Protein 2FY9 (pdb70)

Organism: Bacillus subtilis (strain 168) (NCBI:txid224308)

Foldseek 3Di:
DDPVPDDWDADPVRDTDDDVVLCVVAPNDPHQAWDWDDDPHDIRIHGPPDDDPD/DDPVPDDWDADPVRDTDDDVVLCVVAPNDPHQAWDWDDDPHDIRIHGDPDDDDD

InterPro domains:
  IPR007159 SpoVT-AbrB domain [PF04014] (7-50)
  IPR007159 SpoVT-AbrB domain [PS51740] (5-50)
  IPR007159 SpoVT-AbrB domain [SM00966] (8-51)
  IPR007159 SpoVT-AbrB domain [TIGR01439] (8-49)
  IPR037914 SpoVT-AbrB domain superfamily [SSF89447] (1-52)
  IPR040678 AbrB, C-terminal [PF18277] (53-88)
  IPR052731 Bacillus subtilis Transition State Regulators [PTHR36432] (1-91)

Solvent-accessible surface area: 5842 Å² total; per-residue (Å²): 166,20,62,30,30,40,47,59,112,0,48,110,111,0,113,8,55,2,15,85,67,0,44,167,22,19,60,13,70,78,88,46,16,0,5,0,34,45,66,82,65,45,0,24,0,18,14,125,162,55,152,29,107,72,164,21,61,31,29,44,41,67,109,0,54,112,118,0,116,8,55,2,18,89,70,0,41,163,23,22,70,9,68,77,88,43,16,0,5,0,33,46,62,83,62,61,0,19,0,9,12,126,158,54,163,28,104,84

Nearest PDB structures (foldseek):
  2fy9-assembly1_A  TM=9.895E-01  e=4.750E-08  Bacillus subtilis
  1yfb-assembly1_A  TM=7.610E-01  e=4.349E-05  Bacillus subtilis
  2ro4-assembly1_B  TM=7.424E-01  e=1.575E-04  Bacillus subtilis
  1z0r-assembly1_B  TM=7.284E-01  e=4.133E-04  Bacillus subtilis
  2k1n-assembly1_B  TM=5.321E-01  e=6.080E-04  Bacillus subtilis

CATH classification: 2.10.260.10

B-factor: mean 0.77, std 0.91, range [0.09, 5.58]

Secondary structure (DSSP, 8-state):
--SS-EEE---SSSEEE--HHHHHHTT-SSS--EEEEEETTEEEEE-SSS----/--SS-EEE---SSSEEE--HHHHHHTT-SSS--EEEEEETTEEEEE-SSS----

Radius of gyration: 12.14 Å; Cα contacts (8 Å, |Δi|>4): 246; chains: 2; bounding box: 32×24×23 Å

Structure (mmCIF, N/CA/C/O backbone):
data_2FY9
#
_entry.id   2FY9
#
loop_
_atom_site.group_PDB
_atom_site.id
_atom_site.type_symbol
_atom_site.label_atom_id
_atom_site.label_alt_id
_atom_site.label_comp_id
_atom_site.label_asym_id
_atom_site.label_entity_id
_atom_site.label_seq_id
_atom_site.pdbx_PDB_ins_code
_atom_site.Cartn_x
_atom_site.Cartn_y
_atom_site.Cartn_z
_atom_site.occupancy
_atom_site.B_iso_or_equiv
_atom_site.auth_seq_id
_atom_site.auth_comp_id
_atom_site.auth_asym_id
_atom_site.auth_atom_id
_atom_site.pdbx_PDB_model_num
ATOM 1 N N . MET A 1 1 ? -9.905 4.115 -10.661 1.00 2.39 1 MET A N 1
ATOM 2 C CA . MET A 1 1 ? -8.956 4.476 -11.734 1.00 1.49 1 MET A CA 1
ATOM 3 C C . MET A 1 1 ? -8.111 5.670 -11.305 1.00 1.24 1 MET A C 1
ATOM 4 O O . MET A 1 1 ? -8.631 6.759 -11.071 1.00 1.91 1 MET A O 1
ATOM 20 N N . LYS A 1 2 ? -6.808 5.445 -11.192 1.00 0.91 2 LYS A N 1
ATOM 21 C CA . LYS A 1 2 ? -5.870 6.473 -10.752 1.00 0.58 2 LYS A CA 1
ATOM 22 C C . LYS A 1 2 ? -4.579 6.377 -11.557 1.00 0.56 2 LYS A C 1
ATOM 23 O O . LYS A 1 2 ? -4.567 5.777 -12.633 1.00 0.81 2 LYS A O 1
ATOM 42 N N . SER A 1 3 ? -3.503 6.963 -11.030 1.00 0.41 3 SER A N 1
ATOM 43 C CA . SER A 1 3 ? -2.188 6.906 -11.666 1.00 0.39 3 SER A CA 1
ATOM 44 C C . SER A 1 3 ? -1.829 5.479 -12.069 1.00 0.37 3 SER A C 1
ATOM 45 O O . SER A 1 3 ? -1.477 5.211 -13.218 1.00 0.48 3 SER A O 1
ATOM 53 N N . ILE A 1 4 ? -1.917 4.564 -11.114 1.00 0.29 4 ILE A N 1
ATOM 54 C CA . ILE A 1 4 ? -1.679 3.162 -11.399 1.00 0.27 4 ILE A CA 1
ATOM 55 C C . ILE A 1 4 ? -2.977 2.538 -11.888 1.00 0.29 4 ILE A C 1
ATOM 56 O O . ILE A 1 4 ? -2.983 1.651 -12.743 1.00 0.34 4 ILE A O 1
ATOM 72 N N . GLY A 1 5 ? -4.078 3.035 -11.335 1.00 0.31 5 GLY A N 1
ATOM 73 C CA . GLY A 1 5 ? -5.396 2.625 -11.771 1.00 0.35 5 GLY A CA 1
ATOM 74 C C . GLY A 1 5 ? -5.722 1.210 -11.372 1.00 0.33 5 GLY A C 1
ATOM 75 O O . GLY A 1 5 ? -6.616 0.588 -11.942 1.00 0.51 5 GLY A O 1
ATOM 79 N N . VAL A 1 6 ? -5.003 0.700 -10.389 1.00 0.18 6 VAL A N 1
ATOM 80 C CA . VAL A 1 6 ? -5.205 -0.667 -9.960 1.00 0.15 6 VAL A CA 1
ATOM 81 C C . VAL A 1 6 ? -5.7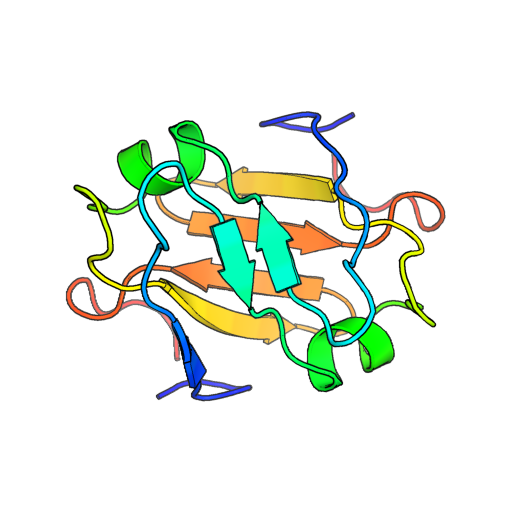11 -0.724 -8.527 1.00 0.14 6 VAL A C 1
ATOM 82 O O . VAL A 1 6 ? -5.170 -0.078 -7.624 1.00 0.17 6 VAL A O 1
ATOM 95 N N . VAL A 1 7 ? -6.762 -1.506 -8.347 1.00 0.14 7 VAL A N 1
ATOM 96 C CA . VAL A 1 7 ? -7.357 -1.719 -7.045 1.00 0.13 7 VAL A CA 1
ATOM 97 C C . VAL A 1 7 ? -7.180 -3.174 -6.642 1.00 0.14 7 VAL A C 1
ATOM 98 O O . VAL A 1 7 ? -7.259 -4.075 -7.480 1.00 0.17 7 VAL A O 1
ATOM 111 N N . ARG A 1 8 ? -6.917 -3.400 -5.373 1.00 0.14 8 ARG A N 1
ATOM 112 C CA . ARG A 1 8 ? -6.660 -4.735 -4.877 1.00 0.15 8 ARG A CA 1
ATOM 113 C C . ARG A 1 8 ? -7.729 -5.153 -3.901 1.00 0.14 8 ARG A C 1
ATOM 114 O O . ARG A 1 8 ? -8.498 -4.326 -3.411 1.00 0.17 8 ARG A O 1
ATOM 135 N N . LYS A 1 9 ? -7.766 -6.438 -3.627 1.00 0.14 9 LYS A N 1
ATOM 136 C CA . LYS A 1 9 ? -8.667 -6.982 -2.642 1.00 0.15 9 LYS A CA 1
ATOM 137 C C . LYS A 1 9 ? -7.842 -7.662 -1.569 1.00 0.17 9 LYS A C 1
ATOM 138 O O . LYS A 1 9 ? -7.010 -8.517 -1.877 1.00 0.22 9 LYS A O 1
ATOM 157 N N . VAL A 1 10 ? -8.041 -7.250 -0.326 1.00 0.16 10 VAL A N 1
ATOM 158 C CA . VAL A 1 10 ? -7.335 -7.845 0.793 1.00 0.18 10 VAL A CA 1
ATOM 159 C C . VAL A 1 10 ? -7.580 -9.347 0.821 1.00 0.20 10 VAL A C 1
ATOM 160 O O . VAL A 1 10 ? -8.671 -9.816 0.504 1.00 0.24 10 VAL A O 1
ATOM 173 N N . ASP A 1 11 ? -6.546 -10.094 1.156 1.00 0.17 11 ASP A N 1
ATOM 174 C CA . ASP A 1 11 ? -6.647 -11.538 1.260 1.00 0.21 11 ASP A CA 1
ATOM 175 C C . ASP A 1 11 ? -7.670 -11.905 2.327 1.00 0.22 11 ASP A C 1
ATOM 176 O O . ASP A 1 11 ? -8.791 -12.301 2.012 1.00 0.24 11 ASP A O 1
ATOM 185 N N . GLU A 1 12 ? -7.281 -11.750 3.585 1.00 0.23 12 GLU A N 1
ATOM 186 C CA . GLU A 1 12 ? -8.194 -11.912 4.712 1.00 0.25 12 GLU A CA 1
ATOM 187 C C . GLU A 1 12 ? -7.721 -11.029 5.859 1.00 0.26 12 GLU A C 1
ATOM 188 O O . GLU A 1 12 ? -8.497 -10.303 6.476 1.00 0.30 12 GLU A O 1
ATOM 200 N N . LEU A 1 13 ? -6.423 -11.101 6.120 1.00 0.26 13 LEU A N 1
ATOM 201 C CA . LEU A 1 13 ? -5.799 -10.335 7.190 1.00 0.27 13 LEU A CA 1
ATOM 202 C C . LEU A 1 13 ? -5.599 -8.884 6.769 1.00 0.26 13 LEU A C 1
ATOM 203 O O . LEU A 1 13 ? -5.985 -7.956 7.480 1.00 0.41 13 LEU A O 1
ATOM 219 N N . GLY A 1 14 ? -5.002 -8.705 5.600 1.00 0.17 14 GLY A N 1
ATOM 220 C CA . GLY A 1 14 ? -4.672 -7.376 5.119 1.00 0.16 14 GLY A CA 1
ATOM 221 C C . GLY A 1 14 ? -3.711 -7.423 3.946 1.00 0.12 14 GLY A C 1
ATOM 222 O O . GLY A 1 14 ? -3.404 -6.402 3.343 1.00 0.12 14 GLY A O 1
ATOM 226 N N . ARG A 1 15 ? -3.242 -8.625 3.623 1.00 0.12 15 ARG A N 1
ATOM 227 C CA . ARG A 1 15 ? -2.268 -8.815 2.552 1.00 0.11 15 ARG A CA 1
ATOM 228 C C . ARG A 1 15 ? -2.896 -8.534 1.190 1.00 0.10 15 ARG A C 1
ATOM 229 O O . ARG A 1 15 ? -4.008 -8.984 0.917 1.00 0.14 15 ARG A O 1
ATOM 250 N N . ILE A 1 16 ? -2.183 -7.793 0.345 1.00 0.09 16 ILE A N 1
ATOM 251 C CA . ILE A 1 16 ? -2.621 -7.547 -1.028 1.00 0.09 16 ILE A CA 1
ATOM 252 C C . ILE A 1 16 ? -1.400 -7.585 -1.953 1.00 0.10 16 ILE A C 1
ATOM 253 O O . ILE A 1 16 ? -0.277 -7.799 -1.495 1.00 0.12 16 ILE A O 1
ATOM 269 N N . VAL A 1 17 ? -1.610 -7.381 -3.244 1.00 0.10 17 VAL A N 1
ATOM 270 C CA . VAL A 1 17 ? -0.513 -7.413 -4.199 1.00 0.11 17 VAL A CA 1
ATOM 271 C C . VAL A 1 17 ? -0.180 -6.007 -4.694 1.00 0.12 17 VAL A C 1
ATOM 272 O O . VAL A 1 17 ? -0.976 -5.369 -5.386 1.00 0.19 17 VAL A O 1
ATOM 285 N N . MET A 1 18 ? 0.988 -5.516 -4.308 1.00 0.11 18 MET A N 1
ATOM 286 C CA . MET A 1 18 ? 1.446 -4.216 -4.777 1.00 0.12 18 MET A CA 1
ATOM 287 C C . MET A 1 18 ? 2.113 -4.383 -6.136 1.00 0.11 18 MET A C 1
ATOM 288 O O . MET A 1 18 ? 2.703 -5.429 -6.414 1.00 0.13 18 MET A O 1
ATOM 302 N N . PRO A 1 19 ? 2.030 -3.369 -7.008 1.00 0.12 19 PRO A N 1
ATOM 303 C CA . PRO A 1 19 ? 2.454 -3.508 -8.391 1.00 0.13 19 PRO A CA 1
ATOM 304 C C . PRO A 1 19 ? 3.963 -3.384 -8.585 1.00 0.13 19 PRO A C 1
ATOM 305 O O . PRO A 1 19 ? 4.686 -2.798 -7.764 1.00 0.13 19 PRO A O 1
ATOM 316 N N . ILE A 1 20 ? 4.433 -3.945 -9.690 1.00 0.15 20 ILE A N 1
ATOM 317 C CA . ILE A 1 20 ? 5.808 -3.759 -10.125 1.00 0.16 20 ILE A CA 1
ATOM 318 C C . ILE A 1 20 ? 6.131 -2.271 -10.186 1.00 0.16 20 ILE A C 1
ATOM 319 O O . ILE A 1 20 ? 7.234 -1.848 -9.861 1.00 0.16 20 ILE A O 1
ATOM 335 N N . GLU A 1 21 ? 5.129 -1.488 -10.557 1.00 0.16 21 GLU A N 1
ATOM 336 C CA . GLU A 1 21 ? 5.243 -0.039 -10.643 1.00 0.17 21 GLU A CA 1
ATOM 337 C C . GLU A 1 21 ? 5.595 0.561 -9.290 1.00 0.16 21 GLU A C 1
ATOM 338 O O . GLU A 1 21 ? 6.187 1.629 -9.220 1.00 0.19 21 GLU A O 1
ATOM 350 N N . LEU A 1 22 ? 5.236 -0.140 -8.221 1.00 0.14 22 LEU A N 1
ATOM 351 C CA . LEU A 1 22 ? 5.567 0.297 -6.877 1.00 0.15 22 LEU A CA 1
ATOM 352 C C . LEU A 1 22 ? 7.016 -0.039 -6.597 1.00 0.15 22 LEU A C 1
ATOM 353 O O . LEU A 1 22 ? 7.757 0.759 -6.021 1.00 0.17 22 LEU A O 1
ATOM 369 N N . ARG A 1 23 ? 7.422 -1.224 -7.039 1.00 0.13 23 ARG A N 1
ATOM 370 C CA . ARG A 1 23 ? 8.820 -1.630 -6.903 1.00 0.16 23 ARG A CA 1
ATOM 371 C C . ARG A 1 23 ? 9.711 -0.702 -7.724 1.00 0.20 23 ARG A C 1
ATOM 372 O O . ARG A 1 23 ? 10.855 -0.437 -7.363 1.00 0.25 23 ARG A O 1
ATOM 393 N N . ARG A 1 24 ? 9.151 -0.200 -8.817 1.00 0.18 24 ARG A N 1
ATOM 394 C CA . ARG A 1 24 ? 9.872 0.656 -9.747 1.00 0.21 24 ARG A CA 1
ATOM 395 C C . ARG A 1 24 ? 9.858 2.097 -9.276 1.00 0.23 24 ARG A C 1
ATOM 396 O O . ARG A 1 24 ? 10.811 2.843 -9.502 1.00 0.27 24 ARG A O 1
ATOM 417 N N . ALA A 1 25 ? 8.766 2.481 -8.631 1.00 0.21 25 ALA A N 1
ATOM 418 C CA . ALA A 1 25 ? 8.615 3.840 -8.131 1.00 0.23 25 ALA A CA 1
ATOM 419 C C . ALA A 1 25 ? 9.610 4.080 -7.023 1.00 0.25 25 ALA A C 1
ATOM 420 O O . ALA A 1 25 ? 10.323 5.084 -6.997 1.00 0.26 25 ALA A O 1
ATOM 427 N N . LEU A 1 26 ? 9.662 3.122 -6.127 1.00 0.30 26 LEU A N 1
ATOM 428 C CA . LEU A 1 26 ? 10.571 3.166 -5.012 1.00 0.36 26 LEU A CA 1
ATOM 429 C C . LEU A 1 26 ? 11.930 2.616 -5.415 1.00 0.39 26 LEU A C 1
ATOM 430 O O . LEU A 1 26 ? 12.715 3.296 -6.079 1.00 0.52 26 LEU A O 1
ATOM 446 N N . ASP A 1 27 ? 12.184 1.375 -5.027 1.00 0.32 27 ASP A N 1
ATOM 447 C CA . ASP A 1 27 ? 13.435 0.694 -5.331 1.00 0.41 27 ASP A CA 1
ATOM 448 C C . ASP A 1 27 ? 13.396 -0.713 -4.758 1.00 0.35 27 ASP A C 1
ATOM 449 O O . ASP A 1 27 ? 14.300 -1.143 -4.045 1.00 0.57 27 ASP A O 1
ATOM 458 N N . ILE A 1 28 ? 12.317 -1.417 -5.079 1.00 0.22 28 ILE A N 1
ATOM 459 C CA . ILE A 1 28 ? 12.114 -2.785 -4.621 1.00 0.18 28 ILE A CA 1
ATOM 460 C C . ILE A 1 28 ? 12.518 -3.764 -5.715 1.00 0.22 28 ILE A C 1
ATOM 461 O O . ILE A 1 28 ? 12.193 -3.564 -6.886 1.00 0.28 28 ILE A O 1
ATOM 477 N N . ALA A 1 29 ? 13.226 -4.816 -5.335 1.00 0.21 29 ALA A N 1
ATOM 478 C CA . ALA A 1 29 ? 13.681 -5.797 -6.306 1.00 0.25 29 ALA A CA 1
ATOM 479 C C . ALA A 1 29 ? 12.883 -7.087 -6.215 1.00 0.25 29 ALA A C 1
ATOM 480 O O . ALA A 1 29 ? 12.360 -7.576 -7.214 1.00 0.30 29 ALA A O 1
ATOM 487 N N . ILE A 1 30 ? 12.779 -7.632 -5.015 1.00 0.23 30 ILE A N 1
ATOM 488 C CA . ILE A 1 30 ? 12.083 -8.897 -4.823 1.00 0.25 30 ILE A CA 1
ATOM 489 C C . ILE A 1 30 ? 11.365 -8.904 -3.481 1.00 0.22 30 ILE A C 1
ATOM 490 O O . ILE A 1 30 ? 10.306 -9.502 -3.340 1.00 0.22 30 ILE A O 1
ATOM 506 N N . LYS A 1 31 ? 11.948 -8.221 -2.505 1.00 0.21 31 LYS A N 1
ATOM 507 C CA . LYS A 1 31 ? 11.339 -8.037 -1.201 1.00 0.19 31 LYS A CA 1
ATOM 508 C C . LYS A 1 31 ? 11.555 -6.601 -0.758 1.00 0.17 31 LYS A C 1
ATOM 509 O O . LYS A 1 31 ? 10.611 -5.893 -0.405 1.00 0.17 31 LYS A O 1
ATOM 528 N N . ASP A 1 32 ? 12.813 -6.182 -0.844 1.00 0.17 32 ASP A N 1
ATOM 529 C CA . ASP A 1 32 ? 13.261 -4.863 -0.411 1.00 0.16 32 ASP A CA 1
ATOM 530 C C . ASP A 1 32 ? 12.532 -4.360 0.838 1.00 0.17 32 ASP A C 1
ATOM 531 O O . ASP A 1 32 ? 12.636 -4.985 1.882 1.00 0.25 32 ASP A O 1
ATOM 540 N N . SER A 1 33 ? 11.818 -3.235 0.746 1.00 0.13 33 SER A N 1
ATOM 541 C CA . SER A 1 33 ? 11.114 -2.671 1.907 1.00 0.13 33 SER A CA 1
ATOM 542 C C . SER A 1 33 ? 10.062 -1.649 1.473 1.00 0.14 33 SER A C 1
ATOM 543 O O . SER A 1 33 ? 10.314 -0.845 0.576 1.00 0.18 33 SER A O 1
ATOM 551 N N . ILE A 1 34 ? 8.890 -1.683 2.110 1.00 0.13 34 ILE A N 1
ATOM 552 C CA . ILE A 1 34 ? 7.857 -0.671 1.882 1.00 0.15 34 ILE A CA 1
ATOM 553 C C . ILE A 1 34 ? 7.199 -0.298 3.207 1.00 0.13 34 ILE A C 1
ATOM 554 O O . ILE A 1 34 ? 6.486 -1.104 3.795 1.00 0.14 34 ILE A O 1
ATOM 570 N N . GLU A 1 35 ? 7.451 0.911 3.676 1.00 0.14 35 GLU A N 1
ATOM 571 C CA . GLU A 1 35 ? 6.874 1.386 4.926 1.00 0.13 35 GLU A CA 1
ATOM 572 C C . GLU A 1 35 ? 5.741 2.357 4.626 1.00 0.15 35 GLU A C 1
ATOM 573 O O . GLU A 1 35 ? 5.864 3.203 3.737 1.00 0.20 35 GLU A O 1
ATOM 585 N N . PHE A 1 36 ? 4.636 2.231 5.351 1.00 0.16 36 PHE A N 1
ATOM 586 C CA . PHE A 1 36 ? 3.461 3.038 5.053 1.00 0.17 36 PHE A CA 1
ATOM 587 C C . PHE A 1 36 ? 3.185 4.092 6.125 1.00 0.18 36 PHE A C 1
ATOM 588 O O . PHE A 1 36 ? 3.510 3.925 7.306 1.00 0.19 36 PHE A O 1
ATOM 605 N N . PHE A 1 37 ? 2.572 5.176 5.673 1.00 0.21 37 PHE A N 1
ATOM 606 C CA . PHE A 1 37 ? 2.221 6.328 6.492 1.00 0.25 37 PHE A CA 1
ATOM 607 C C . PHE A 1 37 ? 0.742 6.604 6.283 1.00 0.32 37 PHE A C 1
ATOM 608 O O . PHE A 1 37 ? 0.311 6.801 5.160 1.00 0.65 37 PHE A O 1
ATOM 625 N N . VAL A 1 38 ? -0.045 6.595 7.338 1.00 0.20 38 VAL A N 1
ATOM 626 C CA . VAL A 1 38 ? -1.473 6.804 7.175 1.00 0.18 38 VAL A CA 1
ATOM 627 C C . VAL A 1 38 ? -1.835 8.270 7.345 1.00 0.18 38 VAL A C 1
ATOM 628 O O . VAL A 1 38 ? -1.385 8.935 8.280 1.00 0.23 38 VAL A O 1
ATOM 641 N N . ASP A 1 39 ? -2.634 8.764 6.414 1.00 0.17 39 ASP A N 1
ATOM 642 C CA . ASP A 1 39 ? -2.992 10.174 6.364 1.00 0.21 39 ASP A CA 1
ATOM 643 C C . ASP A 1 39 ? -4.488 10.332 6.143 1.00 0.23 39 ASP A C 1
ATOM 644 O O . ASP A 1 39 ? -4.989 10.128 5.029 1.00 0.25 39 ASP A O 1
ATOM 653 N N . GLY A 1 40 ? -5.200 10.654 7.216 1.00 0.26 40 GLY A N 1
ATOM 654 C CA . GLY A 1 40 ? -6.634 10.844 7.139 1.00 0.31 40 GLY A CA 1
ATOM 655 C C . GLY A 1 40 ? -7.374 9.531 6.986 1.00 0.27 40 GLY A C 1
ATOM 656 O O . GLY A 1 40 ? -7.783 8.918 7.971 1.00 0.32 40 GLY A O 1
ATOM 660 N N . ASP A 1 41 ? -7.552 9.109 5.744 1.00 0.25 41 ASP A N 1
ATOM 661 C CA . ASP A 1 41 ? -8.188 7.832 5.447 1.00 0.25 41 ASP A CA 1
ATOM 662 C C . ASP A 1 41 ? -7.283 6.978 4.576 1.00 0.22 41 ASP A C 1
ATOM 663 O O . ASP A 1 41 ? -7.547 5.804 4.369 1.00 0.30 41 ASP A O 1
ATOM 672 N N . LYS A 1 42 ? -6.197 7.563 4.098 1.00 0.21 42 LYS A N 1
ATOM 673 C CA . LYS A 1 42 ? -5.392 6.929 3.071 1.00 0.24 42 LYS A CA 1
ATOM 674 C C . LYS A 1 42 ? -4.062 6.446 3.637 1.00 0.17 42 LYS A C 1
ATOM 675 O O . LYS A 1 42 ? -3.675 6.806 4.748 1.00 0.17 42 LYS A O 1
ATOM 694 N N . ILE A 1 43 ? -3.365 5.658 2.844 1.00 0.16 43 ILE A N 1
ATOM 695 C CA . ILE A 1 43 ? -2.098 5.075 3.247 1.00 0.14 43 ILE A CA 1
ATOM 696 C C . ILE A 1 43 ? -1.015 5.488 2.253 1.00 0.15 43 ILE A C 1
ATOM 697 O O . ILE A 1 43 ? -1.267 5.560 1.051 1.00 0.17 43 ILE A O 1
ATOM 713 N N . ILE A 1 44 ? 0.175 5.760 2.755 1.00 0.14 44 ILE A N 1
ATOM 714 C CA . ILE A 1 44 ? 1.263 6.271 1.936 1.00 0.16 44 ILE A CA 1
ATOM 715 C C . ILE A 1 44 ? 2.467 5.340 2.012 1.00 0.16 44 ILE A C 1
ATOM 716 O O . ILE A 1 44 ? 3.102 5.222 3.054 1.00 0.22 44 ILE A O 1
ATOM 732 N N . LEU A 1 45 ? 2.774 4.683 0.911 1.00 0.15 45 LEU A N 1
ATOM 733 C CA . LEU A 1 45 ? 3.832 3.679 0.888 1.00 0.17 45 LEU A CA 1
ATOM 734 C C . LEU A 1 45 ? 5.119 4.227 0.286 1.00 0.20 45 LEU A C 1
ATOM 735 O O . LEU A 1 45 ? 5.096 4.858 -0.773 1.00 0.26 45 LEU A O 1
ATOM 751 N N . LYS A 1 46 ? 6.239 3.989 0.967 1.00 0.19 46 LYS A N 1
ATOM 752 C CA . LYS A 1 46 ? 7.547 4.310 0.415 1.00 0.30 46 LYS A CA 1
ATOM 753 C C . LYS A 1 46 ? 8.634 3.432 1.031 1.00 0.22 46 LYS A C 1
ATOM 754 O O . LYS A 1 46 ? 8.469 2.886 2.121 1.00 0.30 46 LYS A O 1
ATOM 773 N N . LYS A 1 47 ? 9.738 3.296 0.309 1.00 0.27 47 LYS A N 1
ATOM 774 C CA . LYS A 1 47 ? 10.856 2.451 0.726 1.00 0.28 47 LYS A CA 1
ATOM 775 C C . LYS A 1 47 ? 11.465 2.976 2.030 1.00 0.25 47 LYS A C 1
ATOM 776 O O . LYS A 1 47 ? 11.377 4.169 2.328 1.00 0.32 47 LYS A O 1
ATOM 795 N N . TYR A 1 48 ? 12.077 2.083 2.800 1.00 0.22 48 TYR A N 1
ATOM 796 C CA . TYR A 1 48 ? 12.622 2.435 4.106 1.00 0.22 48 TYR A CA 1
ATOM 797 C C . TYR A 1 48 ? 13.865 3.310 3.969 1.00 0.27 48 TYR A C 1
ATOM 798 O O . TYR A 1 48 ? 13.959 4.366 4.596 1.00 0.32 48 TYR A O 1
ATOM 816 N N . LYS A 1 49 ? 14.811 2.845 3.149 1.00 0.33 49 LYS A N 1
ATOM 817 C CA . LYS A 1 49 ? 16.087 3.537 2.924 1.00 0.49 49 LYS A CA 1
ATOM 818 C C . LYS A 1 49 ? 15.912 5.045 2.672 1.00 0.57 49 LYS A C 1
ATOM 819 O O . LYS A 1 49 ? 16.460 5.854 3.423 1.00 0.64 49 LYS A O 1
ATOM 838 N N . PRO A 1 50 ? 15.167 5.458 1.621 1.00 0.64 50 PRO A N 1
ATOM 839 C CA . PRO A 1 50 ? 14.927 6.877 1.358 1.00 0.86 50 PRO A CA 1
ATOM 840 C C . PRO A 1 50 ? 14.026 7.488 2.424 1.00 0.91 50 PRO A C 1
ATOM 841 O O . PRO A 1 50 ? 12.829 7.192 2.485 1.00 1.81 50 PRO A O 1
ATOM 852 N N . HIS A 1 51 ? 14.595 8.332 3.271 1.00 0.98 51 HIS A N 1
ATOM 853 C CA . HIS A 1 51 ? 13.846 8.881 4.385 1.00 1.17 51 HIS A CA 1
ATOM 854 C C . HIS A 1 51 ? 13.058 10.107 3.951 1.00 1.76 51 HIS A C 1
ATOM 855 O O . HIS A 1 51 ? 13.591 11.214 3.880 1.00 2.56 51 HIS A O 1
ATOM 870 N N . GLY A 1 52 ? 11.798 9.886 3.616 1.00 2.14 52 GLY A N 1
ATOM 871 C CA . GLY A 1 52 ? 10.903 10.984 3.327 1.00 3.14 52 GLY A CA 1
ATOM 872 C C . GLY A 1 52 ? 10.171 11.423 4.574 1.00 2.89 52 GLY A C 1
ATOM 873 O O . GLY A 1 52 ? 10.667 11.219 5.684 1.00 3.06 52 GLY A O 1
ATOM 877 N N . VAL A 1 53 ? 8.992 12.002 4.406 1.00 2.85 53 VAL A N 1
ATOM 878 C CA . VAL A 1 53 ? 8.205 12.452 5.544 1.00 2.75 53 VAL A CA 1
ATOM 879 C C . VAL A 1 53 ? 7.821 11.270 6.438 1.00 2.07 53 VAL A C 1
ATOM 880 O O . VAL A 1 53 ? 7.456 10.196 5.950 1.00 1.96 53 VAL A O 1
ATOM 893 N N . CYS A 1 54 ? 7.934 11.475 7.743 1.00 1.91 54 CYS A N 1
ATOM 894 C CA . CYS A 1 54 ? 7.681 10.428 8.724 1.00 1.51 54 CYS A CA 1
ATOM 895 C C . CYS A 1 54 ? 7.222 11.056 10.036 1.00 2.04 54 CYS A C 1
ATOM 896 O O . CYS A 1 54 ? 6.008 11.037 10.320 1.00 2.71 54 CYS A O 1
ATOM 905 N N . MET B 1 1 ? 10.260 4.194 10.498 1.00 2.43 1 MET B N 1
ATOM 906 C CA . MET B 1 1 ? 9.154 4.500 11.433 1.00 1.54 1 MET B CA 1
ATOM 907 C C . MET B 1 1 ? 8.299 5.640 10.893 1.00 1.28 1 MET B C 1
ATOM 908 O O . MET B 1 1 ? 8.821 6.645 10.418 1.00 1.95 1 MET B O 1
ATOM 924 N N . LYS B 1 2 ? 6.983 5.469 10.968 1.00 0.96 2 LYS B N 1
ATOM 925 C CA . LYS B 1 2 ? 6.036 6.445 10.442 1.00 0.62 2 LYS B CA 1
ATOM 926 C C . LYS B 1 2 ? 4.786 6.482 11.302 1.00 0.56 2 LYS B C 1
ATOM 927 O O . LYS B 1 2 ? 4.787 5.997 12.434 1.00 0.73 2 LYS B O 1
ATOM 946 N N . SER B 1 3 ? 3.723 7.043 10.736 1.00 0.42 3 SER B N 1
ATOM 947 C CA . SER B 1 3 ? 2.407 7.024 11.353 1.00 0.40 3 SER B CA 1
ATOM 948 C C . SER B 1 3 ? 2.022 5.601 11.733 1.00 0.37 3 SER B C 1
ATOM 949 O O . SER B 1 3 ? 1.633 5.328 12.870 1.00 0.50 3 SER B O 1
ATOM 957 N N . ILE B 1 4 ? 2.152 4.690 10.778 1.00 0.27 4 ILE B N 1
ATOM 958 C CA . ILE B 1 4 ? 1.944 3.284 11.060 1.00 0.24 4 ILE B CA 1
ATOM 959 C C . ILE B 1 4 ? 3.240 2.724 11.610 1.00 0.26 4 ILE B C 1
ATOM 960 O O . ILE B 1 4 ? 3.254 1.963 12.576 1.00 0.32 4 ILE B O 1
ATOM 976 N N . GLY B 1 5 ? 4.331 3.142 10.983 1.00 0.27 5 GLY B N 1
ATOM 977 C CA . GLY B 1 5 ? 5.650 2.774 11.440 1.00 0.32 5 GLY B CA 1
ATOM 978 C C . GLY B 1 5 ? 5.970 1.330 11.152 1.00 0.31 5 GLY B C 1
ATOM 979 O O . GLY B 1 5 ? 6.764 0.710 11.855 1.00 0.43 5 GLY B O 1
ATOM 983 N N . VAL B 1 6 ? 5.346 0.794 10.119 1.00 0.20 6 VAL B N 1
ATOM 984 C CA . VAL B 1 6 ? 5.580 -0.586 9.738 1.00 0.16 6 VAL B CA 1
ATOM 985 C C . VAL B 1 6 ? 6.076 -0.661 8.307 1.00 0.12 6 VAL B C 1
ATOM 986 O O . VAL B 1 6 ? 5.518 -0.030 7.402 1.00 0.13 6 VAL B O 1
ATOM 999 N N . VAL B 1 7 ? 7.138 -1.419 8.117 1.00 0.12 7 VAL B N 1
ATOM 1000 C CA . VAL B 1 7 ? 7.701 -1.627 6.801 1.00 0.12 7 VAL B CA 1
ATOM 1001 C C . VAL B 1 7 ? 7.480 -3.071 6.382 1.00 0.12 7 VAL B C 1
ATOM 1002 O O . VAL B 1 7 ? 7.551 -3.992 7.202 1.00 0.15 7 VAL B O 1
ATOM 1015 N N . ARG B 1 8 ? 7.177 -3.270 5.119 1.00 0.12 8 ARG B N 1
ATOM 1016 C CA . ARG B 1 8 ? 6.858 -4.588 4.619 1.00 0.13 8 ARG B CA 1
ATOM 1017 C C . ARG B 1 8 ? 7.909 -5.046 3.640 1.00 0.13 8 ARG B C 1
ATOM 1018 O O . ARG B 1 8 ? 8.683 -4.244 3.120 1.00 0.16 8 ARG B O 1
ATOM 1039 N N . LYS B 1 9 ? 7.929 -6.336 3.399 1.00 0.13 9 LYS B N 1
ATOM 1040 C CA . LYS B 1 9 ? 8.846 -6.918 2.449 1.00 0.14 9 LYS B CA 1
ATOM 1041 C C . LYS B 1 9 ? 8.042 -7.567 1.343 1.00 0.17 9 LYS B C 1
ATOM 1042 O O . LYS B 1 9 ? 7.199 -8.423 1.614 1.00 0.21 9 LYS B O 1
ATOM 1061 N N . VAL B 1 10 ? 8.268 -7.128 0.115 1.00 0.16 10 VAL B N 1
ATOM 1062 C CA . VAL B 1 10 ? 7.599 -7.714 -1.029 1.00 0.18 10 VAL B CA 1
ATOM 1063 C C . VAL B 1 10 ? 7.854 -9.213 -1.055 1.00 0.20 10 VAL B C 1
ATOM 1064 O O . VAL B 1 10 ? 8.956 -9.663 -0.771 1.00 0.25 10 VAL B O 1
ATOM 1077 N N . ASP B 1 11 ? 6.808 -9.973 -1.316 1.00 0.18 11 ASP B N 1
ATOM 1078 C CA . ASP B 1 11 ? 6.902 -11.424 -1.400 1.00 0.20 11 ASP B CA 1
ATOM 1079 C C . ASP B 1 11 ? 7.988 -11.807 -2.396 1.00 0.23 11 ASP B C 1
ATOM 1080 O O . ASP B 1 11 ? 9.108 -12.135 -2.011 1.00 0.26 11 ASP B O 1
ATOM 1089 N N . GLU B 1 12 ? 7.638 -11.733 -3.670 1.00 0.24 12 GLU B N 1
ATOM 1090 C CA . GLU B 1 12 ? 8.584 -11.894 -4.771 1.00 0.28 12 GLU B CA 1
ATOM 1091 C C . GLU B 1 12 ? 8.038 -11.161 -5.978 1.00 0.27 12 GLU B C 1
ATOM 1092 O O . GLU B 1 12 ? 8.775 -10.599 -6.785 1.00 0.34 12 GLU B O 1
ATOM 1104 N N . LEU B 1 13 ? 6.722 -11.191 -6.077 1.00 0.26 13 LEU B N 1
ATOM 1105 C CA . LEU B 1 13 ? 5.989 -10.509 -7.127 1.00 0.26 13 LEU B CA 1
ATOM 1106 C C . LEU B 1 13 ? 5.831 -9.034 -6.789 1.00 0.25 13 LEU B C 1
ATOM 1107 O O . LEU B 1 13 ? 6.114 -8.153 -7.598 1.00 0.39 13 LEU B O 1
ATOM 1123 N N . GLY B 1 14 ? 5.384 -8.791 -5.568 1.00 0.15 14 GLY B N 1
ATOM 1124 C CA . GLY B 1 14 ? 5.061 -7.450 -5.127 1.00 0.13 14 GLY B CA 1
ATOM 1125 C C . GLY B 1 14 ? 3.998 -7.482 -4.053 1.00 0.11 14 GLY B C 1
ATOM 1126 O O . GLY B 1 14 ? 3.656 -6.459 -3.470 1.00 0.12 14 GLY B O 1
ATOM 1130 N N . ARG B 1 15 ? 3.467 -8.675 -3.802 1.00 0.11 15 ARG B N 1
ATOM 1131 C CA . ARG B 1 15 ? 2.485 -8.879 -2.745 1.00 0.11 15 ARG B CA 1
ATOM 1132 C C . ARG B 1 15 ? 3.100 -8.578 -1.380 1.00 0.09 15 ARG B C 1
ATOM 1133 O O . ARG B 1 15 ? 4.188 -9.059 -1.075 1.00 0.12 15 ARG B O 1
ATOM 1154 N N . ILE B 1 16 ? 2.411 -7.780 -0.571 1.00 0.09 16 ILE B N 1
ATOM 1155 C CA . ILE B 1 16 ? 2.845 -7.511 0.800 1.00 0.09 16 ILE B CA 1
ATOM 1156 C C . ILE B 1 16 ? 1.620 -7.524 1.715 1.00 0.09 16 ILE B C 1
ATOM 1157 O O . ILE B 1 16 ? 0.498 -7.724 1.247 1.00 0.11 16 ILE B O 1
ATOM 1173 N N . VAL B 1 17 ? 1.821 -7.311 3.004 1.00 0.09 17 VAL B N 1
ATOM 1174 C CA . VAL B 1 17 ? 0.713 -7.325 3.946 1.00 0.10 17 VAL B CA 1
ATOM 1175 C C . VAL B 1 17 ? 0.395 -5.917 4.431 1.00 0.11 17 VAL B C 1
ATOM 1176 O O . VAL B 1 17 ? 1.202 -5.280 5.109 1.00 0.16 17 VAL B O 1
ATOM 1189 N N . MET B 1 18 ? -0.776 -5.428 4.063 1.00 0.10 18 MET B N 1
ATOM 1190 C CA . MET B 1 18 ? -1.215 -4.123 4.529 1.00 0.11 18 MET B CA 1
ATOM 1191 C C . MET B 1 18 ? -1.869 -4.284 5.893 1.00 0.10 18 MET B C 1
ATOM 1192 O O . MET B 1 18 ? -2.458 -5.326 6.183 1.00 0.15 18 MET B O 1
ATOM 1206 N N . PRO B 1 19 ? -1.773 -3.268 6.755 1.00 0.12 19 PRO B N 1
ATOM 1207 C CA . PRO B 1 19 ? -2.219 -3.389 8.130 1.00 0.13 19 PRO B CA 1
ATOM 1208 C C . PRO B 1 19 ? -3.725 -3.222 8.301 1.00 0.13 19 PRO B C 1
ATOM 1209 O O . PRO B 1 19 ? -4.417 -2.634 7.457 1.00 0.13 19 PRO B O 1
ATOM 1220 N N . ILE B 1 20 ? -4.230 -3.749 9.408 1.00 0.15 20 ILE B N 1
ATOM 1221 C CA . ILE B 1 20 ? -5.616 -3.538 9.788 1.00 0.16 20 ILE B CA 1
ATOM 1222 C C . ILE B 1 20 ? -5.901 -2.043 9.884 1.00 0.16 20 ILE B C 1
ATOM 1223 O O . ILE B 1 20 ? -6.998 -1.597 9.594 1.00 0.17 20 ILE B O 1
ATOM 1239 N N . GLU B 1 21 ? -4.884 -1.275 10.250 1.00 0.16 21 GLU B N 1
ATOM 1240 C CA . GLU B 1 21 ? -4.995 0.176 10.323 1.00 0.16 21 GLU B CA 1
ATOM 1241 C C . GLU B 1 21 ? -5.329 0.761 8.954 1.00 0.16 21 GLU B C 1
ATOM 1242 O O . GLU B 1 21 ? -5.929 1.822 8.863 1.00 0.18 21 GLU B O 1
ATOM 1254 N N . LEU B 1 22 ? -4.957 0.049 7.894 1.00 0.14 22 LEU B N 1
ATOM 1255 C CA . LEU B 1 22 ? -5.299 0.458 6.539 1.00 0.15 22 LEU B CA 1
ATOM 1256 C C . LEU B 1 22 ? -6.745 0.095 6.269 1.00 0.15 22 LEU B C 1
ATOM 1257 O O . LEU B 1 22 ? -7.506 0.863 5.679 1.00 0.17 22 LEU B O 1
ATOM 1273 N N . ARG B 1 23 ? -7.114 -1.091 6.722 1.00 0.14 23 ARG B N 1
ATOM 1274 C CA . ARG B 1 23 ? -8.496 -1.551 6.625 1.00 0.15 23 ARG B CA 1
ATOM 1275 C C . ARG B 1 23 ? -9.425 -0.635 7.414 1.00 0.19 23 ARG B C 1
ATOM 1276 O O . ARG B 1 23 ? -10.565 -0.398 7.021 1.00 0.23 23 ARG B O 1
ATOM 1297 N N . ARG B 1 24 ? -8.905 -0.110 8.510 1.00 0.18 24 ARG B N 1
ATOM 1298 C CA . ARG B 1 24 ? -9.652 0.771 9.388 1.00 0.20 24 ARG B CA 1
ATOM 1299 C C . ARG B 1 24 ? -9.683 2.169 8.809 1.00 0.22 24 ARG B C 1
ATOM 1300 O O . ARG B 1 24 ? -10.684 2.880 8.901 1.00 0.26 24 ARG B O 1
ATOM 1321 N N . ALA B 1 25 ? -8.560 2.541 8.217 1.00 0.20 25 ALA B N 1
ATOM 1322 C CA . ALA B 1 25 ? -8.394 3.832 7.572 1.00 0.22 25 ALA B CA 1
ATOM 1323 C C . ALA B 1 25 ? -9.455 4.026 6.515 1.00 0.26 25 ALA B C 1
ATOM 1324 O O . ALA B 1 25 ? -10.158 5.035 6.483 1.00 0.28 25 ALA B O 1
ATOM 1331 N N . LEU B 1 26 ? -9.574 3.025 5.665 1.00 0.28 26 LEU B N 1
ATOM 1332 C CA . LEU B 1 26 ? -10.427 3.114 4.510 1.00 0.37 26 LEU B CA 1
ATOM 1333 C C . LEU B 1 26 ? -11.824 2.569 4.786 1.00 0.41 26 LEU B C 1
ATOM 1334 O O . LEU B 1 26 ? -12.752 3.339 5.057 1.00 0.57 26 LEU B O 1
ATOM 1350 N N . ASP B 1 27 ? -11.972 1.241 4.740 1.00 0.34 27 ASP B N 1
ATOM 1351 C CA . ASP B 1 27 ? -13.301 0.628 4.747 1.00 0.42 27 ASP B CA 1
ATOM 1352 C C . ASP B 1 27 ? -13.220 -0.895 4.624 1.00 0.41 27 ASP B C 1
ATOM 1353 O O . ASP B 1 27 ? -14.218 -1.553 4.345 1.00 0.76 27 ASP B O 1
ATOM 1362 N N . ILE B 1 28 ? -12.047 -1.457 4.867 1.00 0.22 28 ILE B N 1
ATOM 1363 C CA . ILE B 1 28 ? -11.769 -2.828 4.445 1.00 0.18 28 ILE B CA 1
ATOM 1364 C C . ILE B 1 28 ? -12.173 -3.834 5.507 1.00 0.23 28 ILE B C 1
ATOM 1365 O O . ILE B 1 28 ? -11.722 -3.773 6.652 1.00 0.31 28 ILE B O 1
ATOM 1381 N N . ALA B 1 29 ? -13.008 -4.771 5.101 1.00 0.24 29 ALA B N 1
ATOM 1382 C CA . ALA B 1 29 ? -13.586 -5.731 6.017 1.00 0.28 29 ALA B CA 1
ATOM 1383 C C . ALA B 1 29 ? -12.883 -7.084 5.976 1.00 0.30 29 ALA B C 1
ATOM 1384 O O . ALA B 1 29 ? -12.772 -7.761 6.997 1.00 0.41 29 ALA B O 1
ATOM 1391 N N . ILE B 1 30 ? -12.426 -7.480 4.800 1.00 0.26 30 ILE B N 1
ATOM 1392 C CA . ILE B 1 30 ? -11.739 -8.759 4.641 1.00 0.27 30 ILE B CA 1
ATOM 1393 C C . ILE B 1 30 ? -11.031 -8.793 3.287 1.00 0.24 30 ILE B C 1
ATOM 1394 O O . ILE B 1 30 ? -9.964 -9.381 3.146 1.00 0.24 30 ILE B O 1
ATOM 1410 N N . LYS B 1 31 ? -11.640 -8.142 2.303 1.00 0.21 31 LYS B N 1
ATOM 1411 C CA . LYS B 1 31 ? -11.043 -7.960 0.986 1.00 0.19 31 LYS B CA 1
ATOM 1412 C C . LYS B 1 31 ? -11.278 -6.524 0.535 1.00 0.16 31 LYS B C 1
ATOM 1413 O O . LYS B 1 31 ? -10.345 -5.817 0.154 1.00 0.15 31 LYS B O 1
ATOM 1432 N N . ASP B 1 32 ? -12.539 -6.112 0.642 1.00 0.16 32 ASP B N 1
ATOM 1433 C CA . ASP B 1 32 ? -13.015 -4.797 0.212 1.00 0.15 32 ASP B CA 1
ATOM 1434 C C . ASP B 1 32 ? -12.322 -4.272 -1.042 1.00 0.15 32 ASP B C 1
ATOM 1435 O O . ASP B 1 32 ? -12.536 -4.819 -2.116 1.00 0.19 32 ASP B O 1
ATOM 1444 N N . SER B 1 33 ? -11.512 -3.219 -0.924 1.00 0.14 33 SER B N 1
ATOM 1445 C CA . SER B 1 33 ? -10.838 -2.629 -2.088 1.00 0.14 33 SER B CA 1
ATOM 1446 C C . SER B 1 33 ? -9.726 -1.681 -1.650 1.00 0.13 33 SER B C 1
ATOM 1447 O O . SER B 1 33 ? -9.901 -0.916 -0.701 1.00 0.15 33 SER B O 1
ATOM 1455 N N . ILE B 1 34 ? -8.583 -1.733 -2.332 1.00 0.13 34 ILE B N 1
ATOM 1456 C CA . ILE B 1 34 ? -7.527 -0.742 -2.135 1.00 0.13 34 ILE B CA 1
ATOM 1457 C C . ILE B 1 34 ? -6.871 -0.417 -3.471 1.00 0.13 34 ILE B C 1
ATOM 1458 O O . ILE B 1 34 ? -6.140 -1.234 -4.020 1.00 0.14 34 ILE B O 1
ATOM 1474 N N . GLU B 1 35 ? -7.148 0.760 -3.999 1.00 0.13 35 GLU B N 1
ATOM 1475 C CA . GLU B 1 35 ? -6.559 1.184 -5.258 1.00 0.14 35 GLU B CA 1
ATOM 1476 C C . GLU B 1 35 ? -5.451 2.184 -4.993 1.00 0.15 35 GLU B C 1
ATOM 1477 O O . GLU B 1 35 ? -5.593 3.064 -4.140 1.00 0.20 35 GLU B O 1
ATOM 1489 N N . PHE B 1 36 ? -4.356 2.065 -5.732 1.00 0.15 36 PHE B N 1
ATOM 1490 C CA . PHE B 1 36 ? -3.188 2.890 -5.445 1.00 0.17 36 PHE B CA 1
ATOM 1491 C C . PHE B 1 36 ? -2.966 3.982 -6.494 1.00 0.22 36 PHE B C 1
ATOM 1492 O O . PHE B 1 36 ? -3.379 3.870 -7.655 1.00 0.28 36 PHE B O 1
ATOM 1509 N N . PHE B 1 37 ? -2.300 5.036 -6.045 1.00 0.22 37 PHE B N 1
ATOM 1510 C CA . PHE B 1 37 ? -1.953 6.200 -6.851 1.00 0.30 37 PHE B CA 1
ATOM 1511 C C . PHE B 1 37 ? -0.470 6.471 -6.654 1.00 0.25 37 PHE B C 1
ATOM 1512 O O . PHE B 1 37 ? -0.013 6.575 -5.530 1.00 0.45 37 PHE B O 1
ATOM 1529 N N . VAL B 1 38 ? 0.291 6.557 -7.722 1.00 0.24 38 VAL B N 1
ATOM 1530 C CA . VAL B 1 38 ? 1.720 6.770 -7.573 1.00 0.19 38 VAL B CA 1
ATOM 1531 C C . VAL B 1 38 ? 2.043 8.262 -7.628 1.00 0.20 38 VAL B C 1
ATOM 1532 O O . VAL B 1 38 ? 1.504 9.001 -8.455 1.00 0.24 38 VAL B O 1
ATOM 1545 N N . ASP B 1 39 ? 2.908 8.696 -6.731 1.00 0.20 39 ASP B N 1
ATOM 1546 C CA . ASP B 1 39 ? 3.264 10.105 -6.620 1.00 0.26 39 ASP B CA 1
ATOM 1547 C C . ASP B 1 39 ? 4.772 10.247 -6.499 1.00 0.29 39 ASP B C 1
ATOM 1548 O O . ASP B 1 39 ? 5.340 10.020 -5.427 1.00 0.29 39 ASP B O 1
ATOM 1557 N N . GLY B 1 40 ? 5.418 10.595 -7.603 1.00 0.35 40 GLY B N 1
ATOM 1558 C CA . GLY B 1 40 ? 6.862 10.713 -7.613 1.00 0.39 40 GLY B CA 1
ATOM 1559 C C . GLY B 1 40 ? 7.535 9.370 -7.429 1.00 0.34 40 GLY B C 1
ATOM 1560 O O . GLY B 1 40 ? 7.796 8.658 -8.399 1.00 0.42 40 GLY B O 1
ATOM 1564 N N . ASP B 1 41 ? 7.797 9.018 -6.181 1.00 0.28 41 ASP B N 1
ATOM 1565 C CA . ASP B 1 41 ? 8.401 7.737 -5.853 1.00 0.28 41 ASP B CA 1
ATOM 1566 C C . ASP B 1 41 ? 7.467 6.909 -4.981 1.00 0.23 41 ASP B C 1
ATOM 1567 O O . ASP B 1 41 ? 7.647 5.705 -4.830 1.00 0.29 41 ASP B O 1
ATOM 1576 N N . LYS B 1 42 ? 6.443 7.554 -4.450 1.00 0.20 42 LYS B N 1
ATOM 1577 C CA . LYS B 1 42 ? 5.619 6.959 -3.413 1.00 0.21 42 LYS B CA 1
ATOM 1578 C C . LYS B 1 42 ? 4.350 6.364 -4.002 1.00 0.16 42 LYS B C 1
ATOM 1579 O O . LYS B 1 42 ? 4.011 6.603 -5.162 1.00 0.14 42 LYS B O 1
ATOM 1598 N N . ILE B 1 43 ? 3.646 5.608 -3.181 1.00 0.17 43 ILE B N 1
ATOM 1599 C CA . ILE B 1 43 ? 2.403 4.985 -3.583 1.00 0.16 43 ILE B CA 1
ATOM 1600 C C . ILE B 1 43 ? 1.298 5.394 -2.610 1.00 0.18 43 ILE B C 1
ATOM 1601 O O . ILE B 1 43 ? 1.527 5.487 -1.406 1.00 0.21 43 ILE B O 1
ATOM 1617 N N . ILE B 1 44 ? 0.113 5.642 -3.133 1.00 0.16 44 ILE B N 1
ATOM 1618 C CA . ILE B 1 44 ? -0.993 6.147 -2.336 1.00 0.19 44 ILE B CA 1
ATOM 1619 C C . ILE B 1 44 ? -2.159 5.169 -2.360 1.00 0.20 44 ILE B C 1
ATOM 1620 O O . ILE B 1 44 ? -2.773 4.957 -3.401 1.00 0.26 44 ILE B O 1
ATOM 1636 N N . LEU B 1 45 ? -2.466 4.579 -1.221 1.00 0.18 45 LEU B N 1
ATOM 1637 C CA . LEU B 1 45 ? -3.512 3.571 -1.145 1.00 0.19 45 LEU B CA 1
ATOM 1638 C C . LEU B 1 45 ? -4.802 4.146 -0.588 1.00 0.20 45 LEU B C 1
ATOM 1639 O O . LEU B 1 45 ? -4.804 4.791 0.463 1.00 0.25 45 LEU B O 1
ATOM 1655 N N . LYS B 1 46 ? -5.893 3.920 -1.309 1.00 0.19 46 LYS B N 1
ATOM 1656 C CA . LYS B 1 46 ? -7.214 4.323 -0.854 1.00 0.24 46 LYS B CA 1
ATOM 1657 C C . LYS B 1 46 ? -8.280 3.411 -1.441 1.00 0.20 46 LYS B C 1
ATOM 1658 O O . LYS B 1 46 ? -8.089 2.822 -2.505 1.00 0.30 46 LYS B O 1
ATOM 1677 N N . LYS B 1 47 ? -9.394 3.296 -0.735 1.00 0.22 47 LYS B N 1
ATOM 1678 C CA . LYS B 1 47 ? -10.488 2.433 -1.156 1.00 0.22 47 LYS B CA 1
ATOM 1679 C C . LYS B 1 47 ? -11.082 2.953 -2.460 1.00 0.25 47 LYS B C 1
ATOM 1680 O O . LYS B 1 47 ? -10.818 4.091 -2.862 1.00 0.41 47 LYS B O 1
ATOM 1699 N N . TYR B 1 48 ? -11.885 2.131 -3.116 1.00 0.22 48 TYR B N 1
ATOM 1700 C CA . TYR B 1 48 ? -12.398 2.484 -4.427 1.00 0.23 48 TYR B CA 1
ATOM 1701 C C . TYR B 1 48 ? -13.676 3.298 -4.290 1.00 0.25 48 TYR B C 1
ATOM 1702 O O . TYR B 1 48 ? -13.830 4.346 -4.914 1.00 0.29 48 TYR B O 1
ATOM 1720 N N . LYS B 1 49 ? -14.584 2.780 -3.473 1.00 0.32 49 LYS B N 1
ATOM 1721 C CA . LYS B 1 49 ? -15.867 3.421 -3.199 1.00 0.46 49 LYS B CA 1
ATOM 1722 C C . LYS B 1 49 ? -15.717 4.903 -2.818 1.00 0.54 49 LYS B C 1
ATOM 1723 O O . LYS B 1 49 ? -16.333 5.761 -3.454 1.00 0.61 49 LYS B O 1
ATOM 1742 N N . PRO B 1 50 ? -14.928 5.244 -1.773 1.00 0.60 50 PRO B N 1
ATOM 1743 C CA . PRO B 1 50 ? -14.689 6.639 -1.409 1.00 0.82 50 PRO B CA 1
ATOM 1744 C C . PRO B 1 50 ? -13.819 7.349 -2.442 1.00 0.82 50 PRO B C 1
ATOM 1745 O O . PRO B 1 50 ? -12.585 7.261 -2.414 1.00 1.57 50 PRO B O 1
ATOM 1756 N N . HIS B 1 51 ? -14.483 8.020 -3.369 1.00 0.97 51 HIS B N 1
ATOM 1757 C CA . HIS B 1 51 ? -13.818 8.742 -4.441 1.00 1.13 51 HIS B CA 1
ATOM 1758 C C . HIS B 1 51 ? -12.968 9.882 -3.888 1.00 1.69 51 HIS B C 1
ATOM 1759 O O . HIS B 1 51 ? -13.482 10.833 -3.301 1.00 2.46 51 HIS B O 1
ATOM 1774 N N . GLY B 1 52 ? -11.667 9.763 -4.071 1.00 2.10 52 GLY B N 1
ATOM 1775 C CA . GLY B 1 52 ? -10.758 10.815 -3.677 1.00 3.10 52 GLY B CA 1
ATOM 1776 C C . GLY B 1 52 ? -10.043 11.370 -4.881 1.00 2.89 52 GLY B C 1
ATOM 1777 O O . GLY B 1 52 ? -10.584 11.332 -5.989 1.00 3.12 52 GLY B O 1
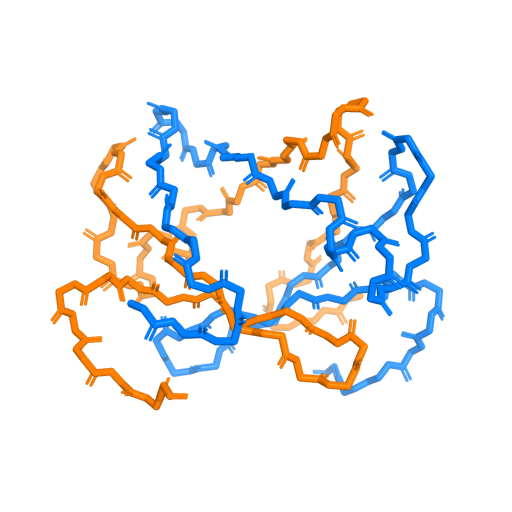ATOM 1781 N N . VAL B 1 53 ? -8.824 11.845 -4.692 1.00 2.81 53 VAL B N 1
ATOM 1782 C CA . VAL B 1 53 ? -8.056 12.383 -5.801 1.00 2.74 53 VAL B CA 1
ATOM 1783 C C . VAL B 1 53 ? -7.593 11.256 -6.720 1.00 2.07 53 VAL B C 1
ATOM 1784 O O . VAL B 1 53 ? -7.116 10.212 -6.261 1.00 1.96 53 VAL B O 1
ATOM 1797 N N . CYS B 1 54 ? -7.764 11.466 -8.014 1.00 1.96 54 CYS B N 1
ATOM 1798 C CA . CYS B 1 54 ? -7.455 10.456 -9.013 1.00 1.58 54 CYS B CA 1
ATOM 1799 C C . CYS B 1 54 ? -6.973 11.137 -10.287 1.00 2.13 54 CYS B C 1
ATOM 1800 O O . CYS B 1 54 ? -5.754 11.146 -10.532 1.00 2.76 54 CYS B O 1
ATOM 1809 N N . MET A 1 1 ? -7.746 4.718 -15.075 1.00 2.39 1 MET A N 2
ATOM 1810 C CA . MET A 1 1 ? -7.988 5.392 -13.781 1.00 1.49 1 MET A CA 2
ATOM 1811 C C . MET A 1 1 ? -6.682 5.560 -13.026 1.00 1.24 1 MET A C 2
ATOM 1812 O O . MET A 1 1 ? -5.740 4.800 -13.239 1.00 1.91 1 MET A O 2
ATOM 1828 N N . LYS A 1 2 ? -6.631 6.580 -12.172 1.00 0.91 2 LYS A N 2
ATOM 1829 C CA . LYS A 1 2 ? -5.502 6.816 -11.270 1.00 0.58 2 LYS A CA 2
ATOM 1830 C C . LYS A 1 2 ? -4.162 6.908 -11.996 1.00 0.56 2 LYS A C 2
ATOM 1831 O O . LYS A 1 2 ? -4.093 7.011 -13.221 1.00 0.81 2 LYS A O 2
ATOM 1850 N N . SER A 1 3 ? -3.100 6.922 -11.210 1.00 0.41 3 SER A N 2
ATOM 1851 C CA . SER A 1 3 ? -1.753 6.914 -11.742 1.00 0.39 3 SER A CA 2
ATOM 1852 C C . SER A 1 3 ? -1.375 5.492 -12.135 1.00 0.37 3 SER A C 2
ATOM 1853 O O . SER A 1 3 ? -0.685 5.263 -13.127 1.00 0.48 3 SER A O 2
ATOM 1861 N N . ILE A 1 4 ? -1.853 4.533 -11.352 1.00 0.29 4 ILE A N 2
ATOM 1862 C CA . ILE A 1 4 ? -1.612 3.129 -11.637 1.00 0.27 4 ILE A CA 2
ATOM 1863 C C . ILE A 1 4 ? -2.869 2.511 -12.228 1.00 0.29 4 ILE A C 2
ATOM 1864 O O . ILE A 1 4 ? -2.827 1.852 -13.266 1.00 0.34 4 ILE A O 2
ATOM 1880 N N . GLY A 1 5 ? -3.991 2.746 -11.559 1.00 0.31 5 GLY A N 2
ATOM 1881 C CA . GLY A 1 5 ? -5.269 2.289 -12.064 1.00 0.35 5 GLY A CA 2
ATOM 1882 C C . GLY A 1 5 ? -5.605 0.896 -11.608 1.00 0.33 5 GLY A C 2
ATOM 1883 O O . GLY A 1 5 ? -6.369 0.183 -12.264 1.00 0.51 5 GLY A O 2
ATOM 1887 N N . VAL A 1 6 ? -5.039 0.508 -10.485 1.00 0.18 6 VAL A N 2
ATOM 1888 C CA . VAL A 1 6 ? -5.275 -0.813 -9.950 1.00 0.15 6 VAL A CA 2
ATOM 1889 C C . VAL A 1 6 ? -5.768 -0.739 -8.519 1.00 0.14 6 VAL A C 2
ATOM 1890 O O . VAL A 1 6 ? -5.232 -0.007 -7.678 1.00 0.17 6 VAL A O 2
ATOM 1903 N N . VAL A 1 7 ? -6.811 -1.507 -8.279 1.00 0.14 7 VAL A N 2
ATOM 1904 C CA . VAL A 1 7 ? -7.383 -1.656 -6.966 1.00 0.13 7 VAL A CA 2
ATOM 1905 C C . VAL A 1 7 ? -7.154 -3.086 -6.492 1.00 0.14 7 VAL A C 2
ATOM 1906 O O . VAL A 1 7 ? -7.209 -4.030 -7.283 1.00 0.17 7 VAL A O 2
ATOM 1919 N N . ARG A 1 8 ? -6.853 -3.246 -5.222 1.00 0.14 8 ARG A N 2
ATOM 1920 C CA . ARG A 1 8 ? -6.544 -4.553 -4.683 1.00 0.15 8 ARG A CA 2
ATOM 1921 C C . ARG A 1 8 ? -7.619 -4.997 -3.735 1.00 0.14 8 ARG A C 2
ATOM 1922 O O . ARG A 1 8 ? -8.358 -4.180 -3.191 1.00 0.17 8 ARG A O 2
ATOM 1943 N N . LYS A 1 9 ? -7.712 -6.292 -3.560 1.00 0.14 9 LYS A N 2
ATOM 1944 C CA . LYS A 1 9 ? -8.692 -6.865 -2.677 1.00 0.15 9 LYS A CA 2
ATOM 1945 C C . LYS A 1 9 ? -7.966 -7.670 -1.617 1.00 0.17 9 LYS A C 2
ATOM 1946 O O . LYS A 1 9 ? -7.241 -8.616 -1.937 1.00 0.22 9 LYS A O 2
ATOM 1965 N N . VAL A 1 10 ? -8.134 -7.255 -0.369 1.00 0.16 10 VAL A N 2
ATOM 1966 C CA . VAL A 1 10 ? -7.426 -7.835 0.761 1.00 0.18 10 VAL A CA 2
ATOM 1967 C C . VAL A 1 10 ? -7.610 -9.350 0.831 1.00 0.20 10 VAL A C 2
ATOM 1968 O O . VAL A 1 10 ? -8.655 -9.883 0.468 1.00 0.24 10 VAL A O 2
ATOM 1981 N N . ASP A 1 11 ? -6.552 -10.022 1.258 1.00 0.17 11 ASP A N 2
ATOM 1982 C CA . ASP A 1 11 ? -6.563 -11.457 1.491 1.00 0.21 11 ASP A CA 2
ATOM 1983 C C . ASP A 1 11 ? -7.593 -11.806 2.567 1.00 0.22 11 ASP A C 2
ATOM 1984 O O . ASP A 1 11 ? -8.711 -12.212 2.256 1.00 0.24 11 ASP A O 2
ATOM 1993 N N . GLU A 1 12 ? -7.194 -11.630 3.820 1.00 0.23 12 GLU A N 2
ATOM 1994 C CA . GLU A 1 12 ? -8.075 -11.760 4.978 1.00 0.25 12 GLU A CA 2
ATOM 1995 C C . GLU A 1 12 ? -7.497 -10.904 6.095 1.00 0.26 12 GLU A C 2
ATOM 1996 O O . GLU A 1 12 ? -8.204 -10.165 6.778 1.00 0.30 12 GLU A O 2
ATOM 2008 N N . LEU A 1 13 ? -6.181 -11.013 6.241 1.00 0.26 13 LEU A N 2
ATOM 2009 C CA . LEU A 1 13 ? -5.421 -10.264 7.237 1.00 0.27 13 LEU A CA 2
ATOM 2010 C C . LEU A 1 13 ? -5.290 -8.797 6.844 1.00 0.26 13 LEU A C 2
ATOM 2011 O O . LEU A 1 13 ? -5.290 -7.902 7.691 1.00 0.41 13 LEU A O 2
ATOM 2027 N N . GLY A 1 14 ? -5.176 -8.564 5.547 1.00 0.17 14 GLY A N 2
ATOM 2028 C CA . GLY A 1 14 ? -4.878 -7.238 5.046 1.00 0.16 14 GLY A CA 2
ATOM 2029 C C . GLY A 1 14 ? -3.853 -7.292 3.934 1.00 0.12 14 GLY A C 2
ATOM 2030 O O . GLY A 1 14 ? -3.531 -6.280 3.319 1.00 0.12 14 GLY A O 2
ATOM 2034 N N . ARG A 1 15 ? -3.343 -8.492 3.680 1.00 0.12 15 ARG A N 2
ATOM 2035 C CA . ARG A 1 15 ? -2.322 -8.703 2.660 1.00 0.11 15 ARG A CA 2
ATOM 2036 C C . ARG A 1 15 ? -2.901 -8.483 1.267 1.00 0.10 15 ARG A C 2
ATOM 2037 O O . ARG A 1 15 ? -3.984 -8.977 0.961 1.00 0.14 15 ARG A O 2
ATOM 2058 N N . ILE A 1 16 ? -2.188 -7.736 0.429 1.00 0.09 16 ILE A N 2
ATOM 2059 C CA . ILE A 1 16 ? -2.621 -7.508 -0.946 1.00 0.09 16 ILE A CA 2
ATOM 2060 C C . ILE A 1 16 ? -1.415 -7.588 -1.883 1.00 0.10 16 ILE A C 2
ATOM 2061 O O . ILE A 1 16 ? -0.290 -7.832 -1.444 1.00 0.12 16 ILE A O 2
ATOM 2077 N N . VAL A 1 17 ? -1.652 -7.388 -3.165 1.00 0.10 17 VAL A N 2
ATOM 2078 C CA . VAL A 1 17 ? -0.600 -7.493 -4.159 1.00 0.11 17 VAL A CA 2
ATOM 2079 C C . VAL A 1 17 ? -0.250 -6.118 -4.726 1.00 0.12 17 VAL A C 2
ATOM 2080 O O . VAL A 1 17 ? -0.987 -5.559 -5.536 1.00 0.19 17 VAL A O 2
ATOM 2093 N N . MET A 1 18 ? 0.865 -5.564 -4.276 1.00 0.11 18 MET A N 2
ATOM 2094 C CA . MET A 1 18 ? 1.322 -4.283 -4.790 1.00 0.12 18 MET A CA 2
ATOM 2095 C C . MET A 1 18 ? 1.990 -4.501 -6.141 1.00 0.11 18 MET A C 2
ATOM 2096 O O . MET A 1 18 ? 2.566 -5.562 -6.387 1.00 0.13 18 MET A O 2
ATOM 2110 N N . PRO A 1 19 ? 1.921 -3.516 -7.044 1.00 0.12 19 PRO A N 2
ATOM 2111 C CA . PRO A 1 19 ? 2.367 -3.699 -8.414 1.00 0.13 19 PRO A CA 2
ATOM 2112 C C . PRO A 1 19 ? 3.877 -3.555 -8.590 1.00 0.13 19 PRO A C 2
ATOM 2113 O O . PRO A 1 19 ? 4.567 -2.892 -7.799 1.00 0.13 19 PRO A O 2
ATOM 2124 N N . ILE A 1 20 ? 4.383 -4.180 -9.644 1.00 0.15 20 ILE A N 2
ATOM 2125 C CA . ILE A 1 20 ? 5.772 -4.013 -10.044 1.00 0.16 20 ILE A CA 2
ATOM 2126 C C . ILE A 1 20 ? 6.103 -2.530 -10.161 1.00 0.16 20 ILE A C 2
ATOM 2127 O O . ILE A 1 20 ? 7.209 -2.102 -9.865 1.00 0.16 20 ILE A O 2
ATOM 2143 N N . GLU A 1 21 ? 5.105 -1.757 -10.552 1.00 0.16 21 GLU A N 2
ATOM 2144 C CA . GLU A 1 21 ? 5.247 -0.321 -10.702 1.00 0.17 21 GLU A CA 2
ATOM 2145 C C . GLU A 1 21 ? 5.636 0.342 -9.386 1.00 0.16 21 GLU A C 2
ATOM 2146 O O . GLU A 1 21 ? 6.318 1.357 -9.391 1.00 0.19 21 GLU A O 2
ATOM 2158 N N . LEU A 1 22 ? 5.223 -0.236 -8.259 1.00 0.14 22 LEU A N 2
ATOM 2159 C CA . LEU A 1 22 ? 5.608 0.305 -6.964 1.00 0.15 22 LEU A CA 2
ATOM 2160 C C . LEU A 1 22 ? 7.011 -0.157 -6.627 1.00 0.15 22 LEU A C 2
ATOM 2161 O O . LEU A 1 22 ? 7.798 0.577 -6.031 1.00 0.17 22 LEU A O 2
ATOM 2177 N N . ARG A 1 23 ? 7.331 -1.377 -7.045 1.00 0.13 23 ARG A N 2
ATOM 2178 C CA . ARG A 1 23 ? 8.692 -1.883 -6.885 1.00 0.16 23 ARG A CA 2
ATOM 2179 C C . ARG A 1 23 ? 9.653 -1.040 -7.714 1.00 0.20 23 ARG A C 2
ATOM 2180 O O . ARG A 1 23 ? 10.809 -0.837 -7.338 1.00 0.25 23 ARG A O 2
ATOM 2201 N N . ARG A 1 24 ? 9.137 -0.528 -8.822 1.00 0.18 24 ARG A N 2
ATOM 2202 C CA . ARG A 1 24 ? 9.903 0.287 -9.751 1.00 0.21 24 ARG A CA 2
ATOM 2203 C C . ARG A 1 24 ? 9.938 1.732 -9.292 1.00 0.23 24 ARG A C 2
ATOM 2204 O O . ARG A 1 24 ? 10.921 2.444 -9.507 1.00 0.27 24 ARG A O 2
ATOM 2225 N N . ALA A 1 25 ? 8.853 2.156 -8.661 1.00 0.21 25 ALA A N 2
ATOM 2226 C CA . ALA A 1 25 ? 8.719 3.527 -8.193 1.00 0.23 25 ALA A CA 2
ATOM 2227 C C . ALA A 1 25 ? 9.665 3.778 -7.042 1.00 0.25 25 ALA A C 2
ATOM 2228 O O . ALA A 1 25 ? 10.263 4.846 -6.926 1.00 0.26 25 ALA A O 2
ATOM 2235 N N . LEU A 1 26 ? 9.806 2.772 -6.204 1.00 0.30 26 LEU A N 2
ATOM 2236 C CA . LEU A 1 26 ? 10.638 2.880 -5.028 1.00 0.36 26 LEU A CA 2
ATOM 2237 C C . LEU A 1 26 ? 12.050 2.373 -5.293 1.00 0.39 26 LEU A C 2
ATOM 2238 O O . LEU A 1 26 ? 12.920 3.143 -5.700 1.00 0.52 26 LEU A O 2
ATOM 2254 N N . ASP A 1 27 ? 12.260 1.075 -5.088 1.00 0.32 27 ASP A N 2
ATOM 2255 C CA . ASP A 1 27 ? 13.600 0.486 -5.174 1.00 0.41 27 ASP A CA 2
ATOM 2256 C C . ASP A 1 27 ? 13.540 -1.004 -4.825 1.00 0.35 27 ASP A C 2
ATOM 2257 O O . ASP A 1 27 ? 14.537 -1.603 -4.440 1.00 0.57 27 ASP A O 2
ATOM 2266 N N . ILE A 1 28 ? 12.369 -1.612 -4.993 1.00 0.22 28 ILE A N 2
ATOM 2267 C CA . ILE A 1 28 ? 12.164 -2.991 -4.554 1.00 0.18 28 ILE A CA 2
ATOM 2268 C C . ILE A 1 28 ? 12.662 -3.975 -5.601 1.00 0.22 28 ILE A C 2
ATOM 2269 O O . ILE A 1 28 ? 12.311 -3.872 -6.775 1.00 0.28 28 ILE A O 2
ATOM 2285 N N . ALA A 1 29 ? 13.469 -4.935 -5.167 1.00 0.21 29 ALA A N 2
ATOM 2286 C CA . ALA A 1 29 ? 14.018 -5.924 -6.081 1.00 0.25 29 ALA A CA 2
ATOM 2287 C C . ALA A 1 29 ? 13.213 -7.211 -6.047 1.00 0.25 29 ALA A C 2
ATOM 2288 O O . ALA A 1 29 ? 12.839 -7.754 -7.088 1.00 0.30 29 ALA A O 2
ATOM 2295 N N . ILE A 1 30 ? 12.946 -7.695 -4.847 1.00 0.23 30 ILE A N 2
ATOM 2296 C CA . ILE A 1 30 ? 12.176 -8.918 -4.668 1.00 0.25 30 ILE A CA 2
ATOM 2297 C C . ILE A 1 30 ? 11.428 -8.877 -3.340 1.00 0.22 30 ILE A C 2
ATOM 2298 O O . ILE A 1 30 ? 10.354 -9.446 -3.208 1.00 0.22 30 ILE A O 2
ATOM 2314 N N . LYS A 1 31 ? 12.008 -8.182 -2.370 1.00 0.21 31 LYS A N 2
ATOM 2315 C CA . LYS A 1 31 ? 11.383 -7.974 -1.071 1.00 0.19 31 LYS A CA 2
ATOM 2316 C C . LYS A 1 31 ? 11.580 -6.526 -0.644 1.00 0.17 31 LYS A C 2
ATOM 2317 O O . LYS A 1 31 ? 10.625 -5.818 -0.326 1.00 0.17 31 LYS A O 2
ATOM 2336 N N . ASP A 1 32 ? 12.838 -6.104 -0.691 1.00 0.17 32 ASP A N 2
ATOM 2337 C CA . ASP A 1 32 ? 13.273 -4.771 -0.276 1.00 0.16 32 ASP A CA 2
ATOM 2338 C C . ASP A 1 32 ? 12.521 -4.221 0.936 1.00 0.17 32 ASP A C 2
ATOM 2339 O O . ASP A 1 32 ? 12.623 -4.786 2.018 1.00 0.25 32 ASP A O 2
ATOM 2348 N N . SER A 1 33 ? 11.789 -3.114 0.778 1.00 0.13 33 SER A N 2
ATOM 2349 C CA . SER A 1 33 ? 11.104 -2.483 1.913 1.00 0.13 33 SER A CA 2
ATOM 2350 C C . SER A 1 33 ? 10.012 -1.521 1.442 1.00 0.14 33 SER A C 2
ATOM 2351 O O . SER A 1 33 ? 10.236 -0.731 0.523 1.00 0.18 33 SER A O 2
ATOM 2359 N N . ILE A 1 34 ? 8.841 -1.585 2.078 1.00 0.13 34 ILE A N 2
ATOM 2360 C CA . ILE A 1 34 ? 7.779 -0.606 1.840 1.00 0.15 34 ILE A CA 2
ATOM 2361 C C . ILE A 1 34 ? 7.145 -0.200 3.166 1.00 0.13 34 ILE A C 2
ATOM 2362 O O . ILE A 1 34 ? 6.433 -0.986 3.782 1.00 0.14 34 ILE A O 2
ATOM 2378 N N . GLU A 1 35 ? 7.424 1.012 3.609 1.00 0.14 35 GLU A N 2
ATOM 2379 C CA . GLU A 1 35 ? 6.873 1.520 4.860 1.00 0.13 35 GLU A CA 2
ATOM 2380 C C . GLU A 1 35 ? 5.737 2.483 4.554 1.00 0.15 35 GLU A C 2
ATOM 2381 O O . GLU A 1 35 ? 5.837 3.289 3.628 1.00 0.20 35 GLU A O 2
ATOM 2393 N N . PHE A 1 36 ? 4.652 2.395 5.309 1.00 0.16 36 PHE A N 2
ATOM 2394 C CA . PHE A 1 36 ? 3.478 3.201 5.012 1.00 0.17 36 PHE A CA 2
ATOM 2395 C C . PHE A 1 36 ? 3.111 4.155 6.146 1.00 0.18 36 PHE A C 2
ATOM 2396 O O . PHE A 1 36 ? 3.400 3.915 7.322 1.00 0.19 36 PHE A O 2
ATOM 2413 N N . PHE A 1 37 ? 2.464 5.240 5.752 1.00 0.21 37 PHE A N 2
ATOM 2414 C CA . PHE A 1 37 ? 2.009 6.283 6.657 1.00 0.25 37 PHE A CA 2
ATOM 2415 C C . PHE A 1 37 ? 0.535 6.526 6.396 1.00 0.32 37 PHE A C 2
ATOM 2416 O O . PHE A 1 37 ? 0.151 6.810 5.270 1.00 0.65 37 PHE A O 2
ATOM 2433 N N . VAL A 1 38 ? -0.295 6.401 7.408 1.00 0.20 38 VAL A N 2
ATOM 2434 C CA . VAL A 1 38 ? -1.710 6.641 7.213 1.00 0.18 38 VAL A CA 2
ATOM 2435 C C . VAL A 1 38 ? -2.051 8.089 7.520 1.00 0.18 38 VAL A C 2
ATOM 2436 O O . VAL A 1 38 ? -1.632 8.649 8.536 1.00 0.23 38 VAL A O 2
ATOM 2449 N N . ASP A 1 39 ? -2.798 8.678 6.612 1.00 0.17 39 ASP A N 2
ATOM 2450 C CA . ASP A 1 39 ? -3.104 10.096 6.643 1.00 0.21 39 ASP A CA 2
ATOM 2451 C C . ASP A 1 39 ? -4.589 10.293 6.397 1.00 0.23 39 ASP A C 2
ATOM 2452 O O . ASP A 1 39 ? -5.056 10.173 5.264 1.00 0.25 39 ASP A O 2
ATOM 2461 N N . GLY A 1 40 ? -5.327 10.559 7.466 1.00 0.26 40 GLY A N 2
ATOM 2462 C CA . GLY A 1 40 ? -6.770 10.636 7.368 1.00 0.31 40 GLY A CA 2
ATOM 2463 C C . GLY A 1 40 ? -7.378 9.270 7.131 1.00 0.27 40 GLY A C 2
ATOM 2464 O O . GLY A 1 40 ? -7.571 8.496 8.069 1.00 0.32 40 GLY A O 2
ATOM 2468 N N . ASP A 1 41 ? -7.659 8.969 5.875 1.00 0.25 41 ASP A N 2
ATOM 2469 C CA . ASP A 1 41 ? -8.180 7.662 5.493 1.00 0.25 41 ASP A CA 2
ATOM 2470 C C . ASP A 1 41 ? -7.198 6.972 4.555 1.00 0.22 41 ASP A C 2
ATOM 2471 O O . ASP A 1 41 ? -7.322 5.789 4.261 1.00 0.30 41 ASP A O 2
ATOM 2480 N N . LYS A 1 42 ? -6.205 7.726 4.118 1.00 0.21 42 LYS A N 2
ATOM 2481 C CA . LYS A 1 42 ? -5.305 7.305 3.061 1.00 0.24 42 LYS A CA 2
ATOM 2482 C C . LYS A 1 42 ? -4.071 6.611 3.621 1.00 0.17 42 LYS A C 2
ATOM 2483 O O . LYS A 1 42 ? -3.698 6.821 4.775 1.00 0.17 42 LYS A O 2
ATOM 2502 N N . ILE A 1 43 ? -3.430 5.804 2.791 1.00 0.16 43 ILE A N 2
ATOM 2503 C CA . ILE A 1 43 ? -2.189 5.156 3.168 1.00 0.14 43 ILE A CA 2
ATOM 2504 C C . ILE A 1 43 ? -1.076 5.614 2.224 1.00 0.15 43 ILE A C 2
ATOM 2505 O O . ILE A 1 43 ? -1.295 5.753 1.021 1.00 0.17 43 ILE A O 2
ATOM 2521 N N . ILE A 1 44 ? 0.103 5.855 2.771 1.00 0.14 44 ILE A N 2
ATOM 2522 C CA . ILE A 1 44 ? 1.208 6.419 2.004 1.00 0.16 44 ILE A CA 2
ATOM 2523 C C . ILE A 1 44 ? 2.417 5.493 2.042 1.00 0.16 44 ILE A C 2
ATOM 2524 O O . ILE A 1 44 ? 3.056 5.347 3.079 1.00 0.22 44 ILE A O 2
ATOM 2540 N N . LEU A 1 45 ? 2.724 4.871 0.915 1.00 0.15 45 LEU A N 2
ATOM 2541 C CA . LEU A 1 45 ? 3.809 3.899 0.849 1.00 0.17 45 LEU A CA 2
ATOM 2542 C C . LEU A 1 45 ? 5.099 4.532 0.347 1.00 0.20 45 LEU A C 2
ATOM 2543 O O . LEU A 1 45 ? 5.094 5.313 -0.609 1.00 0.26 45 LEU A O 2
ATOM 2559 N N . LYS A 1 46 ? 6.195 4.188 1.015 1.00 0.19 46 LYS A N 2
ATOM 2560 C CA . LYS A 1 46 ? 7.521 4.671 0.660 1.00 0.30 46 LYS A CA 2
ATOM 2561 C C . LYS A 1 46 ? 8.560 3.592 0.923 1.00 0.22 46 LYS A C 2
ATOM 2562 O O . LYS A 1 46 ? 8.278 2.564 1.536 1.00 0.30 46 LYS A O 2
ATOM 2581 N N . LYS A 1 47 ? 9.763 3.848 0.465 1.00 0.27 47 LYS A N 2
ATOM 2582 C CA . LYS A 1 47 ? 10.889 2.964 0.716 1.00 0.28 47 LYS A CA 2
ATOM 2583 C C . LYS A 1 47 ? 11.536 3.344 2.048 1.00 0.25 47 LYS A C 2
ATOM 2584 O O . LYS A 1 47 ? 11.496 4.506 2.452 1.00 0.32 47 LYS A O 2
ATOM 2603 N N . TYR A 1 48 ? 12.107 2.371 2.739 1.00 0.22 48 TYR A N 2
ATOM 2604 C CA . TYR A 1 48 ? 12.668 2.605 4.064 1.00 0.22 48 TYR A CA 2
ATOM 2605 C C . TYR A 1 48 ? 14.029 3.292 3.967 1.00 0.27 48 TYR A C 2
ATOM 2606 O O . TYR A 1 48 ? 14.235 4.366 4.525 1.00 0.32 48 TYR A O 2
ATOM 2624 N N . LYS A 1 49 ? 14.933 2.658 3.234 1.00 0.33 49 LYS A N 2
ATOM 2625 C CA . LYS A 1 49 ? 16.324 3.096 3.127 1.00 0.49 49 LYS A CA 2
ATOM 2626 C C . LYS A 1 49 ? 16.486 4.553 2.643 1.00 0.57 49 LYS A C 2
ATOM 2627 O O . LYS A 1 49 ? 17.038 5.378 3.370 1.00 0.64 49 LYS A O 2
ATOM 2646 N N . PRO A 1 50 ? 16.010 4.905 1.423 1.00 0.64 50 PRO A N 2
ATOM 2647 C CA . PRO A 1 50 ? 16.300 6.215 0.821 1.00 0.86 50 PRO A CA 2
ATOM 2648 C C . PRO A 1 50 ? 15.540 7.372 1.463 1.00 0.91 50 PRO A C 2
ATOM 2649 O O . PRO A 1 50 ? 15.726 8.530 1.080 1.00 1.81 50 PRO A O 2
ATOM 2660 N N . HIS A 1 51 ? 14.687 7.066 2.432 1.00 0.98 51 HIS A N 2
ATOM 2661 C CA . HIS A 1 51 ? 13.935 8.099 3.128 1.00 1.17 51 HIS A CA 2
ATOM 2662 C C . HIS A 1 51 ? 13.295 7.532 4.390 1.00 1.76 51 HIS A C 2
ATOM 2663 O O . HIS A 1 51 ? 12.111 7.196 4.404 1.00 2.56 51 HIS A O 2
ATOM 2678 N N . GLY A 1 52 ? 14.093 7.392 5.436 1.00 2.14 52 GLY A N 2
ATOM 2679 C CA . GLY A 1 52 ? 13.590 6.879 6.694 1.00 3.14 52 GLY A CA 2
ATOM 2680 C C . GLY A 1 52 ? 13.352 7.979 7.703 1.00 2.89 52 GLY A C 2
ATOM 2681 O O . GLY A 1 52 ? 14.221 8.289 8.519 1.00 3.06 52 GLY A O 2
ATOM 2685 N N . VAL A 1 53 ? 12.176 8.578 7.638 1.00 2.85 53 VAL A N 2
ATOM 2686 C CA . VAL A 1 53 ? 11.819 9.673 8.526 1.00 2.75 53 VAL A CA 2
ATOM 2687 C C . VAL A 1 53 ? 10.305 9.737 8.695 1.00 2.07 53 VAL A C 2
ATOM 2688 O O . VAL A 1 53 ? 9.554 9.370 7.788 1.00 1.96 53 VAL A O 2
ATOM 2701 N N . CYS A 1 54 ? 9.864 10.170 9.866 1.00 1.91 54 CYS A N 2
ATOM 2702 C CA . CYS A 1 54 ? 8.446 10.325 10.131 1.00 1.51 54 CYS A CA 2
ATOM 2703 C C . CYS A 1 54 ? 7.963 11.669 9.599 1.00 2.04 54 CYS A C 2
ATOM 2704 O O . CYS A 1 54 ? 7.238 11.679 8.578 1.00 2.71 54 CYS A O 2
ATOM 2713 N N . MET B 1 1 ? 7.986 5.373 14.660 1.00 2.43 1 MET B N 2
ATOM 2714 C CA . MET B 1 1 ? 8.249 5.769 13.259 1.00 1.54 1 MET B CA 2
ATOM 2715 C C . MET B 1 1 ? 6.940 5.955 12.507 1.00 1.28 1 MET B C 2
ATOM 2716 O O . MET B 1 1 ? 5.993 5.205 12.723 1.00 1.95 1 MET B O 2
ATOM 2732 N N . LYS B 1 2 ? 6.893 6.975 11.646 1.00 0.96 2 LYS B N 2
ATOM 2733 C CA . LYS B 1 2 ? 5.755 7.210 10.751 1.00 0.62 2 LYS B CA 2
ATOM 2734 C C . LYS B 1 2 ? 4.420 7.265 11.496 1.00 0.56 2 LYS B C 2
ATOM 2735 O O . LYS B 1 2 ? 4.371 7.483 12.709 1.00 0.73 2 LYS B O 2
ATOM 2754 N N . SER B 1 3 ? 3.342 7.097 10.743 1.00 0.42 3 SER B N 2
ATOM 2755 C CA . SER B 1 3 ? 2.003 7.072 11.305 1.00 0.40 3 SER B CA 2
ATOM 2756 C C . SER B 1 3 ? 1.660 5.652 11.735 1.00 0.37 3 SER B C 2
ATOM 2757 O O . SER B 1 3 ? 1.014 5.428 12.757 1.00 0.50 3 SER B O 2
ATOM 2765 N N . ILE B 1 4 ? 2.122 4.691 10.948 1.00 0.27 4 ILE B N 2
ATOM 2766 C CA . ILE B 1 4 ? 1.914 3.288 11.258 1.00 0.24 4 ILE B CA 2
ATOM 2767 C C . ILE B 1 4 ? 3.197 2.702 11.830 1.00 0.26 4 ILE B C 2
ATOM 2768 O O . ILE B 1 4 ? 3.189 2.009 12.847 1.00 0.32 4 ILE B O 2
ATOM 2784 N N . GLY B 1 5 ? 4.302 2.997 11.157 1.00 0.27 5 GLY B N 2
ATOM 2785 C CA . GLY B 1 5 ? 5.603 2.584 11.635 1.00 0.32 5 GLY B CA 2
ATOM 2786 C C . GLY B 1 5 ? 5.906 1.146 11.310 1.00 0.31 5 GLY B C 2
ATOM 2787 O O . GLY B 1 5 ? 6.632 0.475 12.041 1.00 0.43 5 GLY B O 2
ATOM 2791 N N . VAL B 1 6 ? 5.340 0.659 10.223 1.00 0.20 6 VAL B N 2
ATOM 2792 C CA . VAL B 1 6 ? 5.621 -0.692 9.791 1.00 0.16 6 VAL B CA 2
ATOM 2793 C C . VAL B 1 6 ? 6.086 -0.707 8.347 1.00 0.12 6 VAL B C 2
ATOM 2794 O O . VAL B 1 6 ? 5.479 -0.086 7.470 1.00 0.13 6 VAL B O 2
ATOM 2807 N N . VAL B 1 7 ? 7.178 -1.407 8.116 1.00 0.12 7 VAL B N 2
ATOM 2808 C CA . VAL B 1 7 ? 7.702 -1.581 6.780 1.00 0.12 7 VAL B CA 2
ATOM 2809 C C . VAL B 1 7 ? 7.459 -3.015 6.330 1.00 0.12 7 VAL B C 2
ATOM 2810 O O . VAL B 1 7 ? 7.524 -3.950 7.135 1.00 0.15 7 VAL B O 2
ATOM 2823 N N . ARG B 1 8 ? 7.150 -3.184 5.062 1.00 0.12 8 ARG B N 2
ATOM 2824 C CA . ARG B 1 8 ? 6.812 -4.487 4.530 1.00 0.13 8 ARG B CA 2
ATOM 2825 C C . ARG B 1 8 ? 7.884 -4.967 3.587 1.00 0.13 8 ARG B C 2
ATOM 2826 O O . ARG B 1 8 ? 8.696 -4.180 3.100 1.00 0.16 8 ARG B O 2
ATOM 2847 N N . LYS B 1 9 ? 7.892 -6.259 3.350 1.00 0.13 9 LYS B N 2
ATOM 2848 C CA . LYS B 1 9 ? 8.870 -6.867 2.480 1.00 0.14 9 LYS B CA 2
ATOM 2849 C C . LYS B 1 9 ? 8.143 -7.613 1.377 1.00 0.17 9 LYS B C 2
ATOM 2850 O O . LYS B 1 9 ? 7.393 -8.553 1.650 1.00 0.21 9 LYS B O 2
ATOM 2869 N N . VAL B 1 10 ? 8.337 -7.160 0.146 1.00 0.16 10 VAL B N 2
ATOM 2870 C CA . VAL B 1 10 ? 7.674 -7.743 -1.007 1.00 0.18 10 VAL B CA 2
ATOM 2871 C C . VAL B 1 10 ? 7.898 -9.253 -1.068 1.00 0.20 10 VAL B C 2
ATOM 2872 O O . VAL B 1 10 ? 8.953 -9.758 -0.694 1.00 0.25 10 VAL B O 2
ATOM 2885 N N . ASP B 1 11 ? 6.856 -9.957 -1.473 1.00 0.18 11 ASP B N 2
ATOM 2886 C CA . ASP B 1 11 ? 6.905 -11.401 -1.644 1.00 0.20 11 ASP B CA 2
ATOM 2887 C C . ASP B 1 11 ? 7.926 -11.763 -2.714 1.00 0.23 11 ASP B C 2
ATOM 2888 O O . ASP B 1 11 ? 9.063 -12.107 -2.406 1.00 0.26 11 ASP B O 2
ATOM 2897 N N . GLU B 1 12 ? 7.496 -11.685 -3.966 1.00 0.24 12 GLU B N 2
ATOM 2898 C CA . GLU B 1 12 ? 8.384 -11.785 -5.121 1.00 0.28 12 GLU B CA 2
ATOM 2899 C C . GLU B 1 12 ? 7.791 -10.956 -6.245 1.00 0.27 12 GLU B C 2
ATOM 2900 O O . GLU B 1 12 ? 8.489 -10.237 -6.957 1.00 0.34 12 GLU B O 2
ATOM 2912 N N . LEU B 1 13 ? 6.476 -11.076 -6.376 1.00 0.26 13 LEU B N 2
ATOM 2913 C CA . LEU B 1 13 ? 5.705 -10.325 -7.355 1.00 0.26 13 LEU B CA 2
ATOM 2914 C C . LEU B 1 13 ? 5.587 -8.861 -6.946 1.00 0.25 13 LEU B C 2
ATOM 2915 O O . LEU B 1 13 ? 5.608 -7.953 -7.781 1.00 0.39 13 LEU B O 2
ATOM 2931 N N . GLY B 1 14 ? 5.462 -8.650 -5.646 1.00 0.15 14 GLY B N 2
ATOM 2932 C CA . GLY B 1 14 ? 5.178 -7.329 -5.119 1.00 0.13 14 GLY B CA 2
ATOM 2933 C C . GLY B 1 14 ? 4.098 -7.386 -4.062 1.00 0.11 14 GLY B C 2
ATOM 2934 O O . GLY B 1 14 ? 3.730 -6.372 -3.476 1.00 0.12 14 GLY B O 2
ATOM 2938 N N . ARG B 1 15 ? 3.588 -8.588 -3.825 1.00 0.11 15 ARG B N 2
ATOM 2939 C CA . ARG B 1 15 ? 2.588 -8.815 -2.791 1.00 0.11 15 ARG B CA 2
ATOM 2940 C C . ARG B 1 15 ? 3.168 -8.529 -1.407 1.00 0.09 15 ARG B C 2
ATOM 2941 O O . ARG B 1 15 ? 4.256 -9.001 -1.082 1.00 0.12 15 ARG B O 2
ATOM 2962 N N . ILE B 1 16 ? 2.449 -7.752 -0.601 1.00 0.09 16 ILE B N 2
ATOM 2963 C CA . ILE B 1 16 ? 2.876 -7.472 0.771 1.00 0.09 16 ILE B CA 2
ATOM 2964 C C . ILE B 1 16 ? 1.661 -7.523 1.697 1.00 0.09 16 ILE B C 2
ATOM 2965 O O . ILE B 1 16 ? 0.540 -7.768 1.248 1.00 0.11 16 ILE B O 2
ATOM 2981 N N . VAL B 1 17 ? 1.876 -7.302 2.979 1.00 0.09 17 VAL B N 2
ATOM 2982 C CA . VAL B 1 17 ? 0.792 -7.358 3.943 1.00 0.10 17 VAL B CA 2
ATOM 2983 C C . VAL B 1 17 ? 0.451 -5.963 4.453 1.00 0.11 17 VAL B C 2
ATOM 2984 O O . VAL B 1 17 ? 1.204 -5.363 5.218 1.00 0.16 17 VAL B O 2
ATOM 2997 N N . MET B 1 18 ? -0.671 -5.430 4.003 1.00 0.10 18 MET B N 2
ATOM 2998 C CA . MET B 1 18 ? -1.126 -4.146 4.494 1.00 0.11 18 MET B CA 2
ATOM 2999 C C . MET B 1 18 ? -1.798 -4.346 5.844 1.00 0.10 18 MET B C 2
ATOM 3000 O O . MET B 1 18 ? -2.429 -5.375 6.084 1.00 0.15 18 MET B O 2
ATOM 3014 N N . PRO B 1 19 ? -1.668 -3.376 6.746 1.00 0.12 19 PRO B N 2
ATOM 3015 C CA . PRO B 1 19 ? -2.099 -3.540 8.121 1.00 0.13 19 PRO B CA 2
ATOM 3016 C C . PRO B 1 19 ? -3.606 -3.410 8.300 1.00 0.13 19 PRO B C 2
ATOM 3017 O O . PRO B 1 19 ? -4.316 -2.816 7.469 1.00 0.13 19 PRO B O 2
ATOM 3028 N N . ILE B 1 20 ? -4.095 -3.969 9.395 1.00 0.15 20 ILE B N 2
ATOM 3029 C CA . ILE B 1 20 ? -5.484 -3.797 9.773 1.00 0.16 20 ILE B CA 2
ATOM 3030 C C . ILE B 1 20 ? -5.790 -2.313 9.898 1.00 0.16 20 ILE B C 2
ATOM 3031 O O . ILE B 1 20 ? -6.890 -1.874 9.610 1.00 0.17 20 ILE B O 2
ATOM 3047 N N . GLU B 1 21 ? -4.783 -1.547 10.286 1.00 0.16 21 GLU B N 2
ATOM 3048 C CA . GLU B 1 21 ? -4.901 -0.100 10.397 1.00 0.16 21 GLU B CA 2
ATOM 3049 C C . GLU B 1 21 ? -5.279 0.529 9.058 1.00 0.16 21 GLU B C 2
ATOM 3050 O O . GLU B 1 21 ? -5.899 1.584 9.021 1.00 0.18 21 GLU B O 2
ATOM 3062 N N . LEU B 1 22 ? -4.917 -0.134 7.963 1.00 0.14 22 LEU B N 2
ATOM 3063 C CA . LEU B 1 22 ? -5.291 0.326 6.635 1.00 0.15 22 LEU B CA 2
ATOM 3064 C C . LEU B 1 22 ? -6.726 -0.073 6.363 1.00 0.15 22 LEU B C 2
ATOM 3065 O O . LEU B 1 22 ? -7.509 0.686 5.794 1.00 0.17 22 LEU B O 2
ATOM 3081 N N . ARG B 1 23 ? -7.064 -1.277 6.796 1.00 0.14 23 ARG B N 2
ATOM 3082 C CA . ARG B 1 23 ? -8.434 -1.763 6.680 1.00 0.15 23 ARG B CA 2
ATOM 3083 C C . ARG B 1 23 ? -9.372 -0.946 7.572 1.00 0.19 23 ARG B C 2
ATOM 3084 O O . ARG B 1 23 ? -10.559 -0.812 7.284 1.00 0.23 23 ARG B O 2
ATOM 3105 N N . ARG B 1 24 ? -8.809 -0.393 8.639 1.00 0.18 24 ARG B N 2
ATOM 3106 C CA . ARG B 1 24 ? -9.534 0.469 9.564 1.00 0.20 24 ARG B CA 2
ATOM 3107 C C . ARG B 1 24 ? -9.565 1.890 9.020 1.00 0.22 24 ARG B C 2
ATOM 3108 O O . ARG B 1 24 ? -10.520 2.636 9.232 1.00 0.26 24 ARG B O 2
ATOM 3129 N N . ALA B 1 25 ? -8.497 2.246 8.313 1.00 0.20 25 ALA B N 2
ATOM 3130 C CA . ALA B 1 25 ? -8.348 3.572 7.725 1.00 0.22 25 ALA B CA 2
ATOM 3131 C C . ALA B 1 25 ? -9.428 3.820 6.700 1.00 0.26 25 ALA B C 2
ATOM 3132 O O . ALA B 1 25 ? -10.151 4.815 6.751 1.00 0.28 25 ALA B O 2
ATOM 3139 N N . LEU B 1 26 ? -9.533 2.886 5.780 1.00 0.28 26 LEU B N 2
ATOM 3140 C CA . LEU B 1 26 ? -10.515 2.965 4.729 1.00 0.37 26 LEU B CA 2
ATOM 3141 C C . LEU B 1 26 ? -11.835 2.391 5.227 1.00 0.41 26 LEU B C 2
ATOM 3142 O O . LEU B 1 26 ? -12.625 3.091 5.863 1.00 0.57 26 LEU B O 2
ATOM 3158 N N . ASP B 1 27 ? -12.045 1.108 4.959 1.00 0.34 27 ASP B N 2
ATOM 3159 C CA . ASP B 1 27 ? -13.235 0.389 5.411 1.00 0.42 27 ASP B CA 2
ATOM 3160 C C . ASP B 1 27 ? -13.213 -1.043 4.902 1.00 0.41 27 ASP B C 2
ATOM 3161 O O . ASP B 1 27 ? -14.248 -1.601 4.533 1.00 0.76 27 ASP B O 2
ATOM 3170 N N . ILE B 1 28 ? -12.035 -1.650 4.929 1.00 0.22 28 ILE B N 2
ATOM 3171 C CA . ILE B 1 28 ? -11.853 -2.976 4.358 1.00 0.18 28 ILE B CA 2
ATOM 3172 C C . ILE B 1 28 ? -12.330 -4.026 5.338 1.00 0.23 28 ILE B C 2
ATOM 3173 O O . ILE B 1 28 ? -11.876 -4.077 6.482 1.00 0.31 28 ILE B O 2
ATOM 3189 N N . ALA B 1 29 ? -13.231 -4.869 4.884 1.00 0.24 29 ALA B N 2
ATOM 3190 C CA . ALA B 1 29 ? -13.854 -5.839 5.756 1.00 0.28 29 ALA B CA 2
ATOM 3191 C C . ALA B 1 29 ? -13.077 -7.143 5.768 1.00 0.30 29 ALA B C 2
ATOM 3192 O O . ALA B 1 29 ? -12.843 -7.732 6.821 1.00 0.41 29 ALA B O 2
ATOM 3199 N N . ILE B 1 30 ? -12.666 -7.576 4.593 1.00 0.26 30 ILE B N 2
ATOM 3200 C CA . ILE B 1 30 ? -11.895 -8.804 4.459 1.00 0.27 30 ILE B CA 2
ATOM 3201 C C . ILE B 1 30 ? -11.163 -8.799 3.120 1.00 0.24 30 ILE B C 2
ATOM 3202 O O . ILE B 1 30 ? -10.078 -9.348 2.996 1.00 0.24 30 ILE B O 2
ATOM 3218 N N . LYS B 1 31 ? -11.765 -8.149 2.134 1.00 0.21 31 LYS B N 2
ATOM 3219 C CA . LYS B 1 31 ? -11.128 -7.927 0.846 1.00 0.19 31 LYS B CA 2
ATOM 3220 C C . LYS B 1 31 ? -11.325 -6.475 0.428 1.00 0.16 31 LYS B C 2
ATOM 3221 O O . LYS B 1 31 ? -10.364 -5.761 0.141 1.00 0.15 31 LYS B O 2
ATOM 3240 N N . ASP B 1 32 ? -12.586 -6.053 0.451 1.00 0.16 32 ASP B N 2
ATOM 3241 C CA . ASP B 1 32 ? -13.000 -4.706 0.060 1.00 0.15 32 ASP B CA 2
ATOM 3242 C C . ASP B 1 32 ? -12.253 -4.162 -1.160 1.00 0.15 32 ASP B C 2
ATOM 3243 O O . ASP B 1 32 ? -12.370 -4.723 -2.244 1.00 0.19 32 ASP B O 2
ATOM 3252 N N . SER B 1 33 ? -11.508 -3.067 -1.002 1.00 0.14 33 SER B N 2
ATOM 3253 C CA . SER B 1 33 ? -10.830 -2.433 -2.139 1.00 0.14 33 SER B CA 2
ATOM 3254 C C . SER B 1 33 ? -9.715 -1.497 -1.679 1.00 0.13 33 SER B C 2
ATOM 3255 O O . SER B 1 33 ? -9.909 -0.706 -0.758 1.00 0.15 33 SER B O 2
ATOM 3263 N N . ILE B 1 34 ? -8.550 -1.587 -2.321 1.00 0.13 34 ILE B N 2
ATOM 3264 C CA . ILE B 1 34 ? -7.480 -0.615 -2.112 1.00 0.13 34 ILE B CA 2
ATOM 3265 C C . ILE B 1 34 ? -6.840 -0.251 -3.447 1.00 0.13 34 ILE B C 2
ATOM 3266 O O . ILE B 1 34 ? -6.076 -1.027 -4.007 1.00 0.14 34 ILE B O 2
ATOM 3282 N N . GLU B 1 35 ? -7.175 0.919 -3.956 1.00 0.13 35 GLU B N 2
ATOM 3283 C CA . GLU B 1 35 ? -6.649 1.389 -5.230 1.00 0.14 35 GLU B CA 2
ATOM 3284 C C . GLU B 1 35 ? -5.475 2.324 -4.986 1.00 0.15 35 GLU B C 2
ATOM 3285 O O . GLU B 1 35 ? -5.527 3.161 -4.082 1.00 0.20 35 GLU B O 2
ATOM 3297 N N . PHE B 1 36 ? -4.414 2.184 -5.775 1.00 0.15 36 PHE B N 2
ATOM 3298 C CA . PHE B 1 36 ? -3.206 2.970 -5.508 1.00 0.17 36 PHE B CA 2
ATOM 3299 C C . PHE B 1 36 ? -2.907 3.997 -6.602 1.00 0.22 36 PHE B C 2
ATOM 3300 O O . PHE B 1 36 ? -3.292 3.847 -7.765 1.00 0.28 36 PHE B O 2
ATOM 3317 N N . PHE B 1 37 ? -2.196 5.039 -6.186 1.00 0.22 37 PHE B N 2
ATOM 3318 C CA . PHE B 1 37 ? -1.759 6.128 -7.048 1.00 0.30 37 PHE B CA 2
ATOM 3319 C C . PHE B 1 37 ? -0.274 6.350 -6.815 1.00 0.25 37 PHE B C 2
ATOM 3320 O O . PHE B 1 37 ? 0.140 6.572 -5.689 1.00 0.45 37 PHE B O 2
ATOM 3337 N N . VAL B 1 38 ? 0.535 6.270 -7.852 1.00 0.24 38 VAL B N 2
ATOM 3338 C CA . VAL B 1 38 ? 1.955 6.494 -7.670 1.00 0.19 38 VAL B CA 2
ATOM 3339 C C . VAL B 1 38 ? 2.309 7.952 -7.930 1.00 0.20 38 VAL B C 2
ATOM 3340 O O . VAL B 1 38 ? 1.863 8.556 -8.910 1.00 0.24 38 VAL B O 2
ATOM 3353 N N . ASP B 1 39 ? 3.098 8.511 -7.029 1.00 0.20 39 ASP B N 2
ATOM 3354 C CA . ASP B 1 39 ? 3.455 9.922 -7.080 1.00 0.26 39 ASP B CA 2
ATOM 3355 C C . ASP B 1 39 ? 4.952 10.085 -6.893 1.00 0.29 39 ASP B C 2
ATOM 3356 O O . ASP B 1 39 ? 5.463 9.955 -5.778 1.00 0.29 39 ASP B O 2
ATOM 3365 N N . GLY B 1 40 ? 5.647 10.349 -7.990 1.00 0.35 40 GLY B N 2
ATOM 3366 C CA . GLY B 1 40 ? 7.090 10.471 -7.950 1.00 0.39 40 GLY B CA 2
ATOM 3367 C C . GLY B 1 40 ? 7.757 9.142 -7.664 1.00 0.34 40 GLY B C 2
ATOM 3368 O O . GLY B 1 40 ? 8.162 8.427 -8.584 1.00 0.42 40 GLY B O 2
ATOM 3372 N N . ASP B 1 41 ? 7.853 8.807 -6.388 1.00 0.28 41 ASP B N 2
ATOM 3373 C CA . ASP B 1 41 ? 8.422 7.537 -5.959 1.00 0.28 41 ASP B CA 2
ATOM 3374 C C . ASP B 1 41 ? 7.428 6.803 -5.075 1.00 0.23 41 ASP B C 2
ATOM 3375 O O . ASP B 1 41 ? 7.476 5.584 -4.948 1.00 0.29 41 ASP B O 2
ATOM 3384 N N . LYS B 1 42 ? 6.509 7.557 -4.484 1.00 0.20 42 LYS B N 2
ATOM 3385 C CA . LYS B 1 42 ? 5.661 7.036 -3.427 1.00 0.21 42 LYS B CA 2
ATOM 3386 C C . LYS B 1 42 ? 4.374 6.460 -3.999 1.00 0.16 42 LYS B C 2
ATOM 3387 O O . LYS B 1 42 ? 4.041 6.681 -5.164 1.00 0.14 42 LYS B O 2
ATOM 3406 N N . ILE B 1 43 ? 3.649 5.744 -3.163 1.00 0.17 43 ILE B N 2
ATOM 3407 C CA . ILE B 1 43 ? 2.416 5.101 -3.571 1.00 0.16 43 ILE B CA 2
ATOM 3408 C C . ILE B 1 43 ? 1.290 5.536 -2.638 1.00 0.18 43 ILE B C 2
ATOM 3409 O O . ILE B 1 43 ? 1.488 5.646 -1.428 1.00 0.21 43 ILE B O 2
ATOM 3425 N N . ILE B 1 44 ? 0.123 5.786 -3.202 1.00 0.16 44 ILE B N 2
ATOM 3426 C CA . ILE B 1 44 ? -1.000 6.322 -2.446 1.00 0.19 44 ILE B CA 2
ATOM 3427 C C . ILE B 1 44 ? -2.166 5.349 -2.461 1.00 0.20 44 ILE B C 2
ATOM 3428 O O . ILE B 1 44 ? -2.709 5.046 -3.518 1.00 0.26 44 ILE B O 2
ATOM 3444 N N . LEU B 1 45 ? -2.548 4.867 -1.292 1.00 0.18 45 LEU B N 2
ATOM 3445 C CA . LEU B 1 45 ? -3.602 3.870 -1.188 1.00 0.19 45 LEU B CA 2
ATOM 3446 C C . LEU B 1 45 ? -4.909 4.479 -0.696 1.00 0.20 45 LEU B C 2
ATOM 3447 O O . LEU B 1 45 ? -4.924 5.269 0.252 1.00 0.25 45 LEU B O 2
ATOM 3463 N N . LYS B 1 46 ? -5.994 4.107 -1.363 1.00 0.19 46 LYS B N 2
ATOM 3464 C CA . LYS B 1 46 ? -7.335 4.559 -1.004 1.00 0.24 46 LYS B CA 2
ATOM 3465 C C . LYS B 1 46 ? -8.341 3.464 -1.315 1.00 0.20 46 LYS B C 2
ATOM 3466 O O . LYS B 1 46 ? -8.019 2.492 -1.991 1.00 0.30 46 LYS B O 2
ATOM 3485 N N . LYS B 1 47 ? -9.552 3.619 -0.827 1.00 0.22 47 LYS B N 2
ATOM 3486 C CA . LYS B 1 47 ? -10.620 2.694 -1.174 1.00 0.22 47 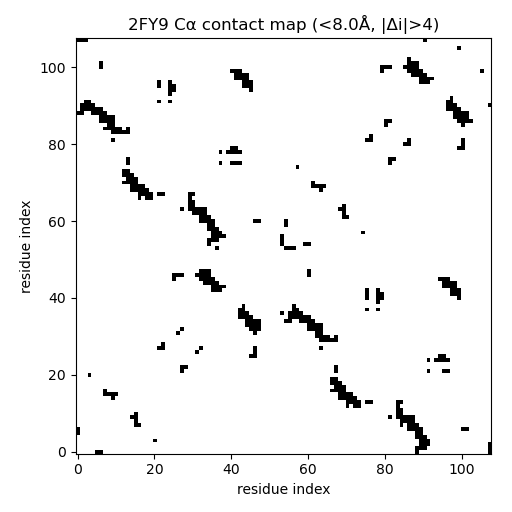LYS B CA 2
ATOM 3487 C C . LYS B 1 47 ? -11.312 3.203 -2.435 1.00 0.25 47 LYS B C 2
ATOM 3488 O O . LYS B 1 47 ? -11.348 4.409 -2.687 1.00 0.41 47 LYS B O 2
ATOM 3507 N N . TYR B 1 48 ? -11.829 2.290 -3.239 1.00 0.22 48 TYR B N 2
ATOM 3508 C CA . TYR B 1 48 ? -12.397 2.645 -4.530 1.00 0.23 48 TYR B CA 2
ATOM 3509 C C . TYR B 1 48 ? -13.738 3.361 -4.369 1.00 0.25 48 TYR B C 2
ATOM 3510 O O . TYR B 1 48 ? -13.904 4.489 -4.823 1.00 0.29 48 TYR B O 2
ATOM 3528 N N . LYS B 1 49 ? -14.672 2.688 -3.706 1.00 0.32 49 LYS B N 2
ATOM 3529 C CA . LYS B 1 49 ? -16.058 3.145 -3.584 1.00 0.46 49 LYS B CA 2
ATOM 3530 C C . LYS B 1 49 ? -16.209 4.604 -3.107 1.00 0.54 49 LYS B C 2
ATOM 3531 O O . LYS B 1 49 ? -16.785 5.417 -3.830 1.00 0.61 49 LYS B O 2
ATOM 3550 N N . PRO B 1 50 ? -15.720 4.967 -1.896 1.00 0.60 50 PRO B N 2
ATOM 3551 C CA . PRO B 1 50 ? -15.980 6.294 -1.317 1.00 0.82 50 PRO B CA 2
ATOM 3552 C C . PRO B 1 50 ? -15.444 7.425 -2.185 1.00 0.82 50 PRO B C 2
ATOM 3553 O O . PRO B 1 50 ? -16.114 8.437 -2.388 1.00 1.57 50 PRO B O 2
ATOM 3564 N N . HIS B 1 51 ? -14.240 7.242 -2.706 1.00 0.97 51 HIS B N 2
ATOM 3565 C CA . HIS B 1 51 ? -13.597 8.268 -3.506 1.00 1.13 51 HIS B CA 2
ATOM 3566 C C . HIS B 1 51 ? -12.967 7.649 -4.748 1.00 1.69 51 HIS B C 2
ATOM 3567 O O . HIS B 1 51 ? -11.771 7.356 -4.779 1.00 2.46 51 HIS B O 2
ATOM 3582 N N . GLY B 1 52 ? -13.790 7.427 -5.760 1.00 2.10 52 GLY B N 2
ATOM 3583 C CA . GLY B 1 52 ? -13.314 6.822 -6.988 1.00 3.10 52 GLY B CA 2
ATOM 3584 C C . GLY B 1 52 ? -13.094 7.847 -8.074 1.00 2.89 52 GLY B C 2
ATOM 3585 O O . GLY B 1 52 ? -13.984 8.105 -8.884 1.00 3.12 52 GLY B O 2
ATOM 3589 N N . VAL B 1 53 ? -11.916 8.443 -8.077 1.00 2.81 53 VAL B N 2
ATOM 3590 C CA . VAL B 1 53 ? -11.571 9.458 -9.057 1.00 2.74 53 VAL B CA 2
ATOM 3591 C C . VAL B 1 53 ? -10.073 9.435 -9.332 1.00 2.07 53 VAL B C 2
ATOM 3592 O O . VAL B 1 53 ? -9.278 9.052 -8.466 1.00 1.96 53 VAL B O 2
ATOM 3605 N N . CYS B 1 54 ? -9.704 9.818 -10.542 1.00 1.96 54 CYS B N 2
ATOM 3606 C CA . CYS B 1 54 ? -8.309 9.899 -10.937 1.00 1.58 54 CYS B CA 2
ATOM 3607 C C . CYS B 1 54 ? -7.715 11.218 -10.454 1.00 2.13 54 CYS B C 2
ATOM 3608 O O . CYS B 1 54 ? -6.965 11.209 -9.453 1.00 2.76 54 CYS B O 2
ATOM 3617 N N . MET A 1 1 ? -8.922 9.057 -12.956 1.00 2.39 1 MET A N 3
ATOM 3618 C CA . MET A 1 1 ? -8.204 7.770 -13.017 1.00 1.49 1 MET A CA 3
ATOM 3619 C C . MET A 1 1 ? -6.925 7.852 -12.197 1.00 1.24 1 MET A C 3
ATOM 3620 O O . MET A 1 1 ? -6.209 8.854 -12.249 1.00 1.91 1 MET A O 3
ATOM 3636 N N . LYS A 1 2 ? -6.655 6.814 -11.419 1.00 0.91 2 LYS A N 3
ATOM 3637 C CA . LYS A 1 2 ? -5.426 6.751 -10.639 1.00 0.58 2 LYS A CA 3
ATOM 3638 C C . LYS A 1 2 ? -4.212 6.656 -11.550 1.00 0.56 2 LYS A C 3
ATOM 3639 O O . LYS A 1 2 ? -4.335 6.429 -12.754 1.00 0.81 2 LYS A O 3
ATOM 3658 N N . SER A 1 3 ? -3.046 6.806 -10.953 1.00 0.41 3 SER A N 3
ATOM 3659 C CA . SER A 1 3 ? -1.791 6.664 -11.666 1.00 0.39 3 SER A CA 3
ATOM 3660 C C . SER A 1 3 ? -1.612 5.234 -12.149 1.00 0.37 3 SER A C 3
ATOM 3661 O O . SER A 1 3 ? -1.305 4.988 -13.314 1.00 0.48 3 SER A O 3
ATOM 3669 N N . ILE A 1 4 ? -1.815 4.291 -11.241 1.00 0.29 4 ILE A N 3
ATOM 3670 C CA . ILE A 1 4 ? -1.636 2.888 -11.561 1.00 0.27 4 ILE A CA 3
ATOM 3671 C C . ILE A 1 4 ? -2.933 2.320 -12.107 1.00 0.29 4 ILE A C 3
ATOM 3672 O O . ILE A 1 4 ? -2.929 1.486 -13.012 1.00 0.34 4 ILE A O 3
ATOM 3688 N N . GLY A 1 5 ? -4.041 2.797 -11.553 1.00 0.31 5 GLY A N 3
ATOM 3689 C CA . GLY A 1 5 ? -5.346 2.362 -12.004 1.00 0.35 5 GLY A CA 3
ATOM 3690 C C . GLY A 1 5 ? -5.671 0.957 -11.549 1.00 0.33 5 GLY A C 3
ATOM 3691 O O . GLY A 1 5 ? -6.498 0.275 -12.155 1.00 0.51 5 GLY A O 3
ATOM 3695 N N . VAL A 1 6 ? -5.013 0.521 -10.487 1.00 0.18 6 VAL A N 3
ATOM 3696 C CA . VAL A 1 6 ? -5.226 -0.814 -9.961 1.00 0.15 6 VAL A CA 3
ATOM 3697 C C . VAL A 1 6 ? -5.741 -0.762 -8.530 1.00 0.14 6 VAL A C 3
ATOM 3698 O O . VAL A 1 6 ? -5.221 -0.030 -7.678 1.00 0.17 6 VAL A O 3
ATOM 3711 N N . VAL A 1 7 ? -6.781 -1.544 -8.298 1.00 0.14 7 VAL A N 3
ATOM 3712 C CA . VAL A 1 7 ? -7.375 -1.685 -6.988 1.00 0.13 7 VAL A CA 3
ATOM 3713 C C . VAL A 1 7 ? -7.179 -3.111 -6.504 1.00 0.14 7 VAL A C 3
ATOM 3714 O O . VAL A 1 7 ? -7.304 -4.061 -7.275 1.00 0.17 7 VAL A O 3
ATOM 3727 N N . ARG A 1 8 ? -6.857 -3.264 -5.238 1.00 0.14 8 ARG A N 3
ATOM 3728 C CA . ARG A 1 8 ? -6.529 -4.562 -4.702 1.00 0.15 8 ARG A CA 3
ATOM 3729 C C . ARG A 1 8 ? -7.589 -5.009 -3.731 1.00 0.14 8 ARG A C 3
ATOM 3730 O O . ARG A 1 8 ? -8.234 -4.193 -3.076 1.00 0.17 8 ARG A O 3
ATOM 3751 N N . LYS A 1 9 ? -7.779 -6.302 -3.666 1.00 0.14 9 LYS A N 3
ATOM 3752 C CA . LYS A 1 9 ? -8.732 -6.883 -2.755 1.00 0.15 9 LYS A CA 3
ATOM 3753 C C . LYS A 1 9 ? -7.983 -7.685 -1.705 1.00 0.17 9 LYS A C 3
ATOM 3754 O O . LYS A 1 9 ? -7.239 -8.612 -2.033 1.00 0.22 9 LYS A O 3
ATOM 3773 N N . VAL A 1 10 ? -8.165 -7.295 -0.454 1.00 0.16 10 VAL A N 3
ATOM 3774 C CA . VAL A 1 10 ? -7.448 -7.877 0.669 1.00 0.18 10 VAL A CA 3
ATOM 3775 C C . VAL A 1 10 ? -7.608 -9.396 0.719 1.00 0.20 10 VAL A C 3
ATOM 3776 O O . VAL A 1 10 ? -8.641 -9.945 0.345 1.00 0.24 10 VAL A O 3
ATOM 3789 N N . ASP A 1 11 ? -6.542 -10.053 1.142 1.00 0.17 11 ASP A N 3
ATOM 3790 C CA . ASP A 1 11 ? -6.532 -11.489 1.374 1.00 0.21 11 ASP A CA 3
ATOM 3791 C C . ASP A 1 11 ? -7.546 -11.848 2.459 1.00 0.22 11 ASP A C 3
ATOM 3792 O O . ASP A 1 11 ? -8.658 -12.280 2.157 1.00 0.24 11 ASP A O 3
ATOM 3801 N N . GLU A 1 12 ? -7.150 -11.652 3.709 1.00 0.23 12 GLU A N 3
ATOM 3802 C CA . GLU A 1 12 ? -8.031 -11.784 4.867 1.00 0.25 12 GLU A CA 3
ATOM 3803 C C . GLU A 1 12 ? -7.483 -10.902 5.974 1.00 0.26 12 GLU A C 3
ATOM 3804 O O . GLU A 1 12 ? -8.215 -10.199 6.662 1.00 0.30 12 GLU A O 3
ATOM 3816 N N . LEU A 1 13 ? -6.161 -10.950 6.113 1.00 0.26 13 LEU A N 3
ATOM 3817 C CA . LEU A 1 13 ? -5.446 -10.212 7.145 1.00 0.27 13 LEU A CA 3
ATOM 3818 C C . LEU A 1 13 ? -5.182 -8.773 6.720 1.00 0.26 13 LEU A C 3
ATOM 3819 O O . LEU A 1 13 ? -4.899 -7.909 7.547 1.00 0.41 13 LEU A O 3
ATOM 3835 N N . GLY A 1 14 ? -5.260 -8.527 5.426 1.00 0.17 14 GLY A N 3
ATOM 3836 C CA . GLY A 1 14 ? -4.873 -7.236 4.890 1.00 0.16 14 GLY A CA 3
ATOM 3837 C C . GLY A 1 14 ? -3.811 -7.370 3.823 1.00 0.12 14 GLY A C 3
ATOM 3838 O O . GLY A 1 14 ? -3.409 -6.392 3.205 1.00 0.12 14 GLY A O 3
ATOM 3842 N N . ARG A 1 15 ? -3.357 -8.596 3.608 1.00 0.12 15 ARG A N 3
ATOM 3843 C CA . ARG A 1 15 ? -2.329 -8.870 2.615 1.00 0.11 15 ARG A CA 3
ATOM 3844 C C . ARG A 1 15 ? -2.869 -8.620 1.208 1.00 0.10 15 ARG A C 3
ATOM 3845 O O . ARG A 1 15 ? -3.913 -9.154 0.840 1.00 0.14 15 ARG A O 3
ATOM 3866 N N . ILE A 1 16 ? -2.171 -7.800 0.431 1.00 0.09 16 ILE A N 3
ATOM 3867 C CA . ILE A 1 16 ? -2.576 -7.519 -0.947 1.00 0.09 16 ILE A CA 3
ATOM 3868 C C . ILE A 1 16 ? -1.339 -7.542 -1.850 1.00 0.10 16 ILE A C 3
ATOM 3869 O O . ILE A 1 16 ? -0.226 -7.760 -1.377 1.00 0.12 16 ILE A O 3
ATOM 3885 N N . VAL A 1 17 ? -1.522 -7.312 -3.136 1.00 0.10 17 VAL A N 3
ATOM 3886 C CA . VAL A 1 17 ? -0.411 -7.376 -4.071 1.00 0.11 17 VAL A CA 3
ATOM 3887 C C . VAL A 1 17 ? -0.061 -5.992 -4.602 1.00 0.12 17 VAL A C 3
ATOM 3888 O O . VAL A 1 17 ? -0.883 -5.322 -5.224 1.00 0.19 17 VAL A O 3
ATOM 3901 N N . MET A 1 18 ? 1.157 -5.557 -4.322 1.00 0.11 18 MET A N 3
ATOM 3902 C CA . MET A 1 18 ? 1.647 -4.288 -4.840 1.00 0.12 18 MET A CA 3
ATOM 3903 C C . MET A 1 18 ? 2.239 -4.494 -6.222 1.00 0.11 18 MET A C 3
ATOM 3904 O O . MET A 1 18 ? 2.736 -5.578 -6.532 1.00 0.13 18 MET A O 3
ATOM 3918 N N . PRO A 1 19 ? 2.201 -3.468 -7.077 1.00 0.12 19 PRO A N 3
ATOM 3919 C CA . PRO A 1 19 ? 2.601 -3.607 -8.460 1.00 0.13 19 PRO A CA 3
ATOM 3920 C C . PRO A 1 19 ? 4.102 -3.432 -8.671 1.00 0.13 19 PRO A C 3
ATOM 3921 O O . PRO A 1 19 ? 4.806 -2.782 -7.878 1.00 0.13 19 PRO A O 3
ATOM 3932 N N . ILE A 1 20 ? 4.588 -4.015 -9.758 1.00 0.15 20 ILE A N 3
ATOM 3933 C CA . ILE A 1 20 ? 5.961 -3.812 -10.189 1.00 0.16 20 ILE A CA 3
ATOM 3934 C C . ILE A 1 20 ? 6.267 -2.317 -10.254 1.00 0.16 20 ILE A C 3
ATOM 3935 O O . ILE A 1 20 ? 7.366 -1.885 -9.939 1.00 0.16 20 ILE A O 3
ATOM 3951 N N . GLU A 1 21 ? 5.256 -1.541 -10.611 1.00 0.16 21 GLU A N 3
ATOM 3952 C CA . GLU A 1 21 ? 5.373 -0.095 -10.715 1.00 0.17 21 GLU A CA 3
ATOM 3953 C C . GLU A 1 21 ? 5.779 0.539 -9.389 1.00 0.16 21 GLU A C 3
ATOM 3954 O O . GLU A 1 21 ? 6.444 1.566 -9.378 1.00 0.19 21 GLU A O 3
ATOM 3966 N N . LEU A 1 22 ? 5.403 -0.077 -8.272 1.00 0.14 22 LEU A N 3
ATOM 3967 C CA . LEU A 1 22 ? 5.801 0.444 -6.974 1.00 0.15 22 LEU A CA 3
ATOM 3968 C C . LEU A 1 22 ? 7.222 0.008 -6.682 1.00 0.15 22 LEU A C 3
ATOM 3969 O O . LEU A 1 22 ? 8.002 0.744 -6.079 1.00 0.17 22 LEU A O 3
ATOM 3985 N N . ARG A 1 23 ? 7.563 -1.192 -7.142 1.00 0.13 23 ARG A N 3
ATOM 3986 C CA . ARG A 1 23 ? 8.939 -1.670 -7.028 1.00 0.16 23 ARG A CA 3
ATOM 3987 C C . ARG A 1 23 ? 9.863 -0.794 -7.872 1.00 0.20 23 ARG A C 3
ATOM 3988 O O . ARG A 1 23 ? 11.035 -0.601 -7.543 1.00 0.25 23 ARG A O 3
ATOM 4009 N N . ARG A 1 24 ? 9.301 -0.250 -8.945 1.00 0.18 24 ARG A N 3
ATOM 4010 C CA . ARG A 1 24 ? 10.031 0.589 -9.884 1.00 0.21 24 ARG A CA 3
ATOM 4011 C C . ARG A 1 24 ? 10.070 2.030 -9.398 1.00 0.23 24 ARG A C 3
ATOM 4012 O O . ARG A 1 24 ? 11.059 2.738 -9.593 1.00 0.27 24 ARG A O 3
ATOM 4033 N N . ALA A 1 25 ? 8.983 2.449 -8.763 1.00 0.21 25 ALA A N 3
ATOM 4034 C CA . ALA A 1 25 ? 8.853 3.812 -8.268 1.00 0.23 25 ALA A CA 3
ATOM 4035 C C . ALA A 1 25 ? 9.793 4.038 -7.104 1.00 0.25 25 ALA A C 3
ATOM 4036 O O . ALA A 1 25 ? 10.480 5.057 -7.019 1.00 0.26 25 ALA A O 3
ATOM 4043 N N . LEU A 1 26 ? 9.827 3.059 -6.223 1.00 0.30 26 LEU A N 3
ATOM 4044 C CA . LEU A 1 26 ? 10.628 3.146 -5.023 1.00 0.36 26 LEU A CA 3
ATOM 4045 C C . LEU A 1 26 ? 12.033 2.611 -5.253 1.00 0.39 26 LEU A C 3
ATOM 4046 O O . LEU A 1 26 ? 12.928 3.351 -5.664 1.00 0.52 26 LEU A O 3
ATOM 4062 N N . ASP A 1 27 ? 12.196 1.313 -5.025 1.00 0.32 27 ASP A N 3
ATOM 4063 C CA . ASP A 1 27 ? 13.496 0.654 -5.042 1.00 0.41 27 ASP A CA 3
ATOM 4064 C C . ASP A 1 27 ? 13.322 -0.742 -4.464 1.00 0.35 27 ASP A C 3
ATOM 4065 O O . ASP A 1 27 ? 13.888 -1.083 -3.431 1.00 0.57 27 ASP A O 3
ATOM 4074 N N . ILE A 1 28 ? 12.462 -1.522 -5.090 1.00 0.22 28 ILE A N 3
ATOM 4075 C CA . ILE A 1 28 ? 12.207 -2.881 -4.634 1.00 0.18 28 ILE A CA 3
ATOM 4076 C C . ILE A 1 28 ? 12.660 -3.887 -5.680 1.00 0.22 28 ILE A C 3
ATOM 4077 O O . ILE A 1 28 ? 12.388 -3.721 -6.869 1.00 0.28 28 ILE A O 3
ATOM 4093 N N . ALA A 1 29 ? 13.357 -4.921 -5.236 1.00 0.21 29 ALA A N 3
ATOM 4094 C CA . ALA A 1 29 ? 13.848 -5.941 -6.140 1.00 0.25 29 ALA A CA 3
ATOM 4095 C C . ALA A 1 29 ? 12.971 -7.177 -6.099 1.00 0.25 29 ALA A C 3
ATOM 4096 O O . ALA A 1 29 ? 12.375 -7.573 -7.100 1.00 0.30 29 ALA A O 3
ATOM 4103 N N . ILE A 1 30 ? 12.872 -7.762 -4.924 1.00 0.23 30 ILE A N 3
ATOM 4104 C CA . ILE A 1 30 ? 12.122 -8.997 -4.749 1.00 0.25 30 ILE A CA 3
ATOM 4105 C C . ILE A 1 30 ? 11.400 -8.970 -3.410 1.00 0.22 30 ILE A C 3
ATOM 4106 O O . ILE A 1 30 ? 10.319 -9.522 -3.267 1.00 0.22 30 ILE A O 3
ATOM 4122 N N . LYS A 1 31 ? 12.009 -8.305 -2.441 1.00 0.21 31 LYS A N 3
ATOM 4123 C CA . LYS A 1 31 ? 11.402 -8.090 -1.142 1.00 0.19 31 LYS A CA 3
ATOM 4124 C C . LYS A 1 31 ? 11.600 -6.639 -0.735 1.00 0.17 31 LYS A C 3
ATOM 4125 O O . LYS A 1 31 ? 10.642 -5.904 -0.500 1.00 0.17 31 LYS A O 3
ATOM 4144 N N . ASP A 1 32 ? 12.863 -6.240 -0.714 1.00 0.17 32 ASP A N 3
ATOM 4145 C CA . ASP A 1 32 ? 13.285 -4.909 -0.286 1.00 0.16 32 ASP A CA 3
ATOM 4146 C C . ASP A 1 32 ? 12.503 -4.366 0.915 1.00 0.17 32 ASP A C 3
ATOM 4147 O O . ASP A 1 32 ? 12.521 -4.980 1.975 1.00 0.25 32 ASP A O 3
ATOM 4156 N N . SER A 1 33 ? 11.840 -3.216 0.775 1.00 0.13 33 SER A N 3
ATOM 4157 C CA . SER A 1 33 ? 11.158 -2.592 1.917 1.00 0.13 33 SER A CA 3
ATOM 4158 C C . SER A 1 33 ? 10.120 -1.578 1.453 1.00 0.14 33 SER A C 3
ATOM 4159 O O . SER A 1 33 ? 10.392 -0.770 0.563 1.00 0.18 33 SER A O 3
ATOM 4167 N N . ILE A 1 34 ? 8.935 -1.617 2.059 1.00 0.13 34 ILE A N 3
ATOM 4168 C CA . ILE A 1 34 ? 7.906 -0.620 1.800 1.00 0.15 34 ILE A CA 3
ATOM 4169 C C . ILE A 1 34 ? 7.215 -0.257 3.108 1.00 0.13 34 ILE A C 3
ATOM 4170 O O . ILE A 1 34 ? 6.428 -1.040 3.634 1.00 0.14 34 ILE A O 3
ATOM 4186 N N . GLU A 1 35 ? 7.529 0.910 3.641 1.00 0.14 35 GLU A N 3
ATOM 4187 C CA . GLU A 1 35 ? 6.949 1.358 4.900 1.00 0.13 35 GLU A CA 3
ATOM 4188 C C . GLU A 1 35 ? 5.862 2.388 4.623 1.00 0.15 35 GLU A C 3
ATOM 4189 O O . GLU A 1 35 ? 6.052 3.291 3.808 1.00 0.20 35 GLU A O 3
ATOM 4201 N N . PHE A 1 36 ? 4.727 2.250 5.294 1.00 0.16 36 PHE A N 3
ATOM 4202 C CA . PHE A 1 36 ? 3.568 3.073 4.980 1.00 0.17 36 PHE A CA 3
ATOM 4203 C C . PHE A 1 36 ? 3.210 4.053 6.094 1.00 0.18 36 PHE A C 3
ATOM 4204 O O . PHE A 1 36 ? 3.508 3.841 7.273 1.00 0.19 36 PHE A O 3
ATOM 4221 N N . PHE A 1 37 ? 2.563 5.130 5.676 1.00 0.21 37 PHE A N 3
ATOM 4222 C CA . PHE A 1 37 ? 2.156 6.227 6.541 1.00 0.25 37 PHE A CA 3
ATOM 4223 C C . PHE A 1 37 ? 0.699 6.538 6.245 1.00 0.32 37 PHE A C 3
ATOM 4224 O O . PHE A 1 37 ? 0.351 6.819 5.107 1.00 0.65 37 PHE A O 3
ATOM 4241 N N . VAL A 1 38 ? -0.159 6.461 7.243 1.00 0.20 38 VAL A N 3
ATOM 4242 C CA . VAL A 1 38 ? -1.568 6.734 7.018 1.00 0.18 38 VAL A CA 3
ATOM 4243 C C . VAL A 1 38 ? -1.883 8.198 7.292 1.00 0.18 38 VAL A C 3
ATOM 4244 O O . VAL A 1 38 ? -1.421 8.777 8.280 1.00 0.23 38 VAL A O 3
ATOM 4257 N N . ASP A 1 39 ? -2.650 8.782 6.389 1.00 0.17 39 ASP A N 3
ATOM 4258 C CA . ASP A 1 39 ? -2.965 10.198 6.428 1.00 0.21 39 ASP A CA 3
ATOM 4259 C C . ASP A 1 39 ? -4.453 10.405 6.200 1.00 0.23 39 ASP A C 3
ATOM 4260 O O . ASP A 1 39 ? -4.941 10.297 5.072 1.00 0.25 39 ASP A O 3
ATOM 4269 N N . GLY A 1 40 ? -5.173 10.664 7.283 1.00 0.26 40 GLY A N 3
ATOM 4270 C CA . GLY A 1 40 ? -6.612 10.831 7.206 1.00 0.31 40 GLY A CA 3
ATOM 4271 C C . GLY A 1 40 ? -7.324 9.518 6.940 1.00 0.27 40 GLY A C 3
ATOM 4272 O O . GLY A 1 40 ? -7.814 8.862 7.862 1.00 0.32 40 GLY A O 3
ATOM 4276 N N . ASP A 1 41 ? -7.377 9.135 5.678 1.00 0.25 41 ASP A N 3
ATOM 4277 C CA . ASP A 1 41 ? -7.974 7.871 5.272 1.00 0.25 41 ASP A CA 3
ATOM 4278 C C . ASP A 1 41 ? -6.989 7.082 4.425 1.00 0.22 41 ASP A C 3
ATOM 4279 O O . ASP A 1 41 ? -7.067 5.864 4.326 1.00 0.30 41 ASP A O 3
ATOM 4288 N N . LYS A 1 42 ? -6.022 7.792 3.879 1.00 0.21 42 LYS A N 3
ATOM 4289 C CA . LYS A 1 42 ? -5.174 7.267 2.831 1.00 0.24 42 LYS A CA 3
ATOM 4290 C C . LYS A 1 42 ? -3.907 6.648 3.401 1.00 0.17 42 LYS A C 3
ATOM 4291 O O . LYS A 1 42 ? -3.488 6.974 4.511 1.00 0.17 42 LYS A O 3
ATOM 4310 N N . ILE A 1 43 ? -3.298 5.765 2.629 1.00 0.16 43 ILE A N 3
ATOM 4311 C CA . ILE A 1 43 ? -2.064 5.123 3.031 1.00 0.14 43 ILE A CA 3
ATOM 4312 C C . ILE A 1 43 ? -0.938 5.552 2.091 1.00 0.15 43 ILE A C 3
ATOM 4313 O O . ILE A 1 43 ? -1.156 5.699 0.887 1.00 0.17 43 ILE A O 3
ATOM 4329 N N . ILE A 1 44 ? 0.248 5.761 2.641 1.00 0.14 44 ILE A N 3
ATOM 4330 C CA . ILE A 1 44 ? 1.378 6.268 1.869 1.00 0.16 44 ILE A CA 3
ATOM 4331 C C . ILE A 1 44 ? 2.558 5.303 1.940 1.00 0.16 44 ILE A C 3
ATOM 4332 O O . ILE A 1 44 ? 3.213 5.191 2.973 1.00 0.22 44 ILE A O 3
ATOM 4348 N N . LEU A 1 45 ? 2.816 4.605 0.844 1.00 0.15 45 LEU A N 3
ATOM 4349 C CA . LEU A 1 45 ? 3.888 3.615 0.800 1.00 0.17 45 LEU A CA 3
ATOM 4350 C C . LEU A 1 45 ? 5.176 4.219 0.254 1.00 0.20 45 LEU A C 3
ATOM 4351 O O . LEU A 1 45 ? 5.164 4.894 -0.776 1.00 0.26 45 LEU A O 3
ATOM 4367 N N . LYS A 1 46 ? 6.277 3.982 0.965 1.00 0.19 46 LYS A N 3
ATOM 4368 C CA . LYS A 1 46 ? 7.585 4.477 0.558 1.00 0.30 46 LYS A CA 3
ATOM 4369 C C . LYS A 1 46 ? 8.699 3.541 1.027 1.00 0.22 46 LYS A C 3
ATOM 4370 O O . LYS A 1 46 ? 8.580 2.883 2.061 1.00 0.30 46 LYS A O 3
ATOM 4389 N N . LYS A 1 47 ? 9.774 3.478 0.250 1.00 0.27 47 LYS A N 3
ATOM 4390 C CA . LYS A 1 47 ? 10.896 2.587 0.543 1.00 0.28 47 LYS A CA 3
ATOM 4391 C C . LYS A 1 47 ? 11.683 3.115 1.742 1.00 0.25 47 LYS A C 3
ATOM 4392 O O . LYS A 1 47 ? 11.958 4.312 1.841 1.00 0.32 47 LYS A O 3
ATOM 4411 N N . TYR A 1 48 ? 12.059 2.199 2.629 1.00 0.22 48 TYR A N 3
ATOM 4412 C CA . TYR A 1 48 ? 12.685 2.533 3.907 1.00 0.22 48 TYR A CA 3
ATOM 4413 C C . TYR A 1 48 ? 14.077 3.136 3.712 1.00 0.27 48 TYR A C 3
ATOM 4414 O O . TYR A 1 48 ? 14.399 4.171 4.287 1.00 0.32 48 TYR A O 3
ATOM 4432 N N . LYS A 1 49 ? 14.892 2.453 2.915 1.00 0.33 49 LYS A N 3
ATOM 4433 C CA . LYS A 1 49 ? 16.276 2.863 2.643 1.00 0.49 49 LYS A CA 3
ATOM 4434 C C . LYS A 1 49 ? 16.405 4.355 2.286 1.00 0.57 49 LYS A C 3
ATOM 4435 O O . LYS A 1 49 ? 17.041 5.105 3.028 1.00 0.64 49 LYS A O 3
ATOM 4454 N N . PRO A 1 50 ? 15.818 4.828 1.161 1.00 0.64 50 PRO A N 3
ATOM 4455 C CA . PRO A 1 50 ? 15.975 6.223 0.749 1.00 0.86 50 PRO A CA 3
ATOM 4456 C C . PRO A 1 50 ? 15.162 7.183 1.612 1.00 0.91 50 PRO A C 3
ATOM 4457 O O . PRO A 1 50 ? 15.668 8.210 2.066 1.00 1.81 50 PRO A O 3
ATOM 4468 N N . HIS A 1 51 ? 13.905 6.838 1.853 1.00 0.98 51 HIS A N 3
ATOM 4469 C CA . HIS A 1 51 ? 13.008 7.712 2.589 1.00 1.17 51 HIS A CA 3
ATOM 4470 C C . HIS A 1 51 ? 12.562 7.048 3.888 1.00 1.76 51 HIS A C 3
ATOM 4471 O O . HIS A 1 51 ? 11.449 6.527 3.993 1.00 2.56 51 HIS A O 3
ATOM 4486 N N . GLY A 1 52 ? 13.463 7.052 4.863 1.00 2.14 52 GLY A N 3
ATOM 4487 C CA . GLY A 1 52 ? 13.191 6.444 6.151 1.00 3.14 52 GLY A CA 3
ATOM 4488 C C . GLY A 1 52 ? 12.222 7.256 6.959 1.00 2.89 52 GLY A C 3
ATOM 4489 O O . GLY A 1 52 ? 11.205 6.752 7.442 1.00 3.06 52 GLY A O 3
ATOM 4493 N N . VAL A 1 53 ? 12.565 8.519 7.111 1.00 2.85 53 VAL A N 3
ATOM 4494 C CA . VAL A 1 53 ? 11.725 9.479 7.812 1.00 2.75 53 VAL A CA 3
ATOM 4495 C C . VAL A 1 53 ? 10.300 9.467 7.251 1.00 2.07 53 VAL A C 3
ATOM 4496 O O . VAL A 1 53 ? 10.087 9.189 6.066 1.00 1.96 53 VAL A O 3
ATOM 4509 N N . CYS A 1 54 ? 9.339 9.720 8.127 1.00 1.91 54 CYS A N 3
ATOM 4510 C CA . CYS A 1 54 ? 7.926 9.731 7.770 1.00 1.51 54 CYS A CA 3
ATOM 4511 C C . CYS A 1 54 ? 7.654 10.625 6.567 1.00 2.04 54 CYS A C 3
ATOM 4512 O O . CYS A 1 54 ? 7.319 10.085 5.491 1.00 2.71 54 CYS A O 3
ATOM 4521 N N . MET B 1 1 ? 8.718 9.658 12.901 1.00 2.43 1 MET B N 3
ATOM 4522 C CA . MET B 1 1 ? 8.445 8.270 12.470 1.00 1.54 1 MET B CA 3
ATOM 4523 C C . MET B 1 1 ? 7.092 8.204 11.779 1.00 1.28 1 MET B C 3
ATOM 4524 O O . MET B 1 1 ? 6.264 9.103 11.937 1.00 1.95 1 MET B O 3
ATOM 4540 N N . LYS B 1 2 ? 6.876 7.144 11.007 1.00 0.96 2 LYS B N 3
ATOM 4541 C CA . LYS B 1 2 ? 5.648 6.990 10.233 1.00 0.62 2 LYS B CA 3
ATOM 4542 C C . LYS B 1 2 ? 4.418 6.936 11.134 1.00 0.56 2 LYS B C 3
ATOM 4543 O O . LYS B 1 2 ? 4.518 6.812 12.355 1.00 0.73 2 LYS B O 3
ATOM 4562 N N . SER B 1 3 ? 3.257 7.015 10.509 1.00 0.42 3 SER B N 3
ATOM 4563 C CA . SER B 1 3 ? 1.991 6.899 11.212 1.00 0.40 3 SER B CA 3
ATOM 4564 C C . SER B 1 3 ? 1.798 5.479 11.717 1.00 0.37 3 SER B C 3
ATOM 4565 O O . SER B 1 3 ? 1.384 5.255 12.852 1.00 0.50 3 SER B O 3
ATOM 4573 N N . ILE B 1 4 ? 2.113 4.521 10.859 1.00 0.27 4 ILE B N 3
ATOM 4574 C CA . ILE B 1 4 ? 1.922 3.119 11.185 1.00 0.24 4 ILE B CA 3
ATOM 4575 C C . ILE B 1 4 ? 3.230 2.521 11.687 1.00 0.26 4 ILE B C 3
ATOM 4576 O O . ILE B 1 4 ? 3.236 1.630 12.536 1.00 0.32 4 ILE B O 3
ATOM 4592 N N . GLY B 1 5 ? 4.336 3.026 11.149 1.00 0.27 5 GLY B N 3
ATOM 4593 C CA . GLY B 1 5 ? 5.654 2.617 11.599 1.00 0.32 5 GLY B CA 3
ATOM 4594 C C . GLY B 1 5 ? 5.958 1.169 11.289 1.00 0.31 5 GLY B C 3
ATOM 4595 O O . GLY B 1 5 ? 6.721 0.518 12.006 1.00 0.43 5 GLY B O 3
ATOM 4599 N N . VAL B 1 6 ? 5.357 0.659 10.228 1.00 0.20 6 VAL B N 3
ATOM 4600 C CA . VAL B 1 6 ? 5.596 -0.706 9.811 1.00 0.16 6 VAL B CA 3
ATOM 4601 C C . VAL B 1 6 ? 6.061 -0.750 8.363 1.00 0.12 6 VAL B C 3
ATOM 4602 O O . VAL B 1 6 ? 5.479 -0.105 7.485 1.00 0.13 6 VAL B O 3
ATOM 4615 N N . VAL B 1 7 ? 7.117 -1.506 8.128 1.00 0.12 7 VAL B N 3
ATOM 4616 C CA . VAL B 1 7 ? 7.667 -1.666 6.797 1.00 0.12 7 VAL B CA 3
ATOM 4617 C C . VAL B 1 7 ? 7.411 -3.086 6.318 1.00 0.12 7 VAL B C 3
ATOM 4618 O O . VAL B 1 7 ? 7.415 -4.031 7.110 1.00 0.15 7 VAL B O 3
ATOM 4631 N N . ARG B 1 8 ? 7.151 -3.238 5.036 1.00 0.12 8 ARG B N 3
ATOM 4632 C CA . ARG B 1 8 ? 6.832 -4.538 4.485 1.00 0.13 8 ARG B CA 3
ATOM 4633 C C . ARG B 1 8 ? 7.902 -4.984 3.524 1.00 0.13 8 ARG B C 3
ATOM 4634 O O . ARG B 1 8 ? 8.628 -4.168 2.961 1.00 0.16 8 ARG B O 3
ATOM 4655 N N . LYS B 1 9 ? 8.004 -6.283 3.363 1.00 0.13 9 LYS B N 3
ATOM 4656 C CA . LYS B 1 9 ? 8.977 -6.875 2.474 1.00 0.14 9 LYS B CA 3
ATOM 4657 C C . LYS B 1 9 ? 8.234 -7.641 1.400 1.00 0.17 9 LYS B C 3
ATOM 4658 O O . LYS B 1 9 ? 7.497 -8.586 1.701 1.00 0.21 9 LYS B O 3
ATOM 4677 N N . VAL B 1 10 ? 8.400 -7.203 0.165 1.00 0.16 10 VAL B N 3
ATOM 4678 C CA . VAL B 1 10 ? 7.709 -7.793 -0.965 1.00 0.18 10 VAL B CA 3
ATOM 4679 C C . VAL B 1 10 ? 7.908 -9.305 -1.006 1.00 0.20 10 VAL B C 3
ATOM 4680 O O . VAL B 1 10 ? 8.985 -9.812 -0.711 1.00 0.25 10 VAL B O 3
ATOM 4693 N N . ASP B 1 11 ? 6.828 -10.007 -1.295 1.00 0.18 11 ASP B N 3
ATOM 4694 C CA . ASP B 1 11 ? 6.843 -11.459 -1.438 1.00 0.20 11 ASP B CA 3
ATOM 4695 C C . ASP B 1 11 ? 7.847 -11.873 -2.511 1.00 0.23 11 ASP B C 3
ATOM 4696 O O . ASP B 1 11 ? 8.965 -12.277 -2.197 1.00 0.26 11 ASP B O 3
ATOM 4705 N N . GLU B 1 12 ? 7.432 -11.757 -3.765 1.00 0.24 12 GLU B N 3
ATOM 4706 C CA . GLU B 1 12 ? 8.310 -11.966 -4.913 1.00 0.28 12 GLU B CA 3
ATOM 4707 C C . GLU B 1 12 ? 7.781 -11.146 -6.077 1.00 0.27 12 GLU B C 3
ATOM 4708 O O . GLU B 1 12 ? 8.537 -10.566 -6.848 1.00 0.34 12 GLU B O 3
ATOM 4720 N N . LEU B 1 13 ? 6.458 -11.108 -6.175 1.00 0.26 13 LEU B N 3
ATOM 4721 C CA . LEU B 1 13 ? 5.765 -10.368 -7.225 1.00 0.26 13 LEU B CA 3
ATOM 4722 C C . LEU B 1 13 ? 5.596 -8.906 -6.841 1.00 0.25 13 LEU B C 3
ATOM 4723 O O . LEU B 1 13 ? 5.545 -8.022 -7.696 1.00 0.39 13 L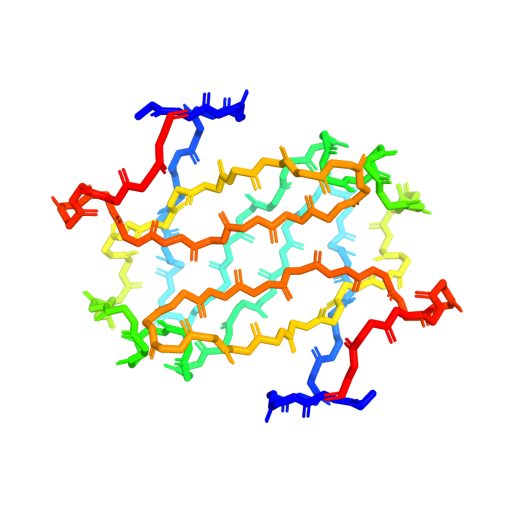EU B O 3
ATOM 4739 N N . GLY B 1 14 ? 5.506 -8.668 -5.546 1.00 0.15 14 GLY B N 3
ATOM 4740 C CA . GLY B 1 14 ? 5.181 -7.352 -5.039 1.00 0.13 14 GLY B CA 3
ATOM 4741 C C . GLY B 1 14 ? 4.114 -7.440 -3.972 1.00 0.11 14 GLY B C 3
ATOM 4742 O O . GLY B 1 14 ? 3.733 -6.444 -3.371 1.00 0.12 14 GLY B O 3
ATOM 4746 N N . ARG B 1 15 ? 3.632 -8.656 -3.745 1.00 0.11 15 ARG B N 3
ATOM 4747 C CA . ARG B 1 15 ? 2.637 -8.913 -2.713 1.00 0.11 15 ARG B CA 3
ATOM 4748 C C . ARG B 1 15 ? 3.202 -8.597 -1.326 1.00 0.09 15 ARG B C 3
ATOM 4749 O O . ARG B 1 15 ? 4.292 -9.046 -0.982 1.00 0.12 15 ARG B O 3
ATOM 4770 N N . ILE B 1 16 ? 2.469 -7.812 -0.542 1.00 0.09 16 ILE B N 3
ATOM 4771 C CA . ILE B 1 16 ? 2.879 -7.485 0.824 1.00 0.09 16 ILE B CA 3
ATOM 4772 C C . ILE B 1 16 ? 1.647 -7.521 1.734 1.00 0.09 16 ILE B C 3
ATOM 4773 O O . ILE B 1 16 ? 0.539 -7.780 1.269 1.00 0.11 16 ILE B O 3
ATOM 4789 N N . VAL B 1 17 ? 1.826 -7.259 3.017 1.00 0.09 17 VAL B N 3
ATOM 4790 C CA . VAL B 1 17 ? 0.704 -7.281 3.943 1.00 0.10 17 VAL B CA 3
ATOM 4791 C C . VAL B 1 17 ? 0.346 -5.874 4.412 1.00 0.11 17 VAL B C 3
ATOM 4792 O O . VAL B 1 17 ? 1.155 -5.184 5.035 1.00 0.16 17 VAL B O 3
ATOM 4805 N N . MET B 1 18 ? -0.865 -5.446 4.085 1.00 0.10 18 MET B N 3
ATOM 4806 C CA . MET B 1 18 ? -1.381 -4.178 4.581 1.00 0.11 18 MET B CA 3
ATOM 4807 C C . MET B 1 18 ? -1.920 -4.373 5.989 1.00 0.10 18 MET B C 3
ATOM 4808 O O . MET B 1 18 ? -2.294 -5.486 6.368 1.00 0.15 18 MET B O 3
ATOM 4822 N N . PRO B 1 19 ? -1.952 -3.310 6.793 1.00 0.12 19 PRO B N 3
ATOM 4823 C CA . PRO B 1 19 ? -2.358 -3.405 8.178 1.00 0.13 19 PRO B CA 3
ATOM 4824 C C . PRO B 1 19 ? -3.865 -3.288 8.375 1.00 0.13 19 PRO B C 3
ATOM 4825 O O . PRO B 1 19 ? -4.589 -2.713 7.546 1.00 0.13 19 PRO B O 3
ATOM 4836 N N . ILE B 1 20 ? -4.336 -3.836 9.483 1.00 0.15 20 ILE B N 3
ATOM 4837 C CA . ILE B 1 20 ? -5.714 -3.646 9.897 1.00 0.16 20 ILE B CA 3
ATOM 4838 C C . ILE B 1 20 ? -6.003 -2.154 10.018 1.00 0.16 20 ILE B C 3
ATOM 4839 O O . ILE B 1 20 ? -7.108 -1.700 9.765 1.00 0.17 20 ILE B O 3
ATOM 4855 N N . GLU B 1 21 ? -4.967 -1.403 10.360 1.00 0.16 21 GLU B N 3
ATOM 4856 C CA . GLU B 1 21 ? -5.041 0.050 10.455 1.00 0.16 21 GLU B CA 3
ATOM 4857 C C . GLU B 1 21 ? -5.460 0.663 9.120 1.00 0.16 21 GLU B C 3
ATOM 4858 O O . GLU B 1 21 ? -6.096 1.706 9.087 1.00 0.18 21 GLU B O 3
ATOM 4870 N N . LEU B 1 22 ? -5.124 -0.009 8.022 1.00 0.14 22 LEU B N 3
ATOM 4871 C CA . LEU B 1 22 ? -5.517 0.446 6.695 1.00 0.15 22 LEU B CA 3
ATOM 4872 C C . LEU B 1 22 ? -6.965 0.073 6.455 1.00 0.15 22 LEU B C 3
ATOM 4873 O O . LEU B 1 22 ? -7.745 0.845 5.894 1.00 0.17 22 LEU B O 3
ATOM 4889 N N . ARG B 1 23 ? -7.316 -1.122 6.899 1.00 0.14 23 ARG B N 3
ATOM 4890 C CA . ARG B 1 23 ? -8.697 -1.584 6.815 1.00 0.15 23 ARG B CA 3
ATOM 4891 C C . ARG B 1 23 ? -9.605 -0.709 7.683 1.00 0.19 23 ARG B C 3
ATOM 4892 O O . ARG B 1 23 ? -10.791 -0.533 7.392 1.00 0.23 23 ARG B O 3
ATOM 4913 N N . ARG B 1 24 ? -9.013 -0.142 8.725 1.00 0.18 24 ARG B N 3
ATOM 4914 C CA . ARG B 1 24 ? -9.711 0.744 9.646 1.00 0.20 24 ARG B CA 3
ATOM 4915 C C . ARG B 1 24 ? -9.735 2.158 9.090 1.00 0.22 24 ARG B C 3
ATOM 4916 O O . ARG B 1 24 ? -10.704 2.900 9.263 1.00 0.26 24 ARG B O 3
ATOM 4937 N N . ALA B 1 25 ? -8.652 2.509 8.417 1.00 0.20 25 ALA B N 3
ATOM 4938 C CA . ALA B 1 25 ? -8.484 3.823 7.818 1.00 0.22 25 ALA B CA 3
ATOM 4939 C C . ALA B 1 25 ? -9.525 4.065 6.750 1.00 0.26 25 ALA B C 3
ATOM 4940 O O . ALA B 1 25 ? -10.224 5.080 6.749 1.00 0.28 25 ALA B O 3
ATOM 4947 N N . LEU B 1 26 ? -9.619 3.108 5.848 1.00 0.28 26 LEU B N 3
ATOM 4948 C CA . LEU B 1 26 ? -10.460 3.238 4.682 1.00 0.37 26 LEU B CA 3
ATOM 4949 C C . LEU B 1 26 ? -11.861 2.702 4.937 1.00 0.41 26 LEU B C 3
ATOM 4950 O O . LEU B 1 26 ? -12.760 3.448 5.336 1.00 0.57 26 LEU B O 3
ATOM 4966 N N . ASP B 1 27 ? -12.017 1.395 4.747 1.00 0.34 27 ASP B N 3
ATOM 4967 C CA . ASP B 1 27 ? -13.324 0.748 4.729 1.00 0.42 27 ASP B CA 3
ATOM 4968 C C . ASP B 1 27 ? -13.155 -0.678 4.223 1.00 0.41 27 ASP B C 3
ATOM 4969 O O . ASP B 1 27 ? -13.743 -1.069 3.222 1.00 0.76 27 ASP B O 3
ATOM 4978 N N . ILE B 1 28 ? -12.287 -1.434 4.879 1.00 0.22 28 ILE B N 3
ATOM 4979 C CA . ILE B 1 28 ? -11.992 -2.796 4.438 1.00 0.18 28 ILE B CA 3
ATOM 4980 C C . ILE B 1 28 ? -12.428 -3.789 5.500 1.00 0.23 28 ILE B C 3
ATOM 4981 O O . ILE B 1 28 ? -12.249 -3.554 6.696 1.00 0.31 28 ILE B O 3
ATOM 4997 N N . ALA B 1 29 ? -13.008 -4.887 5.056 1.00 0.24 29 ALA B N 3
ATOM 4998 C CA . ALA B 1 29 ? -13.497 -5.902 5.959 1.00 0.28 29 ALA B CA 3
ATOM 4999 C C . ALA B 1 29 ? -12.651 -7.167 5.872 1.00 0.30 29 ALA B C 3
ATOM 5000 O O . ALA B 1 29 ? -12.034 -7.583 6.851 1.00 0.41 29 ALA B O 3
ATOM 5007 N N . ILE B 1 30 ? -12.594 -7.749 4.689 1.00 0.26 30 ILE B N 3
ATOM 5008 C CA . ILE B 1 30 ? -11.854 -8.992 4.488 1.00 0.27 30 ILE B CA 3
ATOM 5009 C C . ILE B 1 30 ? -11.132 -8.960 3.145 1.00 0.24 30 ILE B C 3
ATOM 5010 O O . ILE B 1 30 ? -10.045 -9.501 3.002 1.00 0.24 30 ILE B O 3
ATOM 5026 N N . LYS B 1 31 ? -11.746 -8.301 2.173 1.00 0.21 31 LYS B N 3
ATOM 5027 C CA . LYS B 1 31 ? -11.136 -8.080 0.870 1.00 0.19 31 LYS B CA 3
ATOM 5028 C C . LYS B 1 31 ? -11.336 -6.624 0.472 1.00 0.16 31 LYS B C 3
ATOM 5029 O O . LYS B 1 31 ? -10.384 -5.905 0.177 1.00 0.15 31 LYS B O 3
ATOM 5048 N N . ASP B 1 32 ? -12.592 -6.202 0.528 1.00 0.16 32 ASP B N 3
ATOM 5049 C CA . ASP B 1 32 ? -13.016 -4.863 0.120 1.00 0.15 32 ASP B CA 3
ATOM 5050 C C . ASP B 1 32 ? -12.269 -4.316 -1.102 1.00 0.15 32 ASP B C 3
ATOM 5051 O O . ASP B 1 32 ? -12.354 -4.900 -2.178 1.00 0.19 32 ASP B O 3
ATOM 5060 N N . SER B 1 33 ? -11.557 -3.196 -0.952 1.00 0.14 33 SER B N 3
ATOM 5061 C CA . SER B 1 33 ? -10.916 -2.542 -2.099 1.00 0.14 33 SER B CA 3
ATOM 5062 C C . SER B 1 33 ? -9.817 -1.584 -1.649 1.00 0.13 33 SER B C 3
ATOM 5063 O O . SER B 1 33 ? -10.021 -0.805 -0.719 1.00 0.15 33 SER B O 3
ATOM 5071 N N . ILE B 1 34 ? -8.661 -1.632 -2.306 1.00 0.13 34 ILE B N 3
ATOM 5072 C CA . ILE B 1 34 ? -7.611 -0.647 -2.074 1.00 0.13 34 ILE B CA 3
ATOM 5073 C C . ILE B 1 34 ? -6.932 -0.299 -3.395 1.00 0.13 34 ILE B C 3
ATOM 5074 O O . ILE B 1 34 ? -6.128 -1.074 -3.901 1.00 0.14 34 ILE B O 3
ATOM 5090 N N . GLU B 1 35 ? -7.269 0.851 -3.955 1.00 0.13 35 GLU B N 3
ATOM 5091 C CA . GLU B 1 35 ? -6.708 1.275 -5.235 1.00 0.14 35 GLU B CA 3
ATOM 5092 C C . GLU B 1 35 ? -5.577 2.257 -4.994 1.00 0.15 35 GLU B C 3
ATOM 5093 O O . GLU B 1 35 ? -5.699 3.143 -4.143 1.00 0.20 35 GLU B O 3
ATOM 5105 N N . PHE B 1 36 ? -4.473 2.106 -5.721 1.00 0.15 36 PHE B N 3
ATOM 5106 C CA . PHE B 1 36 ? -3.303 2.944 -5.446 1.00 0.17 36 PHE B CA 3
ATOM 5107 C C . PHE B 1 36 ? -3.017 3.962 -6.549 1.00 0.22 36 PHE B C 3
ATOM 5108 O O . PHE B 1 36 ? -3.421 3.812 -7.705 1.00 0.28 36 PHE B O 3
ATOM 5125 N N . PHE B 1 37 ? -2.295 4.994 -6.144 1.00 0.22 37 PHE B N 3
ATOM 5126 C CA . PHE B 1 37 ? -1.894 6.105 -6.998 1.00 0.30 37 PHE B CA 3
ATOM 5127 C C . PHE B 1 37 ? -0.426 6.399 -6.723 1.00 0.25 37 PHE B C 3
ATOM 5128 O O . PHE B 1 37 ? -0.048 6.594 -5.579 1.00 0.45 37 PHE B O 3
ATOM 5145 N N . VAL B 1 38 ? 0.409 6.399 -7.742 1.00 0.24 38 VAL B N 3
ATOM 5146 C CA . VAL B 1 38 ? 1.824 6.651 -7.519 1.00 0.19 38 VAL B CA 3
ATOM 5147 C C . VAL B 1 38 ? 2.126 8.138 -7.691 1.00 0.20 38 VAL B C 3
ATOM 5148 O O . VAL B 1 38 ? 1.652 8.785 -8.628 1.00 0.24 38 VAL B O 3
ATOM 5161 N N . ASP B 1 39 ? 2.903 8.677 -6.771 1.00 0.20 39 ASP B N 3
ATOM 5162 C CA . ASP B 1 39 ? 3.173 10.106 -6.735 1.00 0.26 39 ASP B CA 3
ATOM 5163 C C . ASP B 1 39 ? 4.659 10.350 -6.540 1.00 0.29 39 ASP B C 3
ATOM 5164 O O . ASP B 1 39 ? 5.174 10.240 -5.423 1.00 0.29 39 ASP B O 3
ATOM 5173 N N . GLY B 1 40 ? 5.346 10.649 -7.634 1.00 0.35 40 GLY B N 3
ATOM 5174 C CA . GLY B 1 40 ? 6.784 10.841 -7.588 1.00 0.39 40 GLY B CA 3
ATOM 5175 C C . GLY B 1 40 ? 7.521 9.539 -7.350 1.00 0.34 40 GLY B C 3
ATOM 5176 O O . GLY B 1 40 ? 8.033 8.924 -8.287 1.00 0.42 40 GLY B O 3
ATOM 5180 N N . ASP B 1 41 ? 7.569 9.123 -6.097 1.00 0.28 41 ASP B N 3
ATOM 5181 C CA . ASP B 1 41 ? 8.190 7.861 -5.720 1.00 0.28 41 ASP B CA 3
ATOM 5182 C C . ASP B 1 41 ? 7.234 7.046 -4.866 1.00 0.23 41 ASP B C 3
ATOM 5183 O O . ASP B 1 41 ? 7.347 5.829 -4.770 1.00 0.29 41 ASP B O 3
ATOM 5192 N N . LYS B 1 42 ? 6.259 7.730 -4.293 1.00 0.20 42 LYS B N 3
ATOM 5193 C CA . LYS B 1 42 ? 5.435 7.158 -3.252 1.00 0.21 42 LYS B CA 3
ATOM 5194 C C . LYS B 1 42 ? 4.194 6.508 -3.842 1.00 0.16 42 LYS B C 3
ATOM 5195 O O . LYS B 1 42 ? 3.860 6.719 -5.009 1.00 0.14 42 LYS B O 3
ATOM 5214 N N . ILE B 1 43 ? 3.504 5.748 -3.017 1.00 0.17 43 ILE B N 3
ATOM 5215 C CA . ILE B 1 43 ? 2.290 5.073 -3.427 1.00 0.16 43 ILE B CA 3
ATOM 5216 C C . ILE B 1 43 ? 1.139 5.520 -2.526 1.00 0.18 43 ILE B C 3
ATOM 5217 O O . ILE B 1 43 ? 1.317 5.673 -1.316 1.00 0.21 43 ILE B O 3
ATOM 5233 N N . ILE B 1 44 ? -0.026 5.723 -3.115 1.00 0.16 44 ILE B N 3
ATOM 5234 C CA . ILE B 1 44 ? -1.181 6.255 -2.401 1.00 0.19 44 ILE B CA 3
ATOM 5235 C C . ILE B 1 44 ? -2.323 5.251 -2.408 1.00 0.20 44 ILE B C 3
ATOM 5236 O O . ILE B 1 44 ? -2.911 4.992 -3.451 1.00 0.26 44 ILE B O 3
ATOM 5252 N N . LEU B 1 45 ? -2.633 4.691 -1.252 1.00 0.18 45 LEU B N 3
ATOM 5253 C CA . LEU B 1 45 ? -3.681 3.681 -1.157 1.00 0.19 45 LEU B CA 3
ATOM 5254 C C . LEU B 1 45 ? -4.985 4.278 -0.657 1.00 0.20 45 LEU B C 3
ATOM 5255 O O . LEU B 1 45 ? -4.999 5.024 0.323 1.00 0.25 45 LEU B O 3
ATOM 5271 N N . LYS B 1 46 ? -6.076 3.957 -1.347 1.00 0.19 46 LYS B N 3
ATOM 5272 C CA . LYS B 1 46 ? -7.396 4.441 -0.967 1.00 0.24 46 LYS B CA 3
ATOM 5273 C C . LYS B 1 46 ? -8.495 3.492 -1.445 1.00 0.20 46 LYS B C 3
ATOM 5274 O O . LYS B 1 46 ? -8.380 2.876 -2.504 1.00 0.30 46 LYS B O 3
ATOM 5293 N N . LYS B 1 47 ? -9.556 3.371 -0.650 1.00 0.22 47 LYS B N 3
ATOM 5294 C CA . LYS B 1 47 ? -10.660 2.468 -0.967 1.00 0.22 47 LYS B CA 3
ATOM 5295 C C . LYS B 1 47 ? -11.476 3.032 -2.128 1.00 0.25 47 LYS B C 3
ATOM 5296 O O . LYS B 1 47 ? -11.802 4.221 -2.157 1.00 0.41 47 LYS B O 3
ATOM 5315 N N . TYR B 1 48 ? -11.810 2.155 -3.067 1.00 0.22 48 TYR B N 3
ATOM 5316 C CA . TYR B 1 48 ? -12.431 2.538 -4.331 1.00 0.23 48 TYR B CA 3
ATOM 5317 C C . TYR B 1 48 ? -13.799 3.186 -4.129 1.00 0.25 48 TYR B C 3
ATOM 5318 O O . TYR B 1 48 ? -14.053 4.274 -4.629 1.00 0.29 48 TYR B O 3
ATOM 5336 N N . LYS B 1 49 ? -14.672 2.492 -3.409 1.00 0.32 49 LYS B N 3
ATOM 5337 C CA . LYS B 1 49 ? -16.060 2.927 -3.227 1.00 0.46 49 LYS B CA 3
ATOM 5338 C C . LYS B 1 49 ? -16.187 4.403 -2.794 1.00 0.54 49 LYS B C 3
ATOM 5339 O O . LYS B 1 49 ? -16.824 5.186 -3.498 1.00 0.61 49 LYS B O 3
ATOM 5358 N N . PRO B 1 50 ? -15.608 4.816 -1.642 1.00 0.60 50 PRO B N 3
ATOM 5359 C CA . PRO B 1 50 ? -15.712 6.203 -1.175 1.00 0.82 50 PRO B CA 3
ATOM 5360 C C . PRO B 1 50 ? -14.895 7.164 -2.030 1.00 0.82 50 PRO B C 3
ATOM 5361 O O . PRO B 1 50 ? -15.369 8.239 -2.405 1.00 1.57 50 PRO B O 3
ATOM 5372 N N . HIS B 1 51 ? -13.669 6.773 -2.345 1.00 0.97 51 HIS B N 3
ATOM 5373 C CA . HIS B 1 51 ? -12.764 7.643 -3.076 1.00 1.13 51 HIS B CA 3
ATOM 5374 C C . HIS B 1 51 ? -12.306 6.978 -4.367 1.00 1.69 51 HIS B C 3
ATOM 5375 O O . HIS B 1 51 ? -11.184 6.476 -4.464 1.00 2.46 51 HIS B O 3
ATOM 5390 N N . GLY B 1 52 ? -13.202 6.959 -5.345 1.00 2.10 52 GLY B N 3
ATOM 5391 C CA . GLY B 1 52 ? -12.897 6.374 -6.636 1.00 3.10 52 GLY B CA 3
ATOM 5392 C C . GLY B 1 52 ? -11.918 7.211 -7.407 1.00 2.89 52 GLY B C 3
ATOM 5393 O O . GLY B 1 52 ? -10.896 6.723 -7.895 1.00 3.12 52 GLY B O 3
ATOM 5397 N N . VAL B 1 53 ? -12.265 8.479 -7.516 1.00 2.81 53 VAL B N 3
ATOM 5398 C CA . VAL B 1 53 ? -11.424 9.481 -8.156 1.00 2.74 53 VAL B CA 3
ATOM 5399 C C . VAL B 1 53 ? -9.981 9.395 -7.646 1.00 2.07 53 VAL B C 3
ATOM 5400 O O . VAL B 1 53 ? -9.733 9.010 -6.499 1.00 1.96 53 VAL B O 3
ATOM 5413 N N . CYS B 1 54 ? -9.042 9.726 -8.522 1.00 1.96 54 CYS B N 3
ATOM 5414 C CA . CYS B 1 54 ? -7.622 9.677 -8.203 1.00 1.58 54 CYS B CA 3
ATOM 5415 C C . CYS B 1 54 ? -7.287 10.566 -7.005 1.00 2.13 54 CYS B C 3
ATOM 5416 O O . CYS B 1 54 ? -6.938 10.016 -5.941 1.00 2.76 54 CYS B O 3
ATOM 5425 N N . MET A 1 1 ? -9.380 4.430 -11.634 1.00 2.39 1 MET A N 4
ATOM 5426 C CA . MET A 1 1 ? -8.161 4.076 -12.389 1.00 1.49 1 MET A CA 4
ATOM 5427 C C . MET A 1 1 ? -7.131 5.194 -12.285 1.00 1.24 1 MET A C 4
ATOM 5428 O O . MET A 1 1 ? -7.028 6.074 -13.144 1.00 1.91 1 MET A O 4
ATOM 5444 N N . LYS A 1 2 ? -6.393 5.148 -11.186 1.00 0.91 2 LYS A N 4
ATOM 5445 C CA . LYS A 1 2 ? -5.379 6.140 -10.861 1.00 0.58 2 LYS A CA 4
ATOM 5446 C C . LYS A 1 2 ? -4.119 5.965 -11.699 1.00 0.56 2 LYS A C 4
ATOM 5447 O O . LYS A 1 2 ? -4.138 5.310 -12.741 1.00 0.81 2 LYS A O 4
ATOM 5466 N N . SER A 1 3 ? -3.033 6.572 -11.225 1.00 0.41 3 SER A N 4
ATOM 5467 C CA . SER A 1 3 ? -1.725 6.464 -11.855 1.00 0.39 3 SER A CA 4
ATOM 5468 C C . SER A 1 3 ? -1.414 5.026 -12.245 1.00 0.37 3 SER A C 4
ATOM 5469 O O . SER A 1 3 ? -1.103 4.728 -13.397 1.00 0.48 3 SER A O 4
ATOM 5477 N N . ILE A 1 4 ? -1.502 4.137 -11.268 1.00 0.29 4 ILE A N 4
ATOM 5478 C CA . ILE A 1 4 ? -1.323 2.722 -11.520 1.00 0.27 4 ILE A CA 4
ATOM 5479 C C . ILE A 1 4 ? -2.653 2.147 -11.978 1.00 0.29 4 ILE A C 4
ATOM 5480 O O . ILE A 1 4 ? -2.710 1.244 -12.813 1.00 0.34 4 ILE A O 4
ATOM 5496 N N . GLY A 1 5 ? -3.725 2.703 -11.420 1.00 0.31 5 GLY A N 4
ATOM 5497 C CA . GLY A 1 5 ? -5.065 2.356 -11.843 1.00 0.35 5 GLY A CA 4
ATOM 5498 C C . GLY A 1 5 ? -5.487 0.990 -11.375 1.00 0.33 5 GLY A C 4
ATOM 5499 O O . GLY A 1 5 ? -6.467 0.430 -11.869 1.00 0.51 5 GLY A O 4
ATOM 5503 N N . VAL A 1 6 ? -4.764 0.456 -10.411 1.00 0.18 6 VAL A N 4
ATOM 5504 C CA . VAL A 1 6 ? -5.023 -0.894 -9.966 1.00 0.15 6 VAL A CA 4
ATOM 5505 C C . VAL A 1 6 ? -5.516 -0.921 -8.531 1.00 0.14 6 VAL A C 4
ATOM 5506 O O . VAL A 1 6 ? -4.935 -0.303 -7.631 1.00 0.17 6 VAL A O 4
ATOM 5519 N N . VAL A 1 7 ? -6.598 -1.654 -8.349 1.00 0.14 7 VAL A N 4
ATOM 5520 C CA . VAL A 1 7 ? -7.202 -1.856 -7.052 1.00 0.13 7 VAL A CA 4
ATOM 5521 C C . VAL A 1 7 ? -6.985 -3.304 -6.631 1.00 0.14 7 VAL A C 4
ATOM 5522 O O . VAL A 1 7 ? -6.900 -4.195 -7.476 1.00 0.17 7 VAL A O 4
ATOM 5535 N N . ARG A 1 8 ? -6.833 -3.523 -5.342 1.00 0.14 8 ARG A N 4
ATOM 5536 C CA . ARG A 1 8 ? -6.580 -4.852 -4.809 1.00 0.15 8 ARG A CA 4
ATOM 5537 C C . ARG A 1 8 ? -7.649 -5.236 -3.810 1.00 0.14 8 ARG A C 4
ATOM 5538 O O . ARG A 1 8 ? -8.399 -4.387 -3.334 1.00 0.17 8 ARG A O 4
ATOM 5559 N N . LYS A 1 9 ? -7.716 -6.516 -3.504 1.00 0.14 9 LYS A N 4
ATOM 5560 C CA . LYS A 1 9 ? -8.605 -7.005 -2.471 1.00 0.15 9 LYS A CA 4
ATOM 5561 C C . LYS A 1 9 ? -7.767 -7.574 -1.341 1.00 0.17 9 LYS A C 4
ATOM 5562 O O . LYS A 1 9 ? -6.880 -8.396 -1.582 1.00 0.22 9 LYS A O 4
ATOM 5581 N N . VAL A 1 10 ? -8.025 -7.121 -0.125 1.00 0.16 10 VAL A N 4
ATOM 5582 C CA . VAL A 1 10 ? -7.324 -7.632 1.038 1.00 0.18 10 VAL A CA 4
ATOM 5583 C C . VAL A 1 10 ? -7.543 -9.132 1.146 1.00 0.20 10 VAL A C 4
ATOM 5584 O O . VAL A 1 10 ? -8.639 -9.623 0.906 1.00 0.24 10 VAL A O 4
ATOM 5597 N N . ASP A 1 11 ? -6.480 -9.848 1.442 1.00 0.17 11 ASP A N 4
ATOM 5598 C CA . ASP A 1 11 ? -6.544 -11.289 1.619 1.00 0.21 11 ASP A CA 4
ATOM 5599 C C . ASP A 1 11 ? -7.541 -11.623 2.715 1.00 0.22 11 ASP A C 4
ATOM 5600 O O . ASP A 1 11 ? -8.672 -12.014 2.440 1.00 0.24 11 ASP A O 4
ATOM 5609 N N . GLU A 1 12 ? -7.108 -11.444 3.949 1.00 0.23 12 GLU A N 4
ATOM 5610 C CA . GLU A 1 12 ? -7.967 -11.572 5.119 1.00 0.25 12 GLU A CA 4
ATOM 5611 C C . GLU A 1 12 ? -7.366 -10.728 6.229 1.00 0.26 12 GLU A C 4
ATOM 5612 O O . GLU A 1 12 ? -8.048 -9.964 6.900 1.00 0.30 12 GLU A O 4
ATOM 5624 N N . LEU A 1 13 ? -6.055 -10.879 6.383 1.00 0.26 13 LEU A N 4
ATOM 5625 C CA . LEU A 1 13 ? -5.280 -10.138 7.373 1.00 0.27 13 LEU A CA 4
ATOM 5626 C C . LEU A 1 13 ? -5.093 -8.688 6.943 1.00 0.26 13 LEU A C 4
ATOM 5627 O O . LEU A 1 13 ? -5.067 -7.771 7.765 1.00 0.41 13 LEU A O 4
ATOM 5643 N N . GLY A 1 14 ? -4.962 -8.499 5.640 1.00 0.17 14 GLY A N 4
ATOM 5644 C CA . GLY A 1 14 ? -4.618 -7.202 5.101 1.00 0.16 14 GLY A CA 4
ATOM 5645 C C . GLY A 1 14 ? -3.673 -7.333 3.925 1.00 0.12 14 GLY A C 4
ATOM 5646 O O . GLY A 1 14 ? -3.400 -6.368 3.223 1.00 0.12 14 GLY A O 4
ATOM 5650 N N . ARG A 1 15 ? -3.174 -8.547 3.720 1.00 0.12 15 ARG A N 4
ATOM 5651 C CA . ARG A 1 15 ? -2.226 -8.830 2.644 1.00 0.11 15 ARG A CA 4
ATOM 5652 C C . ARG A 1 15 ? -2.851 -8.569 1.276 1.00 0.10 15 ARG A C 4
ATOM 5653 O O . ARG A 1 15 ? -3.961 -9.018 1.009 1.00 0.14 15 ARG A O 4
ATOM 5674 N N . ILE A 1 16 ? -2.145 -7.840 0.417 1.00 0.09 16 ILE A N 4
ATOM 5675 C CA . ILE A 1 16 ? -2.589 -7.629 -0.962 1.00 0.09 16 ILE A CA 4
ATOM 5676 C C . ILE A 1 16 ? -1.374 -7.666 -1.890 1.00 0.10 16 ILE A C 4
ATOM 5677 O O . ILE A 1 16 ? -0.247 -7.850 -1.434 1.00 0.12 16 ILE A O 4
ATOM 5693 N N . VAL A 1 17 ? -1.591 -7.492 -3.182 1.00 0.10 17 VAL A N 4
ATOM 5694 C CA . VAL A 1 17 ? -0.501 -7.557 -4.140 1.00 0.11 17 VAL A CA 4
ATOM 5695 C C . VAL A 1 17 ? -0.168 -6.171 -4.680 1.00 0.12 17 VAL A C 4
ATOM 5696 O O . VAL A 1 17 ? -0.927 -5.585 -5.448 1.00 0.19 17 VAL A O 4
ATOM 5709 N N . MET A 1 18 ? 0.964 -5.635 -4.253 1.00 0.11 18 MET A N 4
ATOM 5710 C CA . MET A 1 18 ? 1.408 -4.333 -4.734 1.00 0.12 18 MET A CA 4
ATOM 5711 C C . MET A 1 18 ? 2.062 -4.502 -6.102 1.00 0.11 18 MET A C 4
ATOM 5712 O O . MET A 1 18 ? 2.590 -5.570 -6.407 1.00 0.13 18 MET A O 4
ATOM 5726 N N . PRO A 1 19 ? 2.036 -3.468 -6.954 1.00 0.12 19 PRO A N 4
ATOM 5727 C CA . PRO A 1 19 ? 2.474 -3.602 -8.334 1.00 0.13 19 PRO A CA 4
ATOM 5728 C C . PRO A 1 19 ? 3.980 -3.442 -8.529 1.00 0.13 19 PRO A C 4
ATOM 5729 O O . PRO A 1 19 ? 4.688 -2.828 -7.715 1.00 0.13 19 PRO A O 4
ATOM 5740 N N . ILE A 1 20 ? 4.461 -4.005 -9.626 1.00 0.15 20 ILE A N 4
ATOM 5741 C CA . ILE A 1 20 ? 5.826 -3.789 -10.079 1.00 0.16 20 ILE A CA 4
ATOM 5742 C C . ILE A 1 20 ? 6.138 -2.295 -10.121 1.00 0.16 20 ILE A C 4
ATOM 5743 O O . ILE A 1 20 ? 7.228 -1.868 -9.761 1.00 0.16 20 ILE A O 4
ATOM 5759 N N . GLU A 1 21 ? 5.148 -1.513 -10.526 1.00 0.16 21 GLU A N 4
ATOM 5760 C CA . GLU A 1 21 ? 5.278 -0.064 -10.612 1.00 0.17 21 GLU A CA 4
ATOM 5761 C C . GLU A 1 21 ? 5.611 0.530 -9.251 1.00 0.16 21 GLU A C 4
ATOM 5762 O O . GLU A 1 21 ? 6.231 1.579 -9.163 1.00 0.19 21 GLU A O 4
ATOM 5774 N N . LEU A 1 22 ? 5.217 -0.163 -8.191 1.00 0.14 22 LEU A N 4
ATOM 5775 C CA . LEU A 1 22 ? 5.521 0.273 -6.841 1.00 0.15 22 LEU A CA 4
ATOM 5776 C C . LEU A 1 22 ? 6.966 -0.051 -6.534 1.00 0.15 22 LEU A C 4
ATOM 5777 O O . LEU A 1 22 ? 7.678 0.733 -5.910 1.00 0.17 22 LEU A O 4
ATOM 5793 N N . ARG A 1 23 ? 7.398 -1.214 -7.002 1.00 0.13 23 ARG A N 4
ATOM 5794 C CA . ARG A 1 23 ? 8.799 -1.600 -6.855 1.00 0.16 23 ARG A CA 4
ATOM 5795 C C . ARG A 1 23 ? 9.689 -0.642 -7.637 1.00 0.20 23 ARG A C 4
ATOM 5796 O O . ARG A 1 23 ? 10.797 -0.314 -7.211 1.00 0.25 23 ARG A O 4
ATOM 5817 N N . ARG A 1 24 ? 9.169 -0.185 -8.768 1.00 0.18 24 ARG A N 4
ATOM 5818 C CA . ARG A 1 24 ? 9.904 0.668 -9.686 1.00 0.21 24 ARG A CA 4
ATOM 5819 C C . ARG A 1 24 ? 9.899 2.100 -9.184 1.00 0.23 24 ARG A C 4
ATOM 5820 O O . ARG A 1 24 ? 10.876 2.836 -9.333 1.00 0.27 24 ARG A O 4
ATOM 5841 N N . ALA A 1 25 ? 8.785 2.478 -8.582 1.00 0.21 25 ALA A N 4
ATOM 5842 C CA . ALA A 1 25 ? 8.620 3.815 -8.050 1.00 0.23 25 ALA A CA 4
ATOM 5843 C C . ALA A 1 25 ? 9.495 4.004 -6.831 1.00 0.25 25 ALA A C 4
ATOM 5844 O O . ALA A 1 25 ? 10.283 4.939 -6.751 1.00 0.26 25 ALA A O 4
ATOM 5851 N N . LEU A 1 26 ? 9.375 3.076 -5.907 1.00 0.30 26 LEU A N 4
ATOM 5852 C CA . LEU A 1 26 ? 10.053 3.183 -4.635 1.00 0.36 26 LEU A CA 4
ATOM 5853 C C . LEU A 1 26 ? 11.525 2.815 -4.755 1.00 0.39 26 LEU A C 4
ATOM 5854 O O . LEU A 1 26 ? 12.365 3.664 -5.056 1.00 0.52 26 LEU A O 4
ATOM 5870 N N . ASP A 1 27 ? 11.820 1.535 -4.566 1.00 0.32 27 ASP A N 4
ATOM 5871 C CA . ASP A 1 27 ? 13.195 1.067 -4.433 1.00 0.41 27 ASP A CA 4
ATOM 5872 C C . ASP A 1 27 ? 13.170 -0.428 -4.107 1.00 0.35 27 ASP A C 4
ATOM 5873 O O . ASP A 1 27 ? 13.883 -0.893 -3.227 1.00 0.57 27 ASP A O 4
ATOM 5882 N N . ILE A 1 28 ? 12.316 -1.179 -4.808 1.00 0.22 28 ILE A N 4
ATOM 5883 C CA . ILE A 1 28 ? 12.139 -2.607 -4.520 1.00 0.18 28 ILE A CA 4
ATOM 5884 C C . ILE A 1 28 ? 12.593 -3.469 -5.692 1.00 0.22 28 ILE A C 4
ATOM 5885 O O . ILE A 1 28 ? 12.317 -3.156 -6.852 1.00 0.28 28 ILE A O 4
ATOM 5901 N N . ALA A 1 29 ? 13.277 -4.561 -5.380 1.00 0.21 29 ALA A N 4
ATOM 5902 C CA . ALA A 1 29 ? 13.738 -5.483 -6.402 1.00 0.25 29 ALA A CA 4
ATOM 5903 C C . ALA A 1 29 ? 12.911 -6.761 -6.415 1.00 0.25 29 ALA A C 4
ATOM 5904 O O . ALA A 1 29 ? 12.420 -7.177 -7.464 1.00 0.30 29 ALA A O 4
ATOM 5911 N N . ILE A 1 30 ? 12.757 -7.379 -5.254 1.00 0.23 30 ILE A N 4
ATOM 5912 C CA . ILE A 1 30 ? 11.995 -8.619 -5.144 1.00 0.25 30 ILE A CA 4
ATOM 5913 C C . ILE A 1 30 ? 11.297 -8.685 -3.789 1.00 0.22 30 ILE A C 4
ATOM 5914 O O . ILE A 1 30 ? 10.237 -9.286 -3.657 1.00 0.22 30 ILE A O 4
ATOM 5930 N N . LYS A 1 31 ? 11.903 -8.049 -2.793 1.00 0.21 31 LYS A N 4
ATOM 5931 C CA . LYS A 1 31 ? 11.333 -7.943 -1.460 1.00 0.19 31 LYS A CA 4
ATOM 5932 C C . LYS A 1 31 ? 11.569 -6.538 -0.923 1.00 0.17 31 LYS A C 4
ATOM 5933 O O . LYS A 1 31 ? 10.637 -5.844 -0.521 1.00 0.17 31 LYS A O 4
ATOM 5952 N N . ASP A 1 32 ? 12.833 -6.132 -0.979 1.00 0.17 32 ASP A N 4
ATOM 5953 C CA . ASP A 1 32 ? 13.301 -4.838 -0.476 1.00 0.16 32 ASP A CA 4
ATOM 5954 C C . ASP A 1 32 ? 12.569 -4.358 0.783 1.00 0.17 32 ASP A C 4
ATOM 5955 O O . ASP A 1 32 ? 12.765 -4.935 1.845 1.00 0.25 32 ASP A O 4
ATOM 5964 N N . SER A 1 33 ? 11.746 -3.305 0.679 1.00 0.13 33 SER A N 4
ATOM 5965 C CA . SER A 1 33 ? 11.030 -2.759 1.848 1.00 0.13 33 SER A CA 4
ATOM 5966 C C . SER A 1 33 ? 9.901 -1.816 1.415 1.00 0.14 33 SER A C 4
ATOM 5967 O O . SER A 1 33 ? 10.050 -1.072 0.451 1.00 0.18 33 SER A O 4
ATOM 5975 N N . ILE A 1 34 ? 8.775 -1.854 2.127 1.00 0.13 34 ILE A N 4
ATOM 5976 C CA . ILE A 1 34 ? 7.682 -0.901 1.899 1.00 0.15 34 ILE A CA 4
ATOM 5977 C C . ILE A 1 34 ? 7.057 -0.485 3.229 1.00 0.13 34 ILE A C 4
ATOM 5978 O O . ILE A 1 34 ? 6.377 -1.276 3.871 1.00 0.14 34 ILE A O 4
ATOM 5994 N N . GLU A 1 35 ? 7.297 0.746 3.633 1.00 0.14 35 GLU A N 4
ATOM 5995 C CA . GLU A 1 35 ? 6.781 1.274 4.893 1.00 0.13 35 GLU A CA 4
ATOM 5996 C C . GLU A 1 35 ? 5.628 2.237 4.622 1.00 0.15 35 GLU A C 4
ATOM 5997 O O . GLU A 1 35 ? 5.738 3.116 3.763 1.00 0.20 35 GLU A O 4
ATOM 6009 N N . PHE A 1 36 ? 4.517 2.083 5.338 1.00 0.16 36 PHE A N 4
ATOM 6010 C CA . PHE A 1 36 ? 3.336 2.892 5.045 1.00 0.17 36 PHE A CA 4
ATOM 6011 C C . PHE A 1 36 ? 3.001 3.883 6.156 1.00 0.18 36 PHE A C 4
ATOM 6012 O O . PHE A 1 36 ? 3.366 3.717 7.321 1.00 0.19 36 PHE A O 4
ATOM 6029 N N . PHE A 1 37 ? 2.302 4.924 5.736 1.00 0.21 37 PHE A N 4
ATOM 6030 C CA . PHE A 1 37 ? 1.848 6.018 6.580 1.00 0.25 37 PHE A CA 4
ATOM 6031 C C . PHE A 1 37 ? 0.354 6.117 6.385 1.00 0.32 37 PHE A C 4
ATOM 6032 O O . PHE A 1 37 ? -0.150 5.693 5.357 1.00 0.65 37 PHE A O 4
ATOM 6049 N N . VAL A 1 38 ? -0.360 6.614 7.357 1.00 0.20 38 VAL A N 4
ATOM 6050 C CA . VAL A 1 38 ? -1.788 6.788 7.185 1.00 0.18 38 VAL A CA 4
ATOM 6051 C C . VAL A 1 38 ? -2.167 8.242 7.395 1.00 0.18 38 VAL A C 4
ATOM 6052 O O . VAL A 1 38 ? -1.726 8.879 8.350 1.00 0.23 38 VAL A O 4
ATOM 6065 N N . ASP A 1 39 ? -2.968 8.759 6.482 1.00 0.17 39 ASP A N 4
ATOM 6066 C CA . ASP A 1 39 ? -3.320 10.170 6.481 1.00 0.21 39 ASP A CA 4
ATOM 6067 C C . ASP A 1 39 ? -4.825 10.330 6.381 1.00 0.23 39 ASP A C 4
ATOM 6068 O O . ASP A 1 39 ? -5.399 10.261 5.289 1.00 0.25 39 ASP A O 4
ATOM 6077 N N . GLY A 1 40 ? -5.459 10.514 7.531 1.00 0.26 40 GLY A N 4
ATOM 6078 C CA . GLY A 1 40 ? -6.901 10.596 7.587 1.00 0.31 40 GLY A CA 4
ATOM 6079 C C . GLY A 1 40 ? -7.544 9.257 7.301 1.00 0.27 40 GLY A C 4
ATOM 6080 O O . GLY A 1 40 ? -7.897 8.516 8.220 1.00 0.32 40 GLY A O 4
ATOM 6084 N N . ASP A 1 41 ? -7.675 8.944 6.021 1.00 0.25 41 ASP A N 4
ATOM 6085 C CA . ASP A 1 41 ? -8.240 7.674 5.597 1.00 0.25 41 ASP A CA 4
ATOM 6086 C C . ASP A 1 41 ? -7.293 6.943 4.656 1.00 0.22 41 ASP A C 4
ATOM 6087 O O . ASP A 1 41 ? -7.419 5.744 4.465 1.00 0.30 41 ASP A O 4
ATOM 6096 N N . LYS A 1 42 ? -6.332 7.662 4.085 1.00 0.21 42 LYS A N 4
ATOM 6097 C CA . LYS A 1 42 ? -5.514 7.113 3.011 1.00 0.24 42 LYS A CA 4
ATOM 6098 C C . LYS A 1 42 ? -4.222 6.522 3.565 1.00 0.17 42 LYS A C 4
ATOM 6099 O O . LYS A 1 42 ? -3.852 6.783 4.712 1.00 0.17 42 LYS A O 4
ATOM 6118 N N . ILE A 1 43 ? -3.531 5.749 2.738 1.00 0.16 43 ILE A N 4
ATOM 6119 C CA . ILE A 1 43 ? -2.265 5.145 3.134 1.00 0.14 43 ILE A CA 4
ATOM 6120 C C . ILE A 1 43 ? -1.156 5.610 2.189 1.00 0.15 43 ILE A C 4
ATOM 6121 O O . ILE A 1 43 ? -1.382 5.768 0.987 1.00 0.17 43 ILE A O 4
ATOM 6137 N N . ILE A 1 44 ? 0.032 5.827 2.734 1.00 0.14 44 ILE A N 4
ATOM 6138 C CA . ILE A 1 44 ? 1.144 6.388 1.980 1.00 0.16 44 ILE A CA 4
ATOM 6139 C C . ILE A 1 44 ? 2.364 5.470 2.057 1.00 0.16 44 ILE A C 4
ATOM 6140 O O . ILE A 1 44 ? 2.980 5.324 3.116 1.00 0.22 44 ILE A O 4
ATOM 6156 N N . LEU A 1 45 ? 2.711 4.857 0.936 1.00 0.15 45 LEU A N 4
ATOM 6157 C CA . LEU A 1 45 ? 3.787 3.873 0.898 1.00 0.17 45 LEU A CA 4
ATOM 6158 C C . LEU A 1 45 ? 5.119 4.501 0.497 1.00 0.20 45 LEU A C 4
ATOM 6159 O O . LEU A 1 45 ? 5.192 5.306 -0.435 1.00 0.26 45 LEU A O 4
ATOM 6175 N N . LYS A 1 46 ? 6.162 4.114 1.227 1.00 0.19 46 LYS A N 4
ATOM 6176 C CA . LYS A 1 46 ? 7.523 4.585 0.997 1.00 0.30 46 LYS A CA 4
ATOM 6177 C C . LYS A 1 46 ? 8.511 3.499 1.406 1.00 0.22 46 LYS A C 4
ATOM 6178 O O . LYS A 1 46 ? 8.363 2.904 2.466 1.00 0.30 46 LYS A O 4
ATOM 6197 N N . LYS A 1 47 ? 9.512 3.239 0.579 1.00 0.27 47 LYS A N 4
ATOM 6198 C CA . LYS A 1 47 ? 10.563 2.292 0.942 1.00 0.28 47 LYS A CA 4
ATOM 6199 C C . LYS A 1 47 ? 11.320 2.842 2.159 1.00 0.25 47 LYS A C 4
ATOM 6200 O O . LYS A 1 47 ? 11.319 4.049 2.398 1.00 0.32 47 LYS A O 4
ATOM 6219 N N . TYR A 1 48 ? 11.939 1.969 2.932 1.00 0.22 48 TYR A N 4
ATOM 6220 C CA . TYR A 1 48 ? 12.565 2.367 4.190 1.00 0.22 48 TYR A CA 4
ATOM 6221 C C . TYR A 1 48 ? 13.817 3.211 3.937 1.00 0.27 48 TYR A C 4
ATOM 6222 O O . TYR A 1 48 ? 13.994 4.277 4.526 1.00 0.32 48 TYR A O 4
ATOM 6240 N N . LYS A 1 49 ? 14.669 2.700 3.059 1.00 0.33 49 LYS A N 4
ATOM 6241 C CA . LYS A 1 49 ? 15.936 3.340 2.682 1.00 0.49 49 LYS A CA 4
ATOM 6242 C C . LYS A 1 49 ? 15.788 4.823 2.271 1.00 0.57 49 LYS A C 4
ATOM 6243 O O . LYS A 1 49 ? 16.488 5.667 2.832 1.00 0.64 49 LYS A O 4
ATOM 6262 N N . PRO A 1 50 ? 14.912 5.156 1.276 1.00 0.64 50 PRO A N 4
ATOM 6263 C CA . PRO A 1 50 ? 14.706 6.534 0.802 1.00 0.86 50 PRO A CA 4
ATOM 6264 C C . PRO A 1 50 ? 14.737 7.576 1.914 1.00 0.91 50 PRO A C 4
ATOM 6265 O O . PRO A 1 50 ? 14.142 7.389 2.980 1.00 1.81 50 PRO A O 4
ATOM 6276 N N . HIS A 1 51 ? 15.428 8.676 1.649 1.00 0.98 51 HIS A N 4
ATOM 6277 C CA . HIS A 1 51 ? 15.630 9.709 2.650 1.00 1.17 51 HIS A CA 4
ATOM 6278 C C . HIS A 1 51 ? 14.355 10.504 2.880 1.00 1.76 51 HIS A C 4
ATOM 6279 O O . HIS A 1 51 ? 13.510 10.626 1.989 1.00 2.56 51 HIS A O 4
ATOM 6294 N N . GLY A 1 52 ? 14.233 11.044 4.076 1.00 2.14 52 GLY A N 4
ATOM 6295 C CA . GLY A 1 52 ? 12.993 11.633 4.513 1.00 3.14 52 GLY A CA 4
ATOM 6296 C C . GLY A 1 52 ? 12.436 10.838 5.661 1.00 2.89 52 GLY A C 4
ATOM 6297 O O . GLY A 1 52 ? 11.482 10.076 5.500 1.00 3.06 52 GLY A O 4
ATOM 6301 N N . VAL A 1 53 ? 13.070 11.005 6.814 1.00 2.85 53 VAL A N 4
ATOM 6302 C CA . VAL A 1 53 ? 12.800 10.183 7.988 1.00 2.75 53 VAL A CA 4
ATOM 6303 C C . VAL A 1 53 ? 11.314 10.134 8.345 1.00 2.07 53 VAL A C 4
ATOM 6304 O O . VAL A 1 53 ? 10.604 11.143 8.302 1.00 1.96 53 VAL A O 4
ATOM 6317 N N . CYS A 1 54 ? 10.876 8.931 8.686 1.00 1.91 54 CYS A N 4
ATOM 6318 C CA . CYS A 1 54 ? 9.501 8.639 9.054 1.00 1.51 54 CYS A CA 4
ATOM 6319 C C . CYS A 1 54 ? 9.479 7.346 9.851 1.00 2.04 54 CYS A C 4
ATOM 6320 O O . CYS A 1 54 ? 9.083 6.317 9.288 1.00 2.71 54 CYS A O 4
ATOM 6329 N N . MET B 1 1 ? 9.666 4.538 11.113 1.00 2.43 1 MET B N 4
ATOM 6330 C CA . MET B 1 1 ? 8.520 4.271 12.011 1.00 1.54 1 MET B CA 4
ATOM 6331 C C . MET B 1 1 ? 7.469 5.375 11.885 1.00 1.28 1 MET B C 4
ATOM 6332 O O . MET B 1 1 ? 7.380 6.282 12.712 1.00 1.95 1 MET B O 4
ATOM 6348 N N . LYS B 1 2 ? 6.678 5.283 10.824 1.00 0.96 2 LYS B N 4
ATOM 6349 C CA . LYS B 1 2 ? 5.665 6.284 10.503 1.00 0.62 2 LYS B CA 4
ATOM 6350 C C . LYS B 1 2 ? 4.430 6.187 11.392 1.00 0.56 2 LYS B C 4
ATOM 6351 O O . LYS B 1 2 ? 4.475 5.643 12.497 1.00 0.73 2 LYS B O 4
ATOM 6370 N N . SER B 1 3 ? 3.326 6.734 10.875 1.00 0.42 3 SER B N 4
ATOM 6371 C CA . SER B 1 3 ? 2.020 6.632 11.507 1.00 0.40 3 SER B CA 4
ATOM 6372 C C . SER B 1 3 ? 1.734 5.201 11.930 1.00 0.37 3 SER B C 4
ATOM 6373 O O . SER B 1 3 ? 1.495 4.918 13.103 1.00 0.50 3 SER B O 4
ATOM 6381 N N . ILE B 1 4 ? 1.763 4.304 10.960 1.00 0.27 4 ILE B N 4
ATOM 6382 C CA . ILE B 1 4 ? 1.629 2.893 11.240 1.00 0.24 4 ILE B CA 4
ATOM 6383 C C . ILE B 1 4 ? 2.994 2.379 11.663 1.00 0.26 4 ILE B C 4
ATOM 6384 O O . ILE B 1 4 ? 3.121 1.518 12.532 1.00 0.32 4 ILE B O 4
ATOM 6400 N N . GLY B 1 5 ? 4.016 2.952 11.033 1.00 0.27 5 GLY B N 4
ATOM 6401 C CA . GLY B 1 5 ? 5.391 2.665 11.385 1.00 0.32 5 GLY B CA 4
ATOM 6402 C C . GLY B 1 5 ? 5.781 1.251 11.061 1.00 0.31 5 GLY B C 4
ATOM 6403 O O . GLY B 1 5 ? 6.646 0.668 11.715 1.00 0.43 5 GLY B O 4
ATOM 6407 N N . VAL B 1 6 ? 5.141 0.696 10.055 1.00 0.20 6 VAL B N 4
ATOM 6408 C CA . VAL B 1 6 ? 5.399 -0.677 9.681 1.00 0.16 6 VAL B CA 4
ATOM 6409 C C . VAL B 1 6 ? 5.932 -0.753 8.260 1.00 0.12 6 VAL B C 4
ATOM 6410 O O . VAL B 1 6 ? 5.405 -0.115 7.344 1.00 0.13 6 VAL B O 4
ATOM 6423 N N . VAL B 1 7 ? 7.002 -1.507 8.100 1.00 0.12 7 VAL B N 4
ATOM 6424 C CA . VAL B 1 7 ? 7.576 -1.754 6.798 1.00 0.12 7 VAL B CA 4
ATOM 6425 C C . VAL B 1 7 ? 7.323 -3.204 6.406 1.00 0.12 7 VAL B C 4
ATOM 6426 O O . VAL B 1 7 ? 7.233 -4.081 7.265 1.00 0.15 7 VAL B O 4
ATOM 6439 N N . ARG B 1 8 ? 7.149 -3.436 5.121 1.00 0.12 8 ARG B N 4
ATOM 6440 C CA . ARG B 1 8 ? 6.875 -4.767 4.601 1.00 0.13 8 ARG B CA 4
ATOM 6441 C C . ARG B 1 8 ? 7.952 -5.183 3.626 1.00 0.13 8 ARG B C 4
ATOM 6442 O O . ARG B 1 8 ? 8.760 -4.363 3.193 1.00 0.16 8 ARG B O 4
ATOM 6463 N N . LYS B 1 9 ? 7.961 -6.456 3.294 1.00 0.13 9 LYS B N 4
ATOM 6464 C CA . LYS B 1 9 ? 8.874 -6.986 2.301 1.00 0.14 9 LYS B CA 4
ATOM 6465 C C . LYS B 1 9 ? 8.065 -7.571 1.160 1.00 0.17 9 LYS B C 4
ATOM 6466 O O . LYS B 1 9 ? 7.218 -8.438 1.388 1.00 0.21 9 LYS B O 4
ATOM 6485 N N . VAL B 1 10 ? 8.299 -7.076 -0.051 1.00 0.16 10 VAL B N 4
ATOM 6486 C CA . VAL B 1 10 ? 7.614 -7.594 -1.223 1.00 0.18 10 VAL B CA 4
ATOM 6487 C C . VAL B 1 10 ? 7.853 -9.090 -1.323 1.00 0.20 10 VAL B C 4
ATOM 6488 O O . VAL B 1 10 ? 8.963 -9.564 -1.119 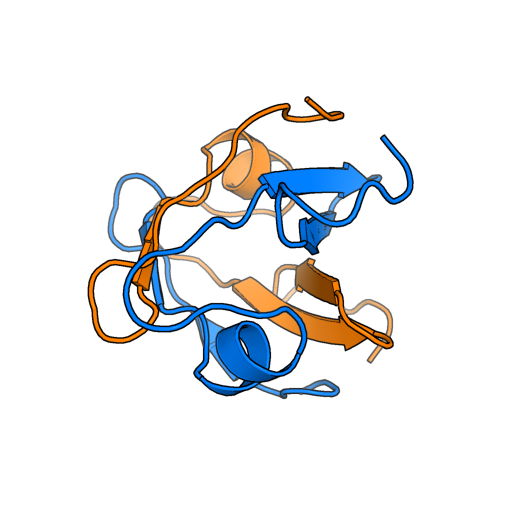1.00 0.25 10 VAL B O 4
ATOM 6501 N N . ASP B 1 11 ? 6.787 -9.825 -1.561 1.00 0.18 11 ASP B N 4
ATOM 6502 C CA . ASP B 1 11 ? 6.847 -11.274 -1.686 1.00 0.20 11 ASP B CA 4
ATOM 6503 C C . ASP B 1 11 ? 7.827 -11.661 -2.785 1.00 0.23 11 ASP B C 4
ATOM 6504 O O . ASP B 1 11 ? 8.967 -12.021 -2.511 1.00 0.26 11 ASP B O 4
ATOM 6513 N N . GLU B 1 12 ? 7.373 -11.559 -4.021 1.00 0.24 12 GLU B N 4
ATOM 6514 C CA . GLU B 1 12 ? 8.223 -11.743 -5.193 1.00 0.28 12 GLU B CA 4
ATOM 6515 C C . GLU B 1 12 ? 7.635 -10.937 -6.331 1.00 0.27 12 GLU B C 4
ATOM 6516 O O . GLU B 1 12 ? 8.337 -10.287 -7.097 1.00 0.34 12 GLU B O 4
ATOM 6528 N N . LEU B 1 13 ? 6.317 -10.986 -6.401 1.00 0.26 13 LEU B N 4
ATOM 6529 C CA . LEU B 1 13 ? 5.558 -10.317 -7.439 1.00 0.26 13 LEU B CA 4
ATOM 6530 C C . LEU B 1 13 ? 5.197 -8.899 -7.007 1.00 0.25 13 LEU B C 4
ATOM 6531 O O . LEU B 1 13 ? 4.810 -8.066 -7.822 1.00 0.39 13 LEU B O 4
ATOM 6547 N N . GLY B 1 14 ? 5.337 -8.637 -5.713 1.00 0.15 14 GLY B N 4
ATOM 6548 C CA . GLY B 1 14 ? 4.984 -7.341 -5.165 1.00 0.13 14 GLY B CA 4
ATOM 6549 C C . GLY B 1 14 ? 3.978 -7.458 -4.038 1.00 0.11 14 GLY B C 4
ATOM 6550 O O . GLY B 1 14 ? 3.635 -6.471 -3.398 1.00 0.12 14 GLY B O 4
ATOM 6554 N N . ARG B 1 15 ? 3.511 -8.676 -3.797 1.00 0.11 15 ARG B N 4
ATOM 6555 C CA . ARG B 1 15 ? 2.550 -8.936 -2.728 1.00 0.11 15 ARG B CA 4
ATOM 6556 C C . ARG B 1 15 ? 3.158 -8.621 -1.362 1.00 0.09 15 ARG B C 4
ATOM 6557 O O . ARG B 1 15 ? 4.272 -9.042 -1.071 1.00 0.12 15 ARG B O 4
ATOM 6578 N N . ILE B 1 16 ? 2.433 -7.878 -0.534 1.00 0.09 16 ILE B N 4
ATOM 6579 C CA . ILE B 1 16 ? 2.868 -7.610 0.838 1.00 0.09 16 ILE B CA 4
ATOM 6580 C C . ILE B 1 16 ? 1.647 -7.624 1.756 1.00 0.09 16 ILE B C 4
ATOM 6581 O O . ILE B 1 16 ? 0.524 -7.832 1.299 1.00 0.11 16 ILE B O 4
ATOM 6597 N N . VAL B 1 17 ? 1.853 -7.400 3.040 1.00 0.09 17 VAL B N 4
ATOM 6598 C CA . VAL B 1 17 ? 0.752 -7.420 3.989 1.00 0.10 17 VAL B CA 4
ATOM 6599 C C . VAL B 1 17 ? 0.426 -6.011 4.468 1.00 0.11 17 VAL B C 4
ATOM 6600 O O . VAL B 1 17 ? 1.203 -5.393 5.198 1.00 0.16 17 VAL B O 4
ATOM 6613 N N . MET B 1 18 ? -0.710 -5.494 4.035 1.00 0.10 18 MET B N 4
ATOM 6614 C CA . MET B 1 18 ? -1.155 -4.187 4.493 1.00 0.11 18 MET B CA 4
ATOM 6615 C C . MET B 1 18 ? -1.810 -4.345 5.855 1.00 0.10 18 MET B C 4
ATOM 6616 O O . MET B 1 18 ? -2.336 -5.413 6.169 1.00 0.15 18 MET B O 4
ATOM 6630 N N . PRO B 1 19 ? -1.782 -3.306 6.694 1.00 0.12 19 PRO B N 4
ATOM 6631 C CA . PRO B 1 19 ? -2.235 -3.426 8.065 1.00 0.13 19 PRO B CA 4
ATOM 6632 C C . PRO B 1 19 ? -3.744 -3.285 8.223 1.00 0.13 19 PRO B C 4
ATOM 6633 O O . PRO B 1 19 ? -4.441 -2.703 7.377 1.00 0.13 19 PRO B O 4
ATOM 6644 N N . ILE B 1 20 ? -4.247 -3.820 9.326 1.00 0.15 20 ILE B N 4
ATOM 6645 C CA . ILE B 1 20 ? -5.637 -3.631 9.695 1.00 0.16 20 ILE B CA 4
ATOM 6646 C C . ILE B 1 20 ? -5.922 -2.143 9.837 1.00 0.16 20 ILE B C 4
ATOM 6647 O O . ILE B 1 20 ? -7.022 -1.684 9.574 1.00 0.17 20 ILE B O 4
ATOM 6663 N N . GLU B 1 21 ? -4.897 -1.393 10.214 1.00 0.16 21 GLU B N 4
ATOM 6664 C CA . GLU B 1 21 ? -4.988 0.056 10.319 1.00 0.16 21 GLU B CA 4
ATOM 6665 C C . GLU B 1 21 ? -5.336 0.677 8.969 1.00 0.16 21 GLU B C 4
ATOM 6666 O O . GLU B 1 21 ? -5.962 1.723 8.911 1.00 0.18 21 GLU B O 4
ATOM 6678 N N . LEU B 1 22 ? -4.952 0.004 7.887 1.00 0.14 22 LEU B N 4
ATOM 6679 C CA . LEU B 1 22 ? -5.288 0.450 6.543 1.00 0.15 22 LEU B CA 4
ATOM 6680 C C . LEU B 1 22 ? -6.737 0.105 6.264 1.00 0.15 22 LEU B C 4
ATOM 6681 O O . LEU B 1 22 ? -7.489 0.887 5.687 1.00 0.17 22 LEU B O 4
ATOM 6697 N N . ARG B 1 23 ? -7.110 -1.086 6.695 1.00 0.14 23 ARG B N 4
ATOM 6698 C CA . ARG B 1 23 ? -8.490 -1.548 6.591 1.00 0.15 23 ARG B CA 4
ATOM 6699 C C . ARG B 1 23 ? -9.423 -0.665 7.414 1.00 0.19 23 ARG B C 4
ATOM 6700 O O . ARG B 1 23 ? -10.582 -0.459 7.056 1.00 0.23 23 ARG B O 4
ATOM 6721 N N . ARG B 1 24 ? -8.888 -0.133 8.499 1.00 0.18 24 ARG B N 4
ATOM 6722 C CA . ARG B 1 24 ? -9.626 0.752 9.384 1.00 0.20 24 ARG B CA 4
ATOM 6723 C C . ARG B 1 24 ? -9.635 2.156 8.810 1.00 0.22 24 ARG B C 4
ATOM 6724 O O . ARG B 1 24 ? -10.611 2.894 8.941 1.00 0.26 24 ARG B O 4
ATOM 6745 N N . ALA B 1 25 ? -8.536 2.493 8.154 1.00 0.20 25 ALA B N 4
ATOM 6746 C CA . ALA B 1 25 ? -8.329 3.812 7.580 1.00 0.22 25 ALA B CA 4
ATOM 6747 C C . ALA B 1 25 ? -9.250 4.054 6.407 1.00 0.26 25 ALA B C 4
ATOM 6748 O O . ALA B 1 25 ? -9.999 5.028 6.367 1.00 0.28 25 ALA B O 4
ATOM 6755 N N . LEU B 1 26 ? -9.203 3.132 5.466 1.00 0.28 26 LEU B N 4
ATOM 6756 C CA . LEU B 1 26 ? -9.891 3.304 4.209 1.00 0.37 26 LEU B CA 4
ATOM 6757 C C . LEU B 1 26 ? -11.359 2.933 4.334 1.00 0.41 26 LEU B C 4
ATOM 6758 O O . LEU B 1 26 ? -12.213 3.801 4.518 1.00 0.57 26 LEU B O 4
ATOM 6774 N N . ASP B 1 27 ? -11.630 1.635 4.256 1.00 0.34 27 ASP B N 4
ATOM 6775 C CA . ASP B 1 27 ? -12.994 1.114 4.214 1.00 0.42 27 ASP B CA 4
ATOM 6776 C C . ASP B 1 27 ? -12.940 -0.380 3.898 1.00 0.41 27 ASP B C 4
ATOM 6777 O O . ASP B 1 27 ? -13.618 -0.862 2.995 1.00 0.76 27 ASP B O 4
ATOM 6786 N N . ILE B 1 28 ? -12.097 -1.111 4.626 1.00 0.22 28 ILE B N 4
ATOM 6787 C CA . ILE B 1 28 ? -11.857 -2.522 4.322 1.00 0.18 28 ILE B CA 4
ATOM 6788 C C . ILE B 1 28 ? -12.333 -3.394 5.463 1.00 0.23 28 ILE B C 4
ATOM 6789 O O . ILE B 1 28 ? -12.051 -3.123 6.632 1.00 0.31 28 ILE B O 4
ATOM 6805 N N . ALA B 1 29 ? -13.043 -4.444 5.115 1.00 0.24 29 ALA B N 4
ATOM 6806 C CA . ALA B 1 29 ? -13.597 -5.339 6.097 1.00 0.28 29 ALA B CA 4
ATOM 6807 C C . ALA B 1 29 ? -12.797 -6.634 6.183 1.00 0.30 29 ALA B C 4
ATOM 6808 O O . ALA B 1 29 ? -12.432 -7.075 7.271 1.00 0.41 29 ALA B O 4
ATOM 6815 N N . ILE B 1 30 ? -12.522 -7.230 5.035 1.00 0.26 30 ILE B N 4
ATOM 6816 C CA . ILE B 1 30 ? -11.749 -8.467 4.976 1.00 0.27 30 ILE B CA 4
ATOM 6817 C C . ILE B 1 30 ? -11.027 -8.568 3.632 1.00 0.24 30 ILE B C 4
ATOM 6818 O O . ILE B 1 30 ? -9.962 -9.165 3.531 1.00 0.24 30 ILE B O 4
ATOM 6834 N N . LYS B 1 31 ? -11.624 -7.970 2.608 1.00 0.21 31 LYS B N 4
ATOM 6835 C CA . LYS B 1 31 ? -11.017 -7.884 1.288 1.00 0.19 31 LYS B CA 4
ATOM 6836 C C . LYS B 1 31 ? -11.264 -6.493 0.720 1.00 0.16 31 LYS B C 4
ATOM 6837 O O . LYS B 1 31 ? -10.336 -5.796 0.313 1.00 0.15 31 LYS B O 4
ATOM 6856 N N . ASP B 1 32 ? -12.531 -6.102 0.753 1.00 0.16 32 ASP B N 4
ATOM 6857 C CA . ASP B 1 32 ? -13.009 -4.826 0.225 1.00 0.15 32 ASP B CA 4
ATOM 6858 C C . ASP B 1 32 ? -12.295 -4.369 -1.045 1.00 0.15 32 ASP B C 4
ATOM 6859 O O . ASP B 1 32 ? -12.521 -4.945 -2.101 1.00 0.19 32 ASP B O 4
ATOM 6868 N N . SER B 1 33 ? -11.452 -3.335 -0.951 1.00 0.14 33 SER B N 4
ATOM 6869 C CA . SER B 1 33 ? -10.769 -2.772 -2.129 1.00 0.14 33 SER B CA 4
ATOM 6870 C C . SER B 1 33 ? -9.656 -1.813 -1.701 1.00 0.13 33 SER B C 4
ATOM 6871 O O . SER B 1 33 ? -9.825 -1.063 -0.743 1.00 0.15 33 SER B O 4
ATOM 6879 N N . ILE B 1 34 ? -8.529 -1.835 -2.406 1.00 0.13 34 ILE B N 4
ATOM 6880 C CA . ILE B 1 34 ? -7.480 -0.829 -2.216 1.00 0.13 34 ILE B CA 4
ATOM 6881 C C . ILE B 1 34 ? -6.816 -0.502 -3.549 1.00 0.13 34 ILE B C 4
ATOM 6882 O O . ILE B 1 34 ? -6.067 -1.315 -4.079 1.00 0.14 34 ILE B O 4
ATOM 6898 N N . GLU B 1 35 ? -7.096 0.670 -4.101 1.00 0.13 35 GLU B N 4
ATOM 6899 C CA . GLU B 1 35 ? -6.453 1.090 -5.338 1.00 0.14 35 GLU B CA 4
ATOM 6900 C C . GLU B 1 35 ? -5.292 2.023 -5.026 1.00 0.15 35 GLU B C 4
ATOM 6901 O O . GLU B 1 35 ? -5.381 2.846 -4.108 1.00 0.20 35 GLU B O 4
ATOM 6913 N N . PHE B 1 36 ? -4.201 1.905 -5.775 1.00 0.15 36 PHE B N 4
ATOM 6914 C CA . PHE B 1 36 ? -3.010 2.703 -5.477 1.00 0.17 36 PHE B CA 4
ATOM 6915 C C . PHE B 1 36 ? -2.678 3.711 -6.578 1.00 0.22 36 PHE B C 4
ATOM 6916 O O . PHE B 1 36 ? -3.044 3.551 -7.743 1.00 0.28 36 PHE B O 4
ATOM 6933 N N . PHE B 1 37 ? -1.979 4.752 -6.155 1.00 0.22 37 PHE B N 4
ATOM 6934 C CA . PHE B 1 37 ? -1.566 5.873 -6.991 1.00 0.30 37 PHE B CA 4
ATOM 6935 C C . PHE B 1 37 ? -0.072 6.028 -6.806 1.00 0.25 37 PHE B C 4
ATOM 6936 O O . PHE B 1 37 ? 0.449 5.651 -5.768 1.00 0.45 37 PHE B O 4
ATOM 6953 N N . VAL B 1 38 ? 0.626 6.522 -7.795 1.00 0.24 38 VAL B N 4
ATOM 6954 C CA . VAL B 1 38 ? 2.054 6.723 -7.636 1.00 0.19 38 VAL B CA 4
ATOM 6955 C C . VAL B 1 38 ? 2.408 8.192 -7.794 1.00 0.20 38 VAL B C 4
ATOM 6956 O O . VAL B 1 38 ? 1.932 8.872 -8.702 1.00 0.24 38 VAL B O 4
ATOM 6969 N N . ASP B 1 39 ? 3.236 8.670 -6.889 1.00 0.20 39 ASP B N 4
ATOM 6970 C CA . ASP B 1 39 ? 3.607 10.073 -6.847 1.00 0.26 39 ASP B CA 4
ATOM 6971 C C . ASP B 1 39 ? 5.114 10.204 -6.783 1.00 0.29 39 ASP B C 4
ATOM 6972 O O . ASP B 1 39 ? 5.708 10.094 -5.709 1.00 0.29 39 ASP B O 4
ATOM 6981 N N . GLY B 1 40 ? 5.731 10.397 -7.940 1.00 0.35 40 GLY B N 4
ATOM 6982 C CA . GLY B 1 40 ? 7.172 10.501 -8.005 1.00 0.39 40 GLY B CA 4
ATOM 6983 C C . GLY B 1 40 ? 7.840 9.171 -7.740 1.00 0.34 40 GLY B C 4
ATOM 6984 O O . GLY B 1 40 ? 8.209 8.453 -8.672 1.00 0.42 40 GLY B O 4
ATOM 6988 N N . ASP B 1 41 ? 7.986 8.843 -6.465 1.00 0.28 41 ASP B N 4
ATOM 6989 C CA . ASP B 1 41 ? 8.576 7.577 -6.062 1.00 0.28 41 ASP B CA 4
ATOM 6990 C C . ASP B 1 41 ? 7.673 6.860 -5.068 1.00 0.23 41 ASP B C 4
ATOM 6991 O O . ASP B 1 41 ? 7.849 5.679 -4.810 1.00 0.29 41 ASP B O 4
ATOM 7000 N N . LYS B 1 42 ? 6.689 7.569 -4.530 1.00 0.20 42 LYS B N 4
ATOM 7001 C CA . LYS B 1 42 ? 5.885 7.037 -3.442 1.00 0.21 42 LYS B CA 4
ATOM 7002 C C . LYS B 1 42 ? 4.556 6.515 -3.966 1.00 0.16 42 LYS B C 4
ATOM 7003 O O . LYS B 1 42 ? 4.186 6.765 -5.115 1.00 0.14 42 LYS B O 4
ATOM 7022 N N . ILE B 1 43 ? 3.839 5.805 -3.111 1.00 0.17 43 ILE B N 4
ATOM 7023 C CA . ILE B 1 43 ? 2.595 5.159 -3.509 1.00 0.16 43 ILE B CA 4
ATOM 7024 C C . ILE B 1 43 ? 1.455 5.608 -2.589 1.00 0.18 43 ILE B C 4
ATOM 7025 O O . ILE B 1 43 ? 1.661 5.830 -1.396 1.00 0.21 43 ILE B O 4
ATOM 7041 N N . ILE B 1 44 ? 0.264 5.740 -3.153 1.00 0.16 44 ILE B N 4
ATOM 7042 C CA . ILE B 1 44 ? -0.886 6.287 -2.437 1.00 0.19 44 ILE B CA 4
ATOM 7043 C C . ILE B 1 44 ? -2.073 5.330 -2.499 1.00 0.20 44 ILE B C 4
ATOM 7044 O O . ILE B 1 44 ? -2.627 5.085 -3.572 1.00 0.26 44 ILE B O 4
ATOM 7060 N N . LEU B 1 45 ? -2.475 4.804 -1.355 1.00 0.18 45 LEU B N 4
ATOM 7061 C CA . LEU B 1 45 ? -3.543 3.814 -1.308 1.00 0.19 45 LEU B CA 4
ATOM 7062 C C . LEU B 1 45 ? -4.867 4.428 -0.872 1.00 0.20 45 LEU B C 4
ATOM 7063 O O . LEU B 1 45 ? -4.925 5.202 0.087 1.00 0.25 45 LEU B O 4
ATOM 7079 N N . LYS B 1 46 ? -5.925 4.073 -1.602 1.00 0.19 46 LYS B N 4
ATOM 7080 C CA . LYS B 1 46 ? -7.278 4.521 -1.299 1.00 0.24 46 LYS B CA 4
ATOM 7081 C C . LYS B 1 46 ? -8.268 3.439 -1.706 1.00 0.20 46 LYS B C 4
ATOM 7082 O O . LYS B 1 46 ? -8.121 2.832 -2.764 1.00 0.30 46 LYS B O 4
ATOM 7101 N N . LYS B 1 47 ? -9.261 3.191 -0.867 1.00 0.22 47 LYS B N 4
ATOM 7102 C CA . LYS B 1 47 ? -10.325 2.257 -1.208 1.00 0.22 47 LYS B CA 4
ATOM 7103 C C . LYS B 1 47 ? -11.101 2.823 -2.400 1.00 0.25 47 LYS B C 4
ATOM 7104 O O . LYS B 1 47 ? -11.179 4.042 -2.568 1.00 0.41 47 LYS B O 4
ATOM 7123 N N . TYR B 1 48 ? -11.661 1.948 -3.223 1.00 0.22 48 TYR B N 4
ATOM 7124 C CA . TYR B 1 48 ? -12.293 2.357 -4.472 1.00 0.23 48 TYR B CA 4
ATOM 7125 C C . TYR B 1 48 ? -13.529 3.216 -4.197 1.00 0.25 48 TYR B C 4
ATOM 7126 O O . TYR B 1 48 ? -13.663 4.315 -4.732 1.00 0.29 48 TYR B O 4
ATOM 7144 N N . LYS B 1 49 ? -14.409 2.692 -3.349 1.00 0.32 49 LYS B N 4
ATOM 7145 C CA . LYS B 1 49 ? -15.662 3.355 -2.966 1.00 0.46 49 LYS B CA 4
ATOM 7146 C C . LYS B 1 49 ? -15.481 4.831 -2.544 1.00 0.54 49 LYS B C 4
ATOM 7147 O O . LYS B 1 49 ? -16.129 5.700 -3.124 1.00 0.61 49 LYS B O 4
ATOM 7166 N N . PRO B 1 50 ? -14.637 5.132 -1.511 1.00 0.60 50 PRO B N 4
ATOM 7167 C CA . PRO B 1 50 ? -14.422 6.501 -1.018 1.00 0.82 50 PRO B CA 4
ATOM 7168 C C . PRO B 1 50 ? -14.369 7.544 -2.123 1.00 0.82 50 PRO B C 4
ATOM 7169 O O . PRO B 1 50 ? -13.571 7.437 -3.062 1.00 1.57 50 PRO B O 4
ATOM 7180 N N . HIS B 1 51 ? -15.217 8.554 -1.979 1.00 0.97 51 HIS B N 4
ATOM 7181 C CA . HIS B 1 51 ? -15.415 9.566 -3.006 1.00 1.13 51 HIS B CA 4
ATOM 7182 C C . HIS B 1 51 ? -14.132 10.332 -3.301 1.00 1.69 51 HIS B C 4
ATOM 7183 O O . HIS B 1 51 ? -13.239 10.439 -2.457 1.00 2.46 51 HIS B O 4
ATOM 7198 N N . GLY B 1 52 ? -14.064 10.861 -4.509 1.00 2.10 52 GLY B N 4
ATOM 7199 C CA . GLY B 1 52 ? -12.838 11.427 -5.020 1.00 3.10 52 GLY B CA 4
ATOM 7200 C C . GLY B 1 52 ? -12.309 10.567 -6.137 1.00 2.89 52 GLY B C 4
ATOM 7201 O O . GLY B 1 52 ? -11.375 9.787 -5.950 1.00 3.12 52 GLY B O 4
ATOM 7205 N N . VAL B 1 53 ? -12.943 10.693 -7.296 1.00 2.81 53 VAL B N 4
ATOM 7206 C CA . VAL B 1 53 ? -12.683 9.801 -8.415 1.00 2.74 53 VAL B CA 4
ATOM 7207 C C . VAL B 1 53 ? -11.252 9.915 -8.927 1.00 2.07 53 VAL B C 4
ATOM 7208 O O . VAL B 1 53 ? -10.718 11.011 -9.117 1.00 1.96 53 VAL B O 4
ATOM 7221 N N . CYS B 1 54 ? -10.652 8.757 -9.138 1.00 1.96 54 CYS B N 4
ATOM 7222 C CA . CYS B 1 54 ? -9.303 8.639 -9.657 1.00 1.58 54 CYS B CA 4
ATOM 7223 C C . CYS B 1 54 ? -9.198 7.321 -10.409 1.00 2.13 54 CYS B C 4
ATOM 7224 O O . CYS B 1 54 ? -8.942 6.286 -9.768 1.00 2.76 54 CYS B O 4
ATOM 7233 N N . MET A 1 1 ? -8.962 5.610 -13.617 1.00 2.39 1 MET A N 5
ATOM 7234 C CA . MET A 1 1 ? -7.708 5.794 -14.381 1.00 1.49 1 MET A CA 5
ATOM 7235 C C . MET A 1 1 ? -6.502 5.731 -13.451 1.00 1.24 1 MET A C 5
ATOM 7236 O O . MET A 1 1 ? -5.735 4.771 -13.490 1.00 1.91 1 MET A O 5
ATOM 7252 N N . LYS A 1 2 ? -6.344 6.762 -12.622 1.00 0.91 2 LYS A N 5
ATOM 7253 C CA . LYS A 1 2 ? -5.261 6.838 -11.642 1.00 0.58 2 LYS A CA 5
ATOM 7254 C C . LYS A 1 2 ? -3.880 6.755 -12.282 1.00 0.56 2 LYS A C 5
ATOM 7255 O O . LYS A 1 2 ? -3.734 6.752 -13.505 1.00 0.81 2 LYS A O 5
ATOM 7274 N N . SER A 1 3 ? -2.870 6.722 -11.430 1.00 0.41 3 SER A N 5
ATOM 7275 C CA . SER A 1 3 ? -1.494 6.621 -11.869 1.00 0.39 3 SER A CA 5
ATOM 7276 C C . SER A 1 3 ? -1.178 5.190 -12.289 1.00 0.37 3 SER A C 5
ATOM 7277 O O . SER A 1 3 ? -0.615 4.953 -13.357 1.00 0.48 3 SER A O 5
ATOM 7285 N N . ILE A 1 4 ? -1.547 4.236 -11.440 1.00 0.29 4 ILE A N 5
ATOM 7286 C CA . ILE A 1 4 ? -1.326 2.831 -11.742 1.00 0.27 4 ILE A CA 5
ATOM 7287 C C . ILE A 1 4 ? -2.603 2.220 -12.309 1.00 0.29 4 ILE A C 5
ATOM 7288 O O . ILE A 1 4 ? -2.558 1.390 -13.215 1.00 0.34 4 ILE A O 5
ATOM 7304 N N . GLY A 1 5 ? -3.740 2.646 -11.762 1.00 0.31 5 GLY A N 5
ATOM 7305 C CA . GLY A 1 5 ? -5.025 2.179 -12.250 1.00 0.35 5 GLY A CA 5
ATOM 7306 C C . GLY A 1 5 ? -5.335 0.775 -11.801 1.00 0.33 5 GLY A C 5
ATOM 7307 O O . GLY A 1 5 ? -5.867 -0.030 -12.565 1.00 0.51 5 GLY A O 5
ATOM 7311 N N . VAL A 1 6 ? -5.008 0.482 -10.556 1.00 0.18 6 VAL A N 5
ATOM 7312 C CA . VAL A 1 6 ? -5.195 -0.854 -10.019 1.00 0.15 6 VAL A CA 5
ATOM 7313 C C . VAL A 1 6 ? -5.749 -0.808 -8.600 1.00 0.14 6 VAL A C 5
ATOM 7314 O O . VAL A 1 6 ? -5.276 -0.050 -7.747 1.00 0.17 6 VAL A O 5
ATOM 7327 N N . VAL A 1 7 ? -6.759 -1.633 -8.372 1.00 0.14 7 VAL A N 5
ATOM 7328 C CA . VAL A 1 7 ? -7.363 -1.773 -7.066 1.00 0.13 7 VAL A CA 5
ATOM 7329 C C . VAL A 1 7 ? -7.200 -3.213 -6.594 1.00 0.14 7 VAL A C 5
ATOM 7330 O O . VAL A 1 7 ? -7.291 -4.154 -7.385 1.00 0.17 7 VAL A O 5
ATOM 7343 N N . ARG A 1 8 ? -6.928 -3.381 -5.318 1.00 0.14 8 ARG A N 5
ATOM 7344 C CA . ARG A 1 8 ? -6.644 -4.689 -4.765 1.00 0.15 8 ARG A CA 5
ATOM 7345 C C . ARG A 1 8 ? -7.701 -5.059 -3.763 1.00 0.14 8 ARG A C 5
ATOM 7346 O O . ARG A 1 8 ? -8.413 -4.196 -3.256 1.00 0.17 8 ARG A O 5
ATOM 7367 N N . LYS A 1 9 ? -7.808 -6.337 -3.491 1.00 0.14 9 LYS A N 5
ATOM 7368 C CA . LYS A 1 9 ? -8.767 -6.818 -2.528 1.00 0.15 9 LYS A CA 5
ATOM 7369 C C . LYS A 1 9 ? -8.020 -7.576 -1.449 1.00 0.17 9 LYS A C 5
ATOM 7370 O O . LYS A 1 9 ? -7.303 -8.534 -1.745 1.00 0.22 9 LYS A O 5
ATOM 7389 N N . VAL A 1 10 ? -8.152 -7.108 -0.214 1.00 0.16 10 VAL A N 5
ATOM 7390 C CA . VAL A 1 10 ? -7.441 -7.689 0.914 1.00 0.18 10 VAL A CA 5
ATOM 7391 C C . VAL A 1 10 ? -7.666 -9.193 0.977 1.00 0.20 10 VAL A C 5
ATOM 7392 O O . VAL A 1 10 ? -8.756 -9.680 0.715 1.00 0.24 10 VAL A O 5
ATOM 7405 N N . ASP A 1 11 ? -6.605 -9.920 1.273 1.00 0.17 11 ASP A N 5
ATOM 7406 C CA . ASP A 1 11 ? -6.680 -11.362 1.424 1.00 0.21 11 ASP A CA 5
ATOM 7407 C C . ASP A 1 11 ? -7.634 -11.710 2.557 1.00 0.22 11 ASP A C 5
ATOM 7408 O O . ASP A 1 11 ? -8.743 -12.186 2.320 1.00 0.24 11 ASP A O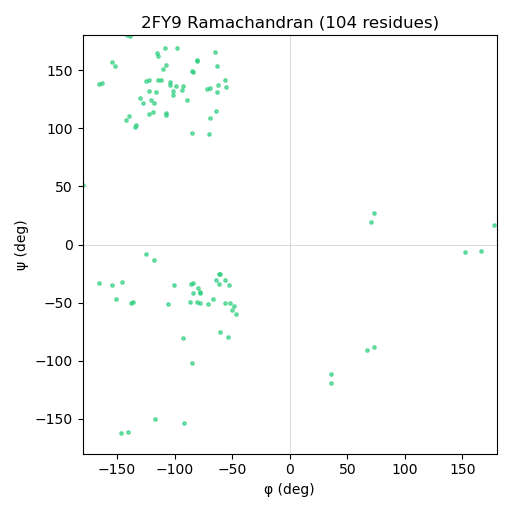 5
ATOM 7417 N N . GLU A 1 12 ? -7.194 -11.447 3.781 1.00 0.23 12 GLU A N 5
ATOM 7418 C CA . GLU A 1 12 ? -8.018 -11.627 4.976 1.00 0.25 12 GLU A CA 5
ATOM 7419 C C . GLU A 1 12 ? -7.517 -10.695 6.065 1.00 0.26 12 GLU A C 5
ATOM 7420 O O . GLU A 1 12 ? -8.273 -9.924 6.651 1.00 0.30 12 GLU A O 5
ATOM 7432 N N . LEU A 1 13 ? -6.214 -10.779 6.310 1.00 0.26 13 LEU A N 5
ATOM 7433 C CA . LEU A 1 13 ? -5.561 -10.009 7.360 1.00 0.27 13 LEU A CA 5
ATOM 7434 C C . LEU A 1 13 ? -5.240 -8.599 6.878 1.00 0.26 13 LEU A C 5
ATOM 7435 O O . LEU A 1 13 ? -5.100 -7.669 7.677 1.00 0.41 13 LEU A O 5
ATOM 7451 N N . GLY A 1 14 ? -5.122 -8.447 5.569 1.00 0.17 14 GLY A N 5
ATOM 7452 C CA . GLY A 1 14 ? -4.729 -7.174 5.000 1.00 0.16 14 GLY A CA 5
ATOM 7453 C C . GLY A 1 14 ? -3.766 -7.339 3.843 1.00 0.12 14 GLY A C 5
ATOM 7454 O O . GLY A 1 14 ? -3.469 -6.387 3.136 1.00 0.12 14 GLY A O 5
ATOM 7458 N N . ARG A 1 15 ? -3.279 -8.555 3.651 1.00 0.12 15 ARG A N 5
ATOM 7459 C CA . ARG A 1 15 ? -2.303 -8.835 2.598 1.00 0.11 15 ARG A CA 5
ATOM 7460 C C . ARG A 1 15 ? -2.897 -8.563 1.216 1.00 0.10 15 ARG A C 5
ATOM 7461 O O . ARG A 1 15 ? -3.992 -9.030 0.913 1.00 0.14 15 ARG A O 5
ATOM 7482 N N . ILE A 1 16 ? -2.180 -7.800 0.390 1.00 0.09 16 ILE A N 5
ATOM 7483 C CA . ILE A 1 16 ? -2.609 -7.548 -0.988 1.00 0.09 16 ILE A CA 5
ATOM 7484 C C . ILE A 1 16 ? -1.392 -7.604 -1.914 1.00 0.10 16 ILE A C 5
ATOM 7485 O O . ILE A 1 16 ? -0.261 -7.770 -1.456 1.00 0.12 16 ILE A O 5
ATOM 7501 N N . VAL A 1 17 ? -1.617 -7.450 -3.208 1.00 0.10 17 VAL A N 5
ATOM 7502 C CA . VAL A 1 17 ? -0.535 -7.525 -4.175 1.00 0.11 17 VAL A CA 5
ATOM 7503 C C . VAL A 1 17 ? -0.181 -6.139 -4.713 1.00 0.12 17 VAL A C 5
ATOM 7504 O O . VAL A 1 17 ? -0.972 -5.502 -5.412 1.00 0.19 17 VAL A O 5
ATOM 7517 N N . MET A 1 18 ? 1.005 -5.667 -4.351 1.00 0.11 18 MET A N 5
ATOM 7518 C CA . MET A 1 18 ? 1.512 -4.393 -4.850 1.00 0.12 18 MET A CA 5
ATOM 7519 C C . MET A 1 18 ? 2.144 -4.612 -6.220 1.00 0.11 18 MET A C 5
ATOM 7520 O O . MET A 1 18 ? 2.574 -5.723 -6.536 1.00 0.13 18 MET A O 5
ATOM 7534 N N . PRO A 1 19 ? 2.217 -3.569 -7.056 1.00 0.12 19 PRO A N 5
ATOM 7535 C CA . PRO A 1 19 ? 2.673 -3.711 -8.424 1.00 0.13 19 PRO A CA 5
ATOM 7536 C C . PRO A 1 19 ? 4.191 -3.611 -8.576 1.00 0.13 19 PRO A C 5
ATOM 7537 O O . PRO A 1 19 ? 4.890 -2.988 -7.762 1.00 0.13 19 PRO A O 5
ATOM 7548 N N . ILE A 1 20 ? 4.696 -4.242 -9.626 1.00 0.15 20 ILE A N 5
ATOM 7549 C CA . ILE A 1 20 ? 6.077 -4.055 -10.045 1.00 0.16 20 ILE A CA 5
ATOM 7550 C C . ILE A 1 20 ? 6.367 -2.566 -10.208 1.00 0.16 20 ILE A C 5
ATOM 7551 O O . ILE A 1 20 ? 7.461 -2.099 -9.919 1.00 0.16 20 ILE A O 5
ATOM 7567 N N . GLU A 1 21 ? 5.349 -1.829 -10.624 1.00 0.16 21 GLU A N 5
ATOM 7568 C CA . GLU A 1 21 ? 5.446 -0.388 -10.812 1.00 0.17 21 GLU A CA 5
ATOM 7569 C C . GLU A 1 21 ? 5.761 0.312 -9.494 1.00 0.16 21 GLU A C 5
ATOM 7570 O O . GLU A 1 21 ? 6.366 1.374 -9.481 1.00 0.19 21 GLU A O 5
ATOM 7582 N N . LEU A 1 22 ? 5.371 -0.310 -8.386 1.00 0.14 22 LEU A N 5
ATOM 7583 C CA . LEU A 1 22 ? 5.677 0.216 -7.065 1.00 0.15 22 LEU A CA 5
ATOM 7584 C C . LEU A 1 22 ? 7.113 -0.126 -6.726 1.00 0.15 22 LEU A C 5
ATOM 7585 O O . LEU A 1 22 ? 7.849 0.681 -6.158 1.00 0.17 22 LEU A O 5
ATOM 7601 N N . ARG A 1 23 ? 7.511 -1.328 -7.114 1.00 0.13 23 ARG A N 5
ATOM 7602 C CA . ARG A 1 23 ? 8.890 -1.764 -6.937 1.00 0.16 23 ARG A CA 5
ATOM 7603 C C . ARG A 1 23 ? 9.826 -0.914 -7.790 1.00 0.20 23 ARG A C 5
ATOM 7604 O O . ARG A 1 23 ? 10.995 -0.719 -7.456 1.00 0.25 23 ARG A O 5
ATOM 7625 N N . ARG A 1 24 ? 9.282 -0.400 -8.880 1.00 0.18 24 ARG A N 5
ATOM 7626 C CA . ARG A 1 24 ? 10.022 0.433 -9.812 1.00 0.21 24 ARG A CA 5
ATOM 7627 C C . ARG A 1 24 ? 10.026 1.878 -9.347 1.00 0.23 24 ARG A C 5
ATOM 7628 O O . ARG A 1 24 ? 11.021 2.587 -9.493 1.00 0.27 24 ARG A O 5
ATOM 7649 N N . ALA A 1 25 ? 8.899 2.301 -8.789 1.00 0.21 25 ALA A N 5
ATOM 7650 C CA . ALA A 1 25 ? 8.730 3.672 -8.329 1.00 0.23 25 ALA A CA 5
ATOM 7651 C C . ALA A 1 25 ? 9.617 3.941 -7.134 1.00 0.25 25 ALA A C 5
ATOM 7652 O O . ALA A 1 25 ? 10.367 4.913 -7.098 1.00 0.26 25 ALA A O 5
ATOM 7659 N N . LEU A 1 26 ? 9.529 3.050 -6.170 1.00 0.30 26 LEU A N 5
ATOM 7660 C CA . LEU A 1 26 ? 10.245 3.202 -4.923 1.00 0.36 26 LEU A CA 5
ATOM 7661 C C . LEU A 1 26 ? 11.697 2.766 -5.067 1.00 0.39 26 LEU A C 5
ATOM 7662 O O . LEU A 1 26 ? 12.575 3.575 -5.375 1.00 0.52 26 LEU A O 5
ATOM 7678 N N . ASP A 1 27 ? 11.917 1.470 -4.883 1.00 0.32 27 ASP A N 5
ATOM 7679 C CA . ASP A 1 27 ? 13.248 0.878 -4.829 1.00 0.41 27 ASP A CA 5
ATOM 7680 C C . ASP A 1 27 ? 13.102 -0.532 -4.280 1.00 0.35 27 ASP A C 5
ATOM 7681 O O . ASP A 1 27 ? 13.551 -0.839 -3.183 1.00 0.57 27 ASP A O 5
ATOM 7690 N N . ILE A 1 28 ? 12.367 -1.355 -5.007 1.00 0.22 28 ILE A N 5
ATOM 7691 C CA . ILE A 1 28 ? 12.159 -2.739 -4.610 1.00 0.18 28 ILE A CA 5
ATOM 7692 C C . ILE A 1 28 ? 12.595 -3.681 -5.722 1.00 0.22 28 ILE A C 5
ATOM 7693 O O . ILE A 1 28 ? 12.266 -3.470 -6.890 1.00 0.28 28 ILE A O 5
ATOM 7709 N N . ALA A 1 29 ? 13.331 -4.716 -5.355 1.00 0.21 29 ALA A N 5
ATOM 7710 C CA . ALA A 1 29 ? 13.798 -5.690 -6.325 1.00 0.25 29 ALA A CA 5
ATOM 7711 C C . ALA A 1 29 ? 12.959 -6.955 -6.267 1.00 0.25 29 ALA A C 5
ATOM 7712 O O . ALA A 1 29 ? 12.358 -7.367 -7.260 1.00 0.30 29 ALA A O 5
ATOM 7719 N N . ILE A 1 30 ? 12.898 -7.550 -5.092 1.00 0.23 30 ILE A N 5
ATOM 7720 C CA . ILE A 1 30 ? 12.156 -8.788 -4.908 1.00 0.25 30 ILE A CA 5
ATOM 7721 C C . ILE A 1 30 ? 11.449 -8.767 -3.560 1.00 0.22 30 ILE A C 5
ATOM 7722 O O . ILE A 1 30 ? 10.383 -9.344 -3.406 1.00 0.22 30 ILE A O 5
ATOM 7738 N N . LYS A 1 31 ? 12.054 -8.081 -2.601 1.00 0.21 31 LYS A N 5
ATOM 7739 C CA . LYS A 1 31 ? 11.456 -7.867 -1.293 1.00 0.19 31 LYS A CA 5
ATOM 7740 C C . LYS A 1 31 ? 11.659 -6.419 -0.878 1.00 0.17 31 LYS A C 5
ATOM 7741 O O . LYS A 1 31 ? 10.707 -5.697 -0.583 1.00 0.17 31 LYS A O 5
ATOM 7760 N N . ASP A 1 32 ? 12.923 -6.011 -0.908 1.00 0.17 32 ASP A N 5
ATOM 7761 C CA . ASP A 1 32 ? 13.359 -4.691 -0.467 1.00 0.16 32 ASP A CA 5
ATOM 7762 C C . ASP A 1 32 ? 12.633 -4.189 0.786 1.00 0.17 32 ASP A C 5
ATOM 7763 O O . ASP A 1 32 ? 12.784 -4.784 1.848 1.00 0.25 32 ASP A O 5
ATOM 7772 N N . SER A 1 33 ? 11.870 -3.096 0.684 1.00 0.13 33 SER A N 5
ATOM 7773 C CA . SER A 1 33 ? 11.190 -2.522 1.856 1.00 0.13 33 SER A CA 5
ATOM 7774 C C . SER A 1 33 ? 10.061 -1.585 1.433 1.00 0.14 33 SER A C 5
ATOM 7775 O O . SER A 1 33 ? 10.228 -0.787 0.515 1.00 0.18 33 SER A O 5
ATOM 7783 N N . ILE A 1 34 ? 8.913 -1.685 2.102 1.00 0.13 34 ILE A N 5
ATOM 7784 C CA . ILE A 1 34 ? 7.796 -0.777 1.854 1.00 0.15 34 ILE A CA 5
ATOM 7785 C C . ILE A 1 34 ? 7.152 -0.372 3.179 1.00 0.13 34 ILE A C 5
ATOM 7786 O O . ILE A 1 34 ? 6.427 -1.155 3.782 1.00 0.14 34 ILE A O 5
ATOM 7802 N N . GLU A 1 35 ? 7.436 0.836 3.638 1.00 0.14 35 GLU A N 5
ATOM 7803 C CA . GLU A 1 35 ? 6.861 1.353 4.877 1.00 0.13 35 GLU A CA 5
ATOM 7804 C C . GLU A 1 35 ? 5.668 2.236 4.546 1.00 0.15 35 GLU A C 5
ATOM 7805 O O . GLU A 1 35 ? 5.720 3.021 3.600 1.00 0.20 35 GLU A O 5
ATOM 7817 N N . PHE A 1 36 ? 4.589 2.107 5.306 1.00 0.16 36 PHE A N 5
ATOM 7818 C CA . PHE A 1 36 ? 3.378 2.840 4.990 1.00 0.17 36 PHE A CA 5
ATOM 7819 C C . PHE A 1 36 ? 2.920 3.743 6.120 1.00 0.18 36 PHE A C 5
ATOM 7820 O O . PHE A 1 36 ? 3.164 3.496 7.306 1.00 0.19 36 PHE A O 5
ATOM 7837 N N . PHE A 1 37 ? 2.260 4.805 5.704 1.00 0.21 37 PHE A N 5
ATOM 7838 C CA . PHE A 1 37 ? 1.746 5.834 6.575 1.00 0.25 37 PHE A CA 5
ATOM 7839 C C . PHE A 1 37 ? 0.241 5.767 6.498 1.00 0.32 37 PHE A C 5
ATOM 7840 O O . PHE A 1 37 ? -0.306 5.124 5.605 1.00 0.65 37 PHE A O 5
ATOM 7857 N N . VAL A 1 38 ? -0.422 6.415 7.416 1.00 0.20 38 VAL A N 5
ATOM 7858 C CA . VAL A 1 38 ? -1.846 6.629 7.285 1.00 0.18 38 VAL A CA 5
ATOM 7859 C C . VAL A 1 38 ? -2.181 8.078 7.589 1.00 0.18 38 VAL A C 5
ATOM 7860 O O . VAL A 1 38 ? -1.830 8.612 8.641 1.00 0.23 38 VAL A O 5
ATOM 7873 N N . ASP A 1 39 ? -2.857 8.699 6.649 1.00 0.17 39 ASP A N 5
ATOM 7874 C CA . ASP A 1 39 ? -3.133 10.122 6.706 1.00 0.21 39 ASP A CA 5
ATOM 7875 C C . ASP A 1 39 ? -4.613 10.365 6.499 1.00 0.23 39 ASP A C 5
ATOM 7876 O O . ASP A 1 39 ? -5.118 10.244 5.382 1.00 0.25 39 ASP A O 5
ATOM 7885 N N . GLY A 1 40 ? -5.307 10.674 7.581 1.00 0.26 40 GLY A N 5
ATOM 7886 C CA . GLY A 1 40 ? -6.741 10.846 7.523 1.00 0.31 40 GLY A CA 5
ATOM 7887 C C . GLY A 1 40 ? -7.444 9.517 7.335 1.00 0.27 40 GLY A C 5
ATOM 7888 O O . GLY A 1 40 ? -7.738 8.819 8.309 1.00 0.32 40 GLY A O 5
ATOM 7892 N N . ASP A 1 41 ? -7.689 9.159 6.082 1.00 0.25 41 ASP A N 5
ATOM 7893 C CA . ASP A 1 41 ? -8.313 7.884 5.746 1.00 0.25 41 ASP A CA 5
ATOM 7894 C C . ASP A 1 41 ? -7.461 7.140 4.731 1.00 0.22 41 ASP A C 5
ATOM 7895 O O . ASP A 1 41 ? -7.836 6.078 4.257 1.00 0.30 41 ASP A O 5
ATOM 7904 N N . LYS A 1 42 ? -6.307 7.706 4.417 1.00 0.21 42 LYS A N 5
ATOM 7905 C CA . LYS A 1 42 ? -5.492 7.255 3.298 1.00 0.24 42 LYS A CA 5
ATOM 7906 C C . LYS A 1 42 ? -4.214 6.573 3.778 1.00 0.17 42 LYS A C 5
ATOM 7907 O O . LYS A 1 42 ? -3.758 6.819 4.891 1.00 0.17 42 LYS A O 5
ATOM 7926 N N . ILE A 1 43 ? -3.634 5.729 2.929 1.00 0.16 43 ILE A N 5
ATOM 7927 C CA . ILE A 1 43 ? -2.387 5.049 3.260 1.00 0.14 43 ILE A CA 5
ATOM 7928 C C . ILE A 1 43 ? -1.268 5.537 2.336 1.00 0.15 43 ILE A C 5
ATOM 7929 O O . ILE A 1 43 ? -1.495 5.781 1.149 1.00 0.17 43 ILE A O 5
ATOM 7945 N N . ILE A 1 44 ? -0.067 5.681 2.884 1.00 0.14 44 ILE A N 5
ATOM 7946 C CA . ILE A 1 44 ? 1.054 6.276 2.154 1.00 0.16 44 ILE A CA 5
ATOM 7947 C C . ILE A 1 44 ? 2.247 5.325 2.118 1.00 0.16 44 ILE A C 5
ATOM 7948 O O . ILE A 1 44 ? 2.825 5.032 3.152 1.00 0.22 44 ILE A O 5
ATOM 7964 N N . LEU A 1 45 ? 2.630 4.859 0.943 1.00 0.15 45 LEU A N 5
ATOM 7965 C CA . LEU A 1 45 ? 3.722 3.898 0.837 1.00 0.17 45 LEU A CA 5
ATOM 7966 C C . LEU A 1 45 ? 5.031 4.550 0.403 1.00 0.20 45 LEU A C 5
ATOM 7967 O O . LEU A 1 45 ? 5.087 5.288 -0.586 1.00 0.26 45 LEU A O 5
ATOM 7983 N N . LYS A 1 46 ? 6.077 4.250 1.165 1.00 0.19 46 LYS A N 5
ATOM 7984 C CA . LYS A 1 46 ? 7.417 4.770 0.935 1.00 0.30 46 LYS A CA 5
ATOM 7985 C C . LYS A 1 46 ? 8.452 3.687 1.245 1.00 0.22 46 LYS A C 5
ATOM 7986 O O . LYS A 1 46 ? 8.292 2.928 2.195 1.00 0.30 46 LYS A O 5
ATOM 8005 N N . LYS A 1 47 ? 9.505 3.606 0.447 1.00 0.27 47 LYS A N 5
ATOM 8006 C CA . LYS A 1 47 ? 10.590 2.673 0.733 1.00 0.28 47 LYS A CA 5
ATOM 8007 C C . LYS A 1 47 ? 11.403 3.217 1.907 1.00 0.25 47 LYS A C 5
ATOM 8008 O O . LYS A 1 47 ? 11.502 4.428 2.086 1.00 0.32 47 LYS A O 5
ATOM 8027 N N . TYR A 1 48 ? 11.974 2.325 2.704 1.00 0.22 48 TYR A N 5
ATOM 8028 C CA . TYR A 1 48 ? 12.649 2.718 3.936 1.00 0.22 48 TYR A CA 5
ATOM 8029 C C . TYR A 1 48 ? 13.909 3.539 3.641 1.00 0.27 48 TYR A C 5
ATOM 8030 O O . TYR A 1 48 ? 14.143 4.582 4.248 1.00 0.32 48 TYR A O 5
ATOM 8048 N N . LYS A 1 49 ? 14.711 3.025 2.712 1.00 0.33 49 LYS A N 5
ATOM 8049 C CA . LYS A 1 49 ? 15.984 3.639 2.304 1.00 0.49 49 LYS A CA 5
ATOM 8050 C C . LYS A 1 49 ? 15.861 5.149 2.001 1.00 0.57 49 LYS A C 5
ATOM 8051 O O . LYS A 1 49 ? 16.607 5.939 2.583 1.00 0.64 49 LYS A O 5
ATOM 8070 N N . PRO A 1 50 ? 14.965 5.579 1.073 1.00 0.64 50 PRO A N 5
ATOM 8071 C CA . PRO A 1 50 ? 14.768 7.007 0.774 1.00 0.86 50 PRO A CA 5
ATOM 8072 C C . PRO A 1 50 ? 14.488 7.820 2.034 1.00 0.91 50 PRO A C 5
ATOM 8073 O O . PRO A 1 50 ? 13.414 7.714 2.634 1.00 1.81 50 PRO A O 5
ATOM 8084 N N . HIS A 1 51 ? 15.464 8.622 2.437 1.00 0.98 51 HIS A N 5
ATOM 8085 C CA . HIS A 1 51 ? 15.385 9.341 3.694 1.00 1.17 51 HIS A CA 5
ATOM 8086 C C . HIS A 1 51 ? 14.503 10.576 3.570 1.00 1.76 51 HIS A C 5
ATOM 8087 O O . HIS A 1 51 ? 14.991 11.692 3.404 1.00 2.56 51 HIS A O 5
ATOM 8102 N N . GLY A 1 52 ? 13.202 10.357 3.612 1.00 2.14 52 GLY A N 5
ATOM 8103 C CA . GLY A 1 52 ? 12.272 11.456 3.705 1.00 3.14 52 GLY A CA 5
ATOM 8104 C C . GLY A 1 52 ? 11.966 11.763 5.150 1.00 2.89 52 GLY A C 5
ATOM 8105 O O . GLY A 1 52 ? 12.612 12.609 5.765 1.00 3.06 52 GLY A O 5
ATOM 8109 N N . VAL A 1 53 ? 11.000 11.045 5.696 1.00 2.85 53 VAL A N 5
ATOM 8110 C CA . VAL A 1 53 ? 10.662 11.159 7.105 1.00 2.75 53 VAL A CA 5
ATOM 8111 C C . VAL A 1 53 ? 9.944 9.895 7.578 1.00 2.07 53 VAL A C 5
ATOM 8112 O O . VAL A 1 53 ? 9.217 9.251 6.808 1.00 1.96 53 VAL A O 5
ATOM 8125 N N . CYS A 1 54 ? 10.184 9.517 8.820 1.00 1.91 54 CYS A N 5
ATOM 8126 C CA . CYS A 1 54 ? 9.542 8.350 9.399 1.00 1.51 54 CYS A CA 5
ATOM 8127 C C . CYS A 1 54 ? 8.957 8.689 10.766 1.00 2.04 54 CYS A C 5
ATOM 8128 O O . CYS A 1 54 ? 9.211 7.947 11.733 1.00 2.71 54 CYS A O 5
ATOM 8137 N N . MET B 1 1 ? 9.257 5.703 13.112 1.00 2.43 1 MET B N 5
ATOM 8138 C CA . MET B 1 1 ? 8.062 5.843 13.972 1.00 1.54 1 MET B CA 5
ATOM 8139 C C . MET B 1 1 ? 6.804 5.824 13.112 1.00 1.28 1 MET B C 5
ATOM 8140 O O . MET B 1 1 ? 6.010 4.889 13.188 1.00 1.95 1 MET B O 5
ATOM 8156 N N . LYS B 1 2 ? 6.641 6.863 12.295 1.00 0.96 2 LYS B N 5
ATOM 8157 C CA . LYS B 1 2 ? 5.538 6.965 11.336 1.00 0.62 2 LYS B CA 5
ATOM 8158 C C . LYS B 1 2 ? 4.154 6.867 11.972 1.00 0.56 2 LYS B C 5
ATOM 8159 O O . LYS B 1 2 ? 4.000 6.739 13.188 1.00 0.73 2 LYS B O 5
ATOM 8178 N N . SER B 1 3 ? 3.150 6.964 11.113 1.00 0.42 3 SER B N 5
ATOM 8179 C CA . SER B 1 3 ? 1.766 6.817 11.511 1.00 0.40 3 SER B CA 5
ATOM 8180 C C . SER B 1 3 ? 1.481 5.376 11.916 1.00 0.37 3 SER B C 5
ATOM 8181 O O . SER B 1 3 ? 0.904 5.107 12.971 1.00 0.50 3 SER B O 5
ATOM 8189 N N . ILE B 1 4 ? 1.897 4.452 11.064 1.00 0.27 4 ILE B N 5
ATOM 8190 C CA . ILE B 1 4 ? 1.719 3.039 11.336 1.00 0.24 4 ILE B CA 5
ATOM 8191 C C . ILE B 1 4 ? 3.006 2.470 11.919 1.00 0.26 4 ILE B C 5
ATOM 8192 O O . ILE B 1 4 ? 2.991 1.759 12.923 1.00 0.32 4 ILE B O 5
ATOM 8208 N N . GLY B 1 5 ? 4.119 2.812 11.278 1.00 0.27 5 GLY B N 5
ATOM 8209 C CA . GLY B 1 5 ? 5.423 2.395 11.760 1.00 0.32 5 GLY B CA 5
ATOM 8210 C C . GLY B 1 5 ? 5.727 0.958 11.430 1.00 0.31 5 GLY B C 5
ATOM 8211 O O . GLY B 1 5 ? 6.375 0.252 12.205 1.00 0.43 5 GLY B O 5
ATOM 8215 N N . VAL B 1 6 ? 5.259 0.521 10.276 1.00 0.20 6 VAL B N 5
ATOM 8216 C CA . VAL B 1 6 ? 5.535 -0.821 9.811 1.00 0.16 6 VAL B CA 5
ATOM 8217 C C . VAL B 1 6 ? 6.071 -0.789 8.389 1.00 0.12 6 VAL B C 5
ATOM 8218 O O . VAL B 1 6 ? 5.526 -0.105 7.519 1.00 0.13 6 VAL B O 5
ATOM 8231 N N . VAL B 1 7 ? 7.150 -1.515 8.166 1.00 0.12 7 VAL B N 5
ATOM 8232 C CA . VAL B 1 7 ? 7.711 -1.657 6.838 1.00 0.12 7 VAL B CA 5
ATOM 8233 C C . VAL B 1 7 ? 7.527 -3.096 6.377 1.00 0.12 7 VAL B C 5
ATOM 8234 O O . VAL B 1 7 ? 7.592 -4.030 7.181 1.00 0.15 7 VAL B O 5
ATOM 8247 N N . ARG B 1 8 ? 7.256 -3.268 5.100 1.00 0.12 8 ARG B N 5
ATOM 8248 C CA . ARG B 1 8 ? 6.957 -4.576 4.555 1.00 0.13 8 ARG B CA 5
ATOM 8249 C C . ARG B 1 8 ? 8.023 -5.000 3.580 1.00 0.13 8 ARG B C 5
ATOM 8250 O O . ARG B 1 8 ? 8.813 -4.182 3.113 1.00 0.16 8 ARG B O 5
ATOM 8271 N N . LYS B 1 9 ? 8.048 -6.280 3.296 1.00 0.13 9 LYS B N 5
ATOM 8272 C CA . LYS B 1 9 ? 8.980 -6.836 2.344 1.00 0.14 9 LYS B CA 5
ATOM 8273 C C . LYS B 1 9 ? 8.193 -7.502 1.232 1.00 0.17 9 LYS B C 5
ATOM 8274 O O . LYS B 1 9 ? 7.376 -8.386 1.496 1.00 0.21 9 LYS B O 5
ATOM 8293 N N . VAL B 1 10 ? 8.406 -7.048 0.002 1.00 0.16 10 VAL B N 5
ATOM 8294 C CA . VAL B 1 10 ? 7.698 -7.595 -1.141 1.00 0.18 10 VAL B CA 5
ATOM 8295 C C . VAL B 1 10 ? 7.919 -9.099 -1.223 1.00 0.20 10 VAL B C 5
ATOM 8296 O O . VAL B 1 10 ? 9.029 -9.579 -1.051 1.00 0.25 10 VAL B O 5
ATOM 8309 N N . ASP B 1 11 ? 6.836 -9.824 -1.418 1.00 0.18 11 ASP B N 5
ATOM 8310 C CA . ASP B 1 11 ? 6.872 -11.278 -1.527 1.00 0.20 11 ASP B CA 5
ATOM 8311 C C . ASP B 1 11 ? 7.899 -11.688 -2.572 1.00 0.23 11 ASP B C 5
ATOM 8312 O O . ASP B 1 11 ? 9.002 -12.116 -2.229 1.00 0.26 11 ASP B O 5
ATOM 8321 N N . GLU B 1 12 ? 7.517 -11.530 -3.836 1.00 0.24 12 GLU B N 5
ATOM 8322 C CA . GLU B 1 12 ? 8.418 -11.699 -4.977 1.00 0.28 12 GLU B CA 5
ATOM 8323 C C . GLU B 1 12 ? 7.880 -10.881 -6.140 1.00 0.27 12 GLU B C 5
ATOM 8324 O O . GLU B 1 12 ? 8.625 -10.247 -6.886 1.00 0.34 12 GLU B O 5
ATOM 8336 N N . LEU B 1 13 ? 6.562 -10.908 -6.266 1.00 0.26 13 LEU B N 5
ATOM 8337 C CA . LEU B 1 13 ? 5.860 -10.241 -7.351 1.00 0.26 13 LEU B CA 5
ATOM 8338 C C . LEU B 1 13 ? 5.458 -8.830 -6.938 1.00 0.25 13 LEU B C 5
ATOM 8339 O O . LEU B 1 13 ? 5.161 -7.979 -7.778 1.00 0.39 13 LEU B O 5
ATOM 8355 N N . GLY B 1 14 ? 5.459 -8.592 -5.635 1.00 0.15 14 GLY B N 5
ATOM 8356 C CA . GLY B 1 14 ? 5.061 -7.301 -5.108 1.00 0.13 14 GLY B CA 5
ATOM 8357 C C . GLY B 1 14 ? 4.040 -7.429 -3.999 1.00 0.11 14 GLY B C 5
ATOM 8358 O O . GLY B 1 14 ? 3.695 -6.453 -3.353 1.00 0.12 14 GLY B O 5
ATOM 8362 N N . ARG B 1 15 ? 3.554 -8.642 -3.782 1.00 0.11 15 ARG B N 5
ATOM 8363 C CA . ARG B 1 15 ? 2.580 -8.902 -2.726 1.00 0.11 15 ARG B CA 5
ATOM 8364 C C . ARG B 1 15 ? 3.165 -8.569 -1.355 1.00 0.09 15 ARG B C 5
ATOM 8365 O O . ARG B 1 15 ? 4.270 -9.000 -1.035 1.00 0.12 15 ARG B O 5
ATOM 8386 N N . ILE B 1 16 ? 2.436 -7.795 -0.556 1.00 0.09 16 ILE B N 5
ATOM 8387 C CA . ILE B 1 16 ? 2.861 -7.502 0.814 1.00 0.09 16 ILE B CA 5
ATOM 8388 C C . ILE B 1 16 ? 1.639 -7.509 1.735 1.00 0.09 16 ILE B C 5
ATOM 8389 O O . ILE B 1 16 ? 0.507 -7.659 1.275 1.00 0.11 16 ILE B O 5
ATOM 8405 N N . VAL B 1 17 ? 1.863 -7.341 3.024 1.00 0.09 17 VAL B N 5
ATOM 8406 C CA . VAL B 1 17 ? 0.780 -7.393 3.989 1.00 0.10 17 VAL B CA 5
ATOM 8407 C C . VAL B 1 17 ? 0.417 -5.997 4.494 1.00 0.11 17 VAL B C 5
ATOM 8408 O O . VAL B 1 17 ? 1.181 -5.361 5.221 1.00 0.16 17 VAL B O 5
ATOM 8421 N N . MET B 1 18 ? -0.745 -5.516 4.071 1.00 0.10 18 MET B N 5
ATOM 8422 C CA . MET B 1 18 ? -1.284 -4.260 4.578 1.00 0.11 18 MET B CA 5
ATOM 8423 C C . MET B 1 18 ? -1.831 -4.485 5.982 1.00 0.10 18 MET B C 5
ATOM 8424 O O . MET B 1 18 ? -2.171 -5.613 6.342 1.00 0.15 18 MET B O 5
ATOM 8438 N N . PRO B 1 19 ? -1.921 -3.432 6.798 1.00 0.12 19 PRO B N 5
ATOM 8439 C CA . PRO B 1 19 ? -2.362 -3.561 8.170 1.00 0.13 19 PRO B CA 5
ATOM 8440 C C . PRO B 1 19 ? -3.878 -3.465 8.332 1.00 0.13 19 PRO B C 5
ATOM 8441 O O . PRO B 1 19 ? -4.585 -2.868 7.506 1.00 0.13 19 PRO B O 5
ATOM 8452 N N . ILE B 1 20 ? -4.378 -4.054 9.410 1.00 0.15 20 ILE B N 5
ATOM 8453 C CA . ILE B 1 20 ? -5.770 -3.879 9.791 1.00 0.16 20 ILE B CA 5
ATOM 8454 C C . ILE B 1 20 ? -6.066 -2.391 9.948 1.00 0.16 20 ILE B C 5
ATOM 8455 O O . ILE B 1 20 ? -7.166 -1.931 9.675 1.00 0.17 20 ILE B O 5
ATOM 8471 N N . GLU B 1 21 ? -5.044 -1.647 10.345 1.00 0.16 21 GLU B N 5
ATOM 8472 C CA . GLU B 1 21 ? -5.130 -0.200 10.478 1.00 0.16 21 GLU B CA 5
ATOM 8473 C C . GLU B 1 21 ? -5.497 0.445 9.147 1.00 0.16 21 GLU B C 5
ATOM 8474 O O . GLU B 1 21 ? -6.157 1.473 9.121 1.00 0.18 21 GLU B O 5
ATOM 8486 N N . LEU B 1 22 ? -5.093 -0.184 8.045 1.00 0.14 22 LEU B N 5
ATOM 8487 C CA . LEU B 1 22 ? -5.439 0.302 6.716 1.00 0.15 22 LEU B CA 5
ATOM 8488 C C . LEU B 1 22 ? -6.888 -0.031 6.440 1.00 0.15 22 LEU B C 5
ATOM 8489 O O . LEU B 1 22 ? -7.637 0.768 5.877 1.00 0.17 22 LEU B O 5
ATOM 8505 N N . ARG B 1 23 ? -7.275 -1.221 6.864 1.00 0.14 23 ARG B N 5
ATOM 8506 C CA . ARG B 1 23 ? -8.660 -1.653 6.740 1.00 0.15 23 ARG B CA 5
ATOM 8507 C C . ARG B 1 23 ? -9.569 -0.772 7.595 1.00 0.19 23 ARG B C 5
ATOM 8508 O O . ARG B 1 23 ? -10.736 -0.550 7.267 1.00 0.23 23 ARG B O 5
ATOM 8529 N N . ARG B 1 24 ? -9.009 -0.270 8.684 1.00 0.18 24 ARG B N 5
ATOM 8530 C CA . ARG B 1 24 ? -9.719 0.606 9.602 1.00 0.20 24 ARG B CA 5
ATOM 8531 C C . ARG B 1 24 ? -9.654 2.047 9.117 1.00 0.22 24 ARG B C 5
ATOM 8532 O O . ARG B 1 24 ? -10.509 2.871 9.445 1.00 0.26 24 ARG B O 5
ATOM 8553 N N . ALA B 1 25 ? -8.625 2.333 8.335 1.00 0.20 25 ALA B N 5
ATOM 8554 C CA . ALA B 1 25 ? -8.385 3.670 7.816 1.00 0.22 25 ALA B CA 5
ATOM 8555 C C . ALA B 1 25 ? -9.314 3.977 6.663 1.00 0.26 25 ALA B C 5
ATOM 8556 O O . ALA B 1 25 ? -10.029 4.980 6.664 1.00 0.28 25 ALA B O 5
ATOM 8563 N N . LEU B 1 26 ? -9.308 3.088 5.689 1.00 0.28 26 LEU B N 5
ATOM 8564 C CA . LEU B 1 26 ? -10.072 3.286 4.480 1.00 0.37 26 LEU B CA 5
ATOM 8565 C C . LEU B 1 26 ? -11.511 2.852 4.692 1.00 0.41 26 LEU B C 5
ATOM 8566 O O . LEU B 1 26 ? -12.380 3.673 4.982 1.00 0.57 26 LEU B O 5
ATOM 8582 N N . ASP B 1 27 ? -11.728 1.544 4.584 1.00 0.34 27 ASP B N 5
ATOM 8583 C CA . ASP B 1 27 ? -13.045 0.930 4.683 1.00 0.42 27 ASP B CA 5
ATOM 8584 C C . ASP B 1 27 ? -12.942 -0.486 4.151 1.00 0.41 27 ASP B C 5
ATOM 8585 O O . ASP B 1 27 ? -13.525 -0.819 3.125 1.00 0.76 27 ASP B O 5
ATOM 8594 N N . ILE B 1 28 ? -12.112 -1.289 4.802 1.00 0.22 28 ILE B N 5
ATOM 8595 C CA . ILE B 1 28 ? -11.886 -2.664 4.369 1.00 0.18 28 ILE B CA 5
ATOM 8596 C C . ILE B 1 28 ? -12.359 -3.621 5.444 1.00 0.23 28 ILE B C 5
ATOM 8597 O O . ILE B 1 28 ? -12.057 -3.440 6.622 1.00 0.31 28 ILE B O 5
ATOM 8613 N N . ALA B 1 29 ? -13.090 -4.635 5.037 1.00 0.24 29 ALA B N 5
ATOM 8614 C CA . ALA B 1 29 ? -13.635 -5.586 5.969 1.00 0.28 29 ALA B CA 5
ATOM 8615 C C . ALA B 1 29 ? -12.812 -6.865 5.981 1.00 0.30 29 ALA B C 5
ATOM 8616 O O . ALA B 1 29 ? -12.289 -7.272 7.019 1.00 0.41 29 ALA B O 5
ATOM 8623 N N . ILE B 1 30 ? -12.677 -7.474 4.816 1.00 0.26 30 ILE B N 5
ATOM 8624 C CA . ILE B 1 30 ? -11.898 -8.702 4.676 1.00 0.27 30 ILE B CA 5
ATOM 8625 C C . ILE B 1 30 ? -11.158 -8.691 3.344 1.00 0.24 30 ILE B C 5
ATOM 8626 O O . ILE B 1 30 ? -10.073 -9.241 3.227 1.00 0.24 30 ILE B O 5
ATOM 8642 N N . LYS B 1 31 ? -11.759 -8.050 2.350 1.00 0.21 31 LYS B N 5
ATOM 8643 C CA . LYS B 1 31 ? -11.121 -7.825 1.063 1.00 0.19 31 LYS B CA 5
ATOM 8644 C C . LYS B 1 31 ? -11.347 -6.381 0.633 1.00 0.16 31 LYS B C 5
ATOM 8645 O O . LYS B 1 31 ? -10.403 -5.649 0.331 1.00 0.15 31 LYS B O 5
ATOM 8664 N N . ASP B 1 32 ? -12.616 -5.986 0.660 1.00 0.16 32 ASP B N 5
ATOM 8665 C CA . ASP B 1 32 ? -13.071 -4.665 0.222 1.00 0.15 32 ASP B CA 5
ATOM 8666 C C . ASP B 1 32 ? -12.368 -4.156 -1.032 1.00 0.15 32 ASP B C 5
ATOM 8667 O O . ASP B 1 32 ? -12.559 -4.726 -2.100 1.00 0.19 32 ASP B O 5
ATOM 8676 N N . SER B 1 33 ? -11.571 -3.090 -0.907 1.00 0.14 33 SER B N 5
ATOM 8677 C CA . SER B 1 33 ? -10.914 -2.470 -2.066 1.00 0.14 33 SER B CA 5
ATOM 8678 C C . SER B 1 33 ? -9.746 -1.588 -1.633 1.00 0.13 33 SER B C 5
ATOM 8679 O O . SER B 1 33 ? -9.869 -0.822 -0.678 1.00 0.15 33 SER B O 5
ATOM 8687 N N . ILE B 1 34 ? -8.618 -1.691 -2.335 1.00 0.13 34 ILE B N 5
ATOM 8688 C CA . ILE B 1 34 ? -7.494 -0.789 -2.114 1.00 0.13 34 ILE B CA 5
ATOM 8689 C C . ILE B 1 34 ? -6.870 -0.409 -3.452 1.00 0.13 34 ILE B C 5
ATOM 8690 O O . ILE B 1 34 ? -6.141 -1.198 -4.042 1.00 0.14 34 ILE B O 5
ATOM 8706 N N . GLU B 1 35 ? -7.172 0.784 -3.932 1.00 0.13 35 GLU B N 5
ATOM 8707 C CA . GLU B 1 35 ? -6.635 1.261 -5.200 1.00 0.14 35 GLU B CA 5
ATOM 8708 C C . GLU B 1 35 ? -5.410 2.124 -4.937 1.00 0.15 35 GLU B C 5
ATOM 8709 O O . GLU B 1 35 ? -5.420 2.958 -4.030 1.00 0.20 35 GLU B O 5
ATOM 8721 N N . PHE B 1 36 ? -4.351 1.923 -5.707 1.00 0.15 36 PHE B N 5
ATOM 8722 C CA . PHE B 1 36 ? -3.114 2.658 -5.454 1.00 0.17 36 PHE B CA 5
ATOM 8723 C C . PHE B 1 36 ? -2.680 3.486 -6.648 1.00 0.22 36 PHE B C 5
ATOM 8724 O O . PHE B 1 36 ? -2.960 3.152 -7.803 1.00 0.28 36 PHE B O 5
ATOM 8741 N N . PHE B 1 37 ? -1.986 4.574 -6.351 1.00 0.22 37 PHE B N 5
ATOM 8742 C CA . PHE B 1 37 ? -1.491 5.475 -7.369 1.00 0.30 37 PHE B CA 5
ATOM 8743 C C . PHE B 1 37 ? -0.132 6.015 -6.977 1.00 0.25 37 PHE B C 5
ATOM 8744 O O . PHE B 1 37 ? 0.115 6.304 -5.814 1.00 0.45 37 PHE B O 5
ATOM 8761 N N . VAL B 1 38 ? 0.753 6.116 -7.952 1.00 0.24 38 VAL B N 5
ATOM 8762 C CA . VAL B 1 38 ? 2.116 6.536 -7.699 1.00 0.19 38 VAL B CA 5
ATOM 8763 C C . VAL B 1 38 ? 2.260 8.041 -7.879 1.00 0.20 38 VAL B C 5
ATOM 8764 O O . VAL B 1 38 ? 1.653 8.642 -8.767 1.00 0.24 38 VAL B O 5
ATOM 8777 N N . ASP B 1 39 ? 3.052 8.635 -7.012 1.00 0.20 39 ASP B N 5
ATOM 8778 C CA . ASP B 1 39 ? 3.297 10.064 -7.032 1.00 0.26 39 ASP B CA 5
ATOM 8779 C C . ASP B 1 39 ? 4.784 10.321 -6.885 1.00 0.29 39 ASP B C 5
ATOM 8780 O O . ASP B 1 39 ? 5.343 10.196 -5.789 1.00 0.29 39 ASP B O 5
ATOM 8789 N N . GLY B 1 40 ? 5.425 1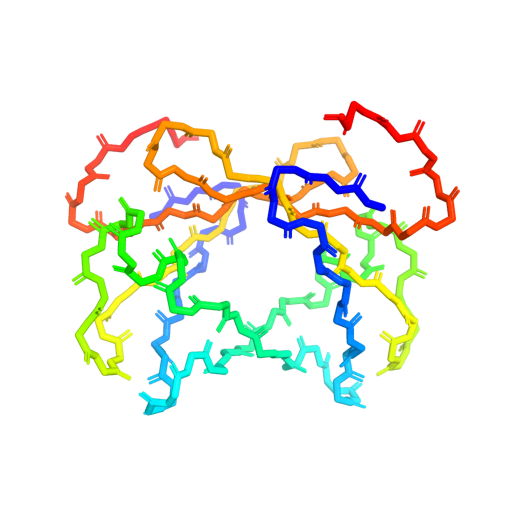0.630 -8.002 1.00 0.35 40 GLY B N 5
ATOM 8790 C CA . GLY B 1 40 ? 6.855 10.825 -8.008 1.00 0.39 40 GLY B CA 5
ATOM 8791 C C . GLY B 1 40 ? 7.583 9.512 -7.857 1.00 0.34 40 GLY B C 5
ATOM 8792 O O . GLY B 1 40 ? 7.910 8.852 -8.845 1.00 0.42 40 GLY B O 5
ATOM 8796 N N . ASP B 1 41 ? 7.816 9.120 -6.616 1.00 0.28 41 ASP B N 5
ATOM 8797 C CA . ASP B 1 41 ? 8.477 7.859 -6.332 1.00 0.28 41 ASP B CA 5
ATOM 8798 C C . ASP B 1 41 ? 7.660 7.043 -5.343 1.00 0.23 41 ASP B C 5
ATOM 8799 O O . ASP B 1 41 ? 7.963 5.881 -5.096 1.00 0.29 41 ASP B O 5
ATOM 8808 N N . LYS B 1 42 ? 6.614 7.645 -4.785 1.00 0.20 42 LYS B N 5
ATOM 8809 C CA . LYS B 1 42 ? 5.885 7.018 -3.692 1.00 0.21 42 LYS B CA 5
ATOM 8810 C C . LYS B 1 42 ? 4.543 6.480 -4.169 1.00 0.16 42 LYS B C 5
ATOM 8811 O O . LYS B 1 42 ? 4.091 6.794 -5.266 1.00 0.14 42 LYS B O 5
ATOM 8830 N N . ILE B 1 43 ? 3.907 5.688 -3.325 1.00 0.17 43 ILE B N 5
ATOM 8831 C CA . ILE B 1 43 ? 2.656 5.034 -3.677 1.00 0.16 43 ILE B CA 5
ATOM 8832 C C . ILE B 1 43 ? 1.561 5.482 -2.718 1.00 0.18 43 ILE B C 5
ATOM 8833 O O . ILE B 1 43 ? 1.815 5.674 -1.531 1.00 0.21 43 ILE B O 5
ATOM 8849 N N . ILE B 1 44 ? 0.352 5.660 -3.227 1.00 0.16 44 ILE B N 5
ATOM 8850 C CA . ILE B 1 44 ? -0.733 6.171 -2.410 1.00 0.19 44 ILE B CA 5
ATOM 8851 C C . ILE B 1 44 ? -1.926 5.231 -2.475 1.00 0.20 44 ILE B C 5
ATOM 8852 O O . ILE B 1 44 ? -2.397 4.897 -3.559 1.00 0.26 44 ILE B O 5
ATOM 8868 N N . LEU B 1 45 ? -2.395 4.793 -1.315 1.00 0.18 45 LEU B N 5
ATOM 8869 C CA . LEU B 1 45 ? -3.468 3.811 -1.249 1.00 0.19 45 LEU B CA 5
ATOM 8870 C C . LEU B 1 45 ? -4.781 4.435 -0.791 1.00 0.20 45 LEU B C 5
ATOM 8871 O O . LEU B 1 45 ? -4.839 5.125 0.231 1.00 0.25 45 LEU B O 5
ATOM 8887 N N . LYS B 1 46 ? -5.824 4.174 -1.570 1.00 0.19 46 LYS B N 5
ATOM 8888 C CA . LYS B 1 46 ? -7.158 4.705 -1.325 1.00 0.24 46 LYS B CA 5
ATOM 8889 C C . LYS B 1 46 ? -8.217 3.654 -1.674 1.00 0.20 46 LYS B C 5
ATOM 8890 O O . LYS B 1 46 ? -8.095 2.958 -2.677 1.00 0.30 46 LYS B O 5
ATOM 8909 N N . LYS B 1 47 ? -9.250 3.535 -0.849 1.00 0.22 47 LYS B N 5
ATOM 8910 C CA . LYS B 1 47 ? -10.352 2.617 -1.135 1.00 0.22 47 LYS B CA 5
ATOM 8911 C C . LYS B 1 47 ? -11.152 3.160 -2.325 1.00 0.25 47 LYS B C 5
ATOM 8912 O O . LYS B 1 47 ? -11.266 4.372 -2.497 1.00 0.41 47 LYS B O 5
ATOM 8931 N N . TYR B 1 48 ? -11.693 2.265 -3.140 1.00 0.22 48 TYR B N 5
ATOM 8932 C CA . TYR B 1 48 ? -12.357 2.650 -4.386 1.00 0.23 48 TYR B CA 5
ATOM 8933 C C . TYR B 1 48 ? -13.613 3.483 -4.116 1.00 0.25 48 TYR B C 5
ATOM 8934 O O . TYR B 1 48 ? -13.806 4.544 -4.708 1.00 0.29 48 TYR B O 5
ATOM 8952 N N . LYS B 1 49 ? -14.460 2.966 -3.230 1.00 0.32 49 LYS B N 5
ATOM 8953 C CA . LYS B 1 49 ? -15.728 3.601 -2.859 1.00 0.46 49 LYS B CA 5
ATOM 8954 C C . LYS B 1 49 ? -15.579 5.101 -2.533 1.00 0.54 49 LYS B C 5
ATOM 8955 O O . LYS B 1 49 ? -16.251 5.914 -3.168 1.00 0.61 49 LYS B O 5
ATOM 8974 N N . PRO B 1 50 ? -14.729 5.497 -1.546 1.00 0.60 50 PRO B N 5
ATOM 8975 C CA . PRO B 1 50 ? -14.516 6.914 -1.215 1.00 0.82 50 PRO B CA 5
ATOM 8976 C C . PRO B 1 50 ? -14.242 7.758 -2.453 1.00 0.82 50 PRO B C 5
ATOM 8977 O O . PRO B 1 50 ? -13.196 7.634 -3.096 1.00 1.57 50 PRO B O 5
ATOM 8988 N N . HIS B 1 51 ? -15.197 8.610 -2.788 1.00 0.97 51 HIS B N 5
ATOM 8989 C CA . HIS B 1 51 ? -15.154 9.353 -4.031 1.00 1.13 51 HIS B CA 5
ATOM 8990 C C . HIS B 1 51 ? -14.214 10.546 -3.929 1.00 1.69 51 HIS B C 5
ATOM 8991 O O . HIS B 1 51 ? -14.622 11.649 -3.559 1.00 2.46 51 HIS B O 5
ATOM 9006 N N . GLY B 1 52 ? -12.951 10.303 -4.220 1.00 2.10 52 GLY B N 5
ATOM 9007 C CA . GLY B 1 52 ? -12.002 11.380 -4.356 1.00 3.10 52 GLY B CA 5
ATOM 9008 C C . GLY B 1 52 ? -11.679 11.613 -5.812 1.00 2.89 52 GLY B C 5
ATOM 9009 O O . GLY B 1 52 ? -12.324 12.419 -6.484 1.00 3.12 52 GLY B O 5
ATOM 9013 N N . VAL B 1 53 ? -10.701 10.880 -6.308 1.00 2.81 53 VAL B N 5
ATOM 9014 C CA . VAL B 1 53 ? -10.361 10.913 -7.719 1.00 2.74 53 VAL B CA 5
ATOM 9015 C C . VAL B 1 53 ? -9.720 9.588 -8.131 1.00 2.07 53 VAL B C 5
ATOM 9016 O O . VAL B 1 53 ? -8.968 8.978 -7.361 1.00 1.96 53 VAL B O 5
ATOM 9029 N N . CYS B 1 54 ? -10.028 9.135 -9.332 1.00 1.96 54 CYS B N 5
ATOM 9030 C CA . CYS B 1 54 ? -9.486 7.888 -9.840 1.00 1.58 54 CYS B CA 5
ATOM 9031 C C . CYS B 1 54 ? -8.976 8.074 -11.265 1.00 2.13 54 CYS B C 5
ATOM 9032 O O . CYS B 1 54 ? -9.690 7.714 -12.219 1.00 2.76 54 CYS B O 5
ATOM 9041 N N . MET A 1 1 ? -8.618 4.221 -11.796 1.00 2.39 1 MET A N 6
ATOM 9042 C CA . MET A 1 1 ? -8.988 5.654 -11.894 1.00 1.49 1 MET A CA 6
ATOM 9043 C C . MET A 1 1 ? -7.788 6.547 -11.594 1.00 1.24 1 MET A C 6
ATOM 9044 O O . MET A 1 1 ? -7.665 7.641 -12.145 1.00 1.91 1 MET A O 6
ATOM 9060 N N . LYS A 1 2 ? -6.905 6.078 -10.718 1.00 0.91 2 LYS A N 6
ATOM 9061 C CA . LYS A 1 2 ? -5.740 6.857 -10.317 1.00 0.58 2 LYS A CA 6
ATOM 9062 C C . LYS A 1 2 ? -4.535 6.593 -11.218 1.00 0.56 2 LYS A C 6
ATOM 9063 O O . LYS A 1 2 ? -4.656 5.914 -12.239 1.00 0.81 2 LYS A O 6
ATOM 9082 N N . SER A 1 3 ? -3.383 7.150 -10.826 1.00 0.41 3 SER A N 6
ATOM 9083 C CA . SER A 1 3 ? -2.121 7.003 -11.562 1.00 0.39 3 SER A CA 6
ATOM 9084 C C . SER A 1 3 ? -1.880 5.565 -11.999 1.00 0.37 3 SER A C 6
ATOM 9085 O O . SER A 1 3 ? -1.711 5.283 -13.184 1.00 0.48 3 SER A O 6
ATOM 9093 N N . ILE A 1 4 ? -1.856 4.660 -11.035 1.00 0.29 4 ILE A N 6
ATOM 9094 C CA . ILE A 1 4 ? -1.675 3.255 -11.336 1.00 0.27 4 ILE A CA 6
ATOM 9095 C C . ILE A 1 4 ? -3.024 2.681 -11.729 1.00 0.29 4 ILE A C 6
ATOM 9096 O O . ILE A 1 4 ? -3.127 1.820 -12.602 1.00 0.34 4 ILE A O 6
ATOM 9112 N N . GLY A 1 5 ? -4.061 3.192 -11.068 1.00 0.31 5 GLY A N 6
ATOM 9113 C CA . GLY A 1 5 ? -5.425 2.847 -11.415 1.00 0.35 5 GLY A CA 6
ATOM 9114 C C . GLY A 1 5 ? -5.785 1.439 -11.032 1.00 0.33 5 GLY A C 6
ATOM 9115 O O . GLY A 1 5 ? -6.806 0.909 -11.470 1.00 0.51 5 GLY A O 6
ATOM 9119 N N . VAL A 1 6 ? -4.955 0.832 -10.213 1.00 0.18 6 VAL A N 6
ATOM 9120 C CA . VAL A 1 6 ? -5.157 -0.548 -9.842 1.00 0.15 6 VAL A CA 6
ATOM 9121 C C . VAL A 1 6 ? -5.689 -0.656 -8.426 1.00 0.14 6 VAL A C 6
ATOM 9122 O O . VAL A 1 6 ? -5.186 -0.016 -7.497 1.00 0.17 6 VAL A O 6
ATOM 9135 N N . VAL A 1 7 ? -6.726 -1.466 -8.290 1.00 0.14 7 VAL A N 6
ATOM 9136 C CA . VAL A 1 7 ? -7.352 -1.711 -7.009 1.00 0.13 7 VAL A CA 6
ATOM 9137 C C . VAL A 1 7 ? -7.135 -3.162 -6.594 1.00 0.14 7 VAL A C 6
ATOM 9138 O O . VAL A 1 7 ? -7.182 -4.075 -7.422 1.00 0.17 7 VAL A O 6
ATOM 9151 N N . ARG A 1 8 ? -6.868 -3.362 -5.320 1.00 0.14 8 ARG A N 6
ATOM 9152 C CA . ARG A 1 8 ? -6.553 -4.673 -4.790 1.00 0.15 8 ARG A CA 6
ATOM 9153 C C . ARG A 1 8 ? -7.628 -5.127 -3.835 1.00 0.14 8 ARG A C 6
ATOM 9154 O O . ARG A 1 8 ? -8.361 -4.312 -3.278 1.00 0.17 8 ARG A O 6
ATOM 9175 N N . LYS A 1 9 ? -7.724 -6.426 -3.663 1.00 0.14 9 LYS A N 6
ATOM 9176 C CA . LYS A 1 9 ? -8.635 -7.002 -2.700 1.00 0.15 9 LYS A CA 6
ATOM 9177 C C . LYS A 1 9 ? -7.833 -7.759 -1.657 1.00 0.17 9 LYS A C 6
ATOM 9178 O O . LYS A 1 9 ? -7.045 -8.646 -1.992 1.00 0.22 9 LYS A O 6
ATOM 9197 N N . VAL A 1 10 ? -8.018 -7.374 -0.404 1.00 0.16 10 VAL A N 6
ATOM 9198 C CA . VAL A 1 10 ? -7.274 -7.936 0.712 1.00 0.18 10 VAL A CA 6
ATOM 9199 C C . VAL A 1 10 ? -7.447 -9.452 0.803 1.00 0.20 10 VAL A C 6
ATOM 9200 O O . VAL A 1 10 ? -8.489 -9.997 0.449 1.00 0.24 10 VAL A O 6
ATOM 9213 N N . ASP A 1 11 ? -6.389 -10.112 1.239 1.00 0.17 11 ASP A N 6
ATOM 9214 C CA . ASP A 1 11 ? -6.401 -11.542 1.498 1.00 0.21 11 ASP A CA 6
ATOM 9215 C C . ASP A 1 11 ? -7.352 -11.860 2.649 1.00 0.22 11 ASP A C 6
ATOM 9216 O O . ASP A 1 11 ? -8.472 -12.314 2.425 1.00 0.24 11 ASP A O 6
ATOM 9225 N N . GLU A 1 12 ? -6.899 -11.602 3.872 1.00 0.23 12 GLU A N 6
ATOM 9226 C CA . GLU A 1 12 ? -7.710 -11.782 5.078 1.00 0.25 12 GLU A CA 6
ATOM 9227 C C . GLU A 1 12 ? -7.174 -10.865 6.169 1.00 0.26 12 GLU A C 6
ATOM 9228 O O . GLU A 1 12 ? -7.925 -10.212 6.893 1.00 0.30 12 GLU A O 6
ATOM 9240 N N . LEU A 1 13 ? -5.852 -10.835 6.266 1.00 0.26 13 LEU A N 6
ATOM 9241 C CA . LEU A 1 13 ? -5.149 -10.048 7.274 1.00 0.27 13 LEU A CA 6
ATOM 9242 C C . LEU A 1 13 ? -4.987 -8.604 6.821 1.00 0.26 13 LEU A C 6
ATOM 9243 O O . LEU A 1 13 ? -4.867 -7.686 7.632 1.00 0.41 13 LEU A O 6
ATOM 9259 N N . GLY A 1 14 ? -4.982 -8.420 5.513 1.00 0.17 14 GLY A N 6
ATOM 9260 C CA . GLY A 1 14 ? -4.667 -7.131 4.941 1.00 0.16 14 GLY A CA 6
ATOM 9261 C C . GLY A 1 14 ? -3.690 -7.271 3.796 1.00 0.12 14 GLY A C 6
ATOM 9262 O O . GLY A 1 14 ? -3.395 -6.311 3.096 1.00 0.12 14 GLY A O 6
ATOM 9266 N N . ARG A 1 15 ? -3.190 -8.487 3.604 1.00 0.12 15 ARG A N 6
ATOM 9267 C CA . ARG A 1 15 ? -2.224 -8.765 2.546 1.00 0.11 15 ARG A CA 6
ATOM 9268 C C . ARG A 1 15 ? -2.836 -8.507 1.170 1.00 0.10 15 ARG A C 6
ATOM 9269 O O . ARG A 1 15 ? -3.915 -9.009 0.865 1.00 0.14 15 ARG A O 6
ATOM 9290 N N . ILE A 1 16 ? -2.148 -7.718 0.353 1.00 0.09 16 ILE A N 6
ATOM 9291 C CA . ILE A 1 16 ? -2.577 -7.457 -1.019 1.00 0.09 16 ILE A CA 6
ATOM 9292 C C . ILE A 1 16 ? -1.348 -7.461 -1.925 1.00 0.10 16 ILE A C 6
ATOM 9293 O O . ILE A 1 16 ? -0.229 -7.645 -1.454 1.00 0.12 16 ILE A O 6
ATOM 9309 N N . VAL A 1 17 ? -1.546 -7.248 -3.211 1.00 0.10 17 VAL A N 6
ATOM 9310 C CA . VAL A 1 17 ? -0.440 -7.282 -4.150 1.00 0.11 17 VAL A CA 6
ATOM 9311 C C . VAL A 1 17 ? -0.074 -5.875 -4.611 1.00 0.12 17 VAL A C 6
ATOM 9312 O O . VAL A 1 17 ? -0.878 -5.180 -5.222 1.00 0.19 17 VAL A O 6
ATOM 9325 N N . MET A 1 18 ? 1.132 -5.443 -4.285 1.00 0.11 18 MET A N 6
ATOM 9326 C CA . MET A 1 18 ? 1.624 -4.163 -4.774 1.00 0.12 18 MET A CA 6
ATOM 9327 C C . MET A 1 18 ? 2.197 -4.344 -6.168 1.00 0.11 18 MET A C 6
ATOM 9328 O O . MET A 1 18 ? 2.670 -5.430 -6.506 1.00 0.13 18 MET A O 6
ATOM 9342 N N . PRO A 1 19 ? 2.151 -3.306 -7.006 1.00 0.12 19 PRO A N 6
ATOM 9343 C CA . PRO A 1 19 ? 2.557 -3.426 -8.395 1.00 0.13 19 PRO A CA 6
ATOM 9344 C C . PRO A 1 19 ? 4.067 -3.334 -8.587 1.00 0.13 19 PRO A C 6
ATOM 9345 O O . PRO A 1 19 ? 4.792 -2.735 -7.777 1.00 0.13 19 PRO A O 6
ATOM 9356 N N . ILE A 1 20 ? 4.539 -3.937 -9.670 1.00 0.15 20 ILE A N 6
ATOM 9357 C CA . ILE A 1 20 ? 5.925 -3.794 -10.088 1.00 0.16 20 ILE A CA 6
ATOM 9358 C C . ILE A 1 20 ? 6.276 -2.314 -10.201 1.00 0.16 20 ILE A C 6
ATOM 9359 O O . ILE A 1 20 ? 7.392 -1.907 -9.912 1.00 0.16 20 ILE A O 6
ATOM 9375 N N . GLU A 1 21 ? 5.284 -1.518 -10.571 1.00 0.16 21 GLU A N 6
ATOM 9376 C CA . GLU A 1 21 ? 5.429 -0.075 -10.699 1.00 0.17 21 GLU A CA 6
ATOM 9377 C C . GLU A 1 21 ? 5.808 0.558 -9.368 1.00 0.16 21 GLU A C 6
ATOM 9378 O O . GLU A 1 21 ? 6.464 1.589 -9.331 1.00 0.19 21 GLU A O 6
ATOM 9390 N N . LEU A 1 22 ? 5.408 -0.079 -8.278 1.00 0.14 22 LEU A N 6
ATOM 9391 C CA . LEU A 1 22 ? 5.764 0.388 -6.952 1.00 0.15 22 LEU A CA 6
ATOM 9392 C C . LEU A 1 22 ? 7.199 -0.009 -6.668 1.00 0.15 22 LEU A C 6
ATOM 9393 O O . LEU A 1 22 ? 7.987 0.766 -6.122 1.00 0.17 22 LEU A O 6
ATOM 9409 N N . ARG A 1 23 ? 7.533 -1.223 -7.080 1.00 0.13 23 ARG A N 6
ATOM 9410 C CA . ARG A 1 23 ? 8.897 -1.719 -6.941 1.00 0.16 23 ARG A CA 6
ATOM 9411 C C . ARG A 1 23 ? 9.852 -0.874 -7.782 1.00 0.20 23 ARG A C 6
ATOM 9412 O O . ARG A 1 23 ? 11.014 -0.678 -7.419 1.00 0.25 23 ARG A O 6
ATOM 9433 N N . ARG A 1 24 ? 9.329 -0.350 -8.880 1.00 0.18 24 ARG A N 6
ATOM 9434 C CA . ARG A 1 24 ? 10.098 0.448 -9.826 1.00 0.21 24 ARG A CA 6
ATOM 9435 C C . ARG A 1 24 ? 10.158 1.900 -9.381 1.00 0.23 24 ARG A C 6
ATOM 9436 O O . ARG A 1 24 ? 11.145 2.597 -9.619 1.00 0.27 24 ARG A O 6
ATOM 9457 N N . ALA A 1 25 ? 9.094 2.341 -8.727 1.00 0.21 25 ALA A N 6
ATOM 9458 C CA . ALA A 1 25 ? 8.995 3.714 -8.258 1.00 0.23 25 ALA A CA 6
ATOM 9459 C C . ALA A 1 25 ? 9.966 3.938 -7.119 1.00 0.25 25 ALA A C 6
ATOM 9460 O O . ALA A 1 25 ? 10.618 4.979 -7.021 1.00 0.26 25 ALA A O 6
ATOM 9467 N N . LEU A 1 26 ? 10.072 2.934 -6.273 1.00 0.30 26 LEU A N 6
ATOM 9468 C CA . LEU A 1 26 ? 10.895 3.021 -5.091 1.00 0.36 26 LEU A CA 6
ATOM 9469 C C . LEU A 1 26 ? 12.271 2.406 -5.312 1.00 0.39 26 LEU A C 6
ATOM 9470 O O . LEU A 1 26 ? 13.190 3.069 -5.791 1.00 0.52 26 LEU A O 6
ATOM 9486 N N . ASP A 1 27 ? 12.379 1.124 -4.998 1.00 0.32 27 ASP A N 6
ATOM 9487 C CA . ASP A 1 27 ? 13.659 0.425 -4.943 1.00 0.41 27 ASP A CA 6
ATOM 9488 C C . ASP A 1 27 ? 13.406 -0.962 -4.367 1.00 0.35 27 ASP A C 6
ATOM 9489 O O . ASP A 1 27 ? 13.954 -1.335 -3.335 1.00 0.57 27 ASP A O 6
ATOM 9498 N N . ILE A 1 28 ? 12.497 -1.692 -4.998 1.00 0.22 28 ILE A N 6
ATOM 9499 C CA . ILE A 1 28 ? 12.158 -3.035 -4.550 1.00 0.18 28 ILE A CA 6
ATOM 9500 C C . ILE A 1 28 ? 12.535 -4.046 -5.621 1.00 0.22 28 ILE A C 6
ATOM 9501 O O . ILE A 1 28 ? 12.182 -3.880 -6.789 1.00 0.28 28 ILE A O 6
ATOM 9517 N N . ALA A 1 29 ? 13.242 -5.089 -5.219 1.00 0.21 29 ALA A N 6
ATOM 9518 C CA . ALA A 1 29 ? 13.715 -6.087 -6.160 1.00 0.25 29 ALA A CA 6
ATOM 9519 C C . ALA A 1 29 ? 12.820 -7.310 -6.147 1.00 0.25 29 ALA A C 6
ATOM 9520 O O . ALA A 1 29 ? 12.244 -7.691 -7.167 1.00 0.30 29 ALA A O 6
ATOM 9527 N N . ILE A 1 30 ? 12.694 -7.911 -4.981 1.00 0.23 30 ILE A N 6
ATOM 9528 C CA . ILE A 1 30 ? 11.900 -9.121 -4.834 1.00 0.25 30 ILE A CA 6
ATOM 9529 C C . ILE A 1 30 ? 11.185 -9.103 -3.490 1.00 0.22 30 ILE A C 6
ATOM 9530 O O . ILE A 1 30 ? 10.101 -9.651 -3.351 1.00 0.22 30 ILE A O 6
ATOM 9546 N N . LYS A 1 31 ? 11.805 -8.451 -2.517 1.00 0.21 31 LYS A N 6
ATOM 9547 C CA . LYS A 1 31 ? 11.204 -8.239 -1.212 1.00 0.19 31 LYS A CA 6
ATOM 9548 C C . LYS A 1 31 ? 11.446 -6.800 -0.769 1.00 0.17 31 LYS A C 6
ATOM 9549 O O . LYS A 1 31 ? 10.510 -6.056 -0.485 1.00 0.17 31 LYS A O 6
ATOM 9568 N N . ASP A 1 32 ? 12.715 -6.415 -0.769 1.00 0.17 32 ASP A N 6
ATOM 9569 C CA . ASP A 1 32 ? 13.163 -5.100 -0.310 1.00 0.16 32 ASP A CA 6
ATOM 9570 C C . ASP A 1 32 ? 12.392 -4.573 0.905 1.00 0.17 32 ASP A C 6
ATOM 9571 O O . ASP A 1 32 ? 12.352 -5.240 1.932 1.00 0.25 32 ASP A O 6
ATOM 9580 N N . SER A 1 33 ? 11.802 -3.381 0.814 1.00 0.13 33 SER A N 6
ATOM 9581 C CA . SER A 1 33 ? 11.148 -2.767 1.981 1.00 0.13 33 SER A CA 6
ATOM 9582 C C . SER A 1 33 ? 10.147 -1.694 1.556 1.00 0.14 33 SER A C 6
ATOM 9583 O O . SER A 1 33 ? 10.456 -0.860 0.704 1.00 0.18 33 SER A O 6
ATOM 9591 N N . ILE A 1 34 ? 8.953 -1.713 2.156 1.00 0.13 34 ILE A N 6
ATOM 9592 C CA . ILE A 1 34 ? 7.945 -0.684 1.901 1.00 0.15 34 ILE A CA 6
ATOM 9593 C C . ILE A 1 34 ? 7.243 -0.299 3.205 1.00 0.13 34 ILE A C 6
ATOM 9594 O O . ILE A 1 34 ? 6.470 -1.081 3.750 1.00 0.14 34 ILE A O 6
ATOM 9610 N N . GLU A 1 35 ? 7.529 0.896 3.704 1.00 0.14 35 GLU A N 6
ATOM 9611 C CA . GLU A 1 35 ? 6.900 1.407 4.920 1.00 0.13 35 GLU A CA 6
ATOM 9612 C C . GLU A 1 35 ? 5.769 2.364 4.553 1.00 0.15 35 GLU A C 6
ATOM 9613 O O . GLU A 1 35 ? 5.893 3.149 3.606 1.00 0.20 35 GLU A O 6
ATOM 9625 N N . PHE A 1 36 ? 4.666 2.309 5.290 1.00 0.16 36 PHE A N 6
ATOM 9626 C CA . PHE A 1 36 ? 3.514 3.136 4.961 1.00 0.17 36 PHE A CA 6
ATOM 9627 C C . PHE A 1 36 ? 3.116 4.101 6.080 1.00 0.18 36 PHE A C 6
ATOM 9628 O O . PHE A 1 36 ? 3.390 3.890 7.263 1.00 0.19 36 PHE A O 6
ATOM 9645 N N . PHE A 1 37 ? 2.462 5.168 5.647 1.00 0.21 37 PHE A N 6
ATOM 9646 C CA . PHE A 1 37 ? 1.997 6.268 6.481 1.00 0.25 37 PHE A CA 6
ATOM 9647 C C . PHE A 1 37 ? 0.495 6.345 6.293 1.00 0.32 37 PHE A C 6
ATOM 9648 O O . PHE A 1 37 ? 0.011 6.052 5.212 1.00 0.65 37 PHE A O 6
ATOM 9665 N N . VAL A 1 38 ? -0.246 6.683 7.316 1.00 0.20 38 VAL A N 6
ATOM 9666 C CA . VAL A 1 38 ? -1.680 6.825 7.144 1.00 0.18 38 VAL A CA 6
ATOM 9667 C C . VAL A 1 38 ? -2.102 8.261 7.402 1.00 0.18 38 VAL A C 6
ATOM 9668 O O . VAL A 1 38 ? -1.765 8.860 8.425 1.00 0.23 38 VAL A O 6
ATOM 9681 N N . ASP A 1 39 ? -2.839 8.802 6.455 1.00 0.17 39 ASP A N 6
ATOM 9682 C CA . ASP A 1 39 ? -3.172 10.215 6.441 1.00 0.21 39 ASP A CA 6
ATOM 9683 C C . ASP A 1 39 ? -4.661 10.389 6.200 1.00 0.23 39 ASP A C 6
ATOM 9684 O O . ASP A 1 39 ? -5.138 10.237 5.073 1.00 0.25 39 ASP A O 6
ATOM 9693 N N . GLY A 1 40 ? -5.397 10.668 7.265 1.00 0.26 40 GLY A N 6
ATOM 9694 C CA . GLY A 1 40 ? -6.838 10.755 7.169 1.00 0.31 40 GLY A CA 6
ATOM 9695 C C . GLY A 1 40 ? -7.459 9.391 6.949 1.00 0.27 40 GLY A C 6
ATOM 9696 O O . GLY A 1 40 ? -7.729 8.661 7.902 1.00 0.32 40 GLY A O 6
ATOM 9700 N N . ASP A 1 41 ? -7.665 9.043 5.687 1.00 0.25 41 ASP A N 6
ATOM 9701 C CA . ASP A 1 41 ? -8.197 7.734 5.324 1.00 0.25 41 ASP A CA 6
ATOM 9702 C C . ASP A 1 41 ? -7.200 7.014 4.430 1.00 0.22 41 ASP A C 6
ATOM 9703 O O . ASP A 1 41 ? -7.329 5.824 4.166 1.00 0.30 41 ASP A O 6
ATOM 9712 N N . LYS A 1 42 ? -6.189 7.744 3.992 1.00 0.21 42 LYS A N 6
ATOM 9713 C CA . LYS A 1 42 ? -5.318 7.292 2.925 1.00 0.24 42 LYS A CA 6
ATOM 9714 C C . LYS A 1 42 ? -4.042 6.667 3.476 1.00 0.17 42 LYS A C 6
ATOM 9715 O O . LYS A 1 42 ? -3.637 6.946 4.602 1.00 0.17 42 LYS A O 6
ATOM 9734 N N . ILE A 1 43 ? -3.411 5.835 2.665 1.00 0.16 43 ILE A N 6
ATOM 9735 C CA . ILE A 1 43 ? -2.159 5.203 3.043 1.00 0.14 43 ILE A CA 6
ATOM 9736 C C . ILE A 1 43 ? -1.049 5.675 2.098 1.00 0.15 43 ILE A C 6
ATOM 9737 O O . ILE A 1 43 ? -1.292 5.895 0.913 1.00 0.17 43 ILE A O 6
ATOM 9753 N N . ILE A 1 44 ? 0.155 5.838 2.628 1.00 0.14 44 ILE A N 6
ATOM 9754 C CA . ILE A 1 44 ? 1.267 6.410 1.877 1.00 0.16 44 ILE A CA 6
ATOM 9755 C C . ILE A 1 44 ? 2.507 5.521 1.982 1.00 0.16 44 ILE A C 6
ATOM 9756 O O . ILE A 1 44 ? 3.123 5.435 3.043 1.00 0.22 44 ILE A O 6
ATOM 9772 N N . LEU A 1 45 ? 2.872 4.868 0.888 1.00 0.15 45 LEU A N 6
ATOM 9773 C CA . LEU A 1 45 ? 3.971 3.901 0.895 1.00 0.17 45 LEU A CA 6
ATOM 9774 C C . LEU A 1 45 ? 5.276 4.507 0.385 1.00 0.20 45 LEU A C 6
ATOM 9775 O O . LEU A 1 45 ? 5.270 5.327 -0.536 1.00 0.26 45 LEU A O 6
ATOM 9791 N N . LYS A 1 46 ? 6.385 4.101 1.010 1.00 0.19 46 LYS A N 6
ATOM 9792 C CA . LYS A 1 46 ? 7.727 4.457 0.556 1.00 0.30 46 LYS A CA 6
ATOM 9793 C C . LYS A 1 46 ? 8.698 3.347 0.940 1.00 0.22 46 LYS A C 6
ATOM 9794 O O . LYS A 1 46 ? 8.424 2.563 1.842 1.00 0.30 46 LYS A O 6
ATOM 9813 N N . LYS A 1 47 ? 9.822 3.281 0.256 1.00 0.27 47 LYS A N 6
ATOM 9814 C CA . LYS A 1 47 ? 10.881 2.340 0.614 1.00 0.28 47 LYS A CA 6
ATOM 9815 C C . LYS A 1 47 ? 11.527 2.811 1.924 1.00 0.25 47 LYS A C 6
ATOM 9816 O O . LYS A 1 47 ? 11.556 4.011 2.203 1.00 0.32 47 LYS A O 6
ATOM 9835 N N . TYR A 1 48 ? 12.019 1.879 2.733 1.00 0.22 48 TYR A N 6
ATOM 9836 C CA . TYR A 1 48 ? 12.546 2.214 4.057 1.00 0.22 48 TYR A CA 6
ATOM 9837 C C . TYR A 1 48 ? 13.813 3.060 3.940 1.00 0.27 48 TYR A C 6
ATOM 9838 O O . TYR A 1 48 ? 13.904 4.144 4.520 1.00 0.32 48 TYR A O 6
ATOM 9856 N N . LYS A 1 49 ? 14.772 2.534 3.188 1.00 0.33 49 LYS A N 6
ATOM 9857 C CA . LYS A 1 49 ? 16.062 3.181 2.949 1.00 0.49 49 LYS A CA 6
ATOM 9858 C C . LYS A 1 49 ? 15.939 4.676 2.597 1.00 0.57 49 LYS A C 6
ATOM 9859 O O . LYS A 1 49 ? 16.497 5.511 3.307 1.00 0.64 49 LYS A O 6
ATOM 9878 N N . PRO A 1 50 ? 15.231 5.049 1.500 1.00 0.64 50 PRO A N 6
ATOM 9879 C CA . PRO A 1 50 ? 15.094 6.456 1.098 1.00 0.86 50 PRO A CA 6
ATOM 9880 C C . PRO A 1 50 ? 14.513 7.325 2.208 1.00 0.91 50 PRO A C 6
ATOM 9881 O O . PRO A 1 50 ? 13.418 7.059 2.721 1.00 1.81 50 PRO A O 6
ATOM 9892 N N . HIS A 1 51 ? 15.257 8.356 2.575 1.00 0.98 51 HIS A N 6
ATOM 9893 C CA . HIS A 1 51 ? 14.835 9.272 3.620 1.00 1.17 51 HIS A CA 6
ATOM 9894 C C . HIS A 1 51 ? 13.887 10.313 3.046 1.00 1.76 51 HIS A C 6
ATOM 9895 O O . HIS A 1 51 ? 14.317 11.281 2.422 1.00 2.56 51 HIS A O 6
ATOM 9910 N N . GLY A 1 52 ? 12.601 10.095 3.244 1.00 2.14 52 GLY A N 6
ATOM 9911 C CA . GLY A 1 52 ? 11.611 11.023 2.747 1.00 3.14 52 GLY A CA 6
ATOM 9912 C C . GLY A 1 52 ? 10.980 11.812 3.869 1.00 2.89 52 GLY A C 6
ATOM 9913 O O . GLY A 1 52 ? 11.674 12.514 4.606 1.00 3.06 52 GLY A O 6
ATOM 9917 N N . VAL A 1 53 ? 9.673 11.691 4.016 1.00 2.85 53 VAL A N 6
ATOM 9918 C CA . VAL A 1 53 ? 8.974 12.354 5.098 1.00 2.75 53 VAL A CA 6
ATOM 9919 C C . VAL A 1 53 ? 8.288 11.329 5.998 1.00 2.07 53 VAL A C 6
ATOM 9920 O O . VAL A 1 53 ? 7.690 10.358 5.523 1.00 1.96 53 VAL A O 6
ATOM 9933 N N . CYS A 1 54 ? 8.390 11.551 7.296 1.00 1.91 54 CYS A N 6
ATOM 9934 C CA . CYS A 1 54 ? 7.848 10.639 8.287 1.00 1.51 54 CYS A CA 6
ATOM 9935 C C . CYS A 1 54 ? 7.609 11.385 9.596 1.00 2.04 54 CYS A C 6
ATOM 9936 O O . CYS A 1 54 ? 8.596 11.719 10.284 1.00 2.71 54 CYS A O 6
ATOM 9945 N N . MET B 1 1 ? 8.958 4.270 11.528 1.00 2.43 1 MET B N 6
ATOM 9946 C CA . MET B 1 1 ? 9.277 5.719 11.547 1.00 1.54 1 MET B CA 6
ATOM 9947 C C . MET B 1 1 ? 8.031 6.551 11.254 1.00 1.28 1 MET B C 6
ATOM 9948 O O . MET B 1 1 ? 7.872 7.654 11.778 1.00 1.95 1 MET B O 6
ATOM 9964 N N . LYS B 1 2 ? 7.149 6.011 10.422 1.00 0.96 2 LYS B N 6
ATOM 9965 C CA . LYS B 1 2 ? 5.970 6.739 9.970 1.00 0.62 2 LYS B CA 6
ATOM 9966 C C . LYS B 1 2 ? 4.791 6.603 10.930 1.00 0.56 2 LYS B C 6
ATOM 9967 O O . LYS B 1 2 ? 4.916 6.033 12.015 1.00 0.73 2 LYS B O 6
ATOM 9986 N N . SER B 1 3 ? 3.652 7.158 10.509 1.00 0.42 3 SER B N 6
ATOM 9987 C CA . SER B 1 3 ? 2.398 7.079 11.255 1.00 0.40 3 SER B CA 6
ATOM 9988 C C . SER B 1 3 ? 2.101 5.653 11.682 1.00 0.37 3 SER B C 6
ATOM 9989 O O . SER B 1 3 ? 1.874 5.375 12.858 1.00 0.50 3 SER B O 6
ATOM 9997 N N . ILE B 1 4 ? 2.105 4.755 10.718 1.00 0.27 4 ILE B N 6
ATOM 9998 C CA . ILE B 1 4 ? 1.955 3.350 11.014 1.00 0.24 4 ILE B CA 6
ATOM 9999 C C . ILE B 1 4 ? 3.324 2.815 11.399 1.00 0.26 4 ILE B C 6
ATOM 10000 O O . ILE B 1 4 ? 3.460 1.962 12.277 1.00 0.32 4 ILE B O 6
ATOM 10016 N N . GLY B 1 5 ? 4.338 3.368 10.732 1.00 0.27 5 GLY B N 6
ATOM 10017 C CA . GLY B 1 5 ? 5.719 3.068 11.048 1.00 0.32 5 GLY B CA 6
ATOM 10018 C C . GLY B 1 5 ? 6.054 1.619 10.813 1.00 0.31 5 GLY B C 6
ATOM 10019 O O . GLY B 1 5 ? 6.945 1.064 11.454 1.00 0.43 5 GLY B O 6
ATOM 10023 N N . VAL B 1 6 ? 5.342 1.013 9.885 1.00 0.20 6 VAL B N 6
ATOM 10024 C CA . VAL B 1 6 ? 5.526 -0.397 9.605 1.00 0.16 6 VAL B CA 6
ATOM 10025 C C . VAL B 1 6 ? 6.027 -0.590 8.187 1.00 0.12 6 VAL B C 6
ATOM 10026 O O . VAL B 1 6 ? 5.505 0.003 7.239 1.00 0.13 6 VAL B O 6
ATOM 10039 N N . VAL B 1 7 ? 7.045 -1.415 8.050 1.00 0.12 7 VAL B N 6
ATOM 10040 C CA . VAL B 1 7 ? 7.655 -1.660 6.763 1.00 0.12 7 VAL B CA 6
ATOM 10041 C C . VAL B 1 7 ? 7.409 -3.102 6.340 1.00 0.12 7 VAL B C 6
ATOM 10042 O O . VAL B 1 7 ? 7.425 -4.020 7.162 1.00 0.15 7 VAL B O 6
ATOM 10055 N N . ARG B 1 8 ? 7.144 -3.292 5.064 1.00 0.12 8 ARG B N 6
ATOM 10056 C CA . ARG B 1 8 ? 6.812 -4.602 4.542 1.00 0.13 8 ARG B CA 6
ATOM 10057 C C . ARG B 1 8 ? 7.881 -5.083 3.590 1.00 0.13 8 ARG B C 6
ATOM 10058 O O . ARG B 1 8 ? 8.639 -4.290 3.037 1.00 0.16 8 ARG B O 6
ATOM 10079 N N . LYS B 1 9 ? 7.940 -6.385 3.423 1.00 0.13 9 LYS B N 6
ATOM 10080 C CA . LYS B 1 9 ? 8.874 -7.005 2.510 1.00 0.14 9 LYS B CA 6
ATOM 10081 C C . LYS B 1 9 ? 8.086 -7.742 1.443 1.00 0.17 9 LYS B C 6
ATOM 10082 O O . LYS B 1 9 ? 7.292 -8.627 1.757 1.00 0.21 9 LYS B O 6
ATOM 10101 N N . VAL B 1 10 ? 8.276 -7.329 0.199 1.00 0.16 10 VAL B N 6
ATOM 10102 C CA . VAL B 1 10 ? 7.548 -7.883 -0.933 1.00 0.18 10 VAL B CA 6
ATOM 10103 C C . VAL B 1 10 ? 7.720 -9.401 -1.029 1.00 0.20 10 VAL B C 6
ATOM 10104 O O . VAL B 1 10 ? 8.773 -9.944 -0.725 1.00 0.25 10 VAL B O 6
ATOM 10117 N N . ASP B 1 11 ? 6.638 -10.062 -1.398 1.00 0.18 11 ASP B N 6
ATOM 10118 C CA . ASP B 1 11 ? 6.622 -11.499 -1.647 1.00 0.20 11 ASP B CA 6
ATOM 10119 C C . ASP B 1 11 ? 7.583 -11.856 -2.782 1.00 0.23 11 ASP B C 6
ATOM 10120 O O . ASP B 1 11 ? 8.698 -12.310 -2.536 1.00 0.26 11 ASP B O 6
ATOM 10129 N N . GLU B 1 12 ? 7.137 -11.639 -4.015 1.00 0.24 12 GLU B N 6
ATOM 10130 C CA . GLU B 1 12 ? 7.957 -11.832 -5.212 1.00 0.28 12 GLU B CA 6
ATOM 10131 C C . GLU B 1 12 ? 7.386 -10.971 -6.322 1.00 0.27 12 GLU B C 6
ATOM 10132 O O . GLU B 1 12 ? 8.112 -10.372 -7.115 1.00 0.34 12 GLU B O 6
ATOM 10144 N N . LEU B 1 13 ? 6.061 -10.936 -6.370 1.00 0.26 13 LEU B N 6
ATOM 10145 C CA . LEU B 1 13 ? 5.328 -10.163 -7.364 1.00 0.26 13 LEU B CA 6
ATOM 10146 C C . LEU B 1 13 ? 5.210 -8.711 -6.927 1.00 0.25 13 LEU B C 6
ATOM 10147 O O . LEU B 1 13 ? 5.067 -7.803 -7.743 1.00 0.39 13 LEU B O 6
ATOM 10163 N N . GLY B 1 14 ? 5.283 -8.512 -5.626 1.00 0.15 14 GLY B N 6
ATOM 10164 C CA . GLY B 1 14 ? 5.020 -7.214 -5.050 1.00 0.13 14 GLY B CA 6
ATOM 10165 C C . GLY B 1 14 ? 3.993 -7.316 -3.949 1.00 0.11 14 GLY B C 6
ATOM 10166 O O . GLY B 1 14 ? 3.671 -6.333 -3.293 1.00 0.12 14 GLY B O 6
ATOM 10170 N N . ARG B 1 15 ? 3.480 -8.522 -3.753 1.00 0.11 15 ARG B N 6
ATOM 10171 C CA . ARG B 1 15 ? 2.501 -8.780 -2.707 1.00 0.11 15 ARG B CA 6
ATOM 10172 C C . ARG B 1 15 ? 3.099 -8.500 -1.330 1.00 0.09 15 ARG B C 6
ATOM 10173 O O . ARG B 1 15 ? 4.164 -9.010 -1.000 1.00 0.12 15 ARG B O 6
ATOM 10194 N N . ILE B 1 16 ? 2.420 -7.677 -0.540 1.00 0.09 16 ILE B N 6
ATOM 10195 C CA . ILE B 1 16 ? 2.842 -7.400 0.830 1.00 0.09 16 ILE B CA 6
ATOM 10196 C C . ILE B 1 16 ? 1.611 -7.410 1.733 1.00 0.09 16 ILE B C 6
ATOM 10197 O O . ILE B 1 16 ? 0.495 -7.614 1.262 1.00 0.11 16 ILE B O 6
ATOM 10213 N N . VAL B 1 17 ? 1.801 -7.180 3.015 1.00 0.09 17 VAL B N 6
ATOM 10214 C CA . VAL B 1 17 ? 0.690 -7.215 3.947 1.00 0.10 17 VAL B CA 6
ATOM 10215 C C . VAL B 1 17 ? 0.326 -5.812 4.417 1.00 0.11 17 VAL B C 6
ATOM 10216 O O . VAL B 1 17 ? 1.105 -5.147 5.098 1.00 0.16 17 VAL B O 6
ATOM 10229 N N . MET B 1 18 ? -0.852 -5.356 4.021 1.00 0.10 18 MET B N 6
ATOM 10230 C CA . MET B 1 18 ? -1.372 -4.087 4.521 1.00 0.11 18 MET B CA 6
ATOM 10231 C C . MET B 1 18 ? -1.884 -4.283 5.939 1.00 0.10 18 MET B C 6
ATOM 10232 O O . MET B 1 18 ? -2.259 -5.392 6.320 1.00 0.15 18 MET B O 6
ATOM 10246 N N . PRO B 1 19 ? -1.909 -3.222 6.745 1.00 0.12 19 PRO B N 6
ATOM 10247 C CA . PRO B 1 19 ? -2.301 -3.323 8.130 1.00 0.13 19 PRO B CA 6
ATOM 10248 C C . PRO B 1 19 ? -3.808 -3.224 8.323 1.00 0.13 19 PRO B C 6
ATOM 10249 O O . PRO B 1 19 ? -4.535 -2.664 7.489 1.00 0.13 19 PRO B O 6
ATOM 10260 N N . ILE B 1 20 ? -4.281 -3.776 9.430 1.00 0.15 20 ILE B N 6
ATOM 10261 C CA . ILE B 1 20 ? -5.668 -3.608 9.822 1.00 0.16 20 ILE B CA 6
ATOM 10262 C C . ILE B 1 20 ? -5.979 -2.121 9.958 1.00 0.16 20 ILE B C 6
ATOM 10263 O O . ILE B 1 20 ? -7.094 -1.686 9.720 1.00 0.17 20 ILE B O 6
ATOM 10279 N N . GLU B 1 21 ? -4.958 -1.349 10.301 1.00 0.16 21 GLU B N 6
ATOM 10280 C CA . GLU B 1 21 ? -5.071 0.102 10.399 1.00 0.16 21 GLU B CA 6
ATOM 10281 C C . GLU B 1 21 ? -5.494 0.701 9.062 1.00 0.16 21 GLU B C 6
ATOM 10282 O O . GLU B 1 21 ? -6.147 1.736 9.023 1.00 0.18 21 GLU B O 6
ATOM 10294 N N . LEU B 1 22 ? -5.137 0.030 7.967 1.00 0.14 22 LEU B N 6
ATOM 10295 C CA . LEU B 1 22 ? -5.548 0.462 6.638 1.00 0.15 22 LEU B CA 6
ATOM 10296 C C . LEU B 1 22 ? -6.980 0.039 6.405 1.00 0.15 22 LEU B C 6
ATOM 10297 O O . LEU B 1 22 ? -7.790 0.781 5.851 1.00 0.17 22 LEU B O 6
ATOM 10313 N N . ARG B 1 23 ? -7.282 -1.169 6.847 1.00 0.14 23 ARG B N 6
ATOM 10314 C CA . ARG B 1 23 ? -8.640 -1.682 6.758 1.00 0.15 23 ARG B CA 6
ATOM 10315 C C . ARG B 1 23 ? -9.586 -0.823 7.597 1.00 0.19 23 ARG B C 6
ATOM 10316 O O . ARG B 1 23 ? -10.755 -0.653 7.255 1.00 0.23 23 ARG B O 6
ATOM 10337 N N . ARG B 1 24 ? -9.034 -0.252 8.664 1.00 0.18 24 ARG B N 6
ATOM 10338 C CA . ARG B 1 24 ? -9.771 0.607 9.585 1.00 0.20 24 ARG B CA 6
ATOM 10339 C C . ARG B 1 24 ? -9.828 2.024 9.040 1.00 0.22 24 ARG B C 6
ATOM 10340 O O . ARG B 1 24 ? -10.812 2.737 9.221 1.00 0.26 24 ARG B O 6
ATOM 10361 N N . ALA B 1 25 ? -8.749 2.413 8.377 1.00 0.20 25 ALA B N 6
ATOM 10362 C CA . ALA B 1 25 ? -8.639 3.721 7.750 1.00 0.22 25 ALA B CA 6
ATOM 10363 C C . ALA B 1 25 ? -9.737 3.896 6.724 1.00 0.26 25 ALA B C 6
ATOM 10364 O O . ALA B 1 25 ? -10.472 4.882 6.729 1.00 0.28 25 ALA B O 6
ATOM 10371 N N . LEU B 1 26 ? -9.844 2.905 5.858 1.00 0.28 26 LEU B N 6
ATOM 10372 C CA . LEU B 1 26 ? -10.795 2.943 4.772 1.00 0.37 26 LEU B CA 6
ATOM 10373 C C . LEU B 1 26 ? -12.092 2.238 5.158 1.00 0.41 26 LEU B C 6
ATOM 10374 O O . LEU B 1 26 ? -12.884 2.771 5.935 1.00 0.57 26 LEU B O 6
ATOM 10390 N N . ASP B 1 27 ? -12.293 1.028 4.644 1.00 0.34 27 ASP B N 6
ATOM 10391 C CA . ASP B 1 27 ? -13.531 0.286 4.885 1.00 0.42 27 ASP B CA 6
ATOM 10392 C C . ASP B 1 27 ? -13.309 -1.213 4.784 1.00 0.41 27 ASP B C 6
ATOM 10393 O O . ASP B 1 27 ? -14.269 -1.977 4.690 1.00 0.76 27 ASP B O 6
ATOM 10402 N N . ILE B 1 28 ? -12.060 -1.645 4.836 1.00 0.22 28 ILE B N 6
ATOM 10403 C CA . ILE B 1 28 ? -11.732 -3.003 4.420 1.00 0.18 28 ILE B CA 6
ATOM 10404 C C . ILE B 1 28 ? -12.136 -3.995 5.487 1.00 0.23 28 ILE B C 6
ATOM 10405 O O . ILE B 1 28 ? -11.790 -3.844 6.657 1.00 0.31 28 ILE B O 6
ATOM 10421 N N . ALA B 1 29 ? -12.860 -5.013 5.074 1.00 0.24 29 ALA B N 6
ATOM 10422 C CA . ALA B 1 29 ? -13.377 -5.987 6.005 1.00 0.28 29 ALA B CA 6
ATOM 10423 C C . ALA B 1 29 ? -12.529 -7.247 5.978 1.00 0.30 29 ALA B C 6
ATOM 10424 O O . ALA B 1 29 ? -11.961 -7.653 6.990 1.00 0.41 29 ALA B O 6
ATOM 10431 N N . ILE B 1 30 ? -12.420 -7.837 4.805 1.00 0.26 30 ILE B N 6
ATOM 10432 C CA . ILE B 1 30 ? -11.642 -9.053 4.634 1.00 0.27 30 ILE B CA 6
ATOM 10433 C C . ILE B 1 30 ? -10.923 -9.014 3.292 1.00 0.24 30 ILE B C 6
ATOM 10434 O O . ILE B 1 30 ? -9.826 -9.539 3.148 1.00 0.24 30 ILE B O 6
ATOM 10450 N N . LYS B 1 31 ? -11.547 -8.361 2.323 1.00 0.21 31 LYS B N 6
ATOM 10451 C CA . LYS B 1 31 ? -10.952 -8.150 1.013 1.00 0.19 31 LYS B CA 6
ATOM 10452 C C . LYS B 1 31 ? -11.161 -6.702 0.591 1.00 0.16 31 LYS B C 6
ATOM 10453 O O . LYS B 1 31 ? -10.213 -5.985 0.276 1.00 0.15 31 LYS B O 6
ATOM 10472 N N . ASP B 1 32 ? -12.417 -6.283 0.639 1.00 0.16 32 ASP B N 6
ATOM 10473 C CA . ASP B 1 32 ? -12.842 -4.947 0.225 1.00 0.15 32 ASP B CA 6
ATOM 10474 C C . ASP B 1 32 ? -12.155 -4.456 -1.051 1.00 0.15 32 ASP B C 6
ATOM 10475 O O . ASP B 1 32 ? -12.297 -5.076 -2.104 1.00 0.19 32 ASP B O 6
ATOM 10484 N N . SER B 1 33 ? -11.420 -3.345 -0.967 1.00 0.14 33 SER B N 6
ATOM 10485 C CA . SER B 1 33 ? -10.837 -2.713 -2.155 1.00 0.14 33 SER B CA 6
ATOM 10486 C C . SER B 1 33 ? -9.768 -1.692 -1.760 1.00 0.13 33 SER B C 6
ATOM 10487 O O . SER B 1 33 ? -9.998 -0.866 -0.878 1.00 0.15 33 SER B O 6
ATOM 10495 N N . ILE B 1 34 ? -8.606 -1.748 -2.407 1.00 0.13 34 ILE B N 6
ATOM 10496 C CA . ILE B 1 34 ? -7.560 -0.749 -2.190 1.00 0.13 34 ILE B CA 6
ATOM 10497 C C . ILE B 1 34 ? -6.890 -0.375 -3.513 1.00 0.13 34 ILE B C 6
ATOM 10498 O O . ILE B 1 34 ? -6.112 -1.151 -4.061 1.00 0.14 34 ILE B O 6
ATOM 10514 N N . GLU B 1 35 ? -7.202 0.807 -4.020 1.00 0.13 35 GLU B N 6
ATOM 10515 C CA . GLU B 1 35 ? -6.606 1.312 -5.252 1.00 0.14 35 GLU B CA 6
ATOM 10516 C C . GLU B 1 35 ? -5.431 2.223 -4.916 1.00 0.15 35 GLU B C 6
ATOM 10517 O O . GLU B 1 35 ? -5.493 2.988 -3.948 1.00 0.20 35 GLU B O 6
ATOM 10529 N N . PHE B 1 36 ? -4.360 2.156 -5.703 1.00 0.15 36 PHE B N 6
ATOM 10530 C CA . PHE B 1 36 ? -3.183 2.978 -5.411 1.00 0.17 36 PHE B CA 6
ATOM 10531 C C . PHE B 1 36 ? -2.919 4.041 -6.480 1.00 0.22 36 PHE B C 6
ATOM 10532 O O . PHE B 1 36 ? -3.387 3.957 -7.618 1.00 0.28 36 PHE B O 6
ATOM 10549 N N . PHE B 1 37 ? -2.159 5.041 -6.062 1.00 0.22 37 PHE B N 6
ATOM 10550 C CA . PHE B 1 37 ? -1.794 6.203 -6.868 1.00 0.30 37 PHE B CA 6
ATOM 10551 C C . PHE B 1 37 ? -0.316 6.470 -6.648 1.00 0.25 37 PHE B C 6
ATOM 10552 O O . PHE B 1 37 ? 0.116 6.579 -5.514 1.00 0.45 37 PHE B O 6
ATOM 10569 N N . VAL B 1 38 ? 0.464 6.547 -7.701 1.00 0.24 38 VAL B N 6
ATOM 10570 C CA . VAL B 1 38 ? 1.888 6.772 -7.530 1.00 0.19 38 VAL B CA 6
ATOM 10571 C C . VAL B 1 38 ? 2.213 8.252 -7.667 1.00 0.20 38 VAL B C 6
ATOM 10572 O O . VAL B 1 38 ? 1.718 8.934 -8.565 1.00 0.24 38 VAL B O 6
ATOM 10585 N N . ASP B 1 39 ? 3.026 8.743 -6.754 1.00 0.20 39 ASP B N 6
ATOM 10586 C CA . ASP B 1 39 ? 3.373 10.153 -6.709 1.00 0.26 39 ASP B CA 6
ATOM 10587 C C . ASP B 1 39 ? 4.866 10.316 -6.499 1.00 0.29 39 ASP B C 6
ATOM 10588 O O . ASP B 1 39 ? 5.365 10.157 -5.381 1.00 0.29 39 ASP B O 6
ATOM 10597 N N . GLY B 1 40 ? 5.576 10.602 -7.580 1.00 0.35 40 GLY B N 6
ATOM 10598 C CA . GLY B 1 40 ? 7.016 10.722 -7.513 1.00 0.39 40 GLY B CA 6
ATOM 10599 C C . GLY B 1 40 ? 7.664 9.370 -7.328 1.00 0.34 40 GLY B C 6
ATOM 10600 O O . GLY B 1 40 ? 7.916 8.658 -8.299 1.00 0.42 40 GLY B O 6
ATOM 10604 N N . ASP B 1 41 ? 7.917 9.009 -6.081 1.00 0.28 41 ASP B N 6
ATOM 10605 C CA . ASP B 1 41 ? 8.456 7.692 -5.764 1.00 0.28 41 ASP B CA 6
ATOM 10606 C C . ASP B 1 41 ? 7.467 6.922 -4.901 1.00 0.23 41 ASP B C 6
ATOM 10607 O O . ASP B 1 41 ? 7.546 5.704 -4.786 1.00 0.29 41 ASP B O 6
ATOM 10616 N N . LYS B 1 42 ? 6.515 7.641 -4.322 1.00 0.20 42 LYS B N 6
ATOM 10617 C CA . LYS B 1 42 ? 5.677 7.091 -3.272 1.00 0.21 42 LYS B CA 6
ATOM 10618 C C . LYS B 1 42 ? 4.368 6.561 -3.837 1.00 0.16 42 LYS B C 6
ATOM 10619 O O . LYS B 1 42 ? 4.025 6.803 -4.996 1.00 0.14 42 LYS B O 6
ATOM 10638 N N . ILE B 1 43 ? 3.638 5.858 -2.995 1.00 0.17 43 ILE B N 6
ATOM 10639 C CA . ILE B 1 43 ? 2.398 5.218 -3.399 1.00 0.16 43 ILE B CA 6
ATOM 10640 C C . ILE B 1 43 ? 1.266 5.669 -2.472 1.00 0.18 43 ILE B C 6
ATOM 10641 O O . ILE B 1 43 ? 1.473 5.844 -1.271 1.00 0.21 43 ILE B O 6
ATOM 10657 N N . ILE B 1 44 ? 0.085 5.861 -3.036 1.00 0.16 44 ILE B N 6
ATOM 10658 C CA . ILE B 1 44 ? -1.054 6.408 -2.307 1.00 0.19 44 ILE B CA 6
ATOM 10659 C C . ILE B 1 44 ? -2.256 5.469 -2.385 1.00 0.20 44 ILE B C 6
ATOM 10660 O O . ILE B 1 44 ? -2.813 5.252 -3.459 1.00 0.26 44 ILE B O 6
ATOM 10676 N N . LEU B 1 45 ? -2.669 4.930 -1.250 1.00 0.18 45 LEU B N 6
ATOM 10677 C CA . LEU B 1 45 ? -3.736 3.934 -1.212 1.00 0.19 45 LEU B CA 6
ATOM 10678 C C . LEU B 1 45 ? -5.063 4.530 -0.746 1.00 0.20 45 LEU B C 6
ATOM 10679 O O . LEU B 1 45 ? -5.091 5.383 0.143 1.00 0.25 45 LEU B O 6
ATOM 10695 N N . LYS B 1 46 ? -6.150 4.072 -1.372 1.00 0.19 46 LYS B N 6
ATOM 10696 C CA . LYS B 1 46 ? -7.508 4.432 -0.968 1.00 0.24 46 LYS B CA 6
ATOM 10697 C C . LYS B 1 46 ? -8.446 3.291 -1.331 1.00 0.20 46 LYS B C 6
ATOM 10698 O O . LYS B 1 46 ? -8.129 2.482 -2.196 1.00 0.30 46 LYS B O 6
ATOM 10717 N N . LYS B 1 47 ? -9.594 3.229 -0.683 1.00 0.22 47 LYS B N 6
ATOM 10718 C CA . LYS B 1 47 ? -10.619 2.267 -1.069 1.00 0.22 47 LYS B CA 6
ATOM 10719 C C . LYS B 1 47 ? -11.237 2.738 -2.388 1.00 0.25 47 LYS B C 6
ATOM 10720 O O . LYS B 1 47 ? -11.209 3.929 -2.698 1.00 0.41 47 LYS B O 6
ATOM 10739 N N . TYR B 1 48 ? -11.765 1.810 -3.168 1.00 0.22 48 TYR B N 6
ATOM 10740 C CA . TYR B 1 48 ? -12.258 2.117 -4.506 1.00 0.23 48 TYR B CA 6
ATOM 10741 C C . TYR B 1 48 ? -13.476 3.034 -4.448 1.00 0.25 48 TYR B C 6
ATOM 10742 O O . TYR B 1 48 ? -13.481 4.115 -5.039 1.00 0.29 48 TYR B O 6
ATOM 10760 N N . LYS B 1 49 ? -14.485 2.590 -3.711 1.00 0.32 49 LYS B N 6
ATOM 10761 C CA . LYS B 1 49 ? -15.778 3.268 -3.639 1.00 0.46 49 LYS B CA 6
ATOM 10762 C C . LYS B 1 49 ? -15.677 4.736 -3.182 1.00 0.54 49 LYS B C 6
ATOM 10763 O O . LYS B 1 49 ? -16.230 5.611 -3.850 1.00 0.61 49 LYS B O 6
ATOM 10782 N N . PRO B 1 50 ? -15.011 5.041 -2.039 1.00 0.60 50 PRO B N 6
ATOM 10783 C CA . PRO B 1 50 ? -14.836 6.426 -1.585 1.00 0.82 50 PRO B CA 6
ATOM 10784 C C . PRO B 1 50 ? -14.223 7.308 -2.666 1.00 0.82 50 PRO B C 6
ATOM 10785 O O . PRO B 1 50 ? -13.076 7.107 -3.085 1.00 1.57 50 PRO B O 6
ATOM 10796 N N . HIS B 1 51 ? -14.997 8.282 -3.118 1.00 0.97 51 HIS B N 6
ATOM 10797 C CA . HIS B 1 51 ? -14.576 9.143 -4.204 1.00 1.13 51 HIS B CA 6
ATOM 10798 C C . HIS B 1 51 ? -13.659 10.244 -3.691 1.00 1.69 51 HIS B C 6
ATOM 10799 O O . HIS B 1 51 ? -14.110 11.328 -3.319 1.00 2.46 51 HIS B O 6
ATOM 10814 N N . GLY B 1 52 ? -12.374 9.939 -3.636 1.00 2.10 52 GLY B N 6
ATOM 10815 C CA . GLY B 1 52 ? -11.391 10.929 -3.256 1.00 3.10 52 GLY B CA 6
ATOM 10816 C C . GLY B 1 52 ? -10.721 11.532 -4.472 1.00 2.89 52 GLY B C 6
ATOM 10817 O O . GLY B 1 52 ? -11.359 11.708 -5.511 1.00 3.12 52 GLY B O 6
ATOM 10821 N N . VAL B 1 53 ? -9.442 11.837 -4.352 1.00 2.81 53 VAL B N 6
ATOM 10822 C CA . VAL B 1 53 ? -8.693 12.395 -5.465 1.00 2.74 53 VAL B CA 6
ATOM 10823 C C . VAL B 1 53 ? -8.132 11.278 -6.347 1.00 2.07 53 VAL B C 6
ATOM 10824 O O . VAL B 1 53 ? -7.755 10.208 -5.854 1.00 1.96 53 VAL B O 6
ATOM 10837 N N . CYS B 1 54 ? -8.109 11.523 -7.648 1.00 1.96 54 CYS B N 6
ATOM 10838 C CA . CYS B 1 54 ? -7.589 10.567 -8.608 1.00 1.58 54 CYS B CA 6
ATOM 10839 C C . CYS B 1 54 ? -7.061 11.301 -9.835 1.00 2.13 54 CYS B C 6
ATOM 10840 O O . CYS B 1 54 ? -7.829 11.495 -10.801 1.00 2.76 54 CYS B O 6
ATOM 10849 N N . MET A 1 1 ? -8.480 4.255 -11.987 1.00 2.39 1 MET A N 7
ATOM 10850 C CA . MET A 1 1 ? -8.647 5.718 -12.155 1.00 1.49 1 MET A CA 7
ATOM 10851 C C . MET A 1 1 ? -7.416 6.473 -11.653 1.00 1.24 1 MET A C 7
ATOM 10852 O O . MET A 1 1 ? -7.070 7.527 -12.184 1.00 1.91 1 MET A O 7
ATOM 10868 N N . LYS A 1 2 ? -6.744 5.929 -10.642 1.00 0.91 2 LYS A N 7
ATOM 10869 C CA . LYS A 1 2 ? -5.544 6.562 -10.101 1.00 0.58 2 LYS A CA 7
ATOM 10870 C C . LYS A 1 2 ? -4.359 6.374 -11.048 1.00 0.56 2 LYS A C 7
ATOM 10871 O O . LYS A 1 2 ? -4.511 5.786 -12.119 1.00 0.81 2 LYS A O 7
ATOM 10890 N N . SER A 1 3 ? -3.192 6.880 -10.655 1.00 0.41 3 SER A N 7
ATOM 10891 C CA . SER A 1 3 ? -1.972 6.759 -11.458 1.00 0.39 3 SER A CA 7
ATOM 10892 C C . SER A 1 3 ? -1.743 5.331 -11.930 1.00 0.37 3 SER A C 7
ATOM 10893 O O . SER A 1 3 ? -1.562 5.074 -13.120 1.00 0.48 3 SER A O 7
ATOM 10901 N N . ILE A 1 4 ? -1.753 4.404 -10.990 1.00 0.29 4 ILE A N 7
ATOM 10902 C CA . ILE A 1 4 ? -1.576 3.007 -11.321 1.00 0.27 4 ILE A CA 7
ATOM 10903 C C . ILE A 1 4 ? -2.913 2.455 -11.784 1.00 0.29 4 ILE A C 7
ATOM 10904 O O . ILE A 1 4 ? -2.983 1.578 -12.644 1.00 0.34 4 ILE A O 7
ATOM 10920 N N . GLY A 1 5 ? -3.973 3.008 -11.202 1.00 0.31 5 GLY A N 7
ATOM 10921 C CA . GLY A 1 5 ? -5.323 2.697 -11.627 1.00 0.35 5 GLY A CA 7
ATOM 10922 C C . GLY A 1 5 ? -5.755 1.315 -11.224 1.00 0.33 5 GLY A C 7
ATOM 10923 O O . GLY A 1 5 ? -6.772 0.807 -11.699 1.00 0.51 5 GLY A O 7
ATOM 10927 N N . VAL A 1 6 ? -4.991 0.704 -10.341 1.00 0.18 6 VAL A N 7
ATOM 10928 C CA . VAL A 1 6 ? -5.276 -0.645 -9.920 1.00 0.15 6 VAL A CA 7
ATOM 10929 C C . VAL A 1 6 ? -5.786 -0.674 -8.490 1.00 0.14 6 VAL A C 7
ATOM 10930 O O . VAL A 1 6 ? -5.210 -0.060 -7.585 1.00 0.17 6 VAL A O 7
ATOM 10943 N N . VAL A 1 7 ? -6.879 -1.392 -8.312 1.00 0.14 7 VAL A N 7
ATOM 10944 C CA . VAL A 1 7 ? -7.467 -1.590 -7.008 1.00 0.13 7 VAL A CA 7
ATOM 10945 C C . VAL A 1 7 ? -7.258 -3.032 -6.577 1.00 0.14 7 VAL A C 7
ATOM 10946 O O . VAL A 1 7 ? -7.332 -3.956 -7.391 1.00 0.17 7 VAL A O 7
ATOM 10959 N N . ARG A 1 8 ? -6.969 -3.222 -5.308 1.00 0.14 8 ARG A N 7
ATOM 10960 C CA . ARG A 1 8 ? -6.648 -4.533 -4.791 1.00 0.15 8 ARG A CA 7
ATOM 10961 C C . ARG A 1 8 ? -7.702 -4.984 -3.820 1.00 0.14 8 ARG A C 7
ATOM 10962 O O . ARG A 1 8 ? -8.458 -4.172 -3.285 1.00 0.17 8 ARG A O 7
ATOM 10983 N N . LYS A 1 9 ? -7.754 -6.277 -3.607 1.00 0.14 9 LYS A N 7
ATOM 10984 C CA . LYS A 1 9 ? -8.696 -6.854 -2.686 1.00 0.15 9 LYS A CA 7
ATOM 10985 C C . LYS A 1 9 ? -7.924 -7.627 -1.637 1.00 0.17 9 LYS A C 7
ATOM 10986 O O . LYS A 1 9 ? -7.138 -8.517 -1.969 1.00 0.22 9 LYS A O 7
ATOM 11005 N N . VAL A 1 10 ? -8.119 -7.245 -0.385 1.00 0.16 10 VAL A N 7
ATOM 11006 C CA . VAL A 1 10 ? -7.417 -7.854 0.732 1.00 0.18 10 VAL A CA 7
ATOM 11007 C C . VAL A 1 10 ? -7.620 -9.365 0.745 1.00 0.20 10 VAL A C 7
ATOM 11008 O O . VAL A 1 10 ? -8.668 -9.864 0.342 1.00 0.24 10 VAL A O 7
ATOM 11021 N N . ASP A 1 11 ? -6.590 -10.080 1.165 1.00 0.17 11 ASP A N 7
ATOM 11022 C CA . ASP A 1 11 ? -6.644 -11.527 1.261 1.00 0.21 11 ASP A CA 7
ATOM 11023 C C . ASP A 1 11 ? -7.661 -11.923 2.326 1.00 0.22 11 ASP A C 7
ATOM 11024 O O . ASP A 1 11 ? -8.770 -12.352 2.012 1.00 0.24 11 ASP A O 7
ATOM 11033 N N . GLU A 1 12 ? -7.265 -11.754 3.583 1.00 0.23 12 GLU A N 7
ATOM 11034 C CA . GLU A 1 12 ? -8.165 -11.885 4.731 1.00 0.25 12 GLU A CA 7
ATOM 11035 C C . GLU A 1 12 ? -7.640 -11.018 5.865 1.00 0.26 12 GLU A C 7
ATOM 11036 O O . GLU A 1 12 ? -8.395 -10.364 6.586 1.00 0.30 12 GLU A O 7
ATOM 11048 N N . LEU A 1 13 ? -6.321 -11.032 6.000 1.00 0.26 13 LEU A N 7
ATOM 11049 C CA . LEU A 1 13 ? -5.620 -10.329 7.068 1.00 0.27 13 LEU A CA 7
ATOM 11050 C C . LEU A 1 13 ? -5.423 -8.856 6.725 1.00 0.26 13 LEU A C 7
ATOM 11051 O O . LEU A 1 13 ? -5.456 -7.987 7.593 1.00 0.41 13 LEU A O 7
ATOM 11067 N N . GLY A 1 14 ? -5.213 -8.595 5.448 1.00 0.17 14 GLY A N 7
ATOM 11068 C CA . GLY A 1 14 ? -4.854 -7.265 5.003 1.00 0.16 14 GLY A CA 7
ATOM 11069 C C . GLY A 1 14 ? -3.836 -7.325 3.888 1.00 0.12 14 GLY A C 7
ATOM 11070 O O . GLY A 1 14 ? -3.551 -6.329 3.235 1.00 0.12 14 GLY A O 7
ATOM 11074 N N . ARG A 1 15 ? -3.289 -8.517 3.676 1.00 0.12 15 ARG A N 7
ATOM 11075 C CA . ARG A 1 15 ? -2.302 -8.743 2.630 1.00 0.11 15 ARG A CA 7
ATOM 11076 C C . ARG A 1 15 ? -2.902 -8.483 1.251 1.00 0.10 15 ARG A C 7
ATOM 11077 O O . ARG A 1 15 ? -3.997 -8.958 0.950 1.00 0.14 15 ARG A O 7
ATOM 11098 N N . ILE A 1 16 ? -2.194 -7.713 0.428 1.00 0.09 16 ILE A N 7
ATOM 11099 C CA . ILE A 1 16 ? -2.622 -7.458 -0.947 1.00 0.09 16 ILE A CA 7
ATOM 11100 C C . ILE A 1 16 ? -1.399 -7.485 -1.864 1.00 0.10 16 ILE A C 7
ATOM 11101 O O . ILE A 1 16 ? -0.266 -7.612 -1.400 1.00 0.12 16 ILE A O 7
ATOM 11117 N N . VAL A 1 17 ? -1.620 -7.352 -3.154 1.00 0.10 17 VAL A N 7
ATOM 11118 C CA . VAL A 1 17 ? -0.531 -7.402 -4.108 1.00 0.11 17 VAL A CA 7
ATOM 11119 C C . VAL A 1 17 ? -0.194 -6.004 -4.623 1.00 0.12 17 VAL A C 7
ATOM 11120 O O . VAL A 1 17 ? -0.998 -5.362 -5.295 1.00 0.19 17 VAL A O 7
ATOM 11133 N N . MET A 1 18 ? 0.985 -5.520 -4.270 1.00 0.11 18 MET A N 7
ATOM 11134 C CA . MET A 1 18 ? 1.455 -4.234 -4.761 1.00 0.12 18 MET A CA 7
ATOM 11135 C C . MET A 1 18 ? 2.047 -4.429 -6.150 1.00 0.11 18 MET A C 7
ATOM 11136 O O . MET A 1 18 ? 2.519 -5.520 -6.471 1.00 0.13 18 MET A O 7
ATOM 11150 N N . PRO A 1 19 ? 2.026 -3.401 -7.003 1.00 0.12 19 PRO A N 7
ATOM 11151 C CA . PRO A 1 19 ? 2.425 -3.553 -8.386 1.00 0.13 19 PRO A CA 7
ATOM 11152 C C . PRO A 1 19 ? 3.935 -3.447 -8.590 1.00 0.13 19 PRO A C 7
ATOM 11153 O O . PRO A 1 19 ? 4.667 -2.851 -7.782 1.00 0.13 19 PRO A O 7
ATOM 11164 N N . ILE A 1 20 ? 4.398 -4.036 -9.679 1.00 0.15 20 ILE A N 7
ATOM 11165 C CA . ILE A 1 20 ? 5.780 -3.893 -10.095 1.00 0.16 20 ILE A CA 7
ATOM 11166 C C . ILE A 1 20 ? 6.125 -2.415 -10.216 1.00 0.16 20 ILE A C 7
ATOM 11167 O O . ILE A 1 20 ? 7.231 -1.998 -9.908 1.00 0.16 20 ILE A O 7
ATOM 11183 N N . GLU A 1 21 ? 5.134 -1.631 -10.615 1.00 0.16 21 GLU A N 7
ATOM 11184 C CA . GLU A 1 21 ? 5.276 -0.190 -10.758 1.00 0.17 21 GLU A CA 7
ATOM 11185 C C . GLU A 1 21 ? 5.652 0.456 -9.431 1.00 0.16 21 GLU A C 7
ATOM 11186 O O . GLU A 1 21 ? 6.299 1.495 -9.403 1.00 0.19 21 GLU A O 7
ATOM 11198 N N . LEU A 1 22 ? 5.267 -0.182 -8.333 1.00 0.14 22 LEU A N 7
ATOM 11199 C CA . LEU A 1 22 ? 5.630 0.292 -7.009 1.00 0.15 22 LEU A CA 7
ATOM 11200 C C . LEU A 1 22 ? 7.076 -0.069 -6.743 1.00 0.15 22 LEU A C 7
ATOM 11201 O O . LEU A 1 22 ? 7.851 0.725 -6.210 1.00 0.17 22 LEU A O 7
ATOM 11217 N N . ARG A 1 23 ? 7.439 -1.276 -7.154 1.00 0.13 23 ARG A N 7
ATOM 11218 C CA . ARG A 1 23 ? 8.823 -1.729 -7.029 1.00 0.16 23 ARG A CA 7
ATOM 11219 C C . ARG A 1 23 ? 9.741 -0.863 -7.892 1.00 0.20 23 ARG A C 7
ATOM 11220 O O . ARG A 1 23 ? 10.906 -0.639 -7.560 1.00 0.25 23 ARG A O 7
ATOM 11241 N N . ARG A 1 24 ? 9.181 -0.361 -8.985 1.00 0.18 24 ARG A N 7
ATOM 11242 C CA . ARG A 1 24 ? 9.916 0.437 -9.958 1.00 0.21 24 ARG A CA 7
ATOM 11243 C C . ARG A 1 24 ? 9.951 1.897 -9.537 1.00 0.23 24 ARG A C 7
ATOM 11244 O O . ARG A 1 24 ? 10.898 2.623 -9.839 1.00 0.27 24 ARG A O 7
ATOM 11265 N N . ALA A 1 25 ? 8.907 2.324 -8.842 1.00 0.21 25 ALA A N 7
ATOM 11266 C CA . ALA A 1 25 ? 8.815 3.694 -8.361 1.00 0.23 25 ALA A CA 7
ATOM 11267 C C . ALA A 1 25 ? 9.820 3.913 -7.252 1.00 0.25 25 ALA A C 7
ATOM 11268 O O . ALA A 1 25 ? 10.558 4.900 -7.236 1.00 0.26 25 ALA A O 7
ATOM 11275 N N . LEU A 1 26 ? 9.859 2.961 -6.345 1.00 0.30 26 LEU A N 7
ATOM 11276 C CA . LEU A 1 26 ? 10.719 3.047 -5.187 1.00 0.36 26 LEU A CA 7
ATOM 11277 C C . LEU A 1 26 ? 12.096 2.468 -5.471 1.00 0.39 26 LEU A C 7
ATOM 11278 O O . LEU A 1 26 ? 12.972 3.151 -6.006 1.00 0.52 26 LEU A O 7
ATOM 11294 N N . ASP A 1 27 ? 12.254 1.190 -5.143 1.00 0.32 27 ASP A N 7
ATOM 11295 C CA . ASP A 1 27 ? 13.540 0.507 -5.186 1.00 0.41 27 ASP A CA 7
ATOM 11296 C C . ASP A 1 27 ? 13.362 -0.874 -4.575 1.00 0.35 27 ASP A C 7
ATOM 11297 O O . ASP A 1 27 ? 13.966 -1.201 -3.561 1.00 0.57 27 ASP A O 7
ATOM 11306 N N . ILE A 1 28 ? 12.454 -1.647 -5.151 1.00 0.22 28 ILE A N 7
ATOM 11307 C CA . ILE A 1 28 ? 12.186 -2.997 -4.666 1.00 0.18 28 ILE A CA 7
ATOM 11308 C C . ILE A 1 28 ? 12.600 -4.027 -5.705 1.00 0.22 28 ILE A C 7
ATOM 11309 O O . ILE A 1 28 ? 12.249 -3.911 -6.881 1.00 0.28 28 ILE A O 7
ATOM 11325 N N . ALA A 1 29 ? 13.342 -5.030 -5.267 1.00 0.21 29 ALA A N 7
ATOM 11326 C CA . ALA A 1 29 ? 13.835 -6.055 -6.171 1.00 0.25 29 ALA A CA 7
ATOM 11327 C C . ALA A 1 29 ? 13.017 -7.332 -6.061 1.00 0.25 29 ALA A C 7
ATOM 11328 O O . ALA A 1 29 ? 12.493 -7.839 -7.053 1.00 0.30 29 ALA A O 7
ATOM 11335 N N . ILE A 1 30 ? 12.899 -7.837 -4.851 1.00 0.23 30 ILE A N 7
ATOM 11336 C CA . ILE A 1 30 ? 12.184 -9.085 -4.617 1.00 0.25 30 ILE A CA 7
ATOM 11337 C C . ILE A 1 30 ? 11.443 -9.019 -3.288 1.00 0.22 30 ILE A C 7
ATOM 11338 O O . ILE A 1 30 ? 10.364 -9.573 -3.145 1.00 0.22 30 ILE A O 7
ATOM 11354 N N . LYS A 1 31 ? 12.033 -8.315 -2.332 1.00 0.21 31 LYS A N 7
ATOM 11355 C CA . LYS A 1 31 ? 11.411 -8.070 -1.041 1.00 0.19 31 LYS A CA 7
ATOM 11356 C C . LYS A 1 31 ? 11.633 -6.618 -0.653 1.00 0.17 31 LYS A C 7
ATOM 11357 O O . LYS A 1 31 ? 10.690 -5.887 -0.345 1.00 0.17 31 LYS A O 7
ATOM 11376 N N . ASP A 1 32 ? 12.899 -6.215 -0.724 1.00 0.17 32 ASP A N 7
ATOM 11377 C CA . ASP A 1 32 ? 13.348 -4.877 -0.354 1.00 0.16 32 ASP A CA 7
ATOM 11378 C C . ASP A 1 32 ? 12.629 -4.313 0.874 1.00 0.17 32 ASP A C 7
ATOM 11379 O O . ASP A 1 32 ? 12.723 -4.901 1.945 1.00 0.25 32 ASP A O 7
ATOM 11388 N N . SER A 1 33 ? 11.931 -3.180 0.740 1.00 0.13 33 SER A N 7
ATOM 11389 C CA . SER A 1 33 ? 11.263 -2.549 1.892 1.00 0.13 33 SER A CA 7
ATOM 11390 C C . SER A 1 33 ? 10.215 -1.533 1.444 1.00 0.14 33 SER A C 7
ATOM 11391 O O . SER A 1 33 ? 10.476 -0.726 0.553 1.00 0.18 33 SER A O 7
ATOM 11399 N N . ILE A 1 34 ? 9.036 -1.567 2.069 1.00 0.13 34 ILE A N 7
ATOM 11400 C CA . ILE A 1 34 ? 7.999 -0.570 1.811 1.00 0.15 34 ILE A CA 7
ATOM 11401 C C . ILE A 1 34 ? 7.279 -0.216 3.114 1.00 0.13 34 ILE A C 7
ATOM 11402 O O . ILE A 1 34 ? 6.498 -1.010 3.627 1.00 0.14 34 ILE A O 7
ATOM 11418 N N . GLU A 1 35 ? 7.560 0.961 3.651 1.00 0.14 35 GLU A N 7
ATOM 11419 C CA . GLU A 1 35 ? 6.948 1.415 4.898 1.00 0.13 35 GLU A CA 7
ATOM 11420 C C . GLU A 1 35 ? 5.801 2.366 4.580 1.00 0.15 35 GLU A C 7
ATOM 11421 O O . GLU A 1 35 ? 5.929 3.214 3.696 1.00 0.20 35 GLU A O 7
ATOM 11433 N N . PHE A 1 36 ? 4.681 2.235 5.288 1.00 0.16 36 PHE A N 7
ATOM 11434 C CA . PHE A 1 36 ? 3.500 3.031 4.955 1.00 0.17 36 PHE A CA 7
ATOM 11435 C C . PHE A 1 36 ? 3.053 3.983 6.067 1.00 0.18 36 PHE A C 7
ATOM 11436 O O . PHE A 1 36 ? 3.284 3.768 7.260 1.00 0.19 36 PHE A O 7
ATOM 11453 N N . PHE A 1 37 ? 2.409 5.048 5.609 1.00 0.21 37 PHE A N 7
ATOM 11454 C CA . PHE A 1 37 ? 1.879 6.134 6.423 1.00 0.25 37 PHE A CA 7
ATOM 11455 C C . PHE A 1 37 ? 0.374 6.095 6.292 1.00 0.32 37 PHE A C 7
ATOM 11456 O O . PHE A 1 37 ? -0.141 5.535 5.333 1.00 0.65 37 PHE A O 7
ATOM 11473 N N . VAL A 1 38 ? -0.327 6.655 7.240 1.00 0.20 38 VAL A N 7
ATOM 11474 C CA . VAL A 1 38 ? -1.763 6.783 7.103 1.00 0.18 38 VAL A CA 7
ATOM 11475 C C . VAL A 1 38 ? -2.181 8.222 7.337 1.00 0.18 38 VAL A C 7
ATOM 11476 O O . VAL A 1 38 ? -1.773 8.853 8.314 1.00 0.23 38 VAL A O 7
ATOM 11489 N N . ASP A 1 39 ? -2.977 8.735 6.425 1.00 0.17 39 ASP A N 7
ATOM 11490 C CA . ASP A 1 39 ? -3.358 10.138 6.442 1.00 0.21 39 ASP A CA 7
ATOM 11491 C C . ASP A 1 39 ? -4.861 10.262 6.297 1.00 0.23 39 ASP A C 7
ATOM 11492 O O . ASP A 1 39 ? -5.395 10.185 5.186 1.00 0.25 39 ASP A O 7
ATOM 11501 N N . GLY A 1 40 ? -5.536 10.413 7.430 1.00 0.26 40 GLY A N 7
ATOM 11502 C CA . GLY A 1 40 ? -6.983 10.477 7.444 1.00 0.31 40 GLY A CA 7
ATOM 11503 C C . GLY A 1 40 ? -7.610 9.146 7.094 1.00 0.27 40 GLY A C 7
ATOM 11504 O O . GLY A 1 40 ? -8.055 8.407 7.971 1.00 0.32 40 GLY A O 7
ATOM 11508 N N . ASP A 1 41 ? -7.637 8.843 5.808 1.00 0.25 41 ASP A N 7
ATOM 11509 C CA . ASP A 1 41 ? -8.178 7.584 5.317 1.00 0.25 41 ASP A CA 7
ATOM 11510 C C . ASP A 1 41 ? -7.109 6.839 4.541 1.00 0.22 41 ASP A C 7
ATOM 11511 O O . ASP A 1 41 ? -7.062 5.614 4.531 1.00 0.30 41 ASP A O 7
ATOM 11520 N N . LYS A 1 42 ? -6.223 7.603 3.922 1.00 0.21 42 LYS A N 7
ATOM 11521 C CA . LYS A 1 42 ? -5.373 7.083 2.874 1.00 0.24 42 LYS A CA 7
ATOM 11522 C C . LYS A 1 42 ? -4.094 6.501 3.448 1.00 0.17 42 LYS A C 7
ATOM 11523 O O . LYS A 1 42 ? -3.740 6.756 4.599 1.00 0.17 42 LYS A O 7
ATOM 11542 N N . ILE A 1 43 ? -3.395 5.748 2.623 1.00 0.16 43 ILE A N 7
ATOM 11543 C CA . ILE A 1 43 ? -2.153 5.124 3.025 1.00 0.14 43 ILE A CA 7
ATOM 11544 C C . ILE A 1 43 ? -1.033 5.602 2.102 1.00 0.15 43 ILE A C 7
ATOM 11545 O O . ILE A 1 43 ? -1.251 5.796 0.905 1.00 0.17 43 ILE A O 7
ATOM 11561 N N . ILE A 1 44 ? 0.151 5.799 2.662 1.00 0.14 44 ILE A N 7
ATOM 11562 C CA . ILE A 1 44 ? 1.265 6.404 1.935 1.00 0.16 44 ILE A CA 7
ATOM 11563 C C . ILE A 1 44 ? 2.522 5.541 2.049 1.00 0.16 44 ILE A C 7
ATOM 11564 O O . ILE A 1 44 ? 3.137 5.475 3.110 1.00 0.22 44 ILE A O 7
ATOM 11580 N N . LEU A 1 45 ? 2.904 4.890 0.962 1.00 0.15 45 LEU A N 7
ATOM 11581 C CA . LEU A 1 45 ? 4.021 3.944 0.987 1.00 0.17 45 LEU A CA 7
ATOM 11582 C C . LEU A 1 45 ? 5.314 4.559 0.453 1.00 0.20 45 LEU A C 7
ATOM 11583 O O . LEU A 1 45 ? 5.297 5.333 -0.508 1.00 0.26 45 LEU A O 7
ATOM 11599 N N . LYS A 1 46 ? 6.429 4.201 1.097 1.00 0.19 46 LYS A N 7
ATOM 11600 C CA . LYS A 1 46 ? 7.762 4.625 0.668 1.00 0.30 46 LYS A CA 7
ATOM 11601 C C . LYS A 1 46 ? 8.814 3.598 1.082 1.00 0.22 46 LYS A C 7
ATOM 11602 O O . LYS A 1 46 ? 8.603 2.820 2.011 1.00 0.30 46 LYS A O 7
ATOM 11621 N N . LYS A 1 47 ? 9.941 3.595 0.384 1.00 0.27 47 LYS A N 7
ATOM 11622 C CA . LYS A 1 47 ? 11.043 2.686 0.702 1.00 0.28 47 LYS A CA 7
ATOM 11623 C C . LYS A 1 47 ? 11.736 3.159 1.981 1.00 0.25 47 LYS A C 7
ATOM 11624 O O . LYS A 1 47 ? 11.771 4.352 2.270 1.00 0.32 47 LYS A O 7
ATOM 11643 N N . TYR A 1 48 ? 12.278 2.226 2.746 1.00 0.22 48 TYR A N 7
ATOM 11644 C CA . TYR A 1 48 ? 12.843 2.543 4.051 1.00 0.22 48 TYR A CA 7
ATOM 11645 C C . TYR A 1 48 ? 14.190 3.254 3.927 1.00 0.27 48 TYR A C 7
ATOM 11646 O O . TYR A 1 48 ? 14.362 4.377 4.403 1.00 0.32 48 TYR A O 7
ATOM 11664 N N . LYS A 1 49 ? 15.121 2.586 3.259 1.00 0.33 49 LYS A N 7
ATOM 11665 C CA . LYS A 1 49 ? 16.531 2.974 3.255 1.00 0.49 49 LYS A CA 7
ATOM 11666 C C . LYS A 1 49 ? 16.808 4.350 2.614 1.00 0.57 49 LYS A C 7
ATOM 11667 O O . LYS A 1 49 ? 17.398 5.208 3.273 1.00 0.64 49 LYS A O 7
ATOM 11686 N N . PRO A 1 50 ? 16.410 4.582 1.336 1.00 0.64 50 PRO A N 7
ATOM 11687 C CA . PRO A 1 50 ? 16.786 5.800 0.588 1.00 0.86 50 PRO A CA 7
ATOM 11688 C C . PRO A 1 50 ? 16.601 7.102 1.372 1.00 0.91 50 PRO A C 7
ATOM 11689 O O . PRO A 1 50 ? 17.569 7.808 1.647 1.00 1.81 50 PRO A O 7
ATOM 11700 N N . HIS A 1 51 ? 15.365 7.423 1.730 1.00 0.98 51 HIS A N 7
ATOM 11701 C CA . HIS A 1 51 ? 15.088 8.674 2.427 1.00 1.17 51 HIS A CA 7
ATOM 11702 C C . HIS A 1 51 ? 15.425 8.585 3.912 1.00 1.76 51 HIS A C 7
ATOM 11703 O O . HIS A 1 51 ? 16.051 9.492 4.463 1.00 2.56 51 HIS A O 7
ATOM 11718 N N . GLY A 1 52 ? 15.025 7.489 4.549 1.00 2.14 52 GLY A N 7
ATOM 11719 C CA . GLY A 1 52 ? 15.212 7.348 5.985 1.00 3.14 52 GLY A CA 7
ATOM 11720 C C . GLY A 1 52 ? 14.564 8.475 6.755 1.00 2.89 52 GLY A C 7
ATOM 11721 O O . GLY A 1 52 ? 15.232 9.238 7.454 1.00 3.06 52 GLY A O 7
ATOM 11725 N N . VAL A 1 53 ? 13.258 8.562 6.627 1.00 2.85 53 VAL A N 7
ATOM 11726 C CA . VAL A 1 53 ? 12.482 9.638 7.229 1.00 2.75 53 VAL A CA 7
ATOM 11727 C C . VAL A 1 53 ? 11.055 9.164 7.482 1.00 2.07 53 VAL A C 7
ATOM 11728 O O . VAL A 1 53 ? 10.578 8.237 6.815 1.00 1.96 53 VAL A O 7
ATOM 11741 N N . CYS A 1 54 ? 10.404 9.773 8.463 1.00 1.91 54 CYS A N 7
ATOM 11742 C CA . CYS A 1 54 ? 9.029 9.442 8.810 1.00 1.51 54 CYS A CA 7
ATOM 11743 C C . CYS A 1 54 ? 8.104 9.689 7.628 1.00 2.04 54 CYS A C 7
ATOM 11744 O O . CYS A 1 54 ? 7.635 8.703 7.031 1.00 2.71 54 CYS A O 7
ATOM 11753 N N . MET B 1 1 ? 8.739 4.305 11.688 1.00 2.43 1 MET B N 7
ATOM 11754 C CA . MET B 1 1 ? 8.963 5.767 11.804 1.00 1.54 1 MET B CA 7
ATOM 11755 C C . MET B 1 1 ? 7.772 6.554 11.253 1.00 1.28 1 MET B C 7
ATOM 11756 O O . MET B 1 1 ? 7.555 7.701 11.635 1.00 1.95 1 MET B O 7
ATOM 11772 N N . LYS B 1 2 ? 6.996 5.933 10.365 1.00 0.96 2 LYS B N 7
ATOM 11773 C CA . LYS B 1 2 ? 5.810 6.577 9.798 1.00 0.62 2 LYS B CA 7
ATOM 11774 C C . LYS B 1 2 ? 4.639 6.531 10.776 1.00 0.56 2 LYS B C 7
ATOM 11775 O O . LYS B 1 2 ? 4.801 6.115 11.922 1.00 0.73 2 LYS B O 7
ATOM 11794 N N . SER B 1 3 ? 3.466 6.962 10.316 1.00 0.42 3 SER B N 7
ATOM 11795 C CA . SER B 1 3 ? 2.241 6.876 11.107 1.00 0.40 3 SER B CA 7
ATOM 11796 C C . SER B 1 3 ? 2.008 5.453 11.589 1.00 0.37 3 SER B C 7
ATOM 11797 O O . SER B 1 3 ? 1.853 5.202 12.783 1.00 0.50 3 SER B O 7
ATOM 11805 N N . ILE B 1 4 ? 1.989 4.525 10.647 1.00 0.27 4 ILE B N 7
ATOM 11806 C CA . ILE B 1 4 ? 1.861 3.121 10.980 1.00 0.24 4 ILE B CA 7
ATOM 11807 C C . ILE B 1 4 ? 3.232 2.623 11.398 1.00 0.26 4 ILE B C 7
ATOM 11808 O O . ILE B 1 4 ? 3.372 1.757 12.260 1.00 0.32 4 ILE B O 7
ATOM 11824 N N . GLY B 1 5 ? 4.243 3.211 10.760 1.00 0.27 5 GLY B N 7
ATOM 11825 C CA . GLY B 1 5 ? 5.624 2.964 11.113 1.00 0.32 5 GLY B CA 7
ATOM 11826 C C . GLY B 1 5 ? 6.043 1.535 10.854 1.00 0.31 5 GLY B C 7
ATOM 11827 O O . GLY B 1 5 ? 7.027 1.052 11.418 1.00 0.43 5 GLY B O 7
ATOM 11831 N N . VAL B 1 6 ? 5.298 0.855 10.004 1.00 0.20 6 VAL B N 7
ATOM 11832 C CA . VAL B 1 6 ? 5.609 -0.519 9.669 1.00 0.16 6 VAL B CA 7
ATOM 11833 C C . VAL B 1 6 ? 6.111 -0.609 8.240 1.00 0.12 6 VAL B C 7
ATOM 11834 O O . VAL B 1 6 ? 5.517 -0.040 7.319 1.00 0.13 6 VAL B O 7
ATOM 11847 N N . VAL B 1 7 ? 7.210 -1.310 8.067 1.00 0.12 7 VAL B N 7
ATOM 11848 C CA . VAL B 1 7 ? 7.783 -1.510 6.755 1.00 0.12 7 VAL B CA 7
ATOM 11849 C C . VAL B 1 7 ? 7.527 -2.943 6.315 1.00 0.12 7 VAL B C 7
ATOM 11850 O O . VAL B 1 7 ? 7.555 -3.871 7.130 1.00 0.15 7 VAL B O 7
ATOM 11863 N N . ARG B 1 8 ? 7.242 -3.120 5.042 1.00 0.12 8 ARG B N 7
ATOM 11864 C CA . ARG B 1 8 ? 6.886 -4.422 4.525 1.00 0.13 8 ARG B CA 7
ATOM 11865 C C . ARG B 1 8 ? 7.943 -4.927 3.589 1.00 0.13 8 ARG B C 7
ATOM 11866 O O . ARG B 1 8 ? 8.728 -4.157 3.036 1.00 0.16 8 ARG B O 7
ATOM 11887 N N . LYS B 1 9 ? 7.967 -6.227 3.434 1.00 0.13 9 LYS B N 7
ATOM 11888 C CA . LYS B 1 9 ? 8.911 -6.870 2.562 1.00 0.14 9 LYS B CA 7
ATOM 11889 C C . LYS B 1 9 ? 8.146 -7.610 1.485 1.00 0.17 9 LYS B C 7
ATOM 11890 O O . LYS B 1 9 ? 7.329 -8.481 1.788 1.00 0.21 9 LYS B O 7
ATOM 11909 N N . VAL B 1 10 ? 8.379 -7.224 0.240 1.00 0.16 10 VAL B N 7
ATOM 11910 C CA . VAL B 1 10 ? 7.692 -7.822 -0.889 1.00 0.18 10 VAL B CA 7
ATOM 11911 C C . VAL B 1 10 ? 7.917 -9.333 -0.922 1.00 0.20 10 VAL B C 7
ATOM 11912 O O . VAL B 1 10 ? 8.997 -9.818 -0.599 1.00 0.25 10 VAL B O 7
ATOM 11925 N N . ASP B 1 11 ? 6.859 -10.060 -1.251 1.00 0.18 11 ASP B N 7
ATOM 11926 C CA . ASP B 1 11 ? 6.926 -11.508 -1.420 1.00 0.20 11 ASP B CA 7
ATOM 11927 C C . ASP B 1 11 ? 7.954 -11.856 -2.490 1.00 0.23 11 ASP B C 7
ATOM 11928 O O . ASP B 1 11 ? 9.085 -12.222 -2.176 1.00 0.26 11 ASP B O 7
ATOM 11937 N N . GLU B 1 12 ? 7.544 -11.727 -3.747 1.00 0.24 12 GLU B N 7
ATOM 11938 C CA . GLU B 1 12 ? 8.426 -11.894 -4.895 1.00 0.28 12 GLU B CA 7
ATOM 11939 C C . GLU B 1 12 ? 7.882 -11.056 -6.045 1.00 0.27 12 GLU B C 7
ATOM 11940 O O . GLU B 1 12 ? 8.620 -10.361 -6.742 1.00 0.34 12 GLU B O 7
ATOM 11952 N N . LEU B 1 13 ? 6.566 -11.121 -6.207 1.00 0.26 13 LEU B N 7
ATOM 11953 C CA . LEU B 1 13 ? 5.865 -10.398 -7.266 1.00 0.26 13 LEU B CA 7
ATOM 11954 C C . LEU B 1 13 ? 5.645 -8.942 -6.887 1.00 0.25 13 LEU B C 7
ATOM 11955 O O . LEU B 1 13 ? 5.524 -8.074 -7.749 1.00 0.39 13 LEU B O 7
ATOM 11971 N N . GLY B 1 14 ? 5.568 -8.691 -5.592 1.00 0.15 14 GLY B N 7
ATOM 11972 C CA . GLY B 1 14 ? 5.231 -7.367 -5.104 1.00 0.13 14 GLY B CA 7
ATOM 11973 C C . GLY B 1 14 ? 4.126 -7.425 -4.071 1.00 0.11 14 GLY B C 7
ATOM 11974 O O . GLY B 1 14 ? 3.698 -6.406 -3.544 1.00 0.12 14 GLY B O 7
ATOM 11978 N N . ARG B 1 15 ? 3.662 -8.634 -3.789 1.00 0.11 15 ARG B N 7
ATOM 11979 C CA . ARG B 1 15 ? 2.644 -8.844 -2.771 1.00 0.11 15 ARG B CA 7
ATOM 11980 C C . ARG B 1 15 ? 3.206 -8.517 -1.392 1.00 0.09 15 ARG B C 7
ATOM 11981 O O . ARG B 1 15 ? 4.293 -8.974 -1.044 1.00 0.12 15 ARG B O 7
ATOM 12002 N N . ILE B 1 16 ? 2.480 -7.717 -0.616 1.00 0.09 16 ILE B N 7
ATOM 12003 C CA . ILE B 1 16 ? 2.898 -7.398 0.747 1.00 0.09 16 ILE B CA 7
ATOM 12004 C C . ILE B 1 16 ? 1.678 -7.401 1.666 1.00 0.09 16 ILE B C 7
ATOM 12005 O O . ILE B 1 16 ? 0.546 -7.563 1.215 1.00 0.11 16 ILE B O 7
ATOM 12021 N N . VAL B 1 17 ? 1.905 -7.216 2.948 1.00 0.09 17 VAL B N 7
ATOM 12022 C CA . VAL B 1 17 ? 0.827 -7.269 3.913 1.00 0.10 17 VAL B CA 7
ATOM 12023 C C . VAL B 1 17 ? 0.457 -5.868 4.397 1.00 0.11 17 VAL B C 7
ATOM 12024 O O . VAL B 1 17 ? 1.223 -5.222 5.108 1.00 0.16 17 VAL B O 7
ATOM 12037 N N . MET B 1 18 ? -0.709 -5.392 3.974 1.00 0.10 18 MET B N 7
ATOM 12038 C CA . MET B 1 18 ? -1.237 -4.125 4.470 1.00 0.11 18 MET B CA 7
ATOM 12039 C C . MET B 1 18 ? -1.763 -4.326 5.883 1.00 0.10 18 MET B C 7
ATOM 12040 O O . MET B 1 18 ? -2.130 -5.440 6.258 1.00 0.15 18 MET B O 7
ATOM 12054 N N . PRO B 1 19 ? -1.805 -3.265 6.692 1.00 0.12 19 PRO B N 7
ATOM 12055 C CA . PRO B 1 19 ? -2.195 -3.375 8.082 1.00 0.13 19 PRO B CA 7
ATOM 12056 C C . PRO B 1 19 ? -3.701 -3.277 8.293 1.00 0.13 19 PRO B C 7
ATOM 12057 O O . PRO B 1 19 ? -4.436 -2.694 7.480 1.00 0.13 19 PRO B O 7
ATOM 12068 N N . ILE B 1 20 ? -4.163 -3.852 9.394 1.00 0.15 20 ILE B N 7
ATOM 12069 C CA . ILE B 1 20 ? -5.543 -3.684 9.814 1.00 0.16 20 ILE B CA 7
ATOM 12070 C C . ILE B 1 20 ? -5.854 -2.197 9.952 1.00 0.16 20 ILE B C 7
ATOM 12071 O O . ILE B 1 20 ? -6.969 -1.762 9.713 1.00 0.17 20 ILE B O 7
ATOM 12087 N N . GLU B 1 21 ? -4.835 -1.429 10.302 1.00 0.16 21 GLU B N 7
ATOM 12088 C CA . GLU B 1 21 ? -4.938 0.019 10.403 1.00 0.16 21 GLU B CA 7
ATOM 12089 C C . GLU B 1 21 ? -5.375 0.630 9.075 1.00 0.16 21 GLU B C 7
ATOM 12090 O O . GLU B 1 21 ? -6.057 1.643 9.054 1.00 0.18 21 GLU B O 7
ATOM 12102 N N . LEU B 1 22 ? -5.002 -0.011 7.969 1.00 0.14 22 LEU B N 7
ATOM 12103 C CA . LEU B 1 22 ? -5.427 0.434 6.650 1.00 0.15 22 LEU B CA 7
ATOM 12104 C C . LEU B 1 22 ? -6.873 0.043 6.447 1.00 0.15 22 LEU B C 7
ATOM 12105 O O . LEU B 1 22 ? -7.679 0.801 5.911 1.00 0.17 22 LEU B O 7
ATOM 12121 N N . ARG B 1 23 ? -7.195 -1.154 6.903 1.00 0.14 23 ARG B N 7
ATOM 12122 C CA . ARG B 1 23 ? -8.565 -1.643 6.830 1.00 0.15 23 ARG B CA 7
ATOM 12123 C C . ARG B 1 23 ? -9.481 -0.814 7.729 1.00 0.19 23 ARG B C 7
ATOM 12124 O O . ARG B 1 23 ? -10.682 -0.697 7.476 1.00 0.23 23 ARG B O 7
ATOM 12145 N N . ARG B 1 24 ? -8.893 -0.234 8.766 1.00 0.18 24 ARG B N 7
ATOM 12146 C CA . ARG B 1 24 ? -9.608 0.619 9.707 1.00 0.20 24 ARG B CA 7
ATOM 12147 C C . ARG B 1 24 ? -9.682 2.037 9.161 1.00 0.22 24 ARG B C 7
ATOM 12148 O O . ARG B 1 24 ? -10.673 2.746 9.347 1.00 0.26 24 ARG B O 7
ATOM 12169 N N . ALA B 1 25 ? -8.614 2.425 8.480 1.00 0.20 25 ALA B N 7
ATOM 12170 C CA . ALA B 1 25 ? -8.484 3.750 7.893 1.00 0.22 25 ALA B CA 7
ATOM 12171 C C . ALA B 1 25 ? -9.545 3.982 6.843 1.00 0.26 25 ALA B C 7
ATOM 12172 O O . ALA B 1 25 ? -10.269 4.975 6.868 1.00 0.28 25 ALA B O 7
ATOM 12179 N N . LEU B 1 26 ? -9.630 3.039 5.928 1.00 0.28 26 LEU B N 7
ATOM 12180 C CA . LEU B 1 26 ? -10.516 3.159 4.796 1.00 0.37 26 LEU B CA 7
ATOM 12181 C C . LEU B 1 26 ? -11.886 2.582 5.109 1.00 0.41 26 LEU B C 7
ATOM 12182 O O . LEU B 1 26 ? -12.788 3.297 5.545 1.00 0.57 26 LEU B O 7
ATOM 12198 N N . ASP B 1 27 ? -12.002 1.274 4.913 1.00 0.34 27 ASP B N 7
ATOM 12199 C CA . ASP B 1 27 ? -13.264 0.554 5.009 1.00 0.42 27 ASP B CA 7
ATOM 12200 C C . ASP B 1 27 ? -13.061 -0.821 4.400 1.00 0.41 27 ASP B C 7
ATOM 12201 O O . ASP B 1 27 ? -13.624 -1.146 3.359 1.00 0.76 27 ASP B O 7
ATOM 12210 N N . ILE B 1 28 ? -12.160 -1.584 4.996 1.00 0.22 28 ILE B N 7
ATOM 12211 C CA . ILE B 1 28 ? -11.858 -2.920 4.504 1.00 0.18 28 ILE B CA 7
ATOM 12212 C C . ILE B 1 28 ? -12.232 -3.953 5.553 1.00 0.23 28 ILE B C 7
ATOM 12213 O O . ILE B 1 28 ? -11.868 -3.828 6.722 1.00 0.31 28 ILE B O 7
ATOM 12229 N N . ALA B 1 29 ? -12.951 -4.968 5.124 1.00 0.24 29 ALA B N 7
ATOM 12230 C CA . ALA B 1 29 ? -13.470 -5.964 6.033 1.00 0.28 29 ALA B CA 7
ATOM 12231 C C . ALA B 1 29 ? -12.730 -7.286 5.899 1.00 0.30 29 ALA B C 7
ATOM 12232 O O . ALA B 1 29 ? -12.257 -7.843 6.886 1.00 0.41 29 ALA B O 7
ATOM 12239 N N . ILE B 1 30 ? -12.622 -7.782 4.681 1.00 0.26 30 ILE B N 7
ATOM 12240 C CA . ILE B 1 30 ? -11.916 -9.033 4.436 1.00 0.27 30 ILE B CA 7
ATOM 12241 C C . ILE B 1 30 ? -11.176 -8.963 3.101 1.00 0.24 30 ILE B C 7
ATOM 12242 O O . ILE B 1 30 ? -10.098 -9.523 2.954 1.00 0.24 30 ILE B O 7
ATOM 12258 N N . LYS B 1 31 ? -11.761 -8.251 2.147 1.00 0.21 31 LYS B N 7
ATOM 12259 C CA . LYS B 1 31 ? -11.134 -7.996 0.855 1.00 0.19 31 LYS B CA 7
ATOM 12260 C C . LYS B 1 31 ? -11.340 -6.537 0.483 1.00 0.16 31 LYS B C 7
ATOM 12261 O O . LYS B 1 31 ? -10.395 -5.822 0.141 1.00 0.15 31 LYS B O 7
ATOM 12280 N N . ASP B 1 32 ? -12.593 -6.112 0.603 1.00 0.16 32 ASP B N 7
ATOM 12281 C CA . ASP B 1 32 ? -13.042 -4.776 0.227 1.00 0.15 32 ASP B CA 7
ATOM 12282 C C . ASP B 1 32 ? -12.355 -4.222 -1.021 1.00 0.15 32 ASP B C 7
ATOM 12283 O O . ASP B 1 32 ? -12.535 -4.768 -2.106 1.00 0.19 32 ASP B O 7
ATOM 12292 N N . SER B 1 33 ? -11.588 -3.137 -0.885 1.00 0.14 33 SER B N 7
ATOM 12293 C CA . SER B 1 33 ? -10.981 -2.482 -2.050 1.00 0.14 33 SER B CA 7
ATOM 12294 C C . SER B 1 33 ? -9.862 -1.533 -1.633 1.00 0.13 33 SER B C 7
ATOM 12295 O O . SER B 1 33 ? -10.026 -0.764 -0.687 1.00 0.15 33 SER B O 7
ATOM 12303 N N . ILE B 1 34 ? -8.733 -1.577 -2.338 1.00 0.13 34 ILE B N 7
ATOM 12304 C CA . ILE B 1 34 ? -7.664 -0.606 -2.127 1.00 0.13 34 ILE B CA 7
ATOM 12305 C C . ILE B 1 34 ? -6.987 -0.269 -3.457 1.00 0.13 34 ILE B C 7
ATOM 12306 O O . ILE B 1 34 ? -6.203 -1.062 -3.969 1.00 0.14 34 ILE B O 7
ATOM 12322 N N . GLU B 1 35 ? -7.303 0.890 -4.022 1.00 0.13 35 GLU B N 7
ATOM 12323 C CA . GLU B 1 35 ? -6.676 1.332 -5.269 1.00 0.14 35 GLU B CA 7
ATOM 12324 C C . GLU B 1 35 ? -5.512 2.255 -4.953 1.00 0.15 35 GLU B C 7
ATOM 12325 O O . GLU B 1 35 ? -5.611 3.094 -4.056 1.00 0.20 35 GLU B O 7
ATOM 12337 N N . PHE B 1 36 ? -4.408 2.112 -5.679 1.00 0.15 36 PHE B N 7
ATOM 12338 C CA . PHE B 1 36 ? -3.227 2.910 -5.356 1.00 0.17 36 PHE B CA 7
ATOM 12339 C C . PHE B 1 36 ? -2.819 3.888 -6.460 1.00 0.22 36 PHE B C 7
ATOM 12340 O O . PHE B 1 36 ? -3.123 3.717 -7.643 1.00 0.28 36 PHE B O 7
ATOM 12357 N N . PHE B 1 37 ? -2.125 4.922 -6.008 1.00 0.22 37 PHE B N 7
ATOM 12358 C CA . PHE B 1 37 ? -1.623 6.018 -6.823 1.00 0.30 37 PHE B CA 7
ATOM 12359 C C . PHE B 1 37 ? -0.121 6.030 -6.673 1.00 0.25 37 PHE B C 7
ATOM 12360 O O . PHE B 1 37 ? 0.399 5.504 -5.697 1.00 0.45 37 PHE B O 7
ATOM 12377 N N . VAL B 1 38 ? 0.573 6.596 -7.620 1.00 0.24 38 VAL B N 7
ATOM 12378 C CA . VAL B 1 38 ? 2.010 6.734 -7.485 1.00 0.19 38 VAL B CA 7
ATOM 12379 C C . VAL B 1 38 ? 2.417 8.179 -7.723 1.00 0.20 38 VAL B C 7
ATOM 12380 O O . VAL B 1 38 ? 1.934 8.835 -8.649 1.00 0.24 38 VAL B O 7
ATOM 12393 N N . ASP B 1 39 ? 3.291 8.671 -6.874 1.00 0.20 39 ASP B N 7
ATOM 12394 C CA . ASP B 1 39 ? 3.730 10.052 -6.941 1.00 0.26 39 ASP B CA 7
ATOM 12395 C C . ASP B 1 39 ? 5.239 10.118 -6.853 1.00 0.29 39 ASP B C 7
ATOM 12396 O O . ASP B 1 39 ? 5.806 10.075 -5.758 1.00 0.29 39 ASP B O 7
ATOM 12405 N N . GLY B 1 40 ? 5.880 10.183 -8.012 1.00 0.35 40 GLY B N 7
ATOM 12406 C CA . GLY B 1 40 ? 7.326 10.207 -8.071 1.00 0.39 40 GLY B CA 7
ATOM 12407 C C . GLY B 1 40 ? 7.924 8.880 -7.656 1.00 0.34 40 GLY B C 7
ATOM 12408 O O . GLY B 1 40 ? 8.360 8.092 -8.494 1.00 0.42 40 GLY B O 7
ATOM 12412 N N . ASP B 1 41 ? 7.922 8.634 -6.360 1.00 0.28 41 ASP B N 7
ATOM 12413 C CA . ASP B 1 41 ? 8.453 7.403 -5.802 1.00 0.28 41 ASP B CA 7
ATOM 12414 C C . ASP B 1 41 ? 7.397 6.731 -4.940 1.00 0.23 41 ASP B C 7
ATOM 12415 O O . ASP B 1 41 ? 7.347 5.512 -4.823 1.00 0.29 41 ASP B O 7
ATOM 12424 N N . LYS B 1 42 ? 6.531 7.552 -4.372 1.00 0.20 42 LYS B N 7
ATOM 12425 C CA . LYS B 1 42 ? 5.636 7.129 -3.313 1.00 0.21 42 LYS B CA 7
ATOM 12426 C C . LYS B 1 42 ? 4.358 6.512 -3.866 1.00 0.16 42 LYS B C 7
ATOM 12427 O O . LYS B 1 42 ? 3.970 6.775 -5.004 1.00 0.14 42 LYS B O 7
ATOM 12446 N N . ILE B 1 43 ? 3.701 5.713 -3.037 1.00 0.17 43 ILE B N 7
ATOM 12447 C CA . ILE B 1 43 ? 2.450 5.083 -3.414 1.00 0.16 43 ILE B CA 7
ATOM 12448 C C . ILE B 1 43 ? 1.328 5.553 -2.484 1.00 0.18 43 ILE B C 7
ATOM 12449 O O . ILE B 1 43 ? 1.550 5.767 -1.293 1.00 0.21 43 ILE B O 7
ATOM 12465 N N . ILE B 1 44 ? 0.130 5.712 -3.035 1.00 0.16 44 ILE B N 7
ATOM 12466 C CA . ILE B 1 44 ? -0.999 6.283 -2.301 1.00 0.19 44 ILE B CA 7
ATOM 12467 C C . ILE B 1 44 ? -2.230 5.383 -2.405 1.00 0.20 44 ILE B C 7
ATOM 12468 O O . ILE B 1 44 ? -2.789 5.222 -3.483 1.00 0.26 44 ILE B O 7
ATOM 12484 N N . LEU B 1 45 ? -2.658 4.817 -1.289 1.00 0.18 45 LEU B N 7
ATOM 12485 C CA . LEU B 1 45 ? -3.750 3.845 -1.299 1.00 0.19 45 LEU B CA 7
ATOM 12486 C C . LEU B 1 45 ? -5.059 4.452 -0.788 1.00 0.20 45 LEU B C 7
ATOM 12487 O O . LEU B 1 45 ? -5.054 5.248 0.156 1.00 0.25 45 LEU B O 7
ATOM 12503 N N . LYS B 1 46 ? -6.172 4.072 -1.431 1.00 0.19 46 LYS B N 7
ATOM 12504 C CA . LYS B 1 46 ? -7.508 4.542 -1.050 1.00 0.24 46 LYS B CA 7
ATOM 12505 C C . LYS B 1 46 ? -8.566 3.497 -1.420 1.00 0.20 46 LYS B C 7
ATOM 12506 O O . LYS B 1 46 ? -8.384 2.729 -2.365 1.00 0.30 46 LYS B O 7
ATOM 12525 N N . LYS B 1 47 ? -9.667 3.465 -0.677 1.00 0.22 47 LYS B N 7
ATOM 12526 C CA . LYS B 1 47 ? -10.772 2.555 -0.991 1.00 0.22 47 LYS B CA 7
ATOM 12527 C C . LYS B 1 47 ? -11.583 3.125 -2.151 1.00 0.25 47 LYS B C 7
ATOM 12528 O O . LYS B 1 47 ? -11.870 4.322 -2.191 1.00 0.41 47 LYS B O 7
ATOM 12547 N N . TYR B 1 48 ? -11.957 2.255 -3.077 1.00 0.22 48 TYR B N 7
ATOM 12548 C CA . TYR B 1 48 ? -12.540 2.660 -4.352 1.00 0.23 48 TYR B CA 7
ATOM 12549 C C . TYR B 1 48 ? -13.906 3.328 -4.164 1.00 0.25 48 TYR B C 7
ATOM 12550 O O . TYR B 1 48 ? -14.101 4.493 -4.522 1.00 0.29 48 TYR B O 7
ATOM 12568 N N . LYS B 1 49 ? -14.820 2.584 -3.560 1.00 0.32 49 LYS B N 7
ATOM 12569 C CA . LYS B 1 49 ? -16.236 2.949 -3.500 1.00 0.46 49 LYS B CA 7
ATOM 12570 C C . LYS B 1 49 ? -16.535 4.292 -2.799 1.00 0.54 49 LYS B C 7
ATOM 12571 O O . LYS B 1 49 ? -17.163 5.157 -3.405 1.00 0.61 49 LYS B O 7
ATOM 12590 N N . PRO B 1 50 ? -16.112 4.501 -1.526 1.00 0.60 50 PRO B N 7
ATOM 12591 C CA . PRO B 1 50 ? -16.555 5.655 -0.717 1.00 0.82 50 PRO B CA 7
ATOM 12592 C C . PRO B 1 50 ? -15.968 6.996 -1.158 1.00 0.82 50 PRO B C 7
ATOM 12593 O O . PRO B 1 50 ? -16.019 7.975 -0.413 1.00 1.57 50 PRO B O 7
ATOM 12604 N N . HIS B 1 51 ? -15.409 7.045 -2.356 1.00 0.97 51 HIS B N 7
ATOM 12605 C CA . HIS B 1 51 ? -14.871 8.288 -2.895 1.00 1.13 51 HIS B CA 7
ATOM 12606 C C . HIS B 1 51 ? -15.154 8.378 -4.388 1.00 1.69 51 HIS B C 7
ATOM 12607 O O . HIS B 1 51 ? -15.743 9.352 -4.852 1.00 2.46 51 HIS B O 7
ATOM 12622 N N . GLY B 1 52 ? -14.750 7.344 -5.124 1.00 2.10 52 GLY B N 7
ATOM 12623 C CA . GLY B 1 52 ? -14.919 7.339 -6.567 1.00 3.10 52 GLY B CA 7
ATOM 12624 C C . GLY B 1 52 ? -14.262 8.530 -7.223 1.00 2.89 52 GLY B C 7
ATOM 12625 O O . GLY B 1 52 ? -14.929 9.410 -7.770 1.00 3.12 52 GLY B O 7
ATOM 12629 N N . VAL B 1 53 ? -12.947 8.544 -7.167 1.00 2.81 53 VAL B N 7
ATOM 12630 C CA . VAL B 1 53 ? -12.160 9.651 -7.682 1.00 2.74 53 VAL B CA 7
ATOM 12631 C C . VAL B 1 53 ? -10.710 9.216 -7.856 1.00 2.07 53 VAL B C 7
ATOM 12632 O O . VAL B 1 53 ? -10.223 8.349 -7.122 1.00 1.96 53 VAL B O 7
ATOM 12645 N N . CYS B 1 54 ? -10.047 9.786 -8.849 1.00 1.96 54 CYS B N 7
ATOM 12646 C CA . CYS B 1 54 ? -8.664 9.449 -9.147 1.00 1.58 54 CYS B CA 7
ATOM 12647 C C . CYS B 1 54 ? -7.748 9.901 -8.011 1.00 2.13 54 CYS B C 7
ATOM 12648 O O . CYS B 1 54 ? -7.463 11.111 -7.913 1.00 2.76 54 CYS B O 7
ATOM 12657 N N . MET A 1 1 ? -7.233 8.076 -15.339 1.00 2.39 1 MET A N 8
ATOM 12658 C CA . MET A 1 1 ? -7.192 7.123 -14.204 1.00 1.49 1 MET A CA 8
ATOM 12659 C C . MET A 1 1 ? -6.027 7.438 -13.282 1.00 1.24 1 MET A C 8
ATOM 12660 O O . MET A 1 1 ? -5.296 8.404 -13.501 1.00 1.91 1 MET A O 8
ATOM 12676 N N . LYS A 1 2 ? -5.858 6.619 -12.246 1.00 0.91 2 LYS A N 8
ATOM 12677 C CA . LYS A 1 2 ? -4.750 6.783 -11.315 1.00 0.58 2 LYS A CA 8
ATOM 12678 C C . LYS A 1 2 ? -3.435 6.536 -12.031 1.00 0.56 2 LYS A C 8
ATOM 12679 O O . LYS A 1 2 ? -3.421 6.086 -13.178 1.00 0.81 2 LYS A O 8
ATOM 12698 N N . SER A 1 3 ? -2.337 6.809 -11.351 1.00 0.41 3 SER A N 8
ATOM 12699 C CA . SER A 1 3 ? -1.022 6.583 -11.922 1.00 0.39 3 SER A CA 8
ATOM 12700 C C . SER A 1 3 ? -0.852 5.120 -12.309 1.00 0.37 3 SER A C 8
ATOM 12701 O O . SER A 1 3 ? -0.293 4.797 -13.357 1.00 0.48 3 SER A O 8
ATOM 12709 N N . ILE A 1 4 ? -1.344 4.243 -11.449 1.00 0.29 4 ILE A N 8
ATOM 12710 C CA . ILE A 1 4 ? -1.290 2.820 -11.704 1.00 0.27 4 ILE A CA 8
ATOM 12711 C C . ILE A 1 4 ? -2.642 2.350 -12.223 1.00 0.29 4 ILE A C 8
ATOM 12712 O O . ILE A 1 4 ? -2.729 1.606 -13.199 1.00 0.34 4 ILE A O 8
ATOM 12728 N N . GLY A 1 5 ? -3.700 2.811 -11.563 1.00 0.31 5 GLY A N 8
ATOM 12729 C CA . GLY A 1 5 ? -5.047 2.515 -12.013 1.00 0.35 5 GLY A CA 8
ATOM 12730 C C . GLY A 1 5 ? -5.498 1.137 -11.596 1.00 0.33 5 GLY A C 8
ATOM 12731 O O . GLY A 1 5 ? -6.376 0.546 -12.220 1.00 0.51 5 GLY A O 8
ATOM 12735 N N . VAL A 1 6 ? -4.895 0.622 -10.539 1.00 0.18 6 VAL A N 8
ATOM 12736 C CA . VAL A 1 6 ? -5.226 -0.704 -10.059 1.00 0.15 6 VAL A CA 8
ATOM 12737 C C . VAL A 1 6 ? -5.713 -0.663 -8.619 1.00 0.14 6 VAL A C 8
ATOM 12738 O O . VAL A 1 6 ? -5.124 -0.002 -7.752 1.00 0.17 6 VAL A O 8
ATOM 12751 N N . VAL A 1 7 ? -6.809 -1.366 -8.394 1.00 0.14 7 VAL A N 8
ATOM 12752 C CA . VAL A 1 7 ? -7.364 -1.543 -7.072 1.00 0.13 7 VAL A CA 8
ATOM 12753 C C . VAL A 1 7 ? -7.143 -2.984 -6.628 1.00 0.14 7 VAL A C 8
ATOM 12754 O O . VAL A 1 7 ? -7.239 -3.916 -7.429 1.00 0.17 7 VAL A O 8
ATOM 12767 N N . ARG A 1 8 ? -6.815 -3.159 -5.364 1.00 0.14 8 ARG A N 8
ATOM 12768 C CA . ARG A 1 8 ? -6.476 -4.468 -4.835 1.00 0.15 8 ARG A CA 8
ATOM 12769 C C . ARG A 1 8 ? -7.510 -4.928 -3.844 1.00 0.14 8 ARG A C 8
ATOM 12770 O O . ARG A 1 8 ? -8.239 -4.121 -3.270 1.00 0.17 8 ARG A O 8
ATOM 12791 N N . LYS A 1 9 ? -7.577 -6.226 -3.660 1.00 0.14 9 LYS A N 8
ATOM 12792 C CA . LYS A 1 9 ? -8.506 -6.812 -2.725 1.00 0.15 9 LYS A CA 8
ATOM 12793 C C . LYS A 1 9 ? -7.728 -7.610 -1.689 1.00 0.17 9 LYS A C 8
ATOM 12794 O O . LYS A 1 9 ? -6.979 -8.525 -2.036 1.00 0.22 9 LYS A O 8
ATOM 12813 N N . VAL A 1 10 ? -7.890 -7.229 -0.426 1.00 0.16 10 VAL A N 8
ATOM 12814 C CA . VAL A 1 10 ? -7.167 -7.843 0.680 1.00 0.18 10 VAL A CA 8
ATOM 12815 C C . VAL A 1 10 ? -7.391 -9.351 0.710 1.00 0.20 10 VAL A C 8
ATOM 12816 O O . VAL A 1 10 ? -8.460 -9.833 0.361 1.00 0.24 10 VAL A O 8
ATOM 12829 N N . ASP A 1 11 ? -6.366 -10.085 1.102 1.00 0.17 11 ASP A N 8
ATOM 12830 C CA . ASP A 1 11 ? -6.455 -11.531 1.189 1.00 0.21 11 ASP A CA 8
ATOM 12831 C C . ASP A 1 11 ? -7.399 -11.913 2.321 1.00 0.22 11 ASP A C 8
ATOM 12832 O O . ASP A 1 11 ? -8.496 -12.414 2.088 1.00 0.24 11 ASP A O 8
ATOM 12841 N N . GLU A 1 12 ? -6.948 -11.653 3.544 1.00 0.23 12 GLU A N 8
ATOM 12842 C CA . GLU A 1 12 ? -7.754 -11.824 4.754 1.00 0.25 12 GLU A CA 8
ATOM 12843 C C . GLU A 1 12 ? -7.202 -10.919 5.839 1.00 0.26 12 GLU A C 8
ATOM 12844 O O . GLU A 1 12 ? -7.908 -10.101 6.423 1.00 0.30 12 GLU A O 8
ATOM 12856 N N . LEU A 1 13 ? -5.911 -11.081 6.079 1.00 0.26 13 LEU A N 8
ATOM 12857 C CA . LEU A 1 13 ? -5.217 -10.405 7.164 1.00 0.27 13 LEU A CA 8
ATOM 12858 C C . LEU A 1 13 ? -4.918 -8.956 6.813 1.00 0.26 13 LEU A C 8
ATOM 12859 O O . LEU A 1 13 ? -4.718 -8.118 7.694 1.00 0.41 13 LEU A O 8
ATOM 12875 N N . GLY A 1 14 ? -4.884 -8.669 5.525 1.00 0.17 14 GLY A N 8
ATOM 12876 C CA . GLY A 1 14 ? -4.510 -7.349 5.070 1.00 0.16 14 GLY A CA 8
ATOM 12877 C C . GLY A 1 14 ? -3.566 -7.406 3.888 1.00 0.12 14 GLY A C 8
ATOM 12878 O O . GLY A 1 14 ? -3.310 -6.394 3.245 1.00 0.12 14 GLY A O 8
ATOM 12882 N N . ARG A 1 15 ? -3.046 -8.596 3.600 1.00 0.12 15 ARG A N 8
ATOM 12883 C CA . ARG A 1 15 ? -2.141 -8.778 2.469 1.00 0.11 15 ARG A CA 8
ATOM 12884 C C . ARG A 1 15 ? -2.827 -8.403 1.164 1.00 0.10 15 ARG A C 8
ATOM 12885 O O . ARG A 1 15 ? -3.969 -8.795 0.929 1.00 0.14 15 ARG A O 8
ATOM 12906 N N . ILE A 1 16 ? -2.132 -7.649 0.325 1.00 0.09 16 ILE A N 8
ATOM 12907 C CA . ILE A 1 16 ? -2.606 -7.364 -1.021 1.00 0.09 16 ILE A CA 8
ATOM 12908 C C . ILE A 1 16 ? -1.418 -7.432 -1.978 1.00 0.10 16 ILE A C 8
ATOM 12909 O O . ILE A 1 16 ? -0.278 -7.617 -1.551 1.00 0.12 16 ILE A O 8
ATOM 12925 N N . VAL A 1 17 ? -1.675 -7.280 -3.260 1.00 0.10 17 VAL A N 8
ATOM 12926 C CA . VAL A 1 17 ? -0.625 -7.409 -4.252 1.00 0.11 17 VAL A CA 8
ATOM 12927 C C . VAL A 1 17 ? -0.234 -6.043 -4.809 1.00 0.12 17 VAL A C 8
ATOM 12928 O O . VAL A 1 17 ? -0.929 -5.471 -5.647 1.00 0.19 17 VAL A O 8
ATOM 12941 N N . MET A 1 18 ? 0.870 -5.507 -4.314 1.00 0.11 18 MET A N 8
ATOM 12942 C CA . MET A 1 18 ? 1.361 -4.231 -4.810 1.00 0.12 18 MET A CA 8
ATOM 12943 C C . MET A 1 18 ? 1.992 -4.446 -6.177 1.00 0.11 18 MET A C 8
ATOM 12944 O O . MET A 1 18 ? 2.537 -5.518 -6.452 1.00 0.13 18 MET A O 8
ATOM 12958 N N . PRO A 1 19 ? 1.927 -3.448 -7.065 1.00 0.12 19 PRO A N 8
ATOM 12959 C CA . PRO A 1 19 ? 2.349 -3.621 -8.444 1.00 0.13 19 PRO A CA 8
ATOM 12960 C C . PRO A 1 19 ? 3.861 -3.530 -8.627 1.00 0.13 19 PRO A C 8
ATOM 12961 O O . PRO A 1 19 ? 4.586 -2.945 -7.806 1.00 0.13 19 PRO A O 8
ATOM 12972 N N . ILE A 1 20 ? 4.336 -4.117 -9.713 1.00 0.15 20 ILE A N 8
ATOM 12973 C CA . ILE A 1 20 ? 5.728 -3.984 -10.102 1.00 0.16 20 ILE A CA 8
ATOM 12974 C C . ILE A 1 20 ? 6.077 -2.506 -10.238 1.00 0.16 20 ILE A C 8
ATOM 12975 O O . ILE A 1 20 ? 7.184 -2.092 -9.939 1.00 0.16 20 ILE A O 8
ATOM 12991 N N . GLU A 1 21 ? 5.089 -1.718 -10.639 1.00 0.16 21 GLU A N 8
ATOM 12992 C CA . GLU A 1 21 ? 5.238 -0.277 -10.782 1.00 0.17 21 GLU A CA 8
ATOM 12993 C C . GLU A 1 21 ? 5.589 0.374 -9.453 1.00 0.16 21 GLU A C 8
ATOM 12994 O O . GLU A 1 21 ? 6.264 1.392 -9.415 1.00 0.19 21 GLU A O 8
ATOM 13006 N N . LEU A 1 22 ? 5.148 -0.236 -8.363 1.00 0.14 22 LEU A N 8
ATOM 13007 C CA . LEU A 1 22 ? 5.485 0.245 -7.036 1.00 0.15 22 LEU A CA 8
ATOM 13008 C C . LEU A 1 22 ? 6.916 -0.139 -6.736 1.00 0.15 22 LEU A C 8
ATOM 13009 O O . LEU A 1 22 ? 7.688 0.636 -6.166 1.00 0.17 22 LEU A O 8
ATOM 13025 N N . ARG A 1 23 ? 7.270 -1.343 -7.161 1.00 0.13 23 ARG A N 8
ATOM 13026 C CA . ARG A 1 23 ? 8.634 -1.833 -7.005 1.00 0.16 23 ARG A CA 8
ATOM 13027 C C . ARG A 1 23 ? 9.595 -1.006 -7.859 1.00 0.20 23 ARG A C 8
ATOM 13028 O O . ARG A 1 23 ? 10.769 -0.851 -7.525 1.00 0.25 23 ARG A O 8
ATOM 13049 N N . ARG A 1 24 ? 9.069 -0.471 -8.952 1.00 0.18 24 ARG A N 8
ATOM 13050 C CA . ARG A 1 24 ? 9.843 0.331 -9.890 1.00 0.21 24 ARG A CA 8
ATOM 13051 C C . ARG A 1 24 ? 9.900 1.780 -9.432 1.00 0.23 24 ARG A C 8
ATOM 13052 O O . ARG A 1 24 ? 10.907 2.469 -9.616 1.00 0.27 24 ARG A O 8
ATOM 13073 N N . ALA A 1 25 ? 8.807 2.227 -8.833 1.00 0.21 25 ALA A N 8
ATOM 13074 C CA . ALA A 1 25 ? 8.688 3.596 -8.363 1.00 0.23 25 ALA A CA 8
ATOM 13075 C C . ALA A 1 25 ? 9.624 3.830 -7.201 1.00 0.25 25 ALA A C 8
ATOM 13076 O O . ALA A 1 25 ? 10.409 4.779 -7.193 1.00 0.26 25 ALA A O 8
ATOM 13083 N N . LEU A 1 26 ? 9.547 2.933 -6.238 1.00 0.30 26 LEU A N 8
ATOM 13084 C CA . LEU A 1 26 ? 10.350 3.028 -5.039 1.00 0.36 26 LEU A CA 8
ATOM 13085 C C . LEU A 1 26 ? 11.751 2.487 -5.289 1.00 0.39 26 LEU A C 8
ATOM 13086 O O . LEU A 1 26 ? 12.647 3.220 -5.706 1.00 0.52 26 LEU A O 8
ATOM 13102 N N . ASP A 1 27 ? 11.902 1.188 -5.075 1.00 0.32 27 ASP A N 8
ATOM 13103 C CA . ASP A 1 27 ? 13.173 0.491 -5.207 1.00 0.41 27 ASP A CA 8
ATOM 13104 C C . ASP A 1 27 ? 13.012 -0.879 -4.582 1.00 0.35 27 ASP A C 8
ATOM 13105 O O . ASP A 1 27 ? 13.616 -1.187 -3.564 1.00 0.57 27 ASP A O 8
ATOM 13114 N N . ILE A 1 28 ? 12.107 -1.659 -5.141 1.00 0.22 28 ILE A N 8
ATOM 13115 C CA . ILE A 1 28 ? 11.870 -3.009 -4.658 1.00 0.18 28 ILE A CA 8
ATOM 13116 C C . ILE A 1 28 ? 12.294 -4.021 -5.708 1.00 0.22 28 ILE A C 8
ATOM 13117 O O . ILE A 1 28 ? 11.943 -3.895 -6.881 1.00 0.28 28 ILE A O 8
ATOM 13133 N N . ALA A 1 29 ? 13.045 -5.022 -5.280 1.00 0.21 29 ALA A N 8
ATOM 13134 C CA . ALA A 1 29 ? 13.521 -6.048 -6.189 1.00 0.25 29 ALA A CA 8
ATOM 13135 C C . ALA A 1 29 ? 12.684 -7.310 -6.069 1.00 0.25 29 ALA A C 8
ATOM 13136 O O . ALA A 1 29 ? 12.110 -7.790 -7.045 1.00 0.30 29 ALA A O 8
ATOM 13143 N N . ILE A 1 30 ? 12.598 -7.828 -4.860 1.00 0.23 30 ILE A N 8
ATOM 13144 C CA . ILE A 1 30 ? 11.869 -9.063 -4.613 1.00 0.25 30 ILE A CA 8
ATOM 13145 C C . ILE A 1 30 ? 11.154 -8.984 -3.268 1.00 0.22 30 ILE A C 8
ATOM 13146 O O . ILE A 1 30 ? 10.076 -9.536 -3.098 1.00 0.22 30 ILE A O 8
ATOM 13162 N N . LYS A 1 31 ? 11.762 -8.272 -2.327 1.00 0.21 31 LYS A N 8
ATOM 13163 C CA . LYS A 1 31 ? 11.166 -8.032 -1.020 1.00 0.19 31 LYS A CA 8
ATOM 13164 C C . LYS A 1 31 ? 11.379 -6.574 -0.624 1.00 0.17 31 LYS A C 8
ATOM 13165 O O . LYS A 1 31 ? 10.440 -5.863 -0.272 1.00 0.17 31 LYS A O 8
ATOM 13184 N N . ASP A 1 32 ? 12.632 -6.148 -0.736 1.00 0.17 32 ASP A N 8
ATOM 13185 C CA . ASP A 1 32 ? 13.076 -4.804 -0.360 1.00 0.16 32 ASP A CA 8
ATOM 13186 C C . ASP A 1 32 ? 12.386 -4.234 0.887 1.00 0.17 32 ASP A C 8
ATOM 13187 O O . ASP A 1 32 ? 12.569 -4.773 1.973 1.00 0.25 32 ASP A O 8
ATOM 13196 N N . SER A 1 33 ? 11.627 -3.138 0.751 1.00 0.13 33 SER A N 8
ATOM 13197 C CA . SER A 1 33 ? 11.003 -2.478 1.913 1.00 0.13 33 SER A CA 8
ATOM 13198 C C . SER A 1 33 ? 9.908 -1.499 1.479 1.00 0.14 33 SER A C 8
ATOM 13199 O O . SER A 1 33 ? 10.112 -0.716 0.551 1.00 0.18 33 SER A O 8
ATOM 13207 N N . ILE A 1 34 ? 8.755 -1.543 2.152 1.00 0.13 34 ILE A N 8
ATOM 13208 C CA . ILE A 1 34 ? 7.692 -0.554 1.933 1.00 0.15 34 ILE A CA 8
ATOM 13209 C C . ILE A 1 34 ? 7.030 -0.180 3.262 1.00 0.13 34 ILE A C 8
ATOM 13210 O O . ILE A 1 34 ? 6.288 -0.972 3.831 1.00 0.14 34 ILE A O 8
ATOM 13226 N N . GLU A 1 35 ? 7.311 1.012 3.754 1.00 0.14 35 GLU A N 8
ATOM 13227 C CA . GLU A 1 35 ? 6.726 1.502 4.999 1.00 0.13 35 GLU A CA 8
ATOM 13228 C C . GLU A 1 35 ? 5.548 2.417 4.689 1.00 0.15 35 GLU A C 8
ATOM 13229 O O . GLU A 1 35 ? 5.595 3.180 3.725 1.00 0.20 35 GLU A O 8
ATOM 13241 N N . PHE A 1 36 ? 4.489 2.343 5.493 1.00 0.16 36 PHE A N 8
ATOM 13242 C CA . PHE A 1 36 ? 3.289 3.123 5.203 1.00 0.17 36 PHE A CA 8
ATOM 13243 C C . PHE A 1 36 ? 2.904 4.085 6.329 1.00 0.18 36 PHE A C 8
ATOM 13244 O O . PHE A 1 36 ? 3.233 3.890 7.503 1.00 0.19 36 PHE A O 8
ATOM 13261 N N . PHE A 1 37 ? 2.193 5.128 5.920 1.00 0.21 37 PHE A N 8
ATOM 13262 C CA . PHE A 1 37 ? 1.709 6.190 6.794 1.00 0.25 37 PHE A CA 8
ATOM 13263 C C . PHE A 1 37 ? 0.260 6.463 6.446 1.00 0.32 37 PHE A C 8
ATOM 13264 O O . PHE A 1 37 ? -0.058 6.680 5.286 1.00 0.65 37 PHE A O 8
ATOM 13281 N N . VAL A 1 38 ? -0.624 6.429 7.419 1.00 0.20 38 VAL A N 8
ATOM 13282 C CA . VAL A 1 38 ? -2.012 6.719 7.131 1.00 0.18 38 VAL A CA 8
ATOM 13283 C C . VAL A 1 38 ? -2.311 8.195 7.354 1.00 0.18 38 VAL A C 8
ATOM 13284 O O . VAL A 1 38 ? -1.994 8.767 8.396 1.00 0.23 38 VAL A O 8
ATOM 13297 N N . ASP A 1 39 ? -2.917 8.798 6.352 1.00 0.17 39 ASP A N 8
ATOM 13298 C CA . ASP A 1 39 ? -3.170 10.225 6.343 1.00 0.21 39 ASP A CA 8
ATOM 13299 C C . ASP A 1 39 ? -4.642 10.462 6.070 1.00 0.23 39 ASP A C 8
ATOM 13300 O O . ASP A 1 39 ? -5.127 10.216 4.956 1.00 0.25 39 ASP A O 8
ATOM 13309 N N . GLY A 1 40 ? -5.352 10.905 7.093 1.00 0.26 40 GLY A N 8
ATOM 13310 C CA . GLY A 1 40 ? -6.787 11.026 7.003 1.00 0.31 40 GLY A CA 8
ATOM 13311 C C . GLY A 1 40 ? -7.434 9.659 7.029 1.00 0.27 40 GLY A C 8
ATOM 13312 O O . GLY A 1 40 ? -7.640 9.077 8.098 1.00 0.32 40 GLY A O 8
ATOM 13316 N N . ASP A 1 41 ? -7.733 9.139 5.851 1.00 0.25 41 ASP A N 8
ATOM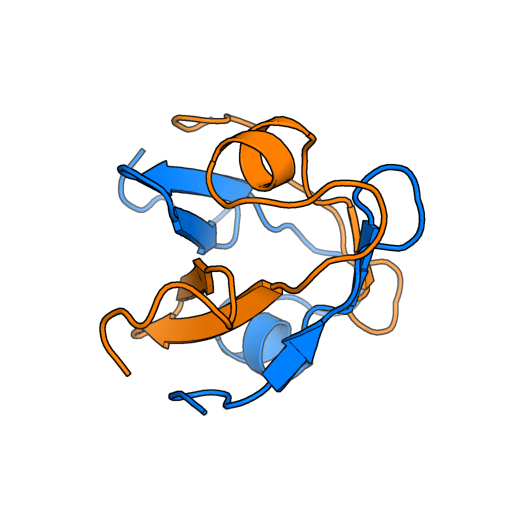 13317 C CA . ASP A 1 41 ? -8.253 7.786 5.723 1.00 0.25 41 ASP A CA 8
ATOM 13318 C C . ASP A 1 41 ? -7.366 6.959 4.801 1.00 0.22 41 ASP A C 8
ATOM 13319 O O . ASP A 1 41 ? -7.524 5.748 4.706 1.00 0.30 41 ASP A O 8
ATOM 13328 N N . LYS A 1 42 ? -6.407 7.611 4.153 1.00 0.21 42 LYS A N 8
ATOM 13329 C CA . LYS A 1 42 ? -5.650 6.978 3.076 1.00 0.24 42 LYS A CA 8
ATOM 13330 C C . LYS A 1 42 ? -4.289 6.499 3.576 1.00 0.17 42 LYS A C 8
ATOM 13331 O O . LYS A 1 42 ? -3.847 6.892 4.648 1.00 0.17 42 LYS A O 8
ATOM 13350 N N . ILE A 1 43 ? -3.621 5.676 2.782 1.00 0.16 43 ILE A N 8
ATOM 13351 C CA . ILE A 1 43 ? -2.341 5.102 3.181 1.00 0.14 43 ILE A CA 8
ATOM 13352 C C . ILE A 1 43 ? -1.233 5.590 2.246 1.00 0.15 43 ILE A C 8
ATOM 13353 O O . ILE A 1 43 ? -1.457 5.764 1.048 1.00 0.17 43 ILE A O 8
ATOM 13369 N N . ILE A 1 44 ? -0.052 5.821 2.801 1.00 0.14 44 ILE A N 8
ATOM 13370 C CA . ILE A 1 44 ? 1.075 6.360 2.050 1.00 0.16 44 ILE A CA 8
ATOM 13371 C C . ILE A 1 44 ? 2.265 5.410 2.121 1.00 0.16 44 ILE A C 8
ATOM 13372 O O . ILE A 1 44 ? 2.778 5.143 3.201 1.00 0.22 44 ILE A O 8
ATOM 13388 N N . LEU A 1 45 ? 2.701 4.909 0.975 1.00 0.15 45 LEU A N 8
ATOM 13389 C CA . LEU A 1 45 ? 3.774 3.923 0.932 1.00 0.17 45 LEU A CA 8
ATOM 13390 C C . LEU A 1 45 ? 5.096 4.549 0.498 1.00 0.20 45 LEU A C 8
ATOM 13391 O O . LEU A 1 45 ? 5.150 5.302 -0.477 1.00 0.26 45 LEU A O 8
ATOM 13407 N N . LYS A 1 46 ? 6.151 4.219 1.235 1.00 0.19 46 LYS A N 8
ATOM 13408 C CA . LYS A 1 46 ? 7.490 4.745 0.992 1.00 0.30 46 LYS A CA 8
ATOM 13409 C C . LYS A 1 46 ? 8.539 3.658 1.238 1.00 0.22 46 LYS A C 8
ATOM 13410 O O . LYS A 1 46 ? 8.387 2.839 2.136 1.00 0.30 46 LYS A O 8
ATOM 13429 N N . LYS A 1 47 ? 9.600 3.650 0.447 1.00 0.27 47 LYS A N 8
ATOM 13430 C CA . LYS A 1 47 ? 10.705 2.719 0.671 1.00 0.28 47 LYS A CA 8
ATOM 13431 C C . LYS A 1 47 ? 11.531 3.222 1.856 1.00 0.25 47 LYS A C 8
ATOM 13432 O O . LYS A 1 47 ? 11.668 4.429 2.046 1.00 0.32 47 LYS A O 8
ATOM 13451 N N . TYR A 1 48 ? 12.082 2.307 2.643 1.00 0.22 48 TYR A N 8
ATOM 13452 C CA . TYR A 1 48 ? 12.744 2.676 3.891 1.00 0.22 48 TYR A CA 8
ATOM 13453 C C . TYR A 1 48 ? 14.050 3.414 3.617 1.00 0.27 48 TYR A C 8
ATOM 13454 O O . TYR A 1 48 ? 14.286 4.508 4.124 1.00 0.32 48 TYR A O 8
ATOM 13472 N N . LYS A 1 49 ? 14.877 2.772 2.813 1.00 0.33 49 LYS A N 8
ATOM 13473 C CA . LYS A 1 49 ? 16.239 3.216 2.522 1.00 0.49 49 LYS A CA 8
ATOM 13474 C C . LYS A 1 49 ? 16.344 4.676 2.024 1.00 0.57 49 LYS A C 8
ATOM 13475 O O . LYS A 1 49 ? 17.101 5.450 2.610 1.00 0.64 49 LYS A O 8
ATOM 13494 N N . PRO A 1 50 ? 15.610 5.063 0.940 1.00 0.64 50 PRO A N 8
ATOM 13495 C CA . PRO A 1 50 ? 15.712 6.395 0.311 1.00 0.86 50 PRO A CA 8
ATOM 13496 C C . PRO A 1 50 ? 15.930 7.546 1.290 1.00 0.91 50 PRO A C 8
ATOM 13497 O O . PRO A 1 50 ? 16.955 8.230 1.248 1.00 1.81 50 PRO A O 8
ATOM 13508 N N . HIS A 1 51 ? 14.964 7.759 2.163 1.00 0.98 51 HIS A N 8
ATOM 13509 C CA . HIS A 1 51 ? 15.047 8.818 3.154 1.00 1.17 51 HIS A CA 8
ATOM 13510 C C . HIS A 1 51 ? 14.589 8.257 4.493 1.00 1.76 51 HIS A C 8
ATOM 13511 O O . HIS A 1 51 ? 13.392 8.203 4.785 1.00 2.56 51 HIS A O 8
ATOM 13526 N N . GLY A 1 52 ? 15.553 7.797 5.274 1.00 2.14 52 GLY A N 8
ATOM 13527 C CA . GLY A 1 52 ? 15.258 7.093 6.503 1.00 3.14 52 GLY A CA 8
ATOM 13528 C C . GLY A 1 52 ? 14.675 7.982 7.577 1.00 2.89 52 GLY A C 8
ATOM 13529 O O . GLY A 1 52 ? 15.405 8.583 8.366 1.00 3.06 52 GLY A O 8
ATOM 13533 N N . VAL A 1 53 ? 13.359 8.077 7.589 1.00 2.85 53 VAL A N 8
ATOM 13534 C CA . VAL A 1 53 ? 12.643 8.775 8.641 1.00 2.75 53 VAL A CA 8
ATOM 13535 C C . VAL A 1 53 ? 11.201 8.287 8.685 1.00 2.07 53 VAL A C 8
ATOM 13536 O O . VAL A 1 53 ? 10.614 7.948 7.650 1.00 1.96 53 VAL A O 8
ATOM 13549 N N . CYS A 1 54 ? 10.647 8.220 9.878 1.00 1.91 54 CYS A N 8
ATOM 13550 C CA . CYS A 1 54 ? 9.274 7.790 10.049 1.00 1.51 54 CYS A CA 8
ATOM 13551 C C . CYS A 1 54 ? 8.385 8.976 10.379 1.00 2.04 54 CYS A C 8
ATOM 13552 O O . CYS A 1 54 ? 7.656 9.438 9.480 1.00 2.71 54 CYS A O 8
ATOM 13561 N N . MET B 1 1 ? 7.899 8.654 14.364 1.00 2.43 1 MET B N 8
ATOM 13562 C CA . MET B 1 1 ? 7.393 7.401 13.756 1.00 1.54 1 MET B CA 8
ATOM 13563 C C . MET B 1 1 ? 6.230 7.704 12.832 1.00 1.28 1 MET B C 8
ATOM 13564 O O . MET B 1 1 ? 5.519 8.687 13.030 1.00 1.95 1 MET B O 8
ATOM 13580 N N . LYS B 1 2 ? 6.040 6.868 11.816 1.00 0.96 2 LYS B N 8
ATOM 13581 C CA . LYS B 1 2 ? 4.929 7.057 10.902 1.00 0.62 2 LYS B CA 8
ATOM 13582 C C . LYS B 1 2 ? 3.640 6.686 11.601 1.00 0.56 2 LYS B C 8
ATOM 13583 O O . LYS B 1 2 ? 3.658 6.135 12.705 1.00 0.73 2 LYS B O 8
ATOM 13602 N N . SER B 1 3 ? 2.532 6.971 10.950 1.00 0.42 3 SER B N 8
ATOM 13603 C CA . SER B 1 3 ? 1.223 6.704 11.512 1.00 0.40 3 SER B CA 8
ATOM 13604 C C . SER B 1 3 ? 1.050 5.230 11.854 1.00 0.37 3 SER B C 8
ATOM 13605 O O . SER B 1 3 ? 0.368 4.877 12.816 1.00 0.50 3 SER B O 8
ATOM 13613 N N . ILE B 1 4 ? 1.661 4.376 11.053 1.00 0.27 4 ILE B N 8
ATOM 13614 C CA . ILE B 1 4 ? 1.641 2.953 11.316 1.00 0.24 4 ILE B CA 8
ATOM 13615 C C . ILE B 1 4 ? 3.006 2.527 11.838 1.00 0.26 4 ILE B C 8
ATOM 13616 O O . ILE B 1 4 ? 3.113 1.803 12.827 1.00 0.32 4 ILE B O 8
ATOM 13632 N N . GLY B 1 5 ? 4.048 3.003 11.160 1.00 0.27 5 GLY B N 8
ATOM 13633 C CA . GLY B 1 5 ? 5.407 2.753 11.600 1.00 0.32 5 GLY B CA 8
ATOM 13634 C C . GLY B 1 5 ? 5.864 1.351 11.277 1.00 0.31 5 GLY B C 8
ATOM 13635 O O . GLY B 1 5 ? 6.784 0.827 11.903 1.00 0.43 5 GLY B O 8
ATOM 13639 N N . VAL B 1 6 ? 5.214 0.735 10.303 1.00 0.20 6 VAL B N 8
ATOM 13640 C CA . VAL B 1 6 ? 5.581 -0.604 9.888 1.00 0.16 6 VAL B CA 8
ATOM 13641 C C . VAL B 1 6 ? 6.051 -0.612 8.442 1.00 0.12 6 VAL B C 8
ATOM 13642 O O . VAL B 1 6 ? 5.419 -0.025 7.560 1.00 0.13 6 VAL B O 8
ATOM 13655 N N . VAL B 1 7 ? 7.174 -1.266 8.211 1.00 0.12 7 VAL B N 8
ATOM 13656 C CA . VAL B 1 7 ? 7.688 -1.445 6.869 1.00 0.12 7 VAL B CA 8
ATOM 13657 C C . VAL B 1 7 ? 7.440 -2.882 6.430 1.00 0.12 7 VAL B C 8
ATOM 13658 O O . VAL B 1 7 ? 7.500 -3.809 7.242 1.00 0.15 7 VAL B O 8
ATOM 13671 N N . ARG B 1 8 ? 7.124 -3.061 5.164 1.00 0.12 8 ARG B N 8
ATOM 13672 C CA . ARG B 1 8 ? 6.763 -4.367 4.650 1.00 0.13 8 ARG B CA 8
ATOM 13673 C C . ARG B 1 8 ? 7.796 -4.871 3.679 1.00 0.13 8 ARG B C 8
ATOM 13674 O O . ARG B 1 8 ? 8.576 -4.098 3.122 1.00 0.16 8 ARG B O 8
ATOM 13695 N N . LYS B 1 9 ? 7.797 -6.168 3.500 1.00 0.13 9 LYS B N 8
ATOM 13696 C CA . LYS B 1 9 ? 8.697 -6.812 2.580 1.00 0.14 9 LYS B CA 8
ATOM 13697 C C . LYS B 1 9 ? 7.889 -7.517 1.506 1.00 0.17 9 LYS B C 8
ATOM 13698 O O . LYS B 1 9 ? 7.042 -8.357 1.814 1.00 0.21 9 LYS B O 8
ATOM 13717 N N . VAL B 1 10 ? 8.125 -7.147 0.256 1.00 0.16 10 VAL B N 8
ATOM 13718 C CA . VAL B 1 10 ? 7.441 -7.765 -0.867 1.00 0.18 10 VAL B CA 8
ATOM 13719 C C . VAL B 1 10 ? 7.686 -9.271 -0.872 1.00 0.20 10 VAL B C 8
ATOM 13720 O O . VAL B 1 10 ? 8.762 -9.735 -0.515 1.00 0.25 10 VAL B O 8
ATOM 13733 N N . ASP B 1 11 ? 6.658 -10.025 -1.216 1.00 0.18 11 ASP B N 8
ATOM 13734 C CA . ASP B 1 11 ? 6.764 -11.473 -1.284 1.00 0.20 11 ASP B CA 8
ATOM 13735 C C . ASP B 1 11 ? 7.677 -11.857 -2.438 1.00 0.23 11 ASP B C 8
ATOM 13736 O O . ASP B 1 11 ? 8.819 -12.251 -2.222 1.00 0.26 11 ASP B O 8
ATOM 13745 N N . GLU B 1 12 ? 7.169 -11.727 -3.658 1.00 0.24 12 GLU B N 8
ATOM 13746 C CA . GLU B 1 12 ? 7.985 -11.895 -4.860 1.00 0.28 12 GLU B CA 8
ATOM 13747 C C . GLU B 1 12 ? 7.453 -10.994 -5.964 1.00 0.27 12 GLU B C 8
ATOM 13748 O O . GLU B 1 12 ? 8.170 -10.167 -6.517 1.00 0.34 12 GLU B O 8
ATOM 13760 N N . LEU B 1 13 ? 6.168 -11.157 -6.252 1.00 0.26 13 LEU B N 8
ATOM 13761 C CA . LEU B 1 13 ? 5.505 -10.439 -7.335 1.00 0.26 13 LEU B CA 8
ATOM 13762 C C . LEU B 1 13 ? 5.207 -8.999 -6.931 1.00 0.25 13 LEU B C 8
ATOM 13763 O O . LEU B 1 13 ? 4.930 -8.148 -7.776 1.00 0.39 13 LEU B O 8
ATOM 13779 N N . GLY B 1 14 ? 5.255 -8.740 -5.635 1.00 0.15 14 GLY B N 8
ATOM 13780 C CA . GLY B 1 14 ? 4.952 -7.418 -5.127 1.00 0.13 14 GLY B CA 8
ATOM 13781 C C . GLY B 1 14 ? 3.894 -7.463 -4.053 1.00 0.11 14 GLY B C 8
ATOM 13782 O O . GLY B 1 14 ? 3.516 -6.440 -3.495 1.00 0.12 14 GLY B O 8
ATOM 13786 N N . ARG B 1 15 ? 3.412 -8.662 -3.766 1.00 0.11 15 ARG B N 8
ATOM 13787 C CA . ARG B 1 15 ? 2.422 -8.855 -2.718 1.00 0.11 15 ARG B CA 8
ATOM 13788 C C . ARG B 1 15 ? 3.033 -8.554 -1.356 1.00 0.09 15 ARG B C 8
ATOM 13789 O O . ARG B 1 15 ? 4.081 -9.100 -1.014 1.00 0.12 15 ARG B O 8
ATOM 13810 N N . ILE B 1 16 ? 2.396 -7.678 -0.592 1.00 0.09 16 ILE B N 8
ATOM 13811 C CA . ILE B 1 16 ? 2.850 -7.372 0.759 1.00 0.09 16 ILE B CA 8
ATOM 13812 C C . ILE B 1 16 ? 1.653 -7.411 1.700 1.00 0.09 16 ILE B C 8
ATOM 13813 O O . ILE B 1 16 ? 0.510 -7.527 1.256 1.00 0.11 16 ILE B O 8
ATOM 13829 N N . VAL B 1 17 ? 1.906 -7.310 2.986 1.00 0.09 17 VAL B N 8
ATOM 13830 C CA . VAL B 1 17 ? 0.846 -7.426 3.967 1.00 0.10 17 VAL B CA 8
ATOM 13831 C C . VAL B 1 17 ? 0.480 -6.059 4.533 1.00 0.11 17 VAL B C 8
ATOM 13832 O O . VAL B 1 17 ? 1.186 -5.506 5.372 1.00 0.16 17 VAL B O 8
ATOM 13845 N N . MET B 1 18 ? -0.617 -5.501 4.049 1.00 0.10 18 MET B N 8
ATOM 13846 C CA . MET B 1 18 ? -1.075 -4.215 4.552 1.00 0.11 18 MET B CA 8
ATOM 13847 C C . MET B 1 18 ? -1.707 -4.414 5.920 1.00 0.10 18 MET B C 8
ATOM 13848 O O . MET B 1 18 ? -2.230 -5.490 6.216 1.00 0.15 18 MET B O 8
ATOM 13862 N N . PRO B 1 19 ? -1.666 -3.398 6.782 1.00 0.12 19 PRO B N 8
ATOM 13863 C CA . PRO B 1 19 ? -2.086 -3.552 8.153 1.00 0.13 19 PRO B CA 8
ATOM 13864 C C . PRO B 1 19 ? -3.590 -3.417 8.341 1.00 0.13 19 PRO B C 8
ATOM 13865 O O . PRO B 1 19 ? -4.298 -2.803 7.527 1.00 0.13 19 PRO B O 8
ATOM 13876 N N . ILE B 1 20 ? -4.078 -4.000 9.422 1.00 0.15 20 ILE B N 8
ATOM 13877 C CA . ILE B 1 20 ? -5.457 -3.818 9.829 1.00 0.16 20 ILE B CA 8
ATOM 13878 C C . ILE B 1 20 ? -5.763 -2.332 9.976 1.00 0.16 20 ILE B C 8
ATOM 13879 O O . ILE B 1 20 ? -6.874 -1.892 9.719 1.00 0.17 20 ILE B O 8
ATOM 13895 N N . GLU B 1 21 ? -4.751 -1.559 10.346 1.00 0.16 21 GLU B N 8
ATOM 13896 C CA . GLU B 1 21 ? -4.893 -0.116 10.488 1.00 0.16 21 GLU B CA 8
ATOM 13897 C C . GLU B 1 21 ? -5.247 0.524 9.148 1.00 0.16 21 GLU B C 8
ATOM 13898 O O . GLU B 1 21 ? -5.883 1.568 9.105 1.00 0.18 21 GLU B O 8
ATOM 13910 N N . LEU B 1 22 ? -4.852 -0.128 8.058 1.00 0.14 22 LEU B N 8
ATOM 13911 C CA . LEU B 1 22 ? -5.214 0.322 6.723 1.00 0.15 22 LEU B CA 8
ATOM 13912 C C . LEU B 1 22 ? -6.656 -0.049 6.455 1.00 0.15 22 LEU B C 8
ATOM 13913 O O . LEU B 1 22 ? -7.428 0.726 5.891 1.00 0.17 22 LEU B O 8
ATOM 13929 N N . ARG B 1 23 ? -7.012 -1.245 6.891 1.00 0.14 23 ARG B N 8
ATOM 13930 C CA . ARG B 1 23 ? -8.385 -1.719 6.770 1.00 0.15 23 ARG B CA 8
ATOM 13931 C C . ARG B 1 23 ? -9.324 -0.874 7.623 1.00 0.19 23 ARG B C 8
ATOM 13932 O O . ARG B 1 23 ? -10.500 -0.703 7.295 1.00 0.23 23 ARG B O 8
ATOM 13953 N N . ARG B 1 24 ? -8.780 -0.338 8.703 1.00 0.18 24 ARG B N 8
ATOM 13954 C CA . ARG B 1 24 ? -9.526 0.509 9.623 1.00 0.20 24 ARG B CA 8
ATOM 13955 C C . ARG B 1 24 ? -9.553 1.935 9.103 1.00 0.22 24 ARG B C 8
ATOM 13956 O O . ARG B 1 24 ? -10.499 2.687 9.340 1.00 0.26 24 ARG B O 8
ATOM 13977 N N . ALA B 1 25 ? -8.493 2.290 8.396 1.00 0.20 25 ALA B N 8
ATOM 13978 C CA . ALA B 1 25 ? -8.327 3.623 7.849 1.00 0.22 25 ALA B CA 8
ATOM 13979 C C . ALA B 1 25 ? -9.322 3.880 6.743 1.00 0.26 25 ALA B C 8
ATOM 13980 O O . ALA B 1 25 ? -10.080 4.848 6.769 1.00 0.28 25 ALA B O 8
ATOM 13987 N N . LEU B 1 26 ? -9.329 2.978 5.788 1.00 0.28 26 LEU B N 8
ATOM 13988 C CA . LEU B 1 26 ? -10.135 3.137 4.604 1.00 0.37 26 LEU B CA 8
ATOM 13989 C C . LEU B 1 26 ? -11.547 2.631 4.848 1.00 0.41 26 LEU B C 8
ATOM 13990 O O . LEU B 1 26 ? -12.449 3.407 5.173 1.00 0.57 26 LEU B O 8
ATOM 14006 N N . ASP B 1 27 ? -11.693 1.317 4.739 1.00 0.34 27 ASP B N 8
ATOM 14007 C CA . ASP B 1 27 ? -12.979 0.638 4.802 1.00 0.42 27 ASP B CA 8
ATOM 14008 C C . ASP B 1 27 ? -12.790 -0.764 4.248 1.00 0.41 27 ASP B C 8
ATOM 14009 O O . ASP B 1 27 ? -13.338 -1.113 3.212 1.00 0.76 27 ASP B O 8
ATOM 14018 N N . ILE B 1 28 ? -11.916 -1.528 4.883 1.00 0.22 28 ILE B N 8
ATOM 14019 C CA . ILE B 1 28 ? -11.624 -2.883 4.427 1.00 0.18 28 ILE B CA 8
ATOM 14020 C C . ILE B 1 28 ? -12.034 -3.878 5.491 1.00 0.23 28 ILE B C 8
ATOM 14021 O O . ILE B 1 28 ? -11.719 -3.707 6.671 1.00 0.31 28 ILE B O 8
ATOM 14037 N N . ALA B 1 29 ? -12.731 -4.912 5.070 1.00 0.24 29 ALA B N 8
ATOM 14038 C CA . ALA B 1 29 ? -13.238 -5.899 5.992 1.00 0.28 29 ALA B CA 8
ATOM 14039 C C . ALA B 1 29 ? -12.434 -7.186 5.911 1.00 0.30 29 ALA B C 8
ATOM 14040 O O . ALA B 1 29 ? -11.909 -7.668 6.916 1.00 0.41 29 ALA B O 8
ATOM 14047 N N . ILE B 1 30 ? -12.321 -7.727 4.712 1.00 0.26 30 ILE B N 8
ATOM 14048 C CA . ILE B 1 30 ? -11.569 -8.959 4.503 1.00 0.27 30 ILE B CA 8
ATOM 14049 C C . ILE B 1 30 ? -10.856 -8.907 3.155 1.00 0.24 30 ILE B C 8
ATOM 14050 O O . ILE B 1 30 ? -9.757 -9.426 3.004 1.00 0.24 30 ILE B O 8
ATOM 14066 N N . LYS B 1 31 ? -11.484 -8.249 2.191 1.00 0.21 31 LYS B N 8
ATOM 14067 C CA . LYS B 1 31 ? -10.884 -8.021 0.886 1.00 0.19 31 LYS B CA 8
ATOM 14068 C C . LYS B 1 31 ? -11.076 -6.564 0.491 1.00 0.16 31 LYS B C 8
ATOM 14069 O O . LYS B 1 31 ? -10.119 -5.853 0.188 1.00 0.15 31 LYS B O 8
ATOM 14088 N N . ASP B 1 32 ? -12.331 -6.133 0.561 1.00 0.16 32 ASP B N 8
ATOM 14089 C CA . ASP B 1 32 ? -12.760 -4.796 0.156 1.00 0.15 32 ASP B CA 8
ATOM 14090 C C . ASP B 1 32 ? -12.021 -4.246 -1.065 1.00 0.15 32 ASP B C 8
ATOM 14091 O O . ASP B 1 32 ? -12.119 -4.819 -2.146 1.00 0.19 32 ASP B O 8
ATOM 14100 N N . SER B 1 33 ? -11.302 -3.132 -0.914 1.00 0.14 33 SER B N 8
ATOM 14101 C CA . SER B 1 33 ? -10.688 -2.462 -2.068 1.00 0.14 33 SER B CA 8
ATOM 14102 C C . SER B 1 33 ? -9.562 -1.515 -1.648 1.00 0.13 33 SER B C 8
ATOM 14103 O O . SER B 1 33 ? -9.717 -0.755 -0.692 1.00 0.15 33 SER B O 8
ATOM 14111 N N . ILE B 1 34 ? -8.438 -1.554 -2.370 1.00 0.13 34 ILE B N 8
ATOM 14112 C CA . ILE B 1 34 ? -7.370 -0.571 -2.189 1.00 0.13 34 ILE B CA 8
ATOM 14113 C C . ILE B 1 34 ? -6.718 -0.242 -3.534 1.00 0.13 34 ILE B C 8
ATOM 14114 O O . ILE B 1 34 ? -5.952 -1.036 -4.064 1.00 0.14 34 ILE B O 8
ATOM 14130 N N . GLU B 1 35 ? -7.036 0.920 -4.079 1.00 0.13 35 GLU B N 8
ATOM 14131 C CA . GLU B 1 35 ? -6.475 1.372 -5.349 1.00 0.14 35 GLU B CA 8
ATOM 14132 C C . GLU B 1 35 ? -5.287 2.289 -5.090 1.00 0.15 35 GLU B C 8
ATOM 14133 O O . GLU B 1 35 ? -5.321 3.091 -4.154 1.00 0.20 35 GLU B O 8
ATOM 14145 N N . PHE B 1 36 ? -4.232 2.179 -5.897 1.00 0.15 36 PHE B N 8
ATOM 14146 C CA . PHE B 1 36 ? -3.029 2.979 -5.626 1.00 0.17 36 PHE B CA 8
ATOM 14147 C C . PHE B 1 36 ? -2.671 3.963 -6.742 1.00 0.22 36 PHE B C 8
ATOM 14148 O O . PHE B 1 36 ? -3.044 3.803 -7.911 1.00 0.28 36 PHE B O 8
ATOM 14165 N N . PHE B 1 37 ? -1.914 4.976 -6.336 1.00 0.22 37 PHE B N 8
ATOM 14166 C CA . PHE B 1 37 ? -1.436 6.050 -7.199 1.00 0.30 37 PHE B CA 8
ATOM 14167 C C . PHE B 1 37 ? 0.023 6.318 -6.865 1.00 0.25 37 PHE B C 8
ATOM 14168 O O . PHE B 1 37 ? 0.363 6.474 -5.705 1.00 0.45 37 PHE B O 8
ATOM 14185 N N . VAL B 1 38 ? 0.891 6.349 -7.855 1.00 0.24 38 VAL B N 8
ATOM 14186 C CA . VAL B 1 38 ? 2.283 6.660 -7.585 1.00 0.19 38 VAL B CA 8
ATOM 14187 C C . VAL B 1 38 ? 2.516 8.158 -7.743 1.00 0.20 38 VAL B C 8
ATOM 14188 O O . VAL B 1 38 ? 2.059 8.774 -8.709 1.00 0.24 38 VAL B O 8
ATOM 14201 N N . ASP B 1 39 ? 3.205 8.734 -6.772 1.00 0.20 39 ASP B N 8
ATOM 14202 C CA . ASP B 1 39 ? 3.436 10.165 -6.729 1.00 0.26 39 ASP B CA 8
ATOM 14203 C C . ASP B 1 39 ? 4.907 10.419 -6.462 1.00 0.29 39 ASP B C 8
ATOM 14204 O O . ASP B 1 39 ? 5.399 10.172 -5.355 1.00 0.29 39 ASP B O 8
ATOM 14213 N N . GLY B 1 40 ? 5.609 10.868 -7.486 1.00 0.35 40 GLY B N 8
ATOM 14214 C CA . GLY B 1 40 ? 7.042 11.023 -7.388 1.00 0.39 40 GLY B CA 8
ATOM 14215 C C . GLY B 1 40 ? 7.736 9.682 -7.418 1.00 0.34 40 GLY B C 8
ATOM 14216 O O . GLY B 1 40 ? 8.066 9.168 -8.485 1.00 0.42 40 GLY B O 8
ATOM 14220 N N . ASP B 1 41 ? 7.947 9.112 -6.245 1.00 0.28 41 ASP B N 8
ATOM 14221 C CA . ASP B 1 41 ? 8.515 7.776 -6.128 1.00 0.28 41 ASP B CA 8
ATOM 14222 C C . ASP B 1 41 ? 7.640 6.923 -5.222 1.00 0.23 41 ASP B C 8
ATOM 14223 O O . ASP B 1 41 ? 7.813 5.713 -5.141 1.00 0.29 41 ASP B O 8
ATOM 14232 N N . LYS B 1 42 ? 6.672 7.562 -4.575 1.00 0.20 42 LYS B N 8
ATOM 14233 C CA . LYS B 1 42 ? 5.922 6.933 -3.496 1.00 0.21 42 LYS B CA 8
ATOM 14234 C C . LYS B 1 42 ? 4.565 6.449 -3.991 1.00 0.16 42 LYS B C 8
ATOM 14235 O O . LYS B 1 42 ? 4.138 6.795 -5.087 1.00 0.14 42 LYS B O 8
ATOM 14254 N N . ILE B 1 43 ? 3.887 5.667 -3.169 1.00 0.17 43 ILE B N 8
ATOM 14255 C CA . ILE B 1 43 ? 2.621 5.069 -3.562 1.00 0.16 43 ILE B CA 8
ATOM 14256 C C . ILE B 1 43 ? 1.496 5.544 -2.640 1.00 0.18 43 ILE B C 8
ATOM 14257 O O . ILE B 1 43 ? 1.700 5.721 -1.441 1.00 0.21 43 ILE B O 8
ATOM 14273 N N . ILE B 1 44 ? 0.320 5.753 -3.209 1.00 0.16 44 ILE B N 8
ATOM 14274 C CA . ILE B 1 44 ? -0.824 6.274 -2.472 1.00 0.19 44 ILE B CA 8
ATOM 14275 C C . ILE B 1 44 ? -1.970 5.276 -2.512 1.00 0.20 44 ILE B C 8
ATOM 14276 O O . ILE B 1 44 ? -2.392 4.871 -3.586 1.00 0.26 44 ILE B O 8
ATOM 14292 N N . LEU B 1 45 ? -2.470 4.885 -1.350 1.00 0.18 45 LEU B N 8
ATOM 14293 C CA . LEU B 1 45 ? -3.524 3.881 -1.276 1.00 0.19 45 LEU B CA 8
ATOM 14294 C C . LEU B 1 45 ? -4.855 4.493 -0.851 1.00 0.20 45 LEU B C 8
ATOM 14295 O O . LEU B 1 45 ? -4.924 5.255 0.115 1.00 0.25 45 LEU B O 8
ATOM 14311 N N . LYS B 1 46 ? -5.904 4.146 -1.589 1.00 0.19 46 LYS B N 8
ATOM 14312 C CA . LYS B 1 46 ? -7.249 4.667 -1.357 1.00 0.24 46 LYS B CA 8
ATOM 14313 C C . LYS B 1 46 ? -8.289 3.570 -1.591 1.00 0.20 46 LYS B C 8
ATOM 14314 O O . LYS B 1 46 ? -8.112 2.724 -2.457 1.00 0.30 46 LYS B O 8
ATOM 14333 N N . LYS B 1 47 ? -9.371 3.579 -0.826 1.00 0.22 47 LYS B N 8
ATOM 14334 C CA . LYS B 1 47 ? -10.454 2.624 -1.045 1.00 0.22 47 LYS B CA 8
ATOM 14335 C C . LYS B 1 47 ? -11.336 3.124 -2.192 1.00 0.25 47 LYS B C 8
ATOM 14336 O O . LYS B 1 47 ? -11.624 4.311 -2.289 1.00 0.41 47 LYS B O 8
ATOM 14355 N N . TYR B 1 48 ? -11.750 2.203 -3.052 1.00 0.22 48 TYR B N 8
ATOM 14356 C CA . TYR B 1 48 ? -12.443 2.541 -4.299 1.00 0.23 48 TYR B CA 8
ATOM 14357 C C . TYR B 1 48 ? -13.765 3.280 -4.063 1.00 0.25 48 TYR B C 8
ATOM 14358 O O . TYR B 1 48 ? -14.025 4.315 -4.680 1.00 0.29 48 TYR B O 8
ATOM 14376 N N . LYS B 1 49 ? -14.604 2.708 -3.204 1.00 0.32 49 LYS B N 8
ATOM 14377 C CA . LYS B 1 49 ? -15.938 3.250 -2.914 1.00 0.46 49 LYS B CA 8
ATOM 14378 C C . LYS B 1 49 ? -15.926 4.733 -2.490 1.00 0.54 49 LYS B C 8
ATOM 14379 O O . LYS B 1 49 ? -16.532 5.558 -3.173 1.00 0.61 49 LYS B O 8
ATOM 14398 N N . PRO B 1 50 ? -15.268 5.108 -1.367 1.00 0.60 50 PRO B N 8
ATOM 14399 C CA . PRO B 1 50 ? -15.253 6.503 -0.910 1.00 0.82 50 PRO B CA 8
ATOM 14400 C C . PRO B 1 50 ? -14.530 7.409 -1.899 1.00 0.82 50 PRO B C 8
ATOM 14401 O O . PRO B 1 50 ? -13.310 7.322 -2.056 1.00 1.57 50 PRO B O 8
ATOM 14412 N N . HIS B 1 51 ? -15.300 8.261 -2.564 1.00 0.97 51 HIS B N 8
ATOM 14413 C CA . HIS B 1 51 ? -14.788 9.145 -3.604 1.00 1.13 51 HIS B CA 8
ATOM 14414 C C . HIS B 1 51 ? -14.312 8.323 -4.800 1.00 1.69 51 HIS B C 8
ATOM 14415 O O . HIS B 1 51 ? -13.118 8.063 -4.968 1.00 2.46 51 HIS B O 8
ATOM 14430 N N . GLY B 1 52 ? -15.269 7.910 -5.620 1.00 2.10 52 GLY B N 8
ATOM 14431 C CA . GLY B 1 52 ? -14.976 7.027 -6.729 1.00 3.10 52 GLY B CA 8
ATOM 14432 C C . GLY B 1 52 ? -14.406 7.755 -7.922 1.00 2.89 52 GLY B C 8
ATOM 14433 O O . GLY B 1 52 ? -15.125 8.090 -8.863 1.00 3.12 52 GLY B O 8
ATOM 14437 N N . VAL B 1 53 ? -13.110 7.993 -7.885 1.00 2.81 53 VAL B N 8
ATOM 14438 C CA . VAL B 1 53 ? -12.425 8.646 -8.986 1.00 2.74 53 VAL B CA 8
ATOM 14439 C C . VAL B 1 53 ? -10.957 8.230 -9.027 1.00 2.07 53 VAL B C 8
ATOM 14440 O O . VAL B 1 53 ? -10.319 8.051 -7.987 1.00 1.96 53 VAL B O 8
ATOM 14453 N N . CYS B 1 54 ? -10.442 8.060 -10.230 1.00 1.96 54 CYS B N 8
ATOM 14454 C CA . CYS B 1 54 ? -9.052 7.699 -10.424 1.00 1.58 54 CYS B CA 8
ATOM 14455 C C . CYS B 1 54 ? -8.306 8.876 -11.038 1.00 2.13 54 CYS B C 8
ATOM 14456 O O . CYS B 1 54 ? -7.626 9.602 -10.292 1.00 2.76 54 CYS B O 8
ATOM 14465 N N . MET A 1 1 ? -9.738 5.684 -11.088 1.00 2.39 1 MET A N 9
ATOM 14466 C CA . MET A 1 1 ? -8.729 5.984 -12.136 1.00 1.49 1 MET A CA 9
ATOM 14467 C C . MET A 1 1 ? -7.595 6.818 -11.557 1.00 1.24 1 MET A C 9
ATOM 14468 O O . MET A 1 1 ? -7.586 8.044 -11.677 1.00 1.91 1 MET A O 9
ATOM 14484 N N . LYS A 1 2 ? -6.653 6.161 -10.893 1.00 0.91 2 LYS A N 9
ATOM 14485 C CA . LYS A 1 2 ? -5.500 6.859 -10.352 1.00 0.58 2 LYS A CA 9
ATOM 14486 C C . LYS A 1 2 ? -4.276 6.609 -11.223 1.00 0.56 2 LYS A C 9
ATOM 14487 O O . LYS A 1 2 ? -4.382 5.969 -12.265 1.00 0.81 2 LYS A O 9
ATOM 14506 N N . SER A 1 3 ? -3.133 7.126 -10.790 1.00 0.41 3 SER A N 9
ATOM 14507 C CA . SER A 1 3 ? -1.886 7.030 -11.546 1.00 0.39 3 SER A CA 9
ATOM 14508 C C . SER A 1 3 ? -1.612 5.605 -12.012 1.00 0.37 3 SER A C 9
ATOM 14509 O O . SER A 1 3 ? -1.210 5.377 -13.153 1.00 0.48 3 SER A O 9
ATOM 14517 N N . ILE A 1 4 ? -1.828 4.649 -11.124 1.00 0.29 4 ILE A N 9
ATOM 14518 C CA . ILE A 1 4 ? -1.655 3.251 -11.473 1.00 0.27 4 ILE A CA 9
ATOM 14519 C C . ILE A 1 4 ? -2.989 2.686 -11.935 1.00 0.29 4 ILE A C 9
ATOM 14520 O O . ILE A 1 4 ? -3.052 1.825 -12.811 1.00 0.34 4 ILE A O 9
ATOM 14536 N N . GLY A 1 5 ? -4.057 3.191 -11.322 1.00 0.31 5 GLY A N 9
ATOM 14537 C CA . GLY A 1 5 ? -5.402 2.825 -11.719 1.00 0.35 5 GLY A CA 9
ATOM 14538 C C . GLY A 1 5 ? -5.793 1.444 -11.251 1.00 0.33 5 GLY A C 9
ATOM 14539 O O . GLY A 1 5 ? -6.866 0.946 -11.595 1.00 0.51 5 GLY A O 9
ATOM 14543 N N . VAL A 1 6 ? -4.933 0.830 -10.459 1.00 0.18 6 VAL A N 9
ATOM 14544 C CA . VAL A 1 6 ? -5.169 -0.522 -10.004 1.00 0.15 6 VAL A CA 9
ATOM 14545 C C . VAL A 1 6 ? -5.668 -0.543 -8.566 1.00 0.14 6 VAL A C 9
ATOM 14546 O O . VAL A 1 6 ? -5.140 0.149 -7.686 1.00 0.17 6 VAL A O 9
ATOM 14559 N N . VAL A 1 7 ? -6.713 -1.329 -8.361 1.00 0.14 7 VAL A N 9
ATOM 14560 C CA . VAL A 1 7 ? -7.285 -1.544 -7.049 1.00 0.13 7 VAL A CA 9
ATOM 14561 C C . VAL A 1 7 ? -7.125 -3.006 -6.653 1.00 0.14 7 VAL A C 9
ATOM 14562 O O . VAL A 1 7 ? -7.269 -3.907 -7.481 1.00 0.17 7 VAL A O 9
ATOM 14575 N N . ARG A 1 8 ? -6.814 -3.232 -5.392 1.00 0.14 8 ARG A N 9
ATOM 14576 C CA . ARG A 1 8 ? -6.553 -4.569 -4.896 1.00 0.15 8 ARG A CA 9
ATOM 14577 C C . ARG A 1 8 ? -7.652 -5.022 -3.972 1.00 0.14 8 ARG A C 9
ATOM 14578 O O . ARG A 1 8 ? -8.454 -4.216 -3.505 1.00 0.17 8 ARG A O 9
ATOM 14599 N N . LYS A 1 9 ? -7.673 -6.313 -3.713 1.00 0.14 9 LYS A N 9
ATOM 14600 C CA . LYS A 1 9 ? -8.613 -6.890 -2.780 1.00 0.15 9 LYS A CA 9
ATOM 14601 C C . LYS A 1 9 ? -7.825 -7.651 -1.725 1.00 0.17 9 LYS A C 9
ATOM 14602 O O . LYS A 1 9 ? -7.027 -8.527 -2.056 1.00 0.22 9 LYS A O 9
ATOM 14621 N N . VAL A 1 10 ? -8.019 -7.274 -0.470 1.00 0.16 10 VAL A N 9
ATOM 14622 C CA . VAL A 1 10 ? -7.278 -7.849 0.647 1.00 0.18 10 VAL A CA 9
ATOM 14623 C C . VAL A 1 10 ? -7.431 -9.369 0.705 1.00 0.20 10 VAL A C 9
ATOM 14624 O O . VAL A 1 10 ? -8.466 -9.919 0.339 1.00 0.24 10 VAL A O 9
ATOM 14637 N N . ASP A 1 11 ? -6.366 -10.024 1.137 1.00 0.17 11 ASP A N 9
ATOM 14638 C CA . ASP A 1 11 ? -6.349 -11.464 1.329 1.00 0.21 11 ASP A CA 9
ATOM 14639 C C . ASP A 1 11 ? -7.352 -11.850 2.409 1.00 0.22 11 ASP A C 9
ATOM 14640 O O . ASP A 1 11 ? -8.450 -12.317 2.112 1.00 0.24 11 ASP A O 9
ATOM 14649 N N . GLU A 1 12 ? -6.959 -11.638 3.662 1.00 0.23 12 GLU A N 9
ATOM 14650 C CA . GLU A 1 12 ? -7.842 -11.811 4.815 1.00 0.25 12 GLU A CA 9
ATOM 14651 C C . GLU A 1 12 ? -7.363 -10.911 5.943 1.00 0.26 12 GLU A C 9
ATOM 14652 O O . GLU A 1 12 ? -8.147 -10.219 6.591 1.00 0.30 12 GLU A O 9
ATOM 14664 N N . LEU A 1 13 ? -6.054 -10.935 6.161 1.00 0.26 13 LEU A N 9
ATOM 14665 C CA . LEU A 1 13 ? -5.424 -10.186 7.242 1.00 0.27 13 LEU A CA 9
ATOM 14666 C C . LEU A 1 13 ? -5.206 -8.736 6.839 1.00 0.26 13 LEU A C 9
ATOM 14667 O O . LEU A 1 13 ? -5.168 -7.838 7.678 1.00 0.41 13 LEU A O 9
ATOM 14683 N N . GLY A 1 14 ? -5.057 -8.519 5.544 1.00 0.17 14 GLY A N 9
ATOM 14684 C CA . GLY A 1 14 ? -4.719 -7.204 5.044 1.00 0.16 14 GLY A CA 9
ATOM 14685 C C . GLY A 1 14 ? -3.740 -7.281 3.892 1.00 0.12 14 GLY A C 9
ATOM 14686 O O . GLY A 1 14 ? -3.493 -6.295 3.210 1.00 0.12 14 GLY A O 9
ATOM 14690 N N . ARG A 1 15 ? -3.181 -8.469 3.681 1.00 0.12 15 ARG A N 9
ATOM 14691 C CA . ARG A 1 15 ? -2.216 -8.693 2.608 1.00 0.11 15 ARG A CA 9
ATOM 14692 C C . ARG A 1 15 ? -2.842 -8.420 1.244 1.00 0.10 15 ARG A C 9
ATOM 14693 O O . ARG A 1 15 ? -3.940 -8.885 0.963 1.00 0.14 15 ARG A O 9
ATOM 14714 N N . ILE A 1 16 ? -2.152 -7.658 0.406 1.00 0.09 16 ILE A N 9
ATOM 14715 C CA . ILE A 1 16 ? -2.600 -7.432 -0.964 1.00 0.09 16 ILE A CA 9
ATOM 14716 C C . ILE A 1 16 ? -1.388 -7.482 -1.889 1.00 0.10 16 ILE A C 9
ATOM 14717 O O . ILE A 1 16 ? -0.259 -7.652 -1.427 1.00 0.12 16 ILE A O 9
ATOM 14733 N N . VAL A 1 17 ? -1.606 -7.326 -3.180 1.00 0.10 17 VAL A N 9
ATOM 14734 C CA . VAL A 1 17 ? -0.512 -7.389 -4.132 1.00 0.11 17 VAL A CA 9
ATOM 14735 C C . VAL A 1 17 ? -0.174 -6.006 -4.688 1.00 0.12 17 VAL A C 9
ATOM 14736 O O . VAL A 1 17 ? -0.943 -5.411 -5.443 1.00 0.19 17 VAL A O 9
ATOM 14749 N N . MET A 1 18 ? 0.977 -5.491 -4.277 1.00 0.11 18 MET A N 9
ATOM 14750 C CA . MET A 1 18 ? 1.479 -4.228 -4.798 1.00 0.12 18 MET A CA 9
ATOM 14751 C C . MET A 1 18 ? 2.034 -4.446 -6.197 1.00 0.11 18 MET A C 9
ATOM 14752 O O . MET A 1 18 ? 2.445 -5.558 -6.535 1.00 0.13 18 MET A O 9
ATOM 14766 N N . PRO A 1 19 ? 2.052 -3.408 -7.040 1.00 0.12 19 PRO A N 9
ATOM 14767 C CA . PRO A 1 19 ? 2.453 -3.559 -8.426 1.00 0.13 19 PRO A CA 9
ATOM 14768 C C . PRO A 1 19 ? 3.966 -3.518 -8.621 1.00 0.13 19 PRO A C 9
ATOM 14769 O O . PRO A 1 19 ? 4.710 -2.931 -7.820 1.00 0.13 19 PRO A O 9
ATOM 14780 N N . ILE A 1 20 ? 4.422 -4.150 -9.694 1.00 0.15 20 ILE A N 9
ATOM 14781 C CA . ILE A 1 20 ? 5.814 -4.050 -10.105 1.00 0.16 20 ILE A CA 9
ATOM 14782 C C . ILE A 1 20 ? 6.194 -2.585 -10.266 1.00 0.16 20 ILE A C 9
ATOM 14783 O O . ILE A 1 20 ? 7.320 -2.191 -9.998 1.00 0.16 20 ILE A O 9
ATOM 14799 N N . GLU A 1 21 ? 5.217 -1.784 -10.662 1.00 0.16 21 GLU A N 9
ATOM 14800 C CA . GLU A 1 21 ? 5.391 -0.350 -10.831 1.00 0.17 21 GLU A CA 9
ATOM 14801 C C . GLU A 1 21 ? 5.786 0.305 -9.514 1.00 0.16 21 GLU A C 9
ATOM 14802 O O . GLU A 1 21 ? 6.479 1.310 -9.501 1.00 0.19 21 GLU A O 9
ATOM 14814 N N . LEU A 1 22 ? 5.366 -0.294 -8.407 1.00 0.14 22 LEU A N 9
ATOM 14815 C CA . LEU A 1 22 ? 5.732 0.195 -7.090 1.00 0.15 22 LEU A CA 9
ATOM 14816 C C . LEU A 1 22 ? 7.151 -0.232 -6.789 1.00 0.15 22 LEU A C 9
ATOM 14817 O O . LEU A 1 22 ? 7.945 0.527 -6.232 1.00 0.17 22 LEU A O 9
ATOM 14833 N N . ARG A 1 23 ? 7.467 -1.455 -7.187 1.00 0.13 23 ARG A N 9
ATOM 14834 C CA . ARG A 1 23 ? 8.823 -1.972 -7.027 1.00 0.16 23 ARG A CA 9
ATOM 14835 C C . ARG A 1 23 ? 9.801 -1.172 -7.881 1.00 0.20 23 ARG A C 9
ATOM 14836 O O . ARG A 1 23 ? 10.976 -1.027 -7.536 1.00 0.25 23 ARG A O 9
ATOM 14857 N N . ARG A 1 24 ? 9.286 -0.641 -8.978 1.00 0.18 24 ARG A N 9
ATOM 14858 C CA . ARG A 1 24 ? 10.064 0.147 -9.919 1.00 0.21 24 ARG A CA 9
ATOM 14859 C C . ARG A 1 24 ? 10.152 1.588 -9.450 1.00 0.23 24 ARG A C 9
ATOM 14860 O O . ARG A 1 24 ? 11.193 2.236 -9.573 1.00 0.27 24 ARG A O 9
ATOM 14881 N N . ALA A 1 25 ? 9.046 2.074 -8.901 1.00 0.21 25 ALA A N 9
ATOM 14882 C CA . ALA A 1 25 ? 8.948 3.449 -8.433 1.00 0.23 25 ALA A CA 9
ATOM 14883 C C . ALA A 1 25 ? 9.880 3.679 -7.263 1.00 0.25 25 ALA A C 9
ATOM 14884 O O . ALA A 1 25 ? 10.600 4.673 -7.202 1.00 0.26 25 ALA A O 9
ATOM 14891 N N . LEU A 1 26 ? 9.870 2.732 -6.347 1.00 0.30 26 LEU A N 9
ATOM 14892 C CA . LEU A 1 26 ? 10.644 2.842 -5.132 1.00 0.36 26 LEU A CA 9
ATOM 14893 C C . LEU A 1 26 ? 12.059 2.302 -5.317 1.00 0.39 26 LEU A C 9
ATOM 14894 O O . LEU A 1 26 ? 12.947 3.014 -5.790 1.00 0.52 26 LEU A O 9
ATOM 14910 N N . ASP A 1 27 ? 12.252 1.032 -4.983 1.00 0.32 27 ASP A N 9
ATOM 14911 C CA . ASP A 1 27 ? 13.583 0.427 -4.960 1.00 0.41 27 ASP A CA 9
ATOM 14912 C C . ASP A 1 27 ? 13.465 -1.040 -4.538 1.00 0.35 27 ASP A C 9
ATOM 14913 O O . ASP A 1 27 ? 14.302 -1.566 -3.814 1.00 0.57 27 ASP A O 9
ATOM 14922 N N . ILE A 1 28 ? 12.417 -1.705 -5.004 1.00 0.22 28 ILE A N 9
ATOM 14923 C CA . ILE A 1 28 ? 12.153 -3.081 -4.593 1.00 0.18 28 ILE A CA 9
ATOM 14924 C C . ILE A 1 28 ? 12.625 -4.064 -5.654 1.00 0.22 28 ILE A C 9
ATOM 14925 O O . ILE A 1 28 ? 12.365 -3.881 -6.846 1.00 0.28 28 ILE A O 9
ATOM 14941 N N . ALA A 1 29 ? 13.312 -5.109 -5.216 1.00 0.21 29 ALA A N 9
ATOM 14942 C CA . ALA A 1 29 ? 13.809 -6.122 -6.128 1.00 0.25 29 ALA A CA 9
ATOM 14943 C C . ALA A 1 29 ? 12.921 -7.354 -6.097 1.00 0.25 29 ALA A C 9
ATOM 14944 O O . ALA A 1 29 ? 12.377 -7.772 -7.118 1.00 0.30 29 ALA A O 9
ATOM 14951 N N . ILE A 1 30 ? 12.754 -7.914 -4.918 1.00 0.23 30 ILE A N 9
ATOM 14952 C CA . ILE A 1 30 ? 11.959 -9.122 -4.753 1.00 0.25 30 ILE A CA 9
ATOM 14953 C C . ILE A 1 30 ? 11.217 -9.071 -3.426 1.00 0.22 30 ILE A C 9
ATOM 14954 O O . ILE A 1 30 ? 10.131 -9.620 -3.288 1.00 0.22 30 ILE A O 9
ATOM 14970 N N . LYS A 1 31 ? 11.815 -8.383 -2.465 1.00 0.21 31 LYS A N 9
ATOM 14971 C CA . LYS A 1 31 ? 11.213 -8.161 -1.167 1.00 0.19 31 LYS A CA 9
ATOM 14972 C C . LYS A 1 31 ? 11.421 -6.710 -0.766 1.00 0.17 31 LYS A C 9
ATOM 14973 O O . LYS A 1 31 ? 10.467 -5.964 -0.565 1.00 0.17 31 LYS A O 9
ATOM 14992 N N . ASP A 1 32 ? 12.688 -6.311 -0.731 1.00 0.17 32 ASP A N 9
ATOM 14993 C CA . ASP A 1 32 ? 13.096 -4.981 -0.284 1.00 0.16 32 ASP A CA 9
ATOM 14994 C C . ASP A 1 32 ? 12.258 -4.459 0.888 1.00 0.17 32 ASP A C 9
ATOM 14995 O O . ASP A 1 32 ? 12.111 -5.163 1.877 1.00 0.25 32 ASP A O 9
ATOM 15004 N N . SER A 1 33 ? 11.703 -3.246 0.786 1.00 0.13 33 SER A N 9
ATOM 15005 C CA . SER A 1 33 ? 11.029 -2.623 1.938 1.00 0.13 33 SER A CA 9
ATOM 15006 C C . SER A 1 33 ? 9.953 -1.632 1.492 1.00 0.14 33 SER A C 9
ATOM 15007 O O . SER A 1 33 ? 10.179 -0.845 0.572 1.00 0.18 33 SER A O 9
ATOM 15015 N N . ILE A 1 34 ? 8.788 -1.669 2.145 1.00 0.13 34 ILE A N 9
ATOM 15016 C CA . ILE A 1 34 ? 7.714 -0.708 1.872 1.00 0.15 34 ILE A CA 9
ATOM 15017 C C . ILE A 1 34 ? 7.054 -0.265 3.182 1.00 0.13 34 ILE A C 9
ATOM 15018 O O . ILE A 1 34 ? 6.335 -1.038 3.804 1.00 0.14 34 ILE A O 9
ATOM 15034 N N . GLU A 1 35 ? 7.306 0.967 3.595 1.00 0.14 35 GLU A N 9
ATOM 15035 C CA . GLU A 1 35 ? 6.742 1.506 4.833 1.00 0.13 35 GLU A CA 9
ATOM 15036 C C . GLU A 1 35 ? 5.616 2.488 4.511 1.00 0.15 35 GLU A C 9
ATOM 15037 O O . GLU A 1 35 ? 5.721 3.265 3.565 1.00 0.20 35 GLU A O 9
ATOM 15049 N N . PHE A 1 36 ? 4.542 2.464 5.293 1.00 0.16 36 PHE A N 9
ATOM 15050 C CA . PHE A 1 36 ? 3.368 3.282 4.975 1.00 0.17 36 PHE A CA 9
ATOM 15051 C C . PHE A 1 36 ? 2.967 4.237 6.099 1.00 0.18 36 PHE A C 9
ATOM 15052 O O . PHE A 1 36 ? 3.228 4.000 7.280 1.00 0.19 36 PHE A O 9
ATOM 15069 N N . PHE A 1 37 ? 2.320 5.322 5.684 1.00 0.21 37 PHE A N 9
ATOM 15070 C CA . PHE A 1 37 ? 1.849 6.386 6.568 1.00 0.25 37 PHE A CA 9
ATOM 15071 C C . PHE A 1 37 ? 0.363 6.586 6.341 1.00 0.32 37 PHE A C 9
ATOM 15072 O O . PHE A 1 37 ? -0.057 6.817 5.217 1.00 0.65 37 PHE A O 9
ATOM 15089 N N . VAL A 1 38 ? -0.436 6.492 7.379 1.00 0.20 38 VAL A N 9
ATOM 15090 C CA . VAL A 1 38 ? -1.855 6.729 7.218 1.00 0.18 38 VAL A CA 9
ATOM 15091 C C . VAL A 1 38 ? -2.197 8.179 7.524 1.00 0.18 38 VAL A C 9
ATOM 15092 O O . VAL A 1 38 ? -1.723 8.755 8.503 1.00 0.23 38 VAL A O 9
ATOM 15105 N N . ASP A 1 39 ? -3.003 8.763 6.660 1.00 0.17 39 ASP A N 9
ATOM 15106 C CA . ASP A 1 39 ? -3.378 10.160 6.771 1.00 0.21 39 ASP A CA 9
ATOM 15107 C C . ASP A 1 39 ? -4.878 10.303 6.600 1.00 0.23 39 ASP A C 9
ATOM 15108 O O . ASP A 1 39 ? -5.400 10.172 5.491 1.00 0.25 39 ASP A O 9
ATOM 15117 N N . GLY A 1 40 ? -5.572 10.537 7.703 1.00 0.26 40 GLY A N 9
ATOM 15118 C CA . GLY A 1 40 ? -7.016 10.590 7.670 1.00 0.31 40 GLY A CA 9
ATOM 15119 C C . GLY A 1 40 ? -7.608 9.214 7.470 1.00 0.27 40 GLY A C 9
ATOM 15120 O O . GLY A 1 40 ? -7.888 8.499 8.436 1.00 0.32 40 GLY A O 9
ATOM 15124 N N . ASP A 1 41 ? -7.773 8.835 6.215 1.00 0.25 41 ASP A N 9
ATOM 15125 C CA . ASP A 1 41 ? -8.254 7.508 5.865 1.00 0.25 41 ASP A CA 9
ATOM 15126 C C . ASP A 1 41 ? -7.304 6.871 4.859 1.00 0.22 41 ASP A C 9
ATOM 15127 O O . ASP A 1 41 ? -7.397 5.690 4.555 1.00 0.30 41 ASP A O 9
ATOM 15136 N N . LYS A 1 42 ? -6.361 7.669 4.383 1.00 0.21 42 LYS A N 9
ATOM 15137 C CA . LYS A 1 42 ? -5.516 7.304 3.258 1.00 0.24 42 LYS A CA 9
ATOM 15138 C C . LYS A 1 42 ? -4.217 6.656 3.727 1.00 0.17 42 LYS A C 9
ATOM 15139 O O . LYS A 1 42 ? -3.784 6.874 4.852 1.00 0.17 42 LYS A O 9
ATOM 15158 N N . ILE A 1 43 ? -3.596 5.873 2.854 1.00 0.16 43 ILE A N 9
ATOM 15159 C CA . ILE A 1 43 ? -2.325 5.233 3.175 1.00 0.14 43 ILE A CA 9
ATOM 15160 C C . ILE A 1 43 ? -1.237 5.753 2.228 1.00 0.15 43 ILE A C 9
ATOM 15161 O O . ILE A 1 43 ? -1.500 6.004 1.054 1.00 0.17 43 ILE A O 9
ATOM 15177 N N . ILE A 1 44 ? -0.027 5.929 2.745 1.00 0.14 44 ILE A N 9
ATOM 15178 C CA . ILE A 1 44 ? 1.062 6.541 1.984 1.00 0.16 44 ILE A CA 9
ATOM 15179 C C . ILE A 1 44 ? 2.320 5.672 2.036 1.00 0.16 44 ILE A C 9
ATOM 15180 O O . ILE A 1 44 ? 2.971 5.575 3.075 1.00 0.22 44 ILE A O 9
ATOM 15196 N N . LEU A 1 45 ? 2.660 5.058 0.912 1.00 0.15 45 LEU A N 9
ATOM 15197 C CA . LEU A 1 45 ? 3.770 4.110 0.849 1.00 0.17 45 LEU A CA 9
ATOM 15198 C C . LEU A 1 45 ? 5.085 4.786 0.462 1.00 0.20 45 LEU A C 9
ATOM 15199 O O . LEU A 1 45 ? 5.131 5.633 -0.436 1.00 0.26 45 LEU A O 9
ATOM 15215 N N . LYS A 1 46 ? 6.143 4.384 1.156 1.00 0.19 46 LYS A N 9
ATOM 15216 C CA . LYS A 1 46 ? 7.491 4.888 0.934 1.00 0.30 46 LYS A CA 9
ATOM 15217 C C . LYS A 1 46 ? 8.503 3.770 1.188 1.00 0.22 46 LYS A C 9
ATOM 15218 O O . LYS A 1 46 ? 8.329 2.974 2.106 1.00 0.30 46 LYS A O 9
ATOM 15237 N N . LYS A 1 47 ? 9.551 3.705 0.385 1.00 0.27 47 LYS A N 9
ATOM 15238 C CA . LYS A 1 47 ? 10.604 2.716 0.599 1.00 0.28 47 LYS A CA 9
ATOM 15239 C C . LYS A 1 47 ? 11.485 3.168 1.760 1.00 0.25 47 LYS A C 9
ATOM 15240 O O . LYS A 1 47 ? 11.685 4.364 1.952 1.00 0.32 47 LYS A O 9
ATOM 15259 N N . TYR A 1 48 ? 12.003 2.223 2.536 1.00 0.22 48 TYR A N 9
ATOM 15260 C CA . TYR A 1 48 ? 12.706 2.570 3.766 1.00 0.22 48 TYR A CA 9
ATOM 15261 C C . TYR A 1 48 ? 14.111 3.103 3.486 1.00 0.27 48 TYR A C 9
ATOM 15262 O O . TYR A 1 48 ? 14.494 4.152 4.000 1.00 0.32 48 TYR A O 9
ATOM 15280 N N . LYS A 1 49 ? 14.869 2.351 2.690 1.00 0.33 49 LYS A N 9
ATOM 15281 C CA . LYS A 1 49 ? 16.239 2.719 2.310 1.00 0.49 49 LYS A CA 9
ATOM 15282 C C . LYS A 1 49 ? 16.357 4.193 1.870 1.00 0.57 49 LYS A C 9
ATOM 15283 O O . LYS A 1 49 ? 17.176 4.930 2.423 1.00 0.64 49 LYS A O 9
ATOM 15302 N N . PRO A 1 50 ? 15.570 4.648 0.868 1.00 0.64 50 PRO A N 9
ATOM 15303 C CA . PRO A 1 50 ? 15.569 6.055 0.458 1.00 0.86 50 PRO A CA 9
ATOM 15304 C C . PRO A 1 50 ? 14.997 6.956 1.545 1.00 0.91 50 PRO A C 9
ATOM 15305 O O . PRO A 1 50 ? 14.056 6.586 2.247 1.00 1.81 50 PRO A O 9
ATOM 15316 N N . HIS A 1 51 ? 15.565 8.140 1.677 1.00 0.98 51 HIS A N 9
ATOM 15317 C CA . HIS A 1 51 ? 15.134 9.069 2.706 1.00 1.17 51 HIS A CA 9
ATOM 15318 C C . HIS A 1 51 ? 14.079 10.005 2.142 1.00 1.76 51 HIS A C 9
ATOM 15319 O O . HIS A 1 51 ? 14.055 10.275 0.939 1.00 2.56 51 HIS A O 9
ATOM 15334 N N . GLY A 1 52 ? 13.204 10.492 2.999 1.00 2.14 52 GLY A N 9
ATOM 15335 C CA . GLY A 1 52 ? 12.151 11.369 2.548 1.00 3.14 52 GLY A CA 9
ATOM 15336 C C . GLY A 1 52 ? 11.161 11.670 3.644 1.00 2.89 52 GLY A C 9
ATOM 15337 O O . GLY A 1 52 ? 11.539 11.814 4.808 1.00 3.06 52 GLY A O 9
ATOM 15341 N N . VAL A 1 53 ? 9.895 11.755 3.281 1.00 2.85 53 VAL A N 9
ATOM 15342 C CA . VAL A 1 53 ? 8.858 12.091 4.240 1.00 2.75 53 VAL A CA 9
ATOM 15343 C C . VAL A 1 53 ? 8.447 10.886 5.081 1.00 2.07 53 VAL A C 9
ATOM 15344 O O . VAL A 1 53 ? 8.237 9.783 4.568 1.00 1.96 53 VAL A O 9
ATOM 15357 N N . CYS A 1 54 ? 8.340 11.116 6.378 1.00 1.91 54 CYS A N 9
ATOM 15358 C CA . CYS A 1 54 ? 7.822 10.123 7.298 1.00 1.51 54 CYS A CA 9
ATOM 15359 C C . CYS A 1 54 ? 6.365 10.441 7.582 1.00 2.04 54 CYS A C 9
ATOM 15360 O O . CYS A 1 54 ? 5.540 10.267 6.657 1.00 2.71 54 CYS A O 9
ATOM 15369 N N . MET B 1 1 ? 10.076 7.492 12.038 1.00 2.43 1 MET B N 9
ATOM 15370 C CA . MET B 1 1 ? 9.032 6.473 11.794 1.00 1.54 1 MET B CA 9
ATOM 15371 C C . MET B 1 1 ? 7.852 7.099 11.081 1.00 1.28 1 MET B C 9
ATOM 15372 O O . MET B 1 1 ? 7.696 8.318 11.064 1.00 1.95 1 MET B O 9
ATOM 15388 N N . LYS B 1 2 ? 7.027 6.258 10.491 1.00 0.96 2 LYS B N 9
ATOM 15389 C CA . LYS B 1 2 ? 5.811 6.706 9.840 1.00 0.62 2 LYS B CA 9
ATOM 15390 C C . LYS B 1 2 ? 4.652 6.758 10.823 1.00 0.56 2 LYS B C 9
ATOM 15391 O O . LYS B 1 2 ? 4.803 6.418 11.998 1.00 0.73 2 LYS B O 9
ATOM 15410 N N . SER B 1 3 ? 3.494 7.174 10.322 1.00 0.42 3 SER B N 9
ATOM 15411 C CA . SER B 1 3 ? 2.266 7.190 11.107 1.00 0.40 3 SER B CA 9
ATOM 15412 C C . SER B 1 3 ? 1.960 5.792 11.622 1.00 0.37 3 SER B C 9
ATOM 15413 O O . SER B 1 3 ? 1.584 5.604 12.779 1.00 0.50 3 SER B O 9
ATOM 15421 N N . ILE B 1 4 ? 2.135 4.810 10.752 1.00 0.27 4 ILE B N 9
ATOM 15422 C CA . ILE B 1 4 ? 1.959 3.427 11.138 1.00 0.24 4 ILE B CA 9
ATOM 15423 C C . ILE B 1 4 ? 3.285 2.898 11.661 1.00 0.26 4 ILE B C 9
ATOM 15424 O O . ILE B 1 4 ? 3.340 2.173 12.652 1.00 0.32 4 ILE B O 9
ATOM 15440 N N . GLY B 1 5 ? 4.357 3.299 10.984 1.00 0.27 5 GLY B N 9
ATOM 15441 C CA . GLY B 1 5 ? 5.699 2.955 11.420 1.00 0.32 5 GLY B CA 9
ATOM 15442 C C . GLY B 1 5 ? 6.065 1.528 11.091 1.00 0.31 5 GLY B C 9
ATOM 15443 O O . GLY B 1 5 ? 6.991 0.965 11.673 1.00 0.43 5 GLY B O 9
ATOM 15447 N N . VAL B 1 6 ? 5.341 0.944 10.154 1.00 0.20 6 VAL B N 9
ATOM 15448 C CA . VAL B 1 6 ? 5.582 -0.432 9.762 1.00 0.16 6 VAL B CA 9
ATOM 15449 C C . VAL B 1 6 ? 6.078 -0.503 8.327 1.00 0.12 6 VAL B C 9
ATOM 15450 O O . VAL B 1 6 ? 5.516 0.127 7.428 1.00 0.13 6 VAL B O 9
ATOM 15463 N N . VAL B 1 7 ? 7.135 -1.267 8.124 1.00 0.12 7 VAL B N 9
ATOM 15464 C CA . VAL B 1 7 ? 7.681 -1.470 6.801 1.00 0.12 7 VAL B CA 9
ATOM 15465 C C . VAL B 1 7 ? 7.502 -2.924 6.390 1.00 0.12 7 VAL B C 9
ATOM 15466 O O . VAL B 1 7 ? 7.661 -3.838 7.200 1.00 0.15 7 VAL B O 9
ATOM 15479 N N . ARG B 1 8 ? 7.151 -3.132 5.140 1.00 0.12 8 ARG B N 9
ATOM 15480 C CA . ARG B 1 8 ? 6.844 -4.460 4.651 1.00 0.13 8 ARG B CA 9
ATOM 15481 C C . ARG B 1 8 ? 7.953 -4.970 3.769 1.00 0.13 8 ARG B C 9
ATOM 15482 O O . ARG B 1 8 ? 8.820 -4.210 3.341 1.00 0.16 8 ARG B O 9
ATOM 15503 N N . LYS B 1 9 ? 7.902 -6.255 3.492 1.00 0.13 9 LYS B N 9
ATOM 15504 C CA . LYS B 1 9 ? 8.849 -6.901 2.612 1.00 0.14 9 LYS B CA 9
ATOM 15505 C C . LYS B 1 9 ? 8.068 -7.628 1.529 1.00 0.17 9 LYS B C 9
ATOM 15506 O O . LYS B 1 9 ? 7.254 -8.504 1.835 1.00 0.21 9 LYS B O 9
ATOM 15525 N N . VAL B 1 10 ? 8.287 -7.241 0.279 1.00 0.16 10 VAL B N 9
ATOM 15526 C CA . VAL B 1 10 ? 7.569 -7.816 -0.848 1.00 0.18 10 VAL B CA 9
ATOM 15527 C C . VAL B 1 10 ? 7.739 -9.337 -0.897 1.00 0.20 10 VAL B C 9
ATOM 15528 O O . VAL B 1 10 ? 8.788 -9.875 -0.556 1.00 0.25 10 VAL B O 9
ATOM 15541 N N . ASP B 1 11 ? 6.661 -10.006 -1.266 1.00 0.18 11 ASP B N 9
ATOM 15542 C CA . ASP B 1 11 ? 6.636 -11.454 -1.415 1.00 0.20 11 ASP B CA 9
ATOM 15543 C C . ASP B 1 11 ? 7.601 -11.883 -2.513 1.00 0.23 11 ASP B C 9
ATOM 15544 O O . ASP B 1 11 ? 8.686 -12.388 -2.230 1.00 0.26 11 ASP B O 9
ATOM 15553 N N . GLU B 1 12 ? 7.186 -11.681 -3.758 1.00 0.24 12 GLU B N 9
ATOM 15554 C CA . GLU B 1 12 ? 8.056 -11.853 -4.922 1.00 0.28 12 GLU B CA 9
ATOM 15555 C C . GLU B 1 12 ? 7.563 -10.944 -6.032 1.00 0.27 12 GLU B C 9
ATOM 15556 O O . GLU B 1 12 ? 8.323 -10.191 -6.640 1.00 0.34 12 GLU B O 9
ATOM 15568 N N . LEU B 1 13 ? 6.264 -11.031 -6.269 1.00 0.26 13 LEU B N 9
ATOM 15569 C CA . LEU B 1 13 ? 5.603 -10.301 -7.340 1.00 0.26 13 LEU B CA 9
ATOM 15570 C C . LEU B 1 13 ? 5.345 -8.853 -6.926 1.00 0.25 13 LEU B C 9
ATOM 15571 O O . LEU B 1 13 ? 5.139 -7.975 -7.764 1.00 0.39 13 LEU B O 9
ATOM 15587 N N . GLY B 1 14 ? 5.376 -8.617 -5.624 1.00 0.15 14 GLY B N 9
ATOM 15588 C CA . GLY B 1 14 ? 5.072 -7.304 -5.094 1.00 0.13 14 GLY B CA 9
ATOM 15589 C C . GLY B 1 14 ? 4.019 -7.374 -4.011 1.00 0.11 14 GLY B C 9
ATOM 15590 O O . GLY B 1 14 ? 3.677 -6.368 -3.400 1.00 0.12 14 GLY B O 9
ATOM 15594 N N . ARG B 1 15 ? 3.507 -8.574 -3.774 1.00 0.11 15 ARG B N 9
ATOM 15595 C CA . ARG B 1 15 ? 2.512 -8.789 -2.732 1.00 0.11 15 ARG B CA 9
ATOM 15596 C C . ARG B 1 15 ? 3.105 -8.491 -1.360 1.00 0.09 15 ARG B C 9
ATOM 15597 O O . ARG B 1 15 ? 4.171 -8.997 -1.024 1.00 0.12 15 ARG B O 9
ATOM 15618 N N . ILE B 1 16 ? 2.429 -7.664 -0.579 1.00 0.09 16 ILE B N 9
ATOM 15619 C CA . ILE B 1 16 ? 2.873 -7.373 0.777 1.00 0.09 16 ILE B CA 9
ATOM 15620 C C . ILE B 1 16 ? 1.672 -7.408 1.712 1.00 0.09 16 ILE B C 9
ATOM 15621 O O . ILE B 1 16 ? 0.545 -7.637 1.278 1.00 0.11 16 ILE B O 9
ATOM 15637 N N . VAL B 1 17 ? 1.903 -7.179 2.985 1.00 0.09 17 VAL B N 9
ATOM 15638 C CA . VAL B 1 17 ? 0.831 -7.230 3.956 1.00 0.10 17 VAL B CA 9
ATOM 15639 C C . VAL B 1 17 ? 0.449 -5.828 4.425 1.00 0.11 17 VAL B C 9
ATOM 15640 O O . VAL B 1 17 ? 1.211 -5.159 5.119 1.00 0.16 17 VAL B O 9
ATOM 15653 N N . MET B 1 18 ? -0.716 -5.363 4.001 1.00 0.10 18 MET B N 9
ATOM 15654 C CA . MET B 1 18 ? -1.251 -4.108 4.505 1.00 0.11 18 MET B CA 9
ATOM 15655 C C . MET B 1 18 ? -1.768 -4.332 5.916 1.00 0.10 18 MET B C 9
ATOM 15656 O O . MET B 1 18 ? -2.152 -5.449 6.266 1.00 0.15 18 MET B O 9
ATOM 15670 N N . PRO B 1 19 ? -1.785 -3.291 6.746 1.00 0.12 19 PRO B N 9
ATOM 15671 C CA . PRO B 1 19 ? -2.164 -3.427 8.135 1.00 0.13 19 PRO B CA 9
ATOM 15672 C C . PRO B 1 19 ? -3.671 -3.366 8.348 1.00 0.13 19 PRO B C 9
ATOM 15673 O O . PRO B 1 19 ? -4.419 -2.784 7.546 1.00 0.13 19 PRO B O 9
ATOM 15684 N N . ILE B 1 20 ? -4.119 -3.976 9.435 1.00 0.15 20 ILE B N 9
ATOM 15685 C CA . ILE B 1 20 ? -5.498 -3.843 9.868 1.00 0.16 20 ILE B CA 9
ATOM 15686 C C . ILE B 1 20 ? -5.852 -2.368 9.997 1.00 0.16 20 ILE B C 9
ATOM 15687 O O . ILE B 1 20 ? -6.971 -1.963 9.726 1.00 0.17 20 ILE B O 9
ATOM 15703 N N . GLU B 1 21 ? -4.864 -1.569 10.366 1.00 0.16 21 GLU B N 9
ATOM 15704 C CA . GLU B 1 21 ? -5.036 -0.132 10.514 1.00 0.16 21 GLU B CA 9
ATOM 15705 C C . GLU B 1 21 ? -5.445 0.505 9.188 1.00 0.16 21 GLU B C 9
ATOM 15706 O O . GLU B 1 21 ? -6.103 1.537 9.170 1.00 0.18 21 GLU B O 9
ATOM 15718 N N . LEU B 1 22 ? -5.068 -0.130 8.082 1.00 0.14 22 LEU B N 9
ATOM 15719 C CA . LEU B 1 22 ? -5.465 0.334 6.761 1.00 0.15 22 LEU B CA 9
ATOM 15720 C C . LEU B 1 22 ? -6.892 -0.094 6.499 1.00 0.15 22 LEU B C 9
ATOM 15721 O O . LEU B 1 22 ? -7.701 0.657 5.956 1.00 0.17 22 LEU B O 9
ATOM 15737 N N . ARG B 1 23 ? -7.190 -1.317 6.904 1.00 0.14 23 ARG B N 9
ATOM 15738 C CA . ARG B 1 23 ? -8.542 -1.844 6.779 1.00 0.15 23 ARG B CA 9
ATOM 15739 C C . ARG B 1 23 ? -9.505 -1.068 7.674 1.00 0.19 23 ARG B C 9
ATOM 15740 O O . ARG B 1 23 ? -10.694 -0.952 7.373 1.00 0.23 23 ARG B O 9
ATOM 15761 N N . ARG B 1 24 ? -8.959 -0.520 8.752 1.00 0.18 24 ARG B N 9
ATOM 15762 C CA . ARG B 1 24 ? -9.711 0.306 9.689 1.00 0.20 24 ARG B CA 9
ATOM 15763 C C . ARG B 1 24 ? -9.774 1.742 9.185 1.00 0.22 24 ARG B C 9
ATOM 15764 O O . ARG B 1 24 ? -10.730 2.472 9.446 1.00 0.26 24 ARG B O 9
ATOM 15785 N N . ALA B 1 25 ? -8.727 2.132 8.471 1.00 0.20 25 ALA B N 9
ATOM 15786 C CA . ALA B 1 25 ? -8.595 3.479 7.935 1.00 0.22 25 ALA B CA 9
ATOM 15787 C C . ALA B 1 25 ? -9.605 3.718 6.838 1.00 0.26 25 ALA B C 9
ATOM 15788 O O . ALA B 1 25 ? -10.372 4.678 6.865 1.00 0.28 25 ALA B O 9
ATOM 15795 N N . LEU B 1 26 ? -9.605 2.813 5.883 1.00 0.28 26 LEU B N 9
ATOM 15796 C CA . LEU B 1 26 ? -10.408 2.966 4.697 1.00 0.37 26 LEU B CA 9
ATOM 15797 C C . LEU B 1 26 ? -11.815 2.446 4.928 1.00 0.41 26 LEU B C 9
ATOM 15798 O O . LEU B 1 26 ? -12.699 3.186 5.359 1.00 0.57 26 LEU B O 9
ATOM 15814 N N . ASP B 1 27 ? -11.992 1.155 4.694 1.00 0.34 27 ASP B N 9
ATOM 15815 C CA . ASP B 1 27 ? -13.312 0.537 4.686 1.00 0.42 27 ASP B CA 9
ATOM 15816 C C . ASP B 1 27 ? -13.178 -0.915 4.238 1.00 0.41 27 ASP B C 9
ATOM 15817 O O . ASP B 1 27 ? -13.931 -1.390 3.398 1.00 0.76 27 ASP B O 9
ATOM 15826 N N . ILE B 1 28 ? -12.192 -1.617 4.795 1.00 0.22 28 ILE B N 9
ATOM 15827 C CA . ILE B 1 28 ? -11.886 -2.976 4.350 1.00 0.18 28 ILE B CA 9
ATOM 15828 C C . ILE B 1 28 ? -12.320 -3.974 5.399 1.00 0.23 28 ILE B C 9
ATOM 15829 O O . ILE B 1 28 ? -11.972 -3.853 6.573 1.00 0.31 28 ILE B O 9
ATOM 15845 N N . ALA B 1 29 ? -13.066 -4.964 4.963 1.00 0.24 29 ALA B N 9
ATOM 15846 C CA . ALA B 1 29 ? -13.625 -5.942 5.866 1.00 0.28 29 ALA B CA 9
ATOM 15847 C C . ALA B 1 29 ? -12.835 -7.243 5.838 1.00 0.30 29 ALA B C 9
ATOM 15848 O O . ALA B 1 29 ? -12.478 -7.786 6.880 1.00 0.41 29 ALA B O 9
ATOM 15855 N N . ILE B 1 30 ? -12.559 -7.736 4.643 1.00 0.26 30 ILE B N 9
ATOM 15856 C CA . ILE B 1 30 ? -11.767 -8.949 4.484 1.00 0.27 30 ILE B CA 9
ATOM 15857 C C . ILE B 1 30 ? -11.005 -8.898 3.161 1.00 0.24 30 ILE B C 9
ATOM 15858 O O . ILE B 1 30 ? -9.887 -9.387 3.061 1.00 0.24 30 ILE B O 9
ATOM 15874 N N . LYS B 1 31 ? -11.615 -8.271 2.162 1.00 0.21 31 LYS B N 9
ATOM 15875 C CA . LYS B 1 31 ? -10.975 -8.052 0.869 1.00 0.19 31 LYS B CA 9
ATOM 15876 C C . LYS B 1 31 ? -11.190 -6.608 0.435 1.00 0.16 31 LYS B C 9
ATOM 15877 O O . LYS B 1 31 ? -10.245 -5.888 0.121 1.00 0.15 31 LYS B O 9
ATOM 15896 N N . ASP B 1 32 ? -12.447 -6.196 0.480 1.00 0.16 32 ASP B N 9
ATOM 15897 C CA . ASP B 1 32 ? -12.886 -4.869 0.056 1.00 0.15 32 ASP B CA 9
ATOM 15898 C C . ASP B 1 32 ? -12.144 -4.323 -1.165 1.00 0.15 32 ASP B C 9
ATOM 15899 O O . ASP B 1 32 ? -12.294 -4.863 -2.255 1.00 0.19 32 ASP B O 9
ATOM 15908 N N . SER B 1 33 ? -11.360 -3.254 -1.001 1.00 0.14 33 SER B N 9
ATOM 15909 C CA . SER B 1 33 ? -10.713 -2.600 -2.147 1.00 0.14 33 SER B CA 9
ATOM 15910 C C . SER B 1 33 ? -9.585 -1.665 -1.700 1.00 0.13 33 SER B C 9
ATOM 15911 O O . SER B 1 33 ? -9.742 -0.929 -0.730 1.00 0.15 33 SER B O 9
ATOM 15919 N N . ILE B 1 34 ? -8.453 -1.694 -2.408 1.00 0.13 34 ILE B N 9
ATOM 15920 C CA . ILE B 1 34 ? -7.371 -0.735 -2.172 1.00 0.13 34 ILE B CA 9
ATOM 15921 C C . ILE B 1 34 ? -6.730 -0.325 -3.498 1.00 0.13 34 ILE B C 9
ATOM 15922 O O . ILE B 1 34 ? -5.958 -1.082 -4.075 1.00 0.14 34 ILE B O 9
ATOM 15938 N N . GLU B 1 35 ? -7.061 0.861 -3.983 1.00 0.13 35 GLU B N 9
ATOM 15939 C CA . GLU B 1 35 ? -6.493 1.375 -5.228 1.00 0.14 35 GLU B CA 9
ATOM 15940 C C . GLU B 1 35 ? -5.296 2.261 -4.910 1.00 0.15 35 GLU B C 9
ATOM 15941 O O . GLU B 1 35 ? -5.317 2.995 -3.917 1.00 0.20 35 GLU B O 9
ATOM 15953 N N . PHE B 1 36 ? -4.247 2.212 -5.729 1.00 0.15 36 PHE B N 9
ATOM 15954 C CA . PHE B 1 36 ? -3.072 3.052 -5.455 1.00 0.17 36 PHE B CA 9
ATOM 15955 C C . PHE B 1 36 ? -2.762 4.052 -6.569 1.00 0.22 36 PHE B C 9
ATOM 15956 O O . PHE B 1 36 ? -3.178 3.903 -7.719 1.00 0.28 36 PHE B O 9
ATOM 15973 N N . PHE B 1 37 ? -2.029 5.084 -6.170 1.00 0.22 37 PHE B N 9
ATOM 15974 C CA . PHE B 1 37 ? -1.607 6.179 -7.037 1.00 0.30 37 PHE B CA 9
ATOM 15975 C C . PHE B 1 37 ? -0.128 6.420 -6.802 1.00 0.25 37 PHE B C 9
ATOM 15976 O O . PHE B 1 37 ? 0.282 6.597 -5.668 1.00 0.45 37 PHE B O 9
ATOM 15993 N N . VAL B 1 38 ? 0.677 6.403 -7.843 1.00 0.24 38 VAL B N 9
ATOM 15994 C CA . VAL B 1 38 ? 2.094 6.653 -7.663 1.00 0.19 38 VAL B CA 9
ATOM 15995 C C . VAL B 1 38 ? 2.399 8.130 -7.872 1.00 0.20 38 VAL B C 9
ATOM 15996 O O . VAL B 1 38 ? 1.890 8.761 -8.799 1.00 0.24 38 VAL B O 9
ATOM 16009 N N . ASP B 1 39 ? 3.208 8.677 -6.990 1.00 0.20 39 ASP B N 9
ATOM 16010 C CA . ASP B 1 39 ? 3.520 10.096 -7.005 1.00 0.26 39 ASP B CA 9
ATOM 16011 C C . ASP B 1 39 ? 5.017 10.276 -6.843 1.00 0.29 39 ASP B C 9
ATOM 16012 O O . ASP B 1 39 ? 5.558 10.101 -5.746 1.00 0.29 39 ASP B O 9
ATOM 16021 N N . GLY B 1 40 ? 5.682 10.613 -7.936 1.00 0.35 40 GLY B N 9
ATOM 16022 C CA . GLY B 1 40 ? 7.129 10.627 -7.951 1.00 0.39 40 GLY B CA 9
ATOM 16023 C C . GLY B 1 40 ? 7.685 9.229 -7.810 1.00 0.34 40 GLY B C 9
ATOM 16024 O O . GLY B 1 40 ? 7.795 8.498 -8.796 1.00 0.42 40 GLY B O 9
ATOM 16028 N N . ASP B 1 41 ? 8.012 8.847 -6.583 1.00 0.28 41 ASP B N 9
ATOM 16029 C CA . ASP B 1 41 ? 8.484 7.497 -6.300 1.00 0.28 41 ASP B CA 9
ATOM 16030 C C . ASP B 1 41 ? 7.537 6.802 -5.329 1.00 0.23 41 ASP B C 9
ATOM 16031 O O . ASP B 1 41 ? 7.585 5.587 -5.167 1.00 0.29 41 ASP B O 9
ATOM 16040 N N . LYS B 1 42 ? 6.656 7.579 -4.706 1.00 0.20 42 LYS B N 9
ATOM 16041 C CA . LYS B 1 42 ? 5.863 7.090 -3.589 1.00 0.21 42 LYS B CA 9
ATOM 16042 C C . LYS B 1 42 ? 4.526 6.548 -4.071 1.00 0.16 42 LYS B C 9
ATOM 16043 O O . LYS B 1 42 ? 4.125 6.782 -5.210 1.00 0.14 42 LYS B O 9
ATOM 16062 N N . ILE B 1 43 ? 3.828 5.853 -3.190 1.00 0.17 43 ILE B N 9
ATOM 16063 C CA . ILE B 1 43 ? 2.560 5.235 -3.540 1.00 0.16 43 ILE B CA 9
ATOM 16064 C C . ILE B 1 43 ? 1.457 5.761 -2.618 1.00 0.18 43 ILE B C 9
ATOM 16065 O O . ILE B 1 43 ? 1.690 6.010 -1.438 1.00 0.21 43 ILE B O 9
ATOM 16081 N N . ILE B 1 44 ? 0.265 5.942 -3.166 1.00 0.16 44 ILE B N 9
ATOM 16082 C CA . ILE B 1 44 ? -0.851 6.513 -2.423 1.00 0.19 44 ILE B CA 9
ATOM 16083 C C . ILE B 1 44 ? -2.059 5.579 -2.456 1.00 0.20 44 ILE B C 9
ATOM 16084 O O . ILE B 1 44 ? -2.657 5.365 -3.512 1.00 0.26 44 ILE B O 9
ATOM 16100 N N . LEU B 1 45 ? -2.426 5.042 -1.306 1.00 0.18 45 LEU B N 9
ATOM 16101 C CA . LEU B 1 45 ? -3.504 4.063 -1.224 1.00 0.19 45 LEU B CA 9
ATOM 16102 C C . LEU B 1 45 ? -4.826 4.700 -0.809 1.00 0.20 45 LEU B C 9
ATOM 16103 O O . LEU B 1 45 ? -4.872 5.565 0.069 1.00 0.25 45 LEU B O 9
ATOM 16119 N N . LYS B 1 46 ? -5.892 4.242 -1.455 1.00 0.19 46 LYS B N 9
ATOM 16120 C CA . LYS B 1 46 ? -7.242 4.725 -1.202 1.00 0.24 46 LYS B CA 9
ATOM 16121 C C . LYS B 1 46 ? -8.241 3.621 -1.538 1.00 0.20 46 LYS B C 9
ATOM 16122 O O . LYS B 1 46 ? -8.057 2.896 -2.513 1.00 0.30 46 LYS B O 9
ATOM 16141 N N . LYS B 1 47 ? -9.286 3.486 -0.738 1.00 0.22 47 LYS B N 9
ATOM 16142 C CA . LYS B 1 47 ? -10.327 2.504 -1.018 1.00 0.22 47 LYS B CA 9
ATOM 16143 C C . LYS B 1 47 ? -11.156 2.989 -2.205 1.00 0.25 47 LYS B C 9
ATOM 16144 O O . LYS B 1 47 ? -11.245 4.188 -2.450 1.00 0.41 47 LYS B O 9
ATOM 16163 N N . TYR B 1 48 ? -11.754 2.065 -2.934 1.00 0.22 48 TYR B N 9
ATOM 16164 C CA . TYR B 1 48 ? -12.429 2.397 -4.186 1.00 0.23 48 TYR B CA 9
ATOM 16165 C C . TYR B 1 48 ? -13.785 3.042 -3.931 1.00 0.25 48 TYR B C 9
ATOM 16166 O O . TYR B 1 48 ? -14.087 4.114 -4.451 1.00 0.29 48 TYR B O 9
ATOM 16184 N N . LYS B 1 49 ? -14.589 2.358 -3.128 1.00 0.32 49 LYS B N 9
ATOM 16185 C CA . LYS B 1 49 ? -15.971 2.753 -2.870 1.00 0.46 49 LYS B CA 9
ATOM 16186 C C . LYS B 1 49 ? -16.106 4.211 -2.387 1.00 0.54 49 LYS B C 9
ATOM 16187 O O . LYS B 1 49 ? -16.983 4.930 -2.867 1.00 0.61 49 LYS B O 9
ATOM 16206 N N . PRO B 1 50 ? -15.285 4.671 -1.414 1.00 0.60 50 PRO B N 9
ATOM 16207 C CA . PRO B 1 50 ? -15.255 6.083 -1.029 1.00 0.82 50 PRO B CA 9
ATOM 16208 C C . PRO B 1 50 ? -14.646 6.946 -2.129 1.00 0.82 50 PRO B C 9
ATOM 16209 O O . PRO B 1 50 ? -13.571 6.642 -2.653 1.00 1.57 50 PRO B O 9
ATOM 16220 N N . HIS B 1 51 ? -15.331 8.018 -2.479 1.00 0.97 51 HIS B N 9
ATOM 16221 C CA . HIS B 1 51 ? -14.873 8.884 -3.552 1.00 1.13 51 HIS B CA 9
ATOM 16222 C C . HIS B 1 51 ? -14.043 10.034 -3.004 1.00 1.69 51 HIS B C 9
ATOM 16223 O O . HIS B 1 51 ? -14.485 10.776 -2.125 1.00 2.46 51 HIS B O 9
ATOM 16238 N N . GLY B 1 52 ? -12.828 10.157 -3.513 1.00 2.10 52 GLY B N 9
ATOM 16239 C CA . GLY B 1 52 ? -11.943 11.217 -3.084 1.00 3.10 52 GLY B CA 9
ATOM 16240 C C . GLY B 1 52 ? -10.937 11.577 -4.153 1.00 2.89 52 GLY B C 9
ATOM 16241 O O . GLY B 1 52 ? -11.310 11.851 -5.296 1.00 3.12 52 GLY B O 9
ATOM 16245 N N . VAL B 1 53 ? -9.664 11.560 -3.795 1.00 2.81 53 VAL B N 9
ATOM 16246 C CA . VAL B 1 53 ? -8.603 11.893 -4.733 1.00 2.74 53 VAL B CA 9
ATOM 16247 C C . VAL B 1 53 ? -8.306 10.712 -5.662 1.00 2.07 53 VAL B C 9
ATOM 16248 O O . VAL B 1 53 ? -8.396 9.545 -5.259 1.00 1.96 53 VAL B O 9
ATOM 16261 N N . CYS B 1 54 ? -7.971 11.023 -6.904 1.00 1.96 54 CYS B N 9
ATOM 16262 C CA . CYS B 1 54 ? -7.650 10.014 -7.897 1.00 1.58 54 CYS B CA 9
ATOM 16263 C C . CYS B 1 54 ? -6.937 10.657 -9.083 1.00 2.13 54 CYS B C 9
ATOM 16264 O O . CYS B 1 54 ? -5.710 10.479 -9.207 1.00 2.76 54 CYS B O 9
ATOM 16273 N N . MET A 1 1 ? -9.527 6.632 -12.040 1.00 2.39 1 MET A N 10
ATOM 16274 C CA . MET A 1 1 ? -8.529 6.237 -13.063 1.00 1.49 1 MET A CA 10
ATOM 16275 C C . MET A 1 1 ? -7.141 6.044 -12.449 1.00 1.24 1 MET A C 10
ATOM 16276 O O . MET A 1 1 ? -6.414 5.134 -12.847 1.00 1.91 1 MET A O 10
ATOM 16292 N N . LYS A 1 2 ? -6.780 6.901 -11.487 1.00 0.91 2 LYS A N 10
ATOM 16293 C CA . LYS A 1 2 ? -5.519 6.774 -10.749 1.00 0.58 2 LYS A CA 10
ATOM 16294 C C . LYS A 1 2 ? -4.297 6.926 -11.652 1.00 0.56 2 LYS A C 10
ATOM 16295 O O . LYS A 1 2 ? -4.406 7.224 -12.839 1.00 0.81 2 LYS A O 10
ATOM 16314 N N . SER A 1 3 ? -3.129 6.729 -11.060 1.00 0.41 3 SER A N 10
ATOM 16315 C CA . SER A 1 3 ? -1.883 6.743 -11.800 1.00 0.39 3 SER A CA 10
ATOM 16316 C C . SER A 1 3 ? -1.552 5.335 -12.273 1.00 0.37 3 SER A C 10
ATOM 16317 O O . SER A 1 3 ? -1.193 5.120 -13.430 1.00 0.48 3 SER A O 10
ATOM 16325 N N . ILE A 1 4 ? -1.682 4.378 -11.366 1.00 0.29 4 ILE A N 10
ATOM 16326 C CA . ILE A 1 4 ? -1.449 2.983 -11.695 1.00 0.27 4 ILE A CA 10
ATOM 16327 C C . ILE A 1 4 ? -2.748 2.367 -12.200 1.00 0.29 4 ILE A C 10
ATOM 16328 O O . ILE A 1 4 ? -2.746 1.466 -13.038 1.00 0.34 4 ILE A O 10
ATOM 16344 N N . GLY A 1 5 ? -3.859 2.881 -11.676 1.00 0.31 5 GLY A N 10
ATOM 16345 C CA . GLY A 1 5 ? -5.170 2.459 -12.126 1.00 0.35 5 GLY A CA 10
ATOM 16346 C C . GLY A 1 5 ? -5.563 1.100 -11.600 1.00 0.33 5 GLY A C 10
ATOM 16347 O O . GLY A 1 5 ? -6.436 0.437 -12.164 1.00 0.51 5 GLY A O 10
ATOM 16351 N N . VAL A 1 6 ? -4.935 0.685 -10.515 1.00 0.18 6 VAL A N 10
ATOM 16352 C CA . VAL A 1 6 ? -5.187 -0.629 -9.961 1.00 0.15 6 VAL A CA 10
ATOM 16353 C C . VAL A 1 6 ? -5.723 -0.548 -8.537 1.00 0.14 6 VAL A C 10
ATOM 16354 O O . VAL A 1 6 ? -5.204 0.182 -7.685 1.00 0.17 6 VAL A O 10
ATOM 16367 N N . VAL A 1 7 ? -6.782 -1.310 -8.318 1.00 0.14 7 VAL A N 10
ATOM 16368 C CA . VAL A 1 7 ? -7.357 -1.495 -7.007 1.00 0.13 7 VAL A CA 10
ATOM 16369 C C . VAL A 1 7 ? -7.107 -2.930 -6.566 1.00 0.14 7 VAL A C 10
ATOM 16370 O O . VAL A 1 7 ? -7.158 -3.858 -7.377 1.00 0.17 7 VAL A O 10
ATOM 16383 N N . ARG A 1 8 ? -6.803 -3.110 -5.301 1.00 0.14 8 ARG A N 10
ATOM 16384 C CA . ARG A 1 8 ? -6.452 -4.416 -4.789 1.00 0.15 8 ARG A CA 10
ATOM 16385 C C . ARG A 1 8 ? -7.481 -4.891 -3.800 1.00 0.14 8 ARG A C 10
ATOM 16386 O O . ARG A 1 8 ? -8.195 -4.096 -3.201 1.00 0.17 8 ARG A O 10
ATOM 16407 N N . LYS A 1 9 ? -7.567 -6.189 -3.663 1.00 0.14 9 LYS A N 10
ATOM 16408 C CA . LYS A 1 9 ? -8.484 -6.796 -2.733 1.00 0.15 9 LYS A CA 10
ATOM 16409 C C . LYS A 1 9 ? -7.683 -7.514 -1.663 1.00 0.17 9 LYS A C 10
ATOM 16410 O O . LYS A 1 9 ? -6.870 -8.386 -1.974 1.00 0.22 9 LYS A O 10
ATOM 16429 N N . VAL A 1 10 ? -7.888 -7.115 -0.417 1.00 0.16 10 VAL A N 10
ATOM 16430 C CA . VAL A 1 10 ? -7.177 -7.692 0.713 1.00 0.18 10 VAL A CA 10
ATOM 16431 C C . VAL A 1 10 ? -7.346 -9.205 0.727 1.00 0.20 10 VAL A C 10
ATOM 16432 O O . VAL A 1 10 ? -8.404 -9.718 0.384 1.00 0.24 10 VAL A O 10
ATOM 16445 N N . ASP A 1 11 ? -6.289 -9.909 1.080 1.00 0.17 11 ASP A N 10
ATOM 16446 C CA . ASP A 1 11 ? -6.323 -11.360 1.128 1.00 0.21 11 ASP A CA 10
ATOM 16447 C C . ASP A 1 11 ? -7.309 -11.795 2.199 1.00 0.22 11 ASP A C 10
ATOM 16448 O O . ASP A 1 11 ? -8.436 -12.179 1.894 1.00 0.24 11 ASP A O 10
ATOM 16457 N N . GLU A 1 12 ? -6.877 -11.714 3.450 1.00 0.23 12 GLU A N 10
ATOM 16458 C CA . GLU A 1 12 ? -7.758 -11.897 4.603 1.00 0.25 12 GLU A CA 10
ATOM 16459 C C . GLU A 1 12 ? -7.201 -11.090 5.776 1.00 0.26 12 GLU A C 10
ATOM 16460 O O . GLU A 1 12 ? -7.943 -10.523 6.577 1.00 0.30 12 GLU A O 10
ATOM 16472 N N . LEU A 1 13 ? -5.872 -11.053 5.857 1.00 0.26 13 LEU A N 10
ATOM 16473 C CA . LEU A 1 13 ? -5.162 -10.332 6.916 1.00 0.27 13 LEU A CA 10
ATOM 16474 C C . LEU A 1 13 ? -4.942 -8.871 6.552 1.00 0.26 13 LEU A C 10
ATOM 16475 O O . LEU A 1 13 ? -4.670 -8.040 7.415 1.00 0.41 13 LEU A O 10
ATOM 16491 N N . GLY A 1 14 ? -5.038 -8.567 5.274 1.00 0.17 14 GLY A N 10
ATOM 16492 C CA . GLY A 1 14 ? -4.682 -7.243 4.804 1.00 0.16 14 GLY A CA 10
ATOM 16493 C C . GLY A 1 14 ? -3.633 -7.310 3.721 1.00 0.12 14 GLY A C 10
ATOM 16494 O O . GLY A 1 14 ? -3.288 -6.307 3.109 1.00 0.12 14 GLY A O 10
ATOM 16498 N N . ARG A 1 15 ? -3.130 -8.509 3.483 1.00 0.12 15 ARG A N 10
ATOM 16499 C CA . ARG A 1 15 ? -2.122 -8.729 2.458 1.00 0.11 15 ARG A CA 10
ATOM 16500 C C . ARG A 1 15 ? -2.715 -8.493 1.071 1.00 0.10 15 ARG A C 10
ATOM 16501 O O . ARG A 1 15 ? -3.733 -9.084 0.725 1.00 0.14 15 ARG A O 10
ATOM 16522 N N . ILE A 1 16 ? -2.095 -7.619 0.290 1.00 0.09 16 ILE A N 10
ATOM 16523 C CA . ILE A 1 16 ? -2.553 -7.353 -1.071 1.00 0.09 16 ILE A CA 10
ATOM 16524 C C . ILE A 1 16 ? -1.357 -7.411 -2.017 1.00 0.10 16 ILE A C 10
ATOM 16525 O O . ILE A 1 16 ? -0.219 -7.552 -1.573 1.00 0.12 16 ILE A O 10
ATOM 16541 N N . VAL A 1 17 ? -1.607 -7.290 -3.308 1.00 0.10 17 VAL A N 10
ATOM 16542 C CA . VAL A 1 17 ? -0.546 -7.403 -4.294 1.00 0.11 17 VAL A CA 10
ATOM 16543 C C . VAL A 1 17 ? -0.140 -6.026 -4.820 1.00 0.12 17 VAL A C 10
ATOM 16544 O O . VAL A 1 17 ? -0.847 -5.420 -5.627 1.00 0.19 17 VAL A O 10
ATOM 16557 N N . MET A 1 18 ? 0.983 -5.520 -4.330 1.00 0.11 18 MET A N 10
ATOM 16558 C CA . MET A 1 18 ? 1.518 -4.254 -4.820 1.00 0.12 18 MET A CA 10
ATOM 16559 C C . MET A 1 18 ? 2.134 -4.464 -6.192 1.00 0.11 18 MET A C 10
ATOM 16560 O O . MET A 1 18 ? 2.626 -5.551 -6.494 1.00 0.13 18 MET A O 10
ATOM 16574 N N . PRO A 1 19 ? 2.118 -3.438 -7.045 1.00 0.12 19 PRO A N 10
ATOM 16575 C CA . PRO A 1 19 ? 2.539 -3.585 -8.423 1.00 0.13 19 PRO A CA 10
ATOM 16576 C C . PRO A 1 19 ? 4.050 -3.533 -8.602 1.00 0.13 19 PRO A C 10
ATOM 16577 O O . PRO A 1 19 ? 4.787 -2.944 -7.793 1.00 0.13 19 PRO A O 10
ATOM 16588 N N . ILE A 1 20 ? 4.511 -4.151 -9.677 1.00 0.15 20 ILE A N 10
ATOM 16589 C CA . ILE A 1 20 ? 5.903 -4.052 -10.069 1.00 0.16 20 ILE A CA 10
ATOM 16590 C C . ILE A 1 20 ? 6.270 -2.581 -10.236 1.00 0.16 20 ILE A C 10
ATOM 16591 O O . ILE A 1 20 ? 7.384 -2.170 -9.950 1.00 0.16 20 ILE A O 10
ATOM 16607 N N . GLU A 1 21 ? 5.284 -1.796 -10.654 1.00 0.16 21 GLU A N 10
ATOM 16608 C CA . GLU A 1 21 ? 5.426 -0.354 -10.820 1.00 0.17 21 GLU A CA 10
ATOM 16609 C C . GLU A 1 21 ? 5.823 0.315 -9.513 1.00 0.16 21 GLU A C 10
ATOM 16610 O O . GLU A 1 21 ? 6.525 1.316 -9.511 1.00 0.19 21 GLU A O 10
ATOM 16622 N N . LEU A 1 22 ? 5.384 -0.259 -8.402 1.00 0.14 22 LEU A N 10
ATOM 16623 C CA . LEU A 1 22 ? 5.730 0.257 -7.090 1.00 0.15 22 LEU A CA 10
ATOM 16624 C C . LEU A 1 22 ? 7.164 -0.120 -6.790 1.00 0.15 22 LEU A C 10
ATOM 16625 O O . LEU A 1 22 ? 7.952 0.682 -6.282 1.00 0.17 22 LEU A O 10
ATOM 16641 N N . ARG A 1 23 ? 7.503 -1.349 -7.153 1.00 0.13 23 ARG A N 10
ATOM 16642 C CA . ARG A 1 23 ? 8.868 -1.835 -6.998 1.00 0.16 23 ARG A CA 10
ATOM 16643 C C . ARG A 1 23 ? 9.820 -1.027 -7.880 1.00 0.20 23 ARG A C 10
ATOM 16644 O O . ARG A 1 23 ? 10.991 -0.842 -7.547 1.00 0.25 23 ARG A O 10
ATOM 16665 N N . ARG A 1 24 ? 9.288 -0.536 -8.989 1.00 0.18 24 ARG A N 10
ATOM 16666 C CA . ARG A 1 24 ? 10.058 0.220 -9.967 1.00 0.21 24 ARG A CA 10
ATOM 16667 C C . ARG A 1 24 ? 10.126 1.690 -9.580 1.00 0.23 24 ARG A C 10
ATOM 16668 O O . ARG A 1 24 ? 11.139 2.353 -9.795 1.00 0.27 24 ARG A O 10
ATOM 16689 N N . ALA A 1 25 ? 9.034 2.187 -9.008 1.00 0.21 25 ALA A N 10
ATOM 16690 C CA . ALA A 1 25 ? 8.947 3.582 -8.597 1.00 0.23 25 ALA A CA 10
ATOM 16691 C C . ALA A 1 25 ? 9.944 3.856 -7.495 1.00 0.25 25 ALA A C 10
ATOM 16692 O O . ALA A 1 25 ? 10.613 4.891 -7.472 1.00 0.26 25 ALA A O 10
ATOM 16699 N N . LEU A 1 26 ? 10.035 2.907 -6.588 1.00 0.30 26 LEU A N 10
ATOM 16700 C CA . LEU A 1 26 ? 10.962 2.989 -5.490 1.00 0.36 26 LEU A CA 10
ATOM 16701 C C . LEU A 1 26 ? 12.274 2.309 -5.856 1.00 0.39 26 LEU A C 10
ATOM 16702 O O . LEU A 1 26 ? 13.066 2.840 -6.637 1.00 0.52 26 LEU A O 10
ATOM 16718 N N . ASP A 1 27 ? 12.476 1.125 -5.304 1.00 0.32 27 ASP A N 10
ATOM 16719 C CA . ASP A 1 27 ? 13.662 0.321 -5.564 1.00 0.41 27 ASP A CA 10
ATOM 16720 C C . ASP A 1 27 ? 13.518 -1.026 -4.881 1.00 0.35 27 ASP A C 10
ATOM 16721 O O . ASP A 1 27 ? 14.401 -1.475 -4.154 1.00 0.57 27 ASP A O 10
ATOM 16730 N N . ILE A 1 28 ? 12.380 -1.655 -5.113 1.00 0.22 28 ILE A N 10
ATOM 16731 C CA . ILE A 1 28 ? 12.118 -2.983 -4.583 1.00 0.18 28 ILE A CA 10
ATOM 16732 C C . ILE A 1 28 ? 12.516 -4.026 -5.610 1.00 0.22 28 ILE A C 10
ATOM 16733 O O . ILE A 1 28 ? 12.145 -3.929 -6.779 1.00 0.28 28 ILE A O 10
ATOM 16749 N N . ALA A 1 29 ? 13.260 -5.024 -5.176 1.00 0.21 29 ALA A N 10
ATOM 16750 C CA . ALA A 1 29 ? 13.748 -6.043 -6.082 1.00 0.25 29 ALA A CA 10
ATOM 16751 C C . ALA A 1 29 ? 12.830 -7.243 -6.076 1.00 0.25 29 ALA A C 10
ATOM 16752 O O . ALA A 1 29 ? 12.271 -7.627 -7.104 1.00 0.30 29 ALA A O 10
ATOM 16759 N N . ILE A 1 30 ? 12.656 -7.805 -4.899 1.00 0.23 30 ILE A N 10
ATOM 16760 C CA . ILE A 1 30 ? 11.880 -9.023 -4.739 1.00 0.25 30 ILE A CA 10
ATOM 16761 C C . ILE A 1 30 ? 11.166 -9.001 -3.394 1.00 0.22 30 ILE A C 10
ATOM 16762 O O . ILE A 1 30 ? 10.101 -9.582 -3.235 1.00 0.22 30 ILE A O 10
ATOM 16778 N N . LYS A 1 31 ? 11.767 -8.305 -2.434 1.00 0.21 31 LYS A N 10
ATOM 16779 C CA . LYS A 1 31 ? 11.173 -8.108 -1.122 1.00 0.19 31 LYS A CA 10
ATOM 16780 C C . LYS A 1 31 ? 11.434 -6.678 -0.665 1.00 0.17 31 LYS A C 10
ATOM 16781 O O . LYS A 1 31 ? 10.510 -5.940 -0.332 1.00 0.17 31 LYS A O 10
ATOM 16800 N N . ASP A 1 32 ? 12.706 -6.295 -0.712 1.00 0.17 32 ASP A N 10
ATOM 16801 C CA . ASP A 1 32 ? 13.167 -4.967 -0.301 1.00 0.16 32 ASP A CA 10
ATOM 16802 C C . ASP A 1 32 ? 12.440 -4.404 0.927 1.00 0.17 32 ASP A C 10
ATOM 16803 O O . ASP A 1 32 ? 12.574 -4.962 2.009 1.00 0.25 32 ASP A O 10
ATOM 16812 N N . SER A 1 33 ? 11.691 -3.304 0.776 1.00 0.13 33 SER A N 10
ATOM 16813 C CA . SER A 1 33 ? 11.011 -2.660 1.916 1.00 0.13 33 SER A CA 10
ATOM 16814 C C . SER A 1 33 ? 9.973 -1.641 1.434 1.00 0.14 33 SER A C 10
ATOM 16815 O O . SER A 1 33 ? 10.236 -0.885 0.501 1.00 0.18 33 SER A O 10
ATOM 16823 N N . ILE A 1 34 ? 8.802 -1.624 2.072 1.00 0.13 34 ILE A N 10
ATOM 16824 C CA . ILE A 1 34 ? 7.783 -0.609 1.802 1.00 0.15 34 ILE A CA 10
ATOM 16825 C C . ILE A 1 34 ? 7.145 -0.156 3.117 1.00 0.13 34 ILE A C 10
ATOM 16826 O O . ILE A 1 34 ? 6.441 -0.924 3.765 1.00 0.14 34 ILE A O 10
ATOM 16842 N N . GLU A 1 35 ? 7.399 1.084 3.509 1.00 0.14 35 GLU A N 10
ATOM 16843 C CA . GLU A 1 35 ? 6.920 1.614 4.785 1.00 0.13 35 GLU A CA 10
ATOM 16844 C C . GLU A 1 35 ? 5.790 2.623 4.558 1.00 0.15 35 GLU A C 10
ATOM 16845 O O . GLU A 1 35 ? 5.929 3.550 3.754 1.00 0.20 35 GLU A O 10
ATOM 16857 N N . PHE A 1 36 ? 4.680 2.453 5.279 1.00 0.16 36 PHE A N 10
ATOM 16858 C CA . PHE A 1 36 ? 3.470 3.232 5.006 1.00 0.17 36 PHE A CA 10
ATOM 16859 C C . PHE A 1 36 ? 3.059 4.157 6.161 1.00 0.18 36 PHE A C 10
ATOM 16860 O O . PHE A 1 36 ? 3.363 3.917 7.333 1.00 0.19 36 PHE A O 10
ATOM 16877 N N . PHE A 1 37 ? 2.363 5.227 5.780 1.00 0.21 37 PHE A N 10
ATOM 16878 C CA . PHE A 1 37 ? 1.865 6.260 6.688 1.00 0.25 37 PHE A CA 10
ATOM 16879 C C . PHE A 1 37 ? 0.390 6.485 6.399 1.00 0.32 37 PHE A C 10
ATOM 16880 O O . PHE A 1 37 ? 0.012 6.618 5.246 1.00 0.65 37 PHE A O 10
ATOM 16897 N N . VAL A 1 38 ? -0.443 6.517 7.417 1.00 0.20 38 VAL A N 10
ATOM 16898 C CA . VAL A 1 38 ? -1.856 6.759 7.185 1.00 0.18 38 VAL A CA 10
ATOM 16899 C C . VAL A 1 38 ? -2.223 8.205 7.477 1.00 0.18 38 VAL A C 10
ATOM 16900 O O . VAL A 1 38 ? -1.849 8.771 8.504 1.00 0.23 38 VAL A O 10
ATOM 16913 N N . ASP A 1 39 ? -2.947 8.790 6.540 1.00 0.17 39 ASP A N 10
ATOM 16914 C CA . ASP A 1 39 ? -3.326 10.191 6.599 1.00 0.21 39 ASP A CA 10
ATOM 16915 C C . ASP A 1 39 ? -4.832 10.315 6.467 1.00 0.23 39 ASP A C 10
ATOM 16916 O O . ASP A 1 39 ? -5.382 10.217 5.366 1.00 0.25 39 ASP A O 10
ATOM 16925 N N . GLY A 1 40 ? -5.493 10.487 7.601 1.00 0.26 40 GLY A N 10
ATOM 16926 C CA . GLY A 1 40 ? -6.940 10.508 7.626 1.00 0.31 40 GLY A CA 10
ATOM 16927 C C . GLY A 1 40 ? -7.516 9.135 7.356 1.00 0.27 40 GLY A C 10
ATOM 16928 O O . GLY A 1 40 ? -7.820 8.387 8.285 1.00 0.32 40 GLY A O 10
ATOM 16932 N N . ASP A 1 41 ? -7.644 8.801 6.082 1.00 0.25 41 ASP A N 10
ATOM 16933 C CA . ASP A 1 41 ? -8.173 7.507 5.671 1.00 0.25 41 ASP A CA 10
ATOM 16934 C C . ASP A 1 41 ? -7.180 6.819 4.746 1.00 0.22 41 ASP A C 10
ATOM 16935 O O . ASP A 1 41 ? -7.223 5.611 4.549 1.00 0.30 41 ASP A O 10
ATOM 16944 N N . LYS A 1 42 ? -6.258 7.606 4.220 1.00 0.21 42 LYS A N 10
ATOM 16945 C CA . LYS A 1 42 ? -5.404 7.181 3.125 1.00 0.24 42 LYS A CA 10
ATOM 16946 C C . LYS A 1 42 ? -4.103 6.584 3.638 1.00 0.17 42 LYS A C 10
ATOM 16947 O O . LYS A 1 42 ? -3.684 6.868 4.754 1.00 0.17 42 LYS A O 10
ATOM 16966 N N . ILE A 1 43 ? -3.459 5.775 2.812 1.00 0.16 43 ILE A N 10
ATOM 16967 C CA . ILE A 1 43 ? -2.193 5.170 3.177 1.00 0.14 43 ILE A CA 10
ATOM 16968 C C . ILE A 1 43 ? -1.095 5.635 2.212 1.00 0.15 43 ILE A C 10
ATOM 16969 O O . ILE A 1 43 ? -1.319 5.740 1.005 1.00 0.17 43 ILE A O 10
ATOM 16985 N N . ILE A 1 44 ? 0.082 5.912 2.754 1.00 0.14 44 ILE A N 10
ATOM 16986 C CA . ILE A 1 44 ? 1.185 6.484 1.988 1.00 0.16 44 ILE A CA 10
ATOM 16987 C C . ILE A 1 44 ? 2.409 5.575 2.053 1.00 0.16 44 ILE A C 10
ATOM 16988 O O . ILE A 1 44 ? 3.022 5.434 3.109 1.00 0.22 44 ILE A O 10
ATOM 17004 N N . LEU A 1 45 ? 2.762 4.969 0.931 1.00 0.15 45 LEU A N 10
ATOM 17005 C CA . LEU A 1 45 ? 3.851 3.994 0.897 1.00 0.17 45 LEU A CA 10
ATOM 17006 C C . LEU A 1 45 ? 5.126 4.589 0.310 1.00 0.20 45 LEU A C 10
ATOM 17007 O O . LEU A 1 45 ? 5.079 5.331 -0.672 1.00 0.26 45 LEU A O 10
ATOM 17023 N N . LYS A 1 46 ? 6.262 4.267 0.929 1.00 0.19 46 LYS A N 10
ATOM 17024 C CA . LYS A 1 46 ? 7.567 4.594 0.368 1.00 0.30 46 LYS A CA 10
ATOM 17025 C C . LYS A 1 46 ? 8.627 3.633 0.909 1.00 0.22 46 LYS A C 10
ATOM 17026 O O . LYS A 1 46 ? 8.503 3.117 2.022 1.00 0.30 46 LYS A O 10
ATOM 17045 N N . LYS A 1 47 ? 9.647 3.381 0.100 1.00 0.27 47 LYS A N 10
ATOM 17046 C CA . LYS A 1 47 ? 10.718 2.444 0.447 1.00 0.28 47 LYS A CA 10
ATOM 17047 C C . LYS A 1 47 ? 11.516 2.974 1.644 1.00 0.25 47 LYS A C 10
ATOM 17048 O O . LYS A 1 47 ? 11.671 4.182 1.802 1.00 0.32 47 LYS A O 10
ATOM 17067 N N . TYR A 1 48 ? 12.028 2.067 2.467 1.00 0.22 48 TYR A N 10
ATOM 17068 C CA . TYR A 1 48 ? 12.691 2.432 3.716 1.00 0.22 48 TYR A CA 10
ATOM 17069 C C . TYR A 1 48 ? 13.903 3.331 3.459 1.00 0.27 48 TYR A C 10
ATOM 17070 O O . TYR A 1 48 ? 14.031 4.403 4.054 1.00 0.32 48 TYR A O 10
ATOM 17088 N N . LYS A 1 49 ? 14.775 2.873 2.568 1.00 0.33 49 LYS A N 10
ATOM 17089 C CA . LYS A 1 49 ? 15.997 3.596 2.206 1.00 0.49 49 LYS A CA 10
ATOM 17090 C C . LYS A 1 49 ? 15.712 5.035 1.731 1.00 0.57 49 LYS A C 10
ATOM 17091 O O . LYS A 1 49 ? 16.234 5.982 2.318 1.00 0.64 49 LYS A O 10
ATOM 17110 N N . PRO A 1 50 ? 14.913 5.231 0.651 1.00 0.64 50 PRO A N 10
ATOM 17111 C CA . PRO A 1 50 ? 14.594 6.573 0.144 1.00 0.86 50 PRO A CA 10
ATOM 17112 C C . PRO A 1 50 ? 14.018 7.490 1.217 1.00 0.91 50 PRO A C 10
ATOM 17113 O O . PRO A 1 50 ? 13.026 7.159 1.879 1.00 1.81 50 PRO A O 10
ATOM 17124 N N . HIS A 1 51 ? 14.642 8.645 1.384 1.00 0.98 51 HIS A N 10
ATOM 17125 C CA . HIS A 1 51 ? 14.181 9.613 2.362 1.00 1.17 51 HIS A CA 10
ATOM 17126 C C . HIS A 1 51 ? 13.055 10.466 1.780 1.00 1.76 51 HIS A C 10
ATOM 17127 O O . HIS A 1 51 ? 13.283 11.473 1.103 1.00 2.56 51 HIS A O 10
ATOM 17142 N N . GLY A 1 52 ? 11.836 10.013 2.005 1.00 2.14 52 GLY A N 10
ATOM 17143 C CA . GLY A 1 52 ? 10.671 10.769 1.605 1.00 3.14 52 GLY A CA 10
ATOM 17144 C C . GLY A 1 52 ? 10.015 11.404 2.806 1.00 2.89 52 GLY A C 10
ATOM 17145 O O . GLY A 1 52 ? 10.639 12.196 3.510 1.00 3.06 52 GLY A O 10
ATOM 17149 N N . VAL A 1 53 ? 8.774 11.042 3.065 1.00 2.85 53 VAL A N 10
ATOM 17150 C CA . VAL A 1 53 ? 8.078 11.531 4.240 1.00 2.75 53 VAL A CA 10
ATOM 17151 C C . VAL A 1 53 ? 7.816 10.380 5.209 1.00 2.07 53 VAL A C 10
ATOM 17152 O O . VAL A 1 53 ? 7.579 9.240 4.788 1.00 1.96 53 VAL A O 10
ATOM 17165 N N . CYS A 1 54 ? 7.886 10.675 6.496 1.00 1.91 54 CYS A N 10
ATOM 17166 C CA . CYS A 1 54 ? 7.672 9.677 7.529 1.00 1.51 54 CYS A CA 10
ATOM 17167 C C . CYS A 1 54 ? 6.917 10.283 8.703 1.00 2.04 54 CYS A C 10
ATOM 17168 O O . CYS A 1 54 ? 7.495 11.146 9.394 1.00 2.71 54 CYS A O 10
ATOM 17177 N N . MET B 1 1 ? 9.666 7.462 11.676 1.00 2.43 1 MET B N 10
ATOM 17178 C CA . MET B 1 1 ? 8.799 6.659 12.570 1.00 1.54 1 MET B CA 10
ATOM 17179 C C . MET B 1 1 ? 7.457 6.337 11.903 1.00 1.28 1 MET B C 10
ATOM 17180 O O . MET B 1 1 ? 6.896 5.267 12.137 1.00 1.95 1 MET B O 10
ATOM 17196 N N . LYS B 1 2 ? 6.954 7.261 11.073 1.00 0.96 2 LYS B N 10
ATOM 17197 C CA . LYS B 1 2 ? 5.700 7.067 10.327 1.00 0.62 2 LYS B CA 10
ATOM 17198 C C . LYS B 1 2 ? 4.478 6.974 11.236 1.00 0.56 2 LYS B C 10
ATOM 17199 O O . LYS B 1 2 ? 4.581 6.779 12.447 1.00 0.73 2 LYS B O 10
ATOM 17218 N N . SER B 1 3 ? 3.313 7.092 10.622 1.00 0.42 3 SER B N 10
ATOM 17219 C CA . SER B 1 3 ? 2.051 7.030 11.341 1.00 0.40 3 SER B CA 10
ATOM 17220 C C . SER B 1 3 ? 1.781 5.617 11.833 1.00 0.37 3 SER B C 10
ATOM 17221 O O . SER B 1 3 ? 1.395 5.407 12.985 1.00 0.50 3 SER B O 10
ATOM 17229 N N . ILE B 1 4 ? 1.982 4.649 10.953 1.00 0.27 4 ILE B N 10
ATOM 17230 C CA . ILE B 1 4 ? 1.781 3.258 11.305 1.00 0.24 4 ILE B CA 10
ATOM 17231 C C . ILE B 1 4 ? 3.083 2.695 11.854 1.00 0.26 4 ILE B C 10
ATOM 17232 O O . ILE B 1 4 ? 3.094 1.959 12.841 1.00 0.32 4 ILE B O 10
ATOM 17248 N N . GLY B 1 5 ? 4.181 3.082 11.211 1.00 0.27 5 GLY B N 10
ATOM 17249 C CA . GLY B 1 5 ? 5.500 2.679 11.657 1.00 0.32 5 GLY B CA 10
ATOM 17250 C C . GLY B 1 5 ? 5.778 1.221 11.395 1.00 0.31 5 GLY B C 10
ATOM 17251 O O . GLY B 1 5 ? 6.370 0.530 12.225 1.00 0.43 5 GLY B O 10
ATOM 17255 N N . VAL B 1 6 ? 5.335 0.752 10.242 1.00 0.20 6 VAL B N 10
ATOM 17256 C CA . VAL B 1 6 ? 5.623 -0.600 9.811 1.00 0.16 6 VAL B CA 10
ATOM 17257 C C . VAL B 1 6 ? 6.118 -0.594 8.373 1.00 0.12 6 VAL B C 10
ATOM 17258 O O . VAL B 1 6 ? 5.538 0.063 7.503 1.00 0.13 6 VAL B O 10
ATOM 17271 N N . VAL B 1 7 ? 7.207 -1.300 8.135 1.00 0.12 7 VAL B N 10
ATOM 17272 C CA . VAL B 1 7 ? 7.719 -1.475 6.792 1.00 0.12 7 VAL B CA 10
ATOM 17273 C C . VAL B 1 7 ? 7.474 -2.911 6.357 1.00 0.12 7 VAL B C 10
ATOM 17274 O O . VAL B 1 7 ? 7.541 -3.835 7.169 1.00 0.15 7 VAL B O 10
ATOM 17287 N N . ARG B 1 8 ? 7.145 -3.097 5.095 1.00 0.12 8 ARG B N 10
ATOM 17288 C CA . ARG B 1 8 ? 6.805 -4.414 4.591 1.00 0.13 8 ARG B CA 10
ATOM 17289 C C . ARG B 1 8 ? 7.833 -4.887 3.596 1.00 0.13 8 ARG B C 10
ATOM 17290 O O . ARG B 1 8 ? 8.522 -4.089 2.974 1.00 0.16 8 ARG B O 10
ATOM 17311 N N . LYS B 1 9 ? 7.951 -6.184 3.480 1.00 0.13 9 LYS B N 10
ATOM 17312 C CA . LYS B 1 9 ? 8.833 -6.782 2.508 1.00 0.14 9 LYS B CA 10
ATOM 17313 C C . LYS B 1 9 ? 8.004 -7.507 1.468 1.00 0.17 9 LYS B C 10
ATOM 17314 O O . LYS B 1 9 ? 7.208 -8.385 1.806 1.00 0.21 9 LYS B O 10
ATOM 17333 N N . VAL B 1 10 ? 8.169 -7.103 0.218 1.00 0.16 10 VAL B N 10
ATOM 17334 C CA . VAL B 1 10 ? 7.457 -7.706 -0.892 1.00 0.18 10 VAL B CA 10
ATOM 17335 C C . VAL B 1 10 ? 7.659 -9.215 -0.897 1.00 0.20 10 VAL B C 10
ATOM 17336 O O . VAL B 1 10 ? 8.747 -9.704 -0.619 1.00 0.25 10 VAL B O 10
ATOM 17349 N N . ASP B 1 11 ? 6.580 -9.935 -1.145 1.00 0.18 11 ASP B N 10
ATOM 17350 C CA . ASP B 1 11 ? 6.615 -11.386 -1.260 1.00 0.20 11 ASP B CA 10
ATOM 17351 C C . ASP B 1 11 ? 7.636 -11.801 -2.313 1.00 0.23 11 ASP B C 10
ATOM 17352 O O . ASP B 1 11 ? 8.782 -12.107 -1.989 1.00 0.26 11 ASP B O 10
ATOM 17361 N N . GLU B 1 12 ? 7.212 -11.787 -3.566 1.00 0.24 12 GLU B N 10
ATOM 17362 C CA . GLU B 1 12 ? 8.098 -12.014 -4.704 1.00 0.28 12 GLU B CA 10
ATOM 17363 C C . GLU B 1 12 ? 7.537 -11.274 -5.907 1.00 0.27 12 GLU B C 10
ATOM 17364 O O . GLU B 1 12 ? 8.269 -10.796 -6.773 1.00 0.34 12 GLU B O 10
ATOM 17376 N N . LEU B 1 13 ? 6.215 -11.194 -5.930 1.00 0.26 13 LEU B N 10
ATOM 17377 C CA . LEU B 1 13 ? 5.473 -10.519 -6.989 1.00 0.26 13 LEU B CA 10
ATOM 17378 C C . LEU B 1 13 ? 5.315 -9.036 -6.680 1.00 0.25 13 LEU B C 10
ATOM 17379 O O . LEU B 1 13 ? 5.238 -8.199 -7.576 1.00 0.39 13 LEU B O 10
ATOM 17395 N N . GLY B 1 14 ? 5.268 -8.731 -5.399 1.00 0.15 14 GLY B N 10
ATOM 17396 C CA . GLY B 1 14 ? 4.952 -7.391 -4.958 1.00 0.13 14 GLY B CA 10
ATOM 17397 C C . GLY B 1 14 ? 3.904 -7.418 -3.874 1.00 0.11 14 GLY B C 10
ATOM 17398 O O . GLY B 1 14 ? 3.603 -6.407 -3.256 1.00 0.12 14 GLY B O 10
ATOM 17402 N N . ARG B 1 15 ? 3.345 -8.600 -3.646 1.00 0.11 15 ARG B N 10
ATOM 17403 C CA . ARG B 1 15 ? 2.361 -8.794 -2.594 1.00 0.11 15 ARG B CA 10
ATOM 17404 C C . ARG B 1 15 ? 2.980 -8.517 -1.224 1.00 0.09 15 ARG B C 10
ATOM 17405 O O . ARG B 1 15 ? 4.002 -9.099 -0.872 1.00 0.12 15 ARG B O 10
ATOM 17426 N N . ILE B 1 16 ? 2.372 -7.614 -0.469 1.00 0.09 16 ILE B N 10
ATOM 17427 C CA . ILE B 1 16 ? 2.831 -7.313 0.883 1.00 0.09 16 ILE B CA 10
ATOM 17428 C C . ILE B 1 16 ? 1.639 -7.383 1.829 1.00 0.09 16 ILE B C 10
ATOM 17429 O O . ILE B 1 16 ? 0.502 -7.546 1.385 1.00 0.11 16 ILE B O 10
ATOM 17445 N N . VAL B 1 17 ? 1.885 -7.242 3.115 1.00 0.09 17 VAL B N 10
ATOM 17446 C CA . VAL B 1 17 ? 0.818 -7.327 4.093 1.00 0.10 17 VAL B CA 10
ATOM 17447 C C . VAL B 1 17 ? 0.442 -5.937 4.604 1.00 0.11 17 VAL B C 10
ATOM 17448 O O . VAL B 1 17 ? 1.174 -5.320 5.384 1.00 0.16 17 VAL B O 10
ATOM 17461 N N . MET B 1 18 ? -0.685 -5.427 4.125 1.00 0.10 18 MET B N 10
ATOM 17462 C CA . MET B 1 18 ? -1.202 -4.155 4.609 1.00 0.11 18 MET B CA 10
ATOM 17463 C C . MET B 1 18 ? -1.835 -4.373 5.975 1.00 0.10 18 MET B C 10
ATOM 17464 O O . MET B 1 18 ? -2.318 -5.467 6.272 1.00 0.15 18 MET B O 10
ATOM 17478 N N . PRO B 1 19 ? -1.847 -3.350 6.827 1.00 0.12 19 PRO B N 10
ATOM 17479 C CA . PRO B 1 19 ? -2.297 -3.499 8.192 1.00 0.13 19 PRO B CA 10
ATOM 17480 C C . PRO B 1 19 ? -3.809 -3.356 8.349 1.00 0.13 19 PRO B C 10
ATOM 17481 O O . PRO B 1 19 ? -4.491 -2.702 7.543 1.00 0.13 19 PRO B O 10
ATOM 17492 N N . ILE B 1 20 ? -4.334 -3.985 9.388 1.00 0.15 20 ILE B N 10
ATOM 17493 C CA . ILE B 1 20 ? -5.725 -3.807 9.772 1.00 0.16 20 ILE B CA 10
ATOM 17494 C C . ILE B 1 20 ? -6.030 -2.324 9.953 1.00 0.16 20 ILE B C 10
ATOM 17495 O O . ILE B 1 20 ? -7.136 -1.876 9.694 1.00 0.17 20 ILE B O 10
ATOM 17511 N N . GLU B 1 21 ? -5.023 -1.565 10.355 1.00 0.16 21 GLU B N 10
ATOM 17512 C CA . GLU B 1 21 ? -5.155 -0.124 10.530 1.00 0.16 21 GLU B CA 10
ATOM 17513 C C . GLU B 1 21 ? -5.500 0.556 9.206 1.00 0.16 21 GLU B C 10
ATOM 17514 O O . GLU B 1 21 ? -6.114 1.617 9.191 1.00 0.18 21 GLU B O 10
ATOM 17526 N N . LEU B 1 22 ? -5.121 -0.073 8.096 1.00 0.14 22 LEU B N 10
ATOM 17527 C CA . LEU B 1 22 ? -5.499 0.410 6.777 1.00 0.15 22 LEU B CA 10
ATOM 17528 C C . LEU B 1 22 ? -6.940 0.022 6.514 1.00 0.15 22 LEU B C 10
ATOM 17529 O O . LEU B 1 22 ? -7.734 0.804 5.988 1.00 0.17 22 LEU B O 10
ATOM 17545 N N . ARG B 1 23 ? -7.269 -1.197 6.908 1.00 0.14 23 ARG B N 10
ATOM 17546 C CA . ARG B 1 23 ? -8.636 -1.697 6.780 1.00 0.15 23 ARG B CA 10
ATOM 17547 C C . ARG B 1 23 ? -9.595 -0.875 7.643 1.00 0.19 23 ARG B C 10
ATOM 17548 O O . ARG B 1 23 ? -10.770 -0.711 7.309 1.00 0.23 23 ARG B O 10
ATOM 17569 N N . ARG B 1 24 ? -9.064 -0.352 8.736 1.00 0.18 24 ARG B N 10
ATOM 17570 C CA . ARG B 1 24 ? -9.827 0.445 9.687 1.00 0.20 24 ARG B CA 10
ATOM 17571 C C . ARG B 1 24 ? -9.886 1.889 9.226 1.00 0.22 24 ARG B C 10
ATOM 17572 O O . ARG B 1 24 ? -10.877 2.586 9.434 1.00 0.26 24 ARG B O 10
ATOM 17593 N N . ALA B 1 25 ? -8.802 2.315 8.594 1.00 0.20 25 ALA B N 10
ATOM 17594 C CA . ALA B 1 25 ? -8.692 3.656 8.047 1.00 0.22 25 ALA B CA 10
ATOM 17595 C C . ALA B 1 25 ? -9.780 3.891 7.026 1.00 0.26 25 ALA B C 10
ATOM 17596 O O . ALA B 1 25 ? -10.523 4.871 7.080 1.00 0.28 25 ALA B O 10
ATOM 17603 N N . LEU B 1 26 ? -9.871 2.959 6.103 1.00 0.28 26 LEU B N 10
ATOM 17604 C CA . LEU B 1 26 ? -10.783 3.074 4.994 1.00 0.37 26 LEU B CA 10
ATOM 17605 C C . LEU B 1 26 ? -12.120 2.416 5.297 1.00 0.41 26 LEU B C 10
ATOM 17606 O O . LEU B 1 26 ? -13.016 3.037 5.871 1.00 0.57 26 LEU B O 10
ATOM 17622 N N . ASP B 1 27 ? -12.218 1.144 4.943 1.00 0.34 27 ASP B N 10
ATOM 17623 C CA . ASP B 1 27 ? -13.476 0.410 4.966 1.00 0.42 27 ASP B CA 10
ATOM 17624 C C . ASP B 1 27 ? -13.238 -0.983 4.393 1.00 0.41 27 ASP B C 10
ATOM 17625 O O . ASP B 1 27 ? -13.924 -1.426 3.480 1.00 0.76 27 ASP B O 10
ATOM 17634 N N . ILE B 1 28 ? -12.221 -1.658 4.907 1.00 0.22 28 ILE B N 10
ATOM 17635 C CA . ILE B 1 28 ? -11.857 -2.977 4.403 1.00 0.18 28 ILE B CA 10
ATOM 17636 C C . ILE B 1 28 ? -12.212 -4.014 5.441 1.00 0.23 28 ILE B C 10
ATOM 17637 O O . ILE B 1 28 ? -11.907 -3.849 6.622 1.00 0.31 28 ILE B O 10
ATOM 17653 N N . ALA B 1 29 ? -12.856 -5.073 5.006 1.00 0.24 29 ALA B N 10
ATOM 17654 C CA . ALA B 1 29 ? -13.348 -6.071 5.926 1.00 0.28 29 ALA B CA 10
ATOM 17655 C C . ALA B 1 29 ? -12.530 -7.351 5.863 1.00 0.30 29 ALA B C 10
ATOM 17656 O O . ALA B 1 29 ? -12.059 -7.857 6.882 1.00 0.41 29 ALA B O 10
ATOM 17663 N N . ILE B 1 30 ? -12.354 -7.864 4.664 1.00 0.26 30 ILE B N 10
ATOM 17664 C CA . ILE B 1 30 ? -11.585 -9.082 4.463 1.00 0.27 30 ILE B CA 10
ATOM 17665 C C . ILE B 1 30 ? -10.865 -9.018 3.124 1.00 0.24 30 ILE B C 10
ATOM 17666 O O . ILE B 1 30 ? -9.797 -9.593 2.956 1.00 0.24 30 ILE B O 10
ATOM 17682 N N . LYS B 1 31 ? -11.460 -8.304 2.178 1.00 0.21 31 LYS B N 10
ATOM 17683 C CA . LYS B 1 31 ? -10.852 -8.068 0.880 1.00 0.19 31 LYS B CA 10
ATOM 17684 C C . LYS B 1 31 ? -11.120 -6.630 0.447 1.00 0.16 31 LYS B C 10
ATOM 17685 O O . LYS B 1 31 ? -10.197 -5.880 0.136 1.00 0.15 31 LYS B O 10
ATOM 17704 N N . ASP B 1 32 ? -12.393 -6.249 0.503 1.00 0.16 32 ASP B N 10
ATOM 17705 C CA . ASP B 1 32 ? -12.870 -4.936 0.063 1.00 0.15 32 ASP B CA 10
ATOM 17706 C C . ASP B 1 32 ? -12.117 -4.379 -1.151 1.00 0.15 32 ASP B C 10
ATOM 17707 O O . ASP B 1 32 ? -12.191 -4.950 -2.236 1.00 0.19 32 ASP B O 10
ATOM 17716 N N . SER B 1 33 ? -11.402 -3.265 -0.982 1.00 0.14 33 SER B N 10
ATOM 17717 C CA . SER B 1 33 ? -10.751 -2.595 -2.115 1.00 0.14 33 SER B CA 10
ATOM 17718 C C . SER B 1 33 ? -9.681 -1.609 -1.640 1.00 0.13 33 SER B C 10
ATOM 17719 O O . SER B 1 33 ? -9.899 -0.872 -0.683 1.00 0.15 33 SER B O 10
ATOM 17727 N N . ILE B 1 34 ? -8.528 -1.603 -2.307 1.00 0.13 34 ILE B N 10
ATOM 17728 C CA . ILE B 1 34 ? -7.490 -0.604 -2.055 1.00 0.13 34 ILE B CA 10
ATOM 17729 C C . ILE B 1 34 ? -6.831 -0.206 -3.374 1.00 0.13 34 ILE B C 10
ATOM 17730 O O . ILE B 1 34 ? -6.051 -0.968 -3.934 1.00 0.14 34 ILE B O 10
ATOM 17746 N N . GLU B 1 35 ? -7.153 0.976 -3.873 1.00 0.13 35 GLU B N 10
ATOM 17747 C CA . GLU B 1 35 ? -6.641 1.430 -5.164 1.00 0.14 35 GLU B CA 10
ATOM 17748 C C . GLU B 1 35 ? -5.511 2.435 -4.962 1.00 0.15 35 GLU B C 10
ATOM 17749 O O . GLU B 1 35 ? -5.632 3.352 -4.141 1.00 0.20 35 GLU B O 10
ATOM 17761 N N . PHE B 1 36 ? -4.412 2.278 -5.704 1.00 0.15 36 PHE B N 10
ATOM 17762 C CA . PHE B 1 36 ? -3.237 3.120 -5.451 1.00 0.17 36 PHE B CA 10
ATOM 17763 C C . PHE B 1 36 ? -2.854 4.031 -6.620 1.00 0.22 36 PHE B C 10
ATOM 17764 O O . PHE B 1 36 ? -3.205 3.805 -7.780 1.00 0.28 36 PHE B O 10
ATOM 17781 N N . PHE B 1 37 ? -2.116 5.072 -6.252 1.00 0.22 37 PHE B N 10
ATOM 17782 C CA . PHE B 1 37 ? -1.591 6.097 -7.152 1.00 0.30 37 PHE B CA 10
ATOM 17783 C C . PHE B 1 37 ? -0.097 6.172 -6.921 1.00 0.25 37 PHE B C 10
ATOM 17784 O O . PHE B 1 37 ? 0.369 5.827 -5.846 1.00 0.45 37 PHE B O 10
ATOM 17801 N N . VAL B 1 38 ? 0.659 6.573 -7.911 1.00 0.24 38 VAL B N 10
ATOM 17802 C CA . VAL B 1 38 ? 2.087 6.729 -7.717 1.00 0.19 38 VAL B CA 10
ATOM 17803 C C . VAL B 1 38 ? 2.487 8.181 -7.933 1.00 0.20 38 VAL B C 10
ATOM 17804 O O . VAL B 1 38 ? 1.998 8.844 -8.850 1.00 0.24 38 VAL B O 10
ATOM 17817 N N . ASP B 1 39 ? 3.354 8.675 -7.070 1.00 0.20 39 ASP B N 10
ATOM 17818 C CA . ASP B 1 39 ? 3.777 10.064 -7.122 1.00 0.26 39 ASP B CA 10
ATOM 17819 C C . ASP B 1 39 ? 5.285 10.155 -6.992 1.00 0.29 39 ASP B C 10
ATOM 17820 O O . ASP B 1 39 ? 5.827 10.113 -5.882 1.00 0.29 39 ASP B O 10
ATOM 17829 N N . GLY B 1 40 ? 5.955 10.229 -8.135 1.00 0.35 40 GLY B N 10
ATOM 17830 C CA . GLY B 1 40 ? 7.399 10.321 -8.160 1.00 0.39 40 GLY B CA 10
ATOM 17831 C C . GLY B 1 40 ? 8.049 9.005 -7.797 1.00 0.34 40 GLY B C 10
ATOM 17832 O O . GLY B 1 40 ? 8.580 8.300 -8.656 1.00 0.42 40 GLY B O 10
ATOM 17836 N N . ASP B 1 41 ? 7.986 8.676 -6.521 1.00 0.28 41 ASP B N 10
ATOM 17837 C CA . ASP B 1 41 ? 8.518 7.425 -6.009 1.00 0.28 41 ASP B CA 10
ATOM 17838 C C . ASP B 1 41 ? 7.447 6.714 -5.201 1.00 0.23 41 ASP B C 10
ATOM 17839 O O . ASP B 1 41 ? 7.395 5.489 -5.144 1.00 0.29 41 ASP B O 10
ATOM 17848 N N . LYS B 1 42 ? 6.581 7.511 -4.591 1.00 0.20 42 LYS B N 10
ATOM 17849 C CA . LYS B 1 42 ? 5.730 7.039 -3.520 1.00 0.21 42 LYS B CA 10
ATOM 17850 C C . LYS B 1 42 ? 4.416 6.497 -4.056 1.00 0.16 42 LYS B C 10
ATOM 17851 O O . LYS B 1 42 ? 4.054 6.739 -5.207 1.00 0.14 42 LYS B O 10
ATOM 17870 N N . ILE B 1 43 ? 3.699 5.792 -3.202 1.00 0.17 43 ILE B N 10
ATOM 17871 C CA . ILE B 1 43 ? 2.437 5.192 -3.577 1.00 0.16 43 ILE B CA 10
ATOM 17872 C C . ILE B 1 43 ? 1.328 5.727 -2.668 1.00 0.18 43 ILE B C 10
ATOM 17873 O O . ILE B 1 43 ? 1.548 5.950 -1.475 1.00 0.21 43 ILE B O 10
ATOM 17889 N N . ILE B 1 44 ? 0.149 5.934 -3.236 1.00 0.16 44 ILE B N 10
ATOM 17890 C CA . ILE B 1 44 ? -0.962 6.556 -2.528 1.00 0.19 44 ILE B CA 10
ATOM 17891 C C . ILE B 1 44 ? -2.192 5.652 -2.554 1.00 0.20 44 ILE B C 10
ATOM 17892 O O . ILE B 1 44 ? -2.816 5.475 -3.602 1.00 0.26 44 ILE B O 10
ATOM 17908 N N . LEU B 1 45 ? -2.539 5.091 -1.404 1.00 0.18 45 LEU B N 10
ATOM 17909 C CA . LEU B 1 45 ? -3.616 4.106 -1.318 1.00 0.19 45 LEU B CA 10
ATOM 17910 C C . LEU B 1 45 ? -4.908 4.707 -0.783 1.00 0.20 45 LEU B C 10
ATOM 17911 O O . LEU B 1 45 ? -4.900 5.448 0.202 1.00 0.25 45 LEU B O 10
ATOM 17927 N N . LYS B 1 46 ? -6.013 4.378 -1.442 1.00 0.19 46 LYS B N 10
ATOM 17928 C CA . LYS B 1 46 ? -7.339 4.737 -0.959 1.00 0.24 46 LYS B CA 10
ATOM 17929 C C . LYS B 1 46 ? -8.349 3.676 -1.393 1.00 0.20 46 LYS B C 10
ATOM 17930 O O . LYS B 1 46 ? -8.178 3.041 -2.436 1.00 0.30 46 LYS B O 10
ATOM 17949 N N . LYS B 1 47 ? -9.382 3.463 -0.585 1.00 0.22 47 LYS B N 10
ATOM 17950 C CA . LYS B 1 47 ? -10.417 2.481 -0.913 1.00 0.22 47 LYS B CA 10
ATOM 17951 C C . LYS B 1 47 ? -11.161 2.928 -2.168 1.00 0.25 47 LYS B C 10
ATOM 17952 O O . LYS B 1 47 ? -11.039 4.076 -2.585 1.00 0.41 47 LYS B O 10
ATOM 17971 N N . TYR B 1 48 ? -11.947 2.046 -2.760 1.00 0.22 48 TYR B N 10
ATOM 17972 C CA . TYR B 1 48 ? -12.537 2.344 -4.054 1.00 0.23 48 TYR B CA 10
ATOM 17973 C C . TYR B 1 48 ? -13.727 3.279 -3.884 1.00 0.25 48 TYR B C 10
ATOM 17974 O O . TYR B 1 48 ? -13.835 4.301 -4.564 1.00 0.29 48 TYR B O 10
ATOM 17992 N N . LYS B 1 49 ? -14.609 2.911 -2.968 1.00 0.32 49 LYS B N 10
ATOM 17993 C CA . LYS B 1 49 ? -15.809 3.692 -2.681 1.00 0.46 49 LYS B CA 10
ATOM 17994 C C . LYS B 1 49 ? -15.487 5.126 -2.219 1.00 0.54 49 LYS B C 10
ATOM 17995 O O . LYS B 1 49 ? -15.945 6.082 -2.847 1.00 0.61 49 LYS B O 10
ATOM 18014 N N . PRO B 1 50 ? -14.716 5.314 -1.118 1.00 0.60 50 PRO B N 10
ATOM 18015 C CA . PRO B 1 50 ? -14.381 6.656 -0.609 1.00 0.82 50 PRO B CA 10
ATOM 18016 C C . PRO B 1 50 ? -13.729 7.541 -1.667 1.00 0.82 50 PRO B C 10
ATOM 18017 O O . PRO B 1 50 ? -12.717 7.174 -2.268 1.00 1.57 50 PRO B O 10
ATOM 18028 N N . HIS B 1 51 ? -14.310 8.713 -1.885 1.00 0.97 51 HIS B N 10
ATOM 18029 C CA . HIS B 1 51 ? -13.820 9.626 -2.904 1.00 1.13 51 HIS B CA 10
ATOM 18030 C C . HIS B 1 51 ? -12.730 10.527 -2.331 1.00 1.69 51 HIS B C 10
ATOM 18031 O O . HIS B 1 51 ? -12.978 11.652 -1.905 1.00 2.46 51 HIS B O 10
ATOM 18046 N N . GLY B 1 52 ? -11.522 9.997 -2.277 1.00 2.10 52 GLY B N 10
ATOM 18047 C CA . GLY B 1 52 ? -10.400 10.773 -1.802 1.00 3.10 52 GLY B CA 10
ATOM 18048 C C . GLY B 1 52 ? -9.719 11.507 -2.929 1.00 2.89 52 GLY B C 10
ATOM 18049 O O . GLY B 1 52 ? -10.063 12.646 -3.241 1.00 3.12 52 GLY B O 10
ATOM 18053 N N . VAL B 1 53 ? -8.765 10.842 -3.555 1.00 2.81 53 VAL B N 10
ATOM 18054 C CA . VAL B 1 53 ? -8.081 11.392 -4.708 1.00 2.74 53 VAL B CA 10
ATOM 18055 C C . VAL B 1 53 ? -7.674 10.267 -5.646 1.00 2.07 53 VAL B C 10
ATOM 18056 O O . VAL B 1 53 ? -7.346 9.161 -5.198 1.00 1.96 53 VAL B O 10
ATOM 18069 N N . CYS B 1 54 ? -7.737 10.530 -6.939 1.00 1.96 54 CYS B N 10
ATOM 18070 C CA . CYS B 1 54 ? -7.268 9.572 -7.916 1.00 1.58 54 CYS B CA 10
ATOM 18071 C C . CYS B 1 54 ? -5.770 9.739 -8.104 1.00 2.13 54 CYS B C 10
ATOM 18072 O O . CYS B 1 54 ? -5.020 9.325 -7.193 1.00 2.76 54 CYS B O 10
#

Sequence (108 aa):
MKSIGVVRKVDELGRIVMPIELRRALDIAIKDSIEFFVDGDKIILKKYKPHGVCMKSIGVVRKVDELGRIVMPIELRRALDIAIKDSIEFFVDGDKIILKKYKPHGVCMKSIGVVRKVDELGRIVMPIELRRALDIAIKDSIEFFVDGDKIILKKYKPHGVCMKSIGVVRKVDELGRIVMPIELRRALDIAIKDSIEFFVDGDKIILKKYKPHGVCMKSIGVVRKVDELGRIVMPIELRRALDIAIKDSIEFFVDGDKIILKKYKPHGVCMKSIGVVRKVDELGRIVMPIELRRALDIAIKDSIEFFVDGDKIILKKYKPHGVCMKSIGVVRKVDELGRIVMPIELRRALDIAIKDSIEFFVDGDKIILKKYKPHGVCMKSIGVVRKVDELGRIVMPIELRRALDIAIKDSIEFFVDGDKIILKKYKPHGVCMKSIGVVRKVDELGRIVMPIELRRALDIAIKDSIEFFVDGDKIILKKYKPHGVCMKSIGVVRKVDELGRIVMPIELRRALDIAIKDSIEFFVDGDKIILKKYKPHGVCMKSIGVVRKVDELGRIVMPIELRRALDIAIKDSIEFFVDGDKIILKKYKPHGVCMKSIGVVRKVDELGRIVMPIELRRALDIAIKDSIEFFVDGDKIILKKYKPHGVCMKSIGVVRKVDELGRIVMPIELRRALDIAIKDSIEFFVDGDKIILKKYKPHGVCMKSIGVVRKVDELGRIVMPIELRRALDIAIKDSIEFFVDGDKIILKKYKPHGVCMKSIGVVRKVDELGRIVMPIELRRALDIAIKDSIEFFVDGDKIILKKYKPHGVCMKSIGVVRKVDELGRIVMPIELRRALDIAIKDSIEFFVDGDKIILKKYKPHGVCMKSIGVVRKVDELGRIVMPIELRRALDIAIKDSIEFFVDGDKIILKKYKPHGVCMKSIGVVRKVDELGRIVMPIELRRALDIAIKDSIEFFVDGDKIILKKYKPHGVCMKSIGVVRKVDELGRIVMPIELRRALDIAIKDSIEFFVDGDKIILKKYKPHGVCMKSIGVVRKVDELGRIVMPIELRRALDIAIKDSIEFFVDGDKIILKKYKPHGVC